Protein 7VWO (pdb70)

Solvent-accessible surface area: 38486 Å² total; per-residue (Å²): 46,20,0,0,0,16,3,0,1,0,9,0,8,0,50,47,18,199,39,18,80,80,5,61,34,9,0,40,146,11,0,71,69,147,72,48,1,0,0,0,4,30,0,0,2,2,3,0,58,4,1,4,3,117,74,0,1,83,91,55,18,38,18,30,62,0,20,23,20,3,3,22,1,16,71,6,111,7,15,88,66,15,84,7,19,125,147,2,15,123,12,0,50,76,0,2,81,58,39,93,1,59,4,29,35,1,34,9,0,21,22,0,0,4,0,46,18,54,112,2,8,0,2,0,13,21,146,25,1,63,86,3,225,128,11,114,50,101,32,7,83,114,48,17,0,0,12,22,34,0,1,10,50,5,69,21,83,99,49,201,63,31,81,84,4,111,28,9,11,78,148,15,6,98,79,145,76,45,0,0,0,0,7,31,0,0,8,2,4,0,80,29,0,2,16,187,170,79,17,130,119,57,34,41,22,143,66,0,26,113,20,2,58,64,15,42,87,20,112,8,15,80,90,13,101,2,22,153,145,2,13,37,13,0,15,31,0,1,53,19,15,47,1,67,5,53,34,0,31,27,0,24,29,0,0,2,0,42,11,56,111,3,6,0,2,0,22,45,41,5,3,31,32,2,128,85,13,108,52,95,28,4,86,129,8,21,0,0,12,20,36,0,1,10,50,3,69,22,82,96,48,238,65,32,80,88,5,109,36,8,9,79,142,11,5,100,73,62,25,2,0,0,0,0,5,28,0,0,8,3,3,0,79,29,1,1,14,165,191,82,19,131,121,47,35,45,23,127,67,0,23,106,22,2,60,65,16,46,89,21,84,2,13,7,77,9,85,3,26,70,102,1,6,115,13,0,55,68,0,2,61,62,37,89,1,65,4,41,35,0,36,27,0,26,31,0,0,2,0,40,7,35,40,3,5,0,6,0,24,70,155,30,3,62,82,2,229,126,13,90,54,111,38,8,48,177,56,20,0,0,10,26,33,0,2,11,50,4,68,27,82,98,50,218,38,30,82,82,5,117,26,8,12,77,151,14,7,100,75,149,71,56,0,0,0,0,3,29,0,0,7,2,4,0,76,32,1,2,18,199,160,88,14,143,133,52,33,38,20,28,69,0,22,34,20,3,2,59,13,11,68,21,112,9,14,74,80,13,92,2,24,131,176,2,20,103,6,0,58,72,0,1,72,68,37,73,1,56,3,71,37,1,46,32,0,21,28,0,0,2,0,29,34,46,136,4,11,0,5,0,26,71,155,30,4,58,83,2,215,124,13,160,51,100,36,8,62,178,56,20,0,0,1,23,4,0,1,0,4,0,10,1,49,48,12,166,61,17,78,68,4,65,27,6,0,23,154,20,0,66,75,146,67,59,1,0,0,0,6,26,0,0,7,0,4,0,60,2,1,3,8,170,86,7,0,72,104,58,19,40,17,109,79,0,18,102,20,1,53,26,2,43,86,6,107,10,16,85,89,9,102,4,20,144,135,1,6,38,6,0,12,51,0,2,61,51,18,30,1,59,4,32,38,1,45,12,0,24,20,0,0,2,0,30,12,42,136,4,11,0,5,0,12,11,95,5,0,29,34,2,97,120,12,165,54,83,25,8,91,100,7,20,0,0,0,19,3,0,1,1,9,0,11,2,47,45,15,234,69,19,82,84,4,68,26,11,0,36,150,15,0,72,76,92,26,1,1,0,0,0,2,30,0,0,9,2,4,0,70,3,1,3,3,133,82,0,0,85,99,53,20,42,20,106,75,1,20,108,17,2,59,33,2,48,85,6,90,2,12,9,79,13,93,10,22,73,89,2,8,116,13,0,49,72,0,1,80,60,38,95,1,37,3,31,34,1,38,8,0,22,23,0,0,4,0,44,15,33,38,2,8,0,1,0,9,21,154,30,0,63,68,3,230,126,12,95,60,102,24,7,84,120,58,184,1,150,42,44,19,148,54,19,57,83,126,89,21,72,4,38,32,27,38,41,11,34,118,26,11,132,54,162,1,113,55,38,26,152,52,20,55,88,121,87,22,72,4,39,36,23,40,43,9,35,76,29,19,137,58,179,1,124,68,45,24,163,57,18,73,83,143,65,70,6,39,4,32,41,39,12,29,70,14,22,134

Sequence (935 aa):
MLCVDVNVLVYAHRADLREHADYRGLLERLANDDEPLGLPDSVLAGFIRVVTNRRVFTEPTSPQDAWQAVDALLAAPAAMRLRPGERHWMAFRQLASDVDANGNDIADAHLAAYALENNATWLSADRGFARFRRLRWRHPLDMLCVDVNVLVYAHRADLREHADYRGLLERLANDDEPLGLPDSVLAGFIRVVTNRRVFTEPTSPQDAWQAVDALLAAPAAMRLRPGERHWMAFRQLASDVDANGNDIADAHLAAYALENNATWLSADRGFARFRRLRWRHPLDMLCVDVNVLVYAHRADLREHADYRGLLERLANDDEPLGLPDSVLAGFIRVVTNRRVFTEPTSPQDAWQAVDALLAAPAAMRLRPGERHWMAFRQLASDVDANGNDIADAHLAAYALENNATWLSADRGFARFRRLRWRHPLDMLCVDVNVLVYAHRADLREHADYRGLLERLANDDEPLGLPDSVLAGFIRVVTNRRVFTEPTSPQDAWQAVDALLAAPAAMRLRPGERHWMAFRQLASDVDANGNDIADAHLAAYALENNATWLSADRGFARFRRLRWRHPLDMLCVDVNVLVYAHRADLREHADYRGLLERLANDDEPLGLPDSVLAGFIRVVTNRRVFTEPTSPQDAWQAVDALLAAPAAMRLRPGERHWMAFRQLASDVDANGNDIADAHLAAYALENNATWLSADRGFARFRRLRWRHPLDMLCVDVNVLVYAHRADLREHADYRGLLERLANDDEPLGLPDSVLAGFIRVVTNRRVFTEPTSPQDAWQAVDALLAAPAAMRLRPGERHWMAFRQLASDVDANGNDIADAHLAAYALENNATWLSADRGFARFRRLRWRHPLDYRVQPSGKGGLRPGVDLSSNAALAEAMNYRVQPSGKGGLRPGVDLSSNAALAEAMNYRVQPSGKGGLRPGDLSSNAALAEAMN

Secondary structure (DSSP, 8-state):
-EEE-HHHHHHHHBTTSTTHHHHHHHHHHHHHSSS-EEEEHHHHHHHHHHHT-TTTBSSPPPHHHHHHHHHHHHHSTTEEEE---HHHHHHHHHHHHHHT--TTHHHHHHHHHHHHHTT-EEE-S-GGGGG-SSS-EE-TT-/-EEE-HHHHHHHH-TTSTTHHHHHHHHHHHHHSSS-EEEEHHHHHHHHHHHT-TTT-SSPPPHHHHHHHHHHHHHSSSEEEE---TTHHHHHHHHHHHHT--TTHHHHHHHHHHHHHTTPEEE-S-GGGGG-TTSEEE-S--/-----B--S-BPTT--TT-HHHHHHHH-/-EEE-HHHHHHHH-TTSTTHHHHHHHHHHHHHSSS-EEEEHHHHHHHHHHHT-TTT-SSPPPHHHHHHHHHHHHHSSSEEEE---TTHHHHHHHHHHHHT--THHHHHHHHHHHHHHHTPEEE-S-GGGGG-TTSEEE-S--/-EEE-HHHHHHHHBTTSTTHHHHHHHHHHHHHSSS-EEEEHHHHHHHHHHHT-TTTBSSPPPHHHHHHHHHHHHHSTTEEEE---HHHHHHHHHHHHHHT--TTHHHHHHHHHHHHHTT-EEE-S-GGGGG-TTS-EE-TT-/-----B--S-BPTT--TT-HHHHHHHH-/-EEE-HHHHHHHHBTTSTTHHHHHHHHHHHHHSSSPEEEEHHHHHHHHHHHT-TTTBSSPPPHHHHHHHHHHHHHSTTEEEE---TTHHHHHHHHHHHHT--TTHHHHHHHHHHHHHTT-EEE-S-GGGGG-SSS-EE-S--/-----B--S-B----TT-HHHHHHHH-/-EEE-HHHHHHHH-TTSTTHHHHHHHHHHHHHSSS-EEEEHHHHHHHHHHHT-TTT-SSPPPHHHHHHHHHHHHHSSSEEEE---TTHHHHHHHHHHHHT--THHHHHHHHHHHHHHTT-EEE-S-GGGGG-SSS-EE-S--

Organism: Mycobacterium tuberculosis (strain ATCC 25618 / H37Rv) (NCBI:txid83332)

Foldseek 3Di:
DAEEALVLLQLCPDPVDPSNVVSVVLLVDQLQDPAAYEYEPVSLVSNLCQQQDVVNDVDGDDSVRSVVSSVVSCVRPRYDYDYQDPQLVVQLVVQCVQQVDDDCSSVVSSSQSRCLVVVHEYEYCDCCNVSRVSGRYDHSSD/DEEEALVLVQLCPDPPDPCNVLSVVLLLCQLQDPAAYEYEPVSLVSNLCQQQDVVNDVHGDDSVRSVVVSVVSCVRPRYDYDYQDPCLVVQLVCQCVLQVDDDCSSVVSSSQSSCLVVVHEYEYCDPCNVSRVSHRYDHSSD/DEEEALVLVQLCPDPPDPCNVVSVVLLVCQLQDPAAYEYEPVSLVSNLCQQQDVVNDVDGDPSVVSVVVSVVSCVGDRYDYDYQDPCLVVQLVVQCVQQVDDDCSSVVSSSQSSCLVVVHEYEYCDPCNVSRVSHRYDHSRD/DAEEALVLVLLCPDPPDPCNVVSVVLLVCQLQDPAAYEYEPCSLVVNLCQQQDVVNDVHGDDSVRSVVSVVVSCPRPRYDYFYDDPCLVVQLVVQCVQQVDDDCSSVVSSVQSSCLVVVHEYEYCDPCNVSRVSHRYDHSGD/DAEEALVLVLLCPDPPDPSNVVSVVLLLCQLQDPAAYEYEPCSLVVNLCQQQDCVNDVDGDPSVRSVVSVVVSCPRPRYDYDYDDPCLVVQLVVQCVLQVDDDCSSVVSSVQSSCLVVVHEYEYCDPCNVSRVSHRYDHSSD/DEEEALVLLLLCPDPPDPSNVVSVVLLVDQLQDPAAYEYEPCSLVSNLCQQQDVVNDVDGDDSVRSVVSVVVSCVGPRYDYDYQDVQLVVQLVVQCVQQVDDDCSSVVSSSQSSCLSVVHEYEYCDCCNVSRVSGNYDHSSD/DDDDDDDDDDDDPQADPPDPVRNVVVVD/DDDDDDDDDDDDPPADPVDPVRNVVVVD/DDDDDDDDDDDDPQDPVDPVSVVVVVD

InterPro domains:
  IPR002716 PIN domain [PF01850] (3-134)
  IPR006226 PIN domain toxin [TIGR00028] (1-142)
  IPR022907 VapC family [MF_00265] (2-139)
  IPR029060 PIN-like domain superfamily [SSF88723] (1-140)

Radius of gyration: 30.29 Å; Cα contacts (8 Å, |Δi|>4): 1821; chains: 9; bounding box: 73×69×84 Å

B-factor: mean 51.45, std 12.8, range [27.94, 118.72]

GO terms:
  GO:0045926 negative regulation of growth (P, IMP)

Structure (mmCIF, N/CA/C/O backbone):
data_7VWO
#
_entry.id   7VWO
#
_cell.length_a   50.847
_cell.length_b   74.501
_cell.length_c   74.882
_cell.angle_alpha   73.16
_cell.angle_beta   70.24
_cell.angle_gamma   70.03
#
_symmetry.space_group_name_H-M   'P 1'
#
loop_
_entity.id
_entity.type
_entity.pdbx_description
1 polymer 'Ribonuclease VapC43'
2 polymer 'Antitoxin VapB43'
3 water water
#
loop_
_atom_site.group_PDB
_atom_site.id
_atom_site.type_symbol
_atom_site.label_atom_id
_atom_site.label_alt_id
_atom_site.label_comp_id
_atom_site.label_asym_id
_atom_site.label_entity_id
_atom_site.label_seq_id
_atom_site.pdbx_PDB_ins_code
_atom_site.Cartn_x
_atom_site.Cartn_y
_atom_site.Cartn_z
_atom_site.occupancy
_atom_site.B_iso_or_equiv
_atom_site.auth_seq_id
_atom_site.auth_comp_id
_atom_site.auth_asym_id
_atom_site.auth_atom_id
_atom_site.pdbx_PDB_model_num
ATOM 1 N N . MET A 1 1 ? -2.781 6.143 22.668 1.00 38.56 1 MET A N 1
ATOM 2 C CA . MET A 1 1 ? -1.866 5.439 21.736 1.00 43.41 1 MET A CA 1
ATOM 3 C C . MET A 1 1 ? -1.395 6.431 20.651 1.00 40.32 1 MET A C 1
ATOM 4 O O . MET A 1 1 ? -2.220 7.264 20.232 1.00 42.00 1 MET A O 1
ATOM 9 N N . LEU A 1 2 ? -0.124 6.375 20.277 1.00 40.90 2 LEU A N 1
ATOM 10 C CA . LEU A 1 2 ? 0.402 7.242 19.184 1.00 41.56 2 LEU A CA 1
ATOM 11 C C . LEU A 1 2 ? 0.785 6.353 17.982 1.00 39.41 2 LEU A C 1
ATOM 12 O O . LEU A 1 2 ? 1.566 5.415 18.179 1.00 41.19 2 LEU A O 1
ATOM 17 N N . CYS A 1 3 ? 0.269 6.668 16.804 1.00 38.32 3 CYS A N 1
ATOM 18 C CA . CYS A 1 3 ? 0.548 5.893 15.565 1.00 39.06 3 CYS A CA 1
ATOM 19 C C . CYS A 1 3 ? 1.493 6.729 14.694 1.00 35.73 3 CYS A C 1
ATOM 20 O O . CYS A 1 3 ? 1.390 7.969 14.739 1.00 41.31 3 CYS A O 1
ATOM 23 N N . VAL A 1 4 ? 2.423 6.080 13.994 1.00 40.27 4 VAL A N 1
ATOM 24 C CA . VAL A 1 4 ? 3.434 6.877 13.239 1.00 37.30 4 VAL A CA 1
ATOM 25 C C . VAL A 1 4 ? 3.487 6.482 11.751 1.00 37.60 4 VAL A C 1
ATOM 26 O O . VAL A 1 4 ? 3.200 5.328 11.423 1.00 36.01 4 VAL A O 1
ATOM 30 N N . ASP A 1 5 ? 3.778 7.469 10.904 1.00 37.38 5 ASP A N 1
ATOM 31 C CA . ASP A 1 5 ? 3.822 7.292 9.431 1.00 35.60 5 ASP A CA 1
ATOM 32 C C . ASP A 1 5 ? 5.169 6.700 8.977 1.00 35.26 5 ASP A C 1
ATOM 33 O O . ASP A 1 5 ? 6.110 6.692 9.774 1.00 36.94 5 ASP A O 1
ATOM 38 N N . VAL A 1 6 ? 5.266 6.369 7.687 1.00 34.11 6 VAL A N 1
ATOM 39 C CA . VAL A 1 6 ? 6.513 5.814 7.085 1.00 35.18 6 VAL A CA 1
ATOM 40 C C . VAL A 1 6 ? 7.662 6.808 7.275 1.00 36.25 6 VAL A C 1
ATOM 41 O O . VAL A 1 6 ? 8.739 6.373 7.719 1.00 31.45 6 VAL A O 1
ATOM 45 N N . ASN A 1 7 ? 7.376 8.101 7.107 1.00 37.17 7 ASN A N 1
ATOM 46 C CA . ASN A 1 7 ? 8.452 9.130 7.154 1.00 41.31 7 ASN A CA 1
ATOM 47 C C . ASN A 1 7 ? 9.145 9.106 8.529 1.00 35.72 7 ASN A C 1
ATOM 48 O O . ASN A 1 7 ? 10.360 9.235 8.585 1.00 33.52 7 ASN A O 1
ATOM 53 N N . VAL A 1 8 ? 8.368 8.921 9.591 1.00 37.97 8 VAL A N 1
ATOM 54 C CA . VAL A 1 8 ? 8.986 8.936 10.946 1.00 35.71 8 VAL A CA 1
ATOM 55 C C . VAL A 1 8 ? 10.015 7.795 11.065 1.00 35.00 8 VAL A C 1
ATOM 56 O O . VAL A 1 8 ? 11.121 8.059 11.553 1.00 36.69 8 VAL A O 1
ATOM 60 N N . LEU A 1 9 ? 9.654 6.596 10.601 1.00 29.65 9 LEU A N 1
ATOM 61 C CA . LEU A 1 9 ? 10.583 5.440 10.646 1.00 34.85 9 LEU A CA 1
ATOM 62 C C . LEU A 1 9 ? 11.804 5.686 9.733 1.00 34.69 9 LEU A C 1
ATOM 63 O O . LEU A 1 9 ? 12.918 5.362 10.125 1.00 34.98 9 LEU A O 1
ATOM 68 N N . VAL A 1 10 ? 11.538 6.236 8.549 1.00 32.98 10 VAL A N 1
ATOM 69 C CA . VAL A 1 10 ? 12.665 6.427 7.591 1.00 34.41 10 VAL A CA 1
ATOM 70 C C . VAL A 1 10 ? 13.698 7.425 8.142 1.00 34.97 10 VAL A C 1
ATOM 71 O O . VAL A 1 10 ? 14.880 7.079 8.166 1.00 39.39 10 VAL A O 1
ATOM 75 N N . TYR A 1 11 ? 13.230 8.556 8.680 1.00 36.34 11 TYR A N 1
ATOM 76 C CA . TYR A 1 11 ? 14.155 9.579 9.235 1.00 39.65 11 TYR A CA 1
ATOM 77 C C . TYR A 1 11 ? 14.903 8.984 10.434 1.00 39.23 11 TYR A C 1
ATOM 78 O O . TYR A 1 11 ? 16.088 9.220 10.594 1.00 36.33 11 TYR A O 1
ATOM 87 N N . ALA A 1 12 ? 14.163 8.232 11.250 1.00 39.02 12 ALA A N 1
ATOM 88 C CA . ALA A 1 12 ? 14.779 7.674 12.467 1.00 37.58 12 ALA A CA 1
ATOM 89 C C . ALA A 1 12 ? 15.903 6.702 12.081 1.00 40.94 12 ALA A C 1
ATOM 90 O O . ALA A 1 12 ? 16.854 6.604 12.857 1.00 38.41 12 ALA A O 1
ATOM 92 N N . HIS A 1 13 ? 15.665 5.850 11.081 1.00 41.80 13 HIS A N 1
ATOM 93 C CA . HIS A 1 13 ? 16.697 4.880 10.578 1.00 41.54 13 HIS A CA 1
ATOM 94 C C . HIS A 1 13 ? 17.883 5.435 9.763 1.00 45.19 13 HIS A C 1
ATOM 95 O O . HIS A 1 13 ? 18.998 4.940 9.969 1.00 48.26 13 HIS A O 1
ATOM 102 N N . ARG A 1 14 ? 17.647 6.404 8.875 1.0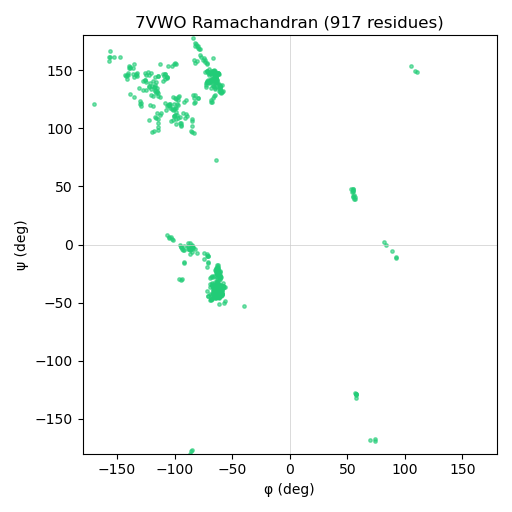0 44.55 14 ARG A N 1
ATOM 103 C CA . ARG A 1 14 ? 18.726 6.790 7.926 1.00 43.77 14 ARG A CA 1
ATOM 104 C C . ARG A 1 14 ? 19.579 7.921 8.501 1.00 45.83 14 ARG A C 1
ATOM 105 O O . ARG A 1 14 ? 19.141 9.072 8.427 1.00 50.28 14 ARG A O 1
ATOM 113 N N . ALA A 1 15 ? 20.809 7.589 8.870 1.00 46.15 15 ALA A N 1
ATOM 114 C CA . ALA A 1 15 ? 21.771 8.537 9.479 1.00 47.06 15 ALA A CA 1
ATOM 115 C C . ALA A 1 15 ? 22.101 9.661 8.496 1.00 48.85 15 ALA A C 1
ATOM 116 O O . ALA A 1 15 ? 22.358 10.764 8.960 1.00 52.57 15 ALA A O 1
ATOM 118 N N . ASP A 1 16 ? 22.168 9.353 7.206 1.00 48.97 16 ASP A N 1
ATOM 119 C CA . ASP A 1 16 ? 22.582 10.301 6.135 1.00 52.33 16 ASP A CA 1
ATOM 120 C C . ASP A 1 16 ? 21.618 11.499 6.082 1.00 49.87 16 ASP A C 1
ATOM 121 O O . ASP A 1 16 ? 22.064 12.561 5.661 1.00 55.01 16 ASP A O 1
ATOM 126 N N . LEU A 1 17 ? 20.331 11.287 6.333 1.00 52.83 17 LEU A N 1
ATOM 127 C CA . LEU A 1 17 ? 19.306 12.377 6.331 1.00 49.53 17 LEU A CA 1
ATOM 128 C C . LEU A 1 17 ? 19.508 13.447 7.421 1.00 53.02 17 LEU A C 1
ATOM 129 O O . LEU A 1 17 ? 19.904 13.097 8.539 1.00 53.42 17 LEU A O 1
ATOM 134 N N . ARG A 1 18 ? 19.220 14.706 7.090 1.00 55.11 18 ARG A N 1
ATOM 135 C CA . ARG A 1 18 ? 19.331 15.865 8.031 1.00 59.84 18 ARG A CA 1
ATOM 136 C C . ARG A 1 18 ? 18.369 15.735 9.227 1.00 55.97 18 ARG A C 1
ATOM 137 O O . ARG A 1 18 ? 18.763 16.102 10.333 1.00 57.18 18 ARG A O 1
ATOM 145 N N . GLU A 1 19 ? 17.160 15.235 9.005 1.00 53.82 19 GLU A N 1
ATOM 146 C CA . GLU A 1 19 ? 16.108 15.058 10.048 1.00 53.77 19 GLU A CA 1
ATOM 147 C C . GLU A 1 19 ? 16.458 13.916 11.017 1.00 52.74 19 GLU A C 1
ATOM 148 O O . GLU A 1 19 ? 15.744 13.779 12.028 1.00 55.90 19 GLU A O 1
ATOM 154 N N . HIS A 1 20 ? 17.482 13.110 10.739 1.00 52.75 20 HIS A N 1
ATOM 155 C CA . HIS A 1 20 ? 17.707 11.851 11.513 1.00 56.40 20 HIS A CA 1
ATOM 156 C C . HIS A 1 20 ? 17.920 12.047 13.024 1.00 55.92 20 HIS A C 1
ATOM 157 O O . HIS A 1 20 ? 17.335 11.253 13.784 1.00 48.71 20 HIS A O 1
ATOM 164 N N . ALA A 1 21 ? 18.686 13.054 13.457 1.00 58.94 21 ALA A N 1
ATOM 165 C CA . ALA A 1 21 ? 18.931 13.158 14.917 1.00 57.61 21 ALA A CA 1
ATOM 166 C C . ALA A 1 21 ? 17.627 13.396 15.699 1.00 57.45 21 ALA A C 1
ATOM 167 O O . ALA A 1 21 ? 17.410 12.691 16.699 1.00 57.45 21 ALA A O 1
ATOM 169 N N . ASP A 1 22 ? 16.759 14.292 15.218 1.00 58.31 22 ASP A N 1
ATOM 170 C CA . ASP A 1 22 ? 15.462 14.518 15.907 1.00 55.62 22 ASP A CA 1
ATOM 171 C C . ASP A 1 22 ? 14.572 13.270 15.866 1.00 52.64 22 ASP A C 1
ATOM 172 O O . ASP A 1 22 ? 13.979 12.936 16.902 1.00 49.72 22 ASP A O 1
ATOM 177 N N . TYR A 1 23 ? 14.480 12.634 14.689 1.00 45.60 23 TYR A N 1
ATOM 178 C CA . TYR A 1 23 ? 13.575 11.457 14.531 1.00 42.51 23 TYR A CA 1
ATOM 179 C C . TYR A 1 23 ? 14.044 10.249 15.356 1.00 44.58 23 TYR A C 1
ATOM 180 O O . TYR A 1 23 ? 13.207 9.535 15.909 1.00 43.98 23 TYR A O 1
ATOM 189 N N . ARG A 1 24 ? 15.358 10.006 15.365 1.00 49.04 24 ARG A N 1
ATOM 190 C CA . ARG A 1 24 ? 15.868 8.821 16.104 1.00 45.47 24 ARG A CA 1
ATOM 191 C C . ARG A 1 24 ? 15.560 9.023 17.593 1.00 51.48 24 ARG A C 1
ATOM 192 O O . ARG A 1 24 ? 15.078 8.081 18.239 1.00 51.39 24 ARG A O 1
ATOM 200 N N . GLY A 1 25 ? 15.775 10.251 18.085 1.00 50.62 25 GLY A N 1
ATOM 201 C CA . GLY A 1 25 ? 15.453 10.519 19.493 1.00 49.03 25 GLY A CA 1
ATOM 202 C C . GLY A 1 25 ? 13.977 10.350 19.756 1.00 48.59 25 GLY A C 1
ATOM 203 O O . GLY A 1 25 ? 13.636 9.644 20.712 1.00 51.91 25 GLY A O 1
ATOM 204 N N . LEU A 1 26 ? 13.143 10.870 18.853 1.00 44.93 26 LEU A N 1
ATOM 205 C CA . LEU A 1 26 ? 11.689 10.782 19.076 1.00 44.39 26 LEU A CA 1
ATOM 206 C C . LEU A 1 26 ? 11.272 9.314 19.092 1.00 44.91 26 LEU A C 1
ATOM 207 O O . LEU A 1 26 ? 10.541 8.907 19.998 1.00 45.03 26 LEU A O 1
ATOM 212 N N . LEU A 1 27 ? 11.794 8.550 18.125 1.00 45.45 27 LEU A N 1
ATOM 213 C CA . LEU A 1 27 ? 11.331 7.145 18.016 1.00 43.31 27 LEU A CA 1
ATOM 214 C C . LEU A 1 27 ? 11.722 6.353 19.264 1.00 43.48 27 LEU A C 1
ATOM 215 O O . LEU A 1 27 ? 10.879 5.632 19.788 1.00 44.94 27 LEU A O 1
ATOM 220 N N . GLU A 1 28 ? 12.950 6.562 19.727 1.00 46.95 28 GLU A N 1
ATOM 221 C CA . GLU A 1 28 ? 13.428 5.805 20.907 1.00 51.83 28 GLU A CA 1
ATOM 222 C C . GLU A 1 28 ? 12.542 6.186 22.102 1.00 50.13 28 GLU A C 1
ATOM 223 O O . GLU A 1 28 ? 12.172 5.297 22.875 1.00 55.60 28 GLU A O 1
ATOM 229 N N . ARG A 1 29 ? 12.220 7.473 22.223 1.00 53.69 29 ARG A N 1
ATOM 230 C CA . ARG A 1 29 ? 11.349 7.917 23.343 1.00 54.57 29 ARG A CA 1
ATOM 231 C C . ARG A 1 29 ? 9.939 7.312 23.242 1.00 55.18 29 ARG A C 1
ATOM 232 O O . ARG A 1 29 ? 9.478 6.757 24.238 1.00 52.80 29 ARG A O 1
ATOM 240 N N . LEU A 1 30 ? 9.334 7.327 22.043 1.00 48.57 30 LEU A N 1
ATOM 241 C CA . LEU A 1 30 ? 7.969 6.759 21.854 1.00 47.10 30 LEU A CA 1
ATOM 242 C C . LEU A 1 30 ? 7.991 5.249 22.114 1.00 45.18 30 LEU A C 1
ATOM 243 O O . LEU A 1 30 ? 7.025 4.732 22.684 1.00 49.51 30 LEU A O 1
ATOM 248 N N . ALA A 1 31 ? 9.030 4.578 21.631 1.00 43.66 31 ALA A N 1
ATOM 249 C CA . ALA A 1 31 ? 9.141 3.104 21.746 1.00 46.72 31 ALA A CA 1
ATOM 250 C C . ALA A 1 31 ? 9.251 2.662 23.214 1.00 50.02 31 ALA A C 1
ATOM 251 O O . ALA A 1 31 ? 8.859 1.521 23.497 1.00 46.50 31 ALA A O 1
ATOM 253 N N . ASN A 1 32 ? 9.987 3.431 24.020 1.00 49.66 32 ASN A N 1
ATOM 254 C CA . ASN A 1 32 ? 10.222 3.062 25.448 1.00 56.23 32 ASN A CA 1
ATOM 255 C C . ASN A 1 32 ? 9.201 3.727 26.396 1.00 54.54 32 ASN A C 1
ATOM 256 O O . ASN A 1 32 ? 9.304 3.484 27.602 1.00 54.94 32 ASN A O 1
ATOM 261 N N . ASP A 1 33 ? 8.297 4.557 25.873 1.00 56.92 33 ASP A N 1
ATOM 262 C CA . ASP A 1 33 ? 7.258 5.258 26.681 1.00 60.56 33 ASP A CA 1
ATOM 263 C C . ASP A 1 33 ? 6.082 4.412 27.165 1.00 64.01 33 ASP A C 1
ATOM 264 O O . ASP A 1 33 ? 5.871 3.329 26.615 1.00 68.72 33 ASP A O 1
ATOM 269 N N . ASP A 1 34 ? 5.370 4.892 28.188 1.00 66.56 34 ASP A N 1
ATOM 270 C CA . ASP A 1 34 ? 4.127 4.213 28.631 1.00 69.63 34 ASP A CA 1
ATOM 271 C C . ASP A 1 34 ? 3.108 4.090 27.492 1.00 62.33 34 ASP A C 1
ATOM 272 O O . ASP A 1 34 ? 2.570 2.987 27.278 1.00 61.91 34 ASP A O 1
ATOM 277 N N . GLU A 1 35 ? 2.835 5.196 26.802 1.00 55.99 35 GLU A N 1
ATOM 278 C CA . GLU A 1 35 ? 1.781 5.102 25.769 1.00 52.80 35 GLU A CA 1
ATOM 279 C C . GLU A 1 35 ? 2.176 4.107 24.672 1.00 47.70 35 GLU A C 1
ATOM 280 O O . GLU A 1 35 ? 3.342 4.107 24.284 1.00 44.88 35 GLU A O 1
ATOM 286 N N . PRO A 1 36 ? 1.235 3.282 24.202 1.00 44.85 36 PRO A N 1
ATOM 287 C CA . PRO A 1 36 ? 1.543 2.326 23.168 1.00 46.13 36 PRO A CA 1
ATOM 288 C C . PRO A 1 36 ? 1.941 3.080 21.898 1.00 41.24 36 PRO A C 1
ATOM 289 O O . PRO A 1 36 ? 1.351 4.121 21.624 1.00 40.84 36 PRO A O 1
ATOM 293 N N . LEU A 1 37 ? 2.933 2.550 21.196 1.00 38.59 37 LEU A N 1
ATOM 294 C CA . LEU A 1 37 ? 3.296 3.122 19.885 1.00 38.71 37 LEU A CA 1
ATOM 295 C C . LEU A 1 37 ? 2.637 2.196 18.856 1.00 38.36 37 LEU A C 1
ATOM 296 O O . LEU A 1 37 ? 3.083 1.027 18.733 1.00 37.32 37 LEU A O 1
ATOM 301 N N . GLY A 1 38 ? 1.618 2.690 18.155 1.00 36.42 38 GLY A N 1
ATOM 302 C CA . GLY A 1 38 ? 0.909 1.830 17.197 1.00 33.29 38 GLY A CA 1
ATOM 303 C C . GLY A 1 38 ? 1.690 1.807 15.893 1.00 35.72 38 GLY A C 1
ATOM 304 O O . GLY A 1 38 ? 2.055 2.894 15.415 1.00 33.59 38 GLY A O 1
ATOM 305 N N . LEU A 1 39 ? 1.970 0.610 15.376 1.00 35.49 39 LEU A N 1
ATOM 306 C CA . LEU A 1 39 ? 2.670 0.527 14.073 1.00 33.92 39 LEU A CA 1
ATOM 307 C C . LEU A 1 39 ? 1.833 -0.279 13.079 1.00 31.50 39 LEU A C 1
ATOM 308 O O . LEU A 1 39 ? 1.838 -1.513 13.134 1.00 33.14 39 LEU A O 1
ATOM 313 N N . PRO A 1 40 ? 1.227 0.402 12.099 1.00 33.21 40 PRO A N 1
ATOM 314 C CA . PRO A 1 40 ? 0.382 -0.265 11.141 1.00 34.70 40 PRO A CA 1
ATOM 315 C C . PRO A 1 40 ? 1.269 -1.197 10.284 1.00 34.42 40 PRO A C 1
ATOM 316 O O . PRO A 1 40 ? 2.387 -0.843 9.992 1.00 31.15 40 PRO A O 1
ATOM 320 N N . ASP A 1 41 ? 0.694 -2.320 9.876 1.00 32.40 41 ASP A N 1
ATOM 321 C CA . ASP A 1 41 ? 1.460 -3.256 9.016 1.00 35.51 41 ASP A CA 1
ATOM 322 C C . ASP A 1 41 ? 1.859 -2.499 7.740 1.00 32.84 41 ASP A C 1
ATOM 323 O O . ASP A 1 41 ? 3.001 -2.611 7.339 1.00 35.15 41 ASP A O 1
ATOM 328 N N . SER A 1 42 ? 0.951 -1.697 7.198 1.00 36.32 42 SER A N 1
ATOM 329 C CA . SER A 1 42 ? 1.201 -0.917 5.947 1.00 41.80 42 SER A CA 1
ATOM 330 C C . SER A 1 42 ? 2.367 0.059 6.191 1.00 37.68 42 SER A C 1
ATOM 331 O O . SER A 1 42 ? 3.122 0.309 5.242 1.00 34.30 42 SER A O 1
ATOM 334 N N . VAL A 1 43 ? 2.432 0.664 7.384 1.00 35.40 43 VAL A N 1
ATOM 335 C CA . VAL A 1 43 ? 3.593 1.545 7.715 1.00 33.30 43 VAL A CA 1
ATOM 336 C C . VAL A 1 43 ? 4.908 0.743 7.755 1.00 35.03 43 VAL A C 1
ATOM 337 O O . VAL A 1 43 ? 5.906 1.215 7.211 1.00 31.97 43 VAL A O 1
ATOM 341 N N . LEU A 1 44 ? 4.882 -0.423 8.404 1.00 32.29 44 LEU A N 1
ATOM 342 C CA . LEU A 1 44 ? 6.136 -1.213 8.520 1.00 32.04 44 LEU A CA 1
ATOM 343 C C . LEU A 1 44 ? 6.551 -1.646 7.105 1.00 32.62 44 LEU A C 1
ATOM 344 O O . LEU A 1 44 ? 7.715 -1.464 6.745 1.00 32.51 44 LEU A O 1
ATOM 349 N N . ALA A 1 45 ? 5.567 -2.090 6.333 1.00 31.93 45 ALA A N 1
ATOM 350 C CA . ALA A 1 45 ? 5.824 -2.540 4.948 1.00 31.35 45 ALA A CA 1
ATOM 351 C C . ALA A 1 45 ? 6.327 -1.326 4.117 1.00 34.01 45 ALA A C 1
ATOM 352 O O . ALA A 1 45 ? 7.309 -1.486 3.397 1.00 32.93 45 ALA A O 1
ATOM 354 N N . GLY A 1 46 ? 5.715 -0.148 4.313 1.00 31.57 46 GLY A N 1
ATOM 355 C CA . GLY A 1 46 ? 6.095 1.086 3.572 1.00 33.49 46 GLY A CA 1
ATOM 356 C C . GLY A 1 46 ? 7.521 1.519 3.884 1.00 31.12 46 GLY A C 1
ATOM 357 O O . GLY A 1 46 ? 8.219 1.945 2.965 1.00 32.13 46 GLY A O 1
ATOM 358 N N . PHE A 1 47 ? 7.918 1.412 5.161 1.00 30.60 47 PHE A N 1
ATOM 359 C CA . PHE A 1 47 ? 9.297 1.761 5.565 1.00 31.49 47 PHE A CA 1
ATOM 360 C C . PHE A 1 47 ? 10.312 0.840 4.855 1.00 32.24 47 PHE A C 1
ATOM 361 O O . PHE A 1 47 ? 11.294 1.338 4.311 1.00 32.30 47 PHE A O 1
ATOM 369 N N . ILE A 1 48 ? 10.010 -0.461 4.822 1.00 31.43 48 ILE A N 1
ATOM 370 C CA . ILE A 1 48 ? 10.943 -1.409 4.122 1.00 31.66 48 ILE A CA 1
ATOM 371 C C . ILE A 1 48 ? 10.999 -1.049 2.632 1.00 33.38 48 ILE A C 1
ATOM 372 O O . ILE A 1 48 ? 12.090 -0.925 2.109 1.00 37.90 48 ILE A O 1
ATOM 377 N N . ARG A 1 49 ? 9.840 -0.776 2.046 1.00 33.37 49 ARG A N 1
ATOM 378 C CA . ARG A 1 49 ? 9.823 -0.491 0.598 1.00 35.47 49 ARG A CA 1
ATOM 379 C C . ARG A 1 49 ? 10.653 0.778 0.333 1.00 37.57 49 ARG A C 1
ATOM 380 O O . ARG A 1 49 ? 11.390 0.788 -0.665 1.00 36.77 49 ARG A O 1
ATOM 388 N N . VAL A 1 50 ? 10.475 1.819 1.161 1.00 33.36 50 VAL A N 1
ATOM 389 C CA . VAL A 1 50 ? 11.217 3.092 0.891 1.00 36.51 50 VAL A CA 1
ATOM 390 C C . VAL A 1 50 ? 12.743 2.994 1.104 1.00 38.81 50 VAL A C 1
ATOM 391 O O . VAL A 1 50 ? 13.481 3.334 0.176 1.00 36.31 50 VAL A O 1
ATOM 395 N N . VAL A 1 51 ? 13.174 2.418 2.239 1.00 38.20 51 VAL A N 1
ATOM 396 C CA . VAL A 1 51 ? 14.634 2.373 2.584 1.00 36.84 51 VAL A CA 1
ATOM 397 C C . VAL A 1 51 ? 15.391 1.493 1.584 1.00 38.31 51 VAL A C 1
ATOM 398 O O . VAL A 1 51 ? 16.565 1.782 1.340 1.00 38.97 51 VAL A O 1
ATOM 402 N N . THR A 1 52 ? 14.766 0.404 1.153 1.00 36.10 52 THR A N 1
ATOM 403 C CA . THR A 1 52 ? 15.428 -0.585 0.245 1.00 35.08 52 THR A CA 1
ATOM 404 C C . THR A 1 52 ? 15.304 -0.122 -1.212 1.00 33.45 52 THR A C 1
ATOM 405 O O . THR A 1 52 ? 15.791 -0.853 -2.079 1.00 36.03 52 THR A O 1
ATOM 409 N N . ASN A 1 53 ? 14.610 0.995 -1.452 1.00 33.42 53 ASN A N 1
ATOM 410 C CA . ASN A 1 53 ? 14.277 1.404 -2.840 1.00 38.63 53 ASN A CA 1
ATOM 411 C C . ASN A 1 53 ? 15.413 2.165 -3.551 1.00 41.80 53 ASN A C 1
ATOM 412 O O . ASN A 1 53 ? 15.833 3.231 -3.050 1.00 39.51 53 ASN A O 1
ATOM 417 N N . ARG A 1 54 ? 15.804 1.675 -4.726 1.00 43.64 54 ARG A N 1
ATOM 418 C CA . ARG A 1 54 ? 16.868 2.310 -5.568 1.00 49.22 54 ARG A CA 1
ATOM 419 C C . ARG A 1 54 ? 16.441 3.706 -6.050 1.00 46.77 54 ARG A C 1
ATOM 420 O O . ARG A 1 54 ? 17.318 4.557 -6.214 1.00 45.66 54 ARG A O 1
ATOM 428 N N . ARG A 1 55 ? 15.161 3.874 -6.389 1.00 49.16 55 ARG A N 1
ATOM 429 C CA . ARG A 1 55 ? 14.674 5.212 -6.809 1.00 54.29 55 ARG A CA 1
ATOM 430 C C . ARG A 1 55 ? 14.828 6.243 -5.678 1.00 49.92 55 ARG A C 1
ATOM 431 O O . ARG A 1 55 ? 15.082 7.392 -5.996 1.00 53.06 55 ARG A O 1
ATOM 439 N N . VAL A 1 56 ? 14.490 5.886 -4.442 1.00 43.97 56 VAL A N 1
ATOM 440 C CA . VAL A 1 56 ? 14.635 6.820 -3.280 1.00 42.74 56 VAL A CA 1
ATOM 441 C C . VAL A 1 56 ? 16.063 7.141 -2.812 1.00 45.87 56 VAL A C 1
ATOM 442 O O . VAL A 1 56 ? 16.355 8.324 -2.636 1.00 55.03 56 VAL A O 1
ATOM 446 N N . PHE A 1 57 ? 16.934 6.146 -2.696 1.00 46.88 57 PHE A N 1
ATOM 447 C CA . PHE A 1 57 ? 18.268 6.403 -2.092 1.00 49.70 57 PHE A CA 1
ATOM 448 C C . PHE A 1 57 ? 19.369 5.944 -3.044 1.00 48.20 57 PHE A C 1
ATOM 449 O O . PHE A 1 57 ? 19.183 4.908 -3.675 1.00 51.91 57 PHE A O 1
ATOM 457 N N . THR A 1 58 ? 20.456 6.716 -3.108 1.00 50.00 58 THR A N 1
ATOM 458 C CA . THR A 1 58 ? 21.605 6.300 -3.954 1.00 54.51 58 THR A CA 1
ATOM 459 C C . THR A 1 58 ? 22.167 4.986 -3.405 1.00 53.37 58 THR A C 1
ATOM 460 O O . THR A 1 58 ? 22.392 4.091 -4.226 1.00 57.24 58 THR A O 1
ATOM 464 N N . GLU A 1 59 ? 22.311 4.854 -2.075 1.00 52.20 59 GLU A N 1
ATOM 465 C CA . GLU A 1 59 ? 22.702 3.554 -1.484 1.00 51.18 59 GLU A CA 1
ATOM 466 C C . GLU A 1 59 ? 21.520 3.047 -0.646 1.00 47.61 59 GLU A C 1
ATOM 467 O O . GLU A 1 59 ? 21.439 3.412 0.535 1.00 45.74 59 GLU A O 1
ATOM 473 N N . PRO A 1 60 ? 20.685 2.137 -1.172 1.00 44.18 60 PRO A N 1
ATOM 474 C CA . PRO A 1 60 ? 19.533 1.651 -0.427 1.00 45.11 60 PRO A CA 1
ATOM 475 C C . PRO A 1 60 ? 19.928 0.771 0.763 1.00 43.71 60 PRO A C 1
ATOM 476 O O . PRO A 1 60 ? 20.956 0.138 0.725 1.00 39.15 60 PRO A O 1
ATOM 480 N N . THR A 1 61 ? 19.116 0.832 1.819 1.00 43.27 61 THR A N 1
ATOM 481 C CA . THR A 1 61 ? 19.317 -0.078 2.966 1.00 40.73 61 THR A CA 1
ATOM 482 C C . THR A 1 61 ? 19.086 -1.510 2.456 1.00 40.44 61 THR A C 1
ATOM 483 O O . THR A 1 61 ? 18.228 -1.687 1.583 1.00 41.26 61 THR A O 1
ATOM 487 N N . SER A 1 62 ? 19.850 -2.480 2.952 1.00 42.59 62 SER A N 1
ATOM 488 C CA . SER A 1 62 ? 19.618 -3.906 2.598 1.00 43.11 62 SER A CA 1
ATOM 489 C C . SER A 1 62 ? 18.260 -4.349 3.162 1.00 39.53 62 SER A C 1
ATOM 490 O O . SER A 1 62 ? 17.865 -3.841 4.202 1.00 35.61 62 SER A O 1
ATOM 493 N N . PRO A 1 63 ? 17.561 -5.287 2.498 1.00 41.83 63 PRO A N 1
ATOM 494 C CA . PRO A 1 63 ? 16.296 -5.816 3.002 1.00 42.74 63 PRO A CA 1
ATOM 495 C C . PRO A 1 63 ? 16.587 -6.488 4.359 1.00 41.61 63 PRO A C 1
ATOM 496 O O . PRO A 1 63 ? 15.800 -6.332 5.259 1.00 35.68 63 PRO A O 1
ATOM 500 N N . GLN A 1 64 ? 17.742 -7.172 4.463 1.00 41.78 64 GLN A N 1
ATOM 501 C CA . GLN A 1 64 ? 18.093 -7.852 5.742 1.00 46.84 64 GLN A CA 1
ATOM 502 C C . GLN A 1 64 ? 18.210 -6.793 6.851 1.00 42.93 64 GLN A C 1
ATOM 503 O O . GLN A 1 64 ? 17.687 -7.038 7.942 1.00 39.15 64 GLN A O 1
ATOM 509 N N . ASP A 1 65 ? 18.856 -5.656 6.556 1.00 42.31 65 ASP A N 1
ATOM 510 C CA . ASP A 1 65 ? 18.952 -4.536 7.537 1.00 43.95 65 ASP A CA 1
ATOM 511 C C . ASP A 1 65 ? 17.567 -3.932 7.825 1.00 38.93 65 ASP A C 1
ATOM 512 O O . ASP A 1 65 ? 17.278 -3.662 8.990 1.00 44.63 65 ASP A O 1
ATOM 517 N N . ALA A 1 66 ? 16.761 -3.751 6.777 1.00 40.30 66 ALA A N 1
ATOM 518 C CA . ALA A 1 66 ? 15.427 -3.147 6.946 1.00 38.28 66 ALA A CA 1
ATOM 519 C C . ALA A 1 66 ? 14.555 -4.043 7.844 1.00 36.36 66 ALA A C 1
ATOM 520 O O . ALA A 1 66 ? 13.934 -3.526 8.775 1.00 32.66 66 ALA A O 1
ATOM 522 N N . TRP A 1 67 ? 14.585 -5.353 7.589 1.00 36.88 67 TRP A N 1
ATOM 523 C CA . TRP A 1 67 ? 13.771 -6.302 8.400 1.00 35.18 67 TRP A CA 1
ATOM 524 C C . TRP A 1 67 ? 14.256 -6.327 9.860 1.00 33.92 67 TRP A C 1
ATOM 525 O O . TRP A 1 67 ? 13.409 -6.342 10.745 1.00 34.30 67 TRP A O 1
ATOM 536 N N . GLN A 1 68 ? 15.582 -6.310 10.062 1.00 35.47 68 GLN A N 1
ATOM 537 C CA . GLN A 1 68 ? 16.121 -6.331 11.451 1.00 41.43 68 GLN A CA 1
ATOM 538 C C . GLN A 1 68 ? 15.650 -5.057 12.205 1.00 39.81 68 GLN A C 1
ATOM 539 O O . GLN A 1 68 ? 15.271 -5.176 13.374 1.00 37.43 68 GLN A O 1
ATOM 545 N N . ALA A 1 69 ? 15.655 -3.902 11.527 1.00 36.40 69 ALA A N 1
ATOM 546 C CA . ALA A 1 69 ? 15.194 -2.641 12.162 1.00 37.34 69 ALA A CA 1
ATOM 547 C C . ALA A 1 69 ? 13.709 -2.756 12.545 1.00 34.41 69 ALA A C 1
ATOM 548 O O . ALA A 1 69 ? 13.350 -2.367 13.651 1.00 39.35 69 ALA A O 1
ATOM 550 N N . VAL A 1 70 ? 12.901 -3.335 11.663 1.00 32.53 70 VAL A N 1
ATOM 551 C CA . VAL A 1 70 ? 11.468 -3.548 11.999 1.00 34.58 70 VAL A CA 1
ATOM 552 C C . VAL A 1 70 ? 11.375 -4.512 13.198 1.00 37.62 70 VAL A C 1
ATOM 553 O O . VAL A 1 70 ? 10.620 -4.222 14.138 1.00 41.60 70 VAL A O 1
ATOM 557 N N . ASP A 1 71 ? 12.186 -5.565 13.169 1.00 38.85 71 ASP A N 1
ATOM 558 C CA . ASP A 1 71 ? 12.095 -6.591 14.249 1.00 40.98 71 ASP A CA 1
ATOM 559 C C . ASP A 1 71 ? 12.467 -5.958 15.603 1.00 41.45 71 ASP A C 1
ATOM 560 O O . ASP A 1 71 ? 11.712 -6.123 16.558 1.00 42.82 71 ASP A O 1
ATOM 565 N N . ALA A 1 72 ? 13.519 -5.153 15.627 1.00 45.80 72 ALA A N 1
ATOM 566 C CA . ALA A 1 72 ? 13.980 -4.505 16.877 1.00 43.18 72 ALA A CA 1
ATOM 567 C C . ALA A 1 72 ? 12.906 -3.542 17.419 1.00 44.69 72 ALA A C 1
ATOM 568 O O . ALA A 1 72 ? 12.615 -3.580 18.607 1.00 39.43 72 ALA A O 1
ATOM 570 N N . LEU A 1 73 ? 12.309 -2.755 16.525 1.00 42.63 73 LEU A N 1
ATOM 571 C CA . LEU A 1 73 ? 11.250 -1.790 16.929 1.00 41.21 73 LEU A CA 1
ATOM 572 C C . LEU A 1 73 ? 10.010 -2.519 17.471 1.00 39.77 73 LEU A C 1
ATOM 573 O O . LEU A 1 73 ? 9.509 -2.108 18.500 1.00 39.19 73 LEU A O 1
ATOM 578 N N . LEU A 1 74 ? 9.603 -3.611 16.821 1.00 41.47 74 LEU A N 1
ATOM 579 C CA . LEU A 1 74 ? 8.440 -4.427 17.286 1.00 43.38 74 LEU A CA 1
ATOM 580 C C . LEU A 1 74 ? 8.778 -4.999 18.675 1.00 42.08 74 LEU A C 1
ATOM 581 O O . LEU A 1 74 ? 7.850 -5.228 19.442 1.00 41.31 74 LEU A O 1
ATOM 586 N N . ALA A 1 75 ? 10.047 -5.311 18.906 1.00 43.01 75 ALA A N 1
ATOM 587 C CA . ALA A 1 75 ? 10.542 -5.816 20.211 1.00 42.08 75 ALA A CA 1
ATOM 588 C C . ALA A 1 75 ? 10.368 -4.758 21.328 1.00 45.47 75 ALA A C 1
ATOM 589 O O . ALA A 1 75 ? 10.339 -5.169 22.500 1.00 41.24 75 ALA A O 1
ATOM 591 N N . ALA A 1 76 ? 10.300 -3.462 20.989 1.00 42.96 76 ALA A N 1
ATOM 592 C CA . ALA A 1 76 ? 10.277 -2.375 22.006 1.00 46.40 76 ALA A CA 1
ATOM 593 C C . ALA A 1 76 ? 9.054 -2.494 22.923 1.00 45.76 76 ALA A C 1
ATOM 594 O O . ALA A 1 76 ? 7.983 -2.915 22.467 1.00 43.41 76 ALA A O 1
ATOM 596 N N . PRO A 1 77 ? 9.184 -2.113 24.215 1.00 50.55 77 PRO A N 1
ATOM 597 C CA . PRO A 1 77 ? 8.100 -2.365 25.180 1.00 50.13 77 PRO A CA 1
ATOM 598 C C . PRO A 1 77 ? 6.780 -1.676 24.805 1.00 49.48 77 PRO A C 1
ATOM 599 O O . PRO A 1 77 ? 5.774 -2.292 24.976 1.00 48.86 77 PRO A O 1
ATOM 603 N N . ALA A 1 78 ? 6.819 -0.427 24.340 1.00 49.41 78 ALA A N 1
ATOM 604 C CA . ALA A 1 78 ? 5.625 0.304 23.832 1.00 47.62 78 ALA A CA 1
ATOM 605 C C . ALA A 1 78 ? 5.043 -0.266 22.525 1.00 40.90 78 ALA A C 1
ATOM 606 O O . ALA A 1 78 ? 3.854 -0.059 22.257 1.00 40.54 78 ALA A O 1
ATOM 608 N N . ALA A 1 79 ? 5.895 -0.800 21.644 1.00 45.43 79 ALA A N 1
ATOM 609 C CA . ALA A 1 79 ? 5.430 -1.120 20.271 1.00 42.41 79 ALA A CA 1
ATOM 610 C C . ALA A 1 79 ? 4.285 -2.122 20.189 1.00 43.34 79 ALA A C 1
ATOM 611 O O . ALA A 1 79 ? 4.369 -3.171 20.841 1.00 41.06 79 ALA A O 1
ATOM 613 N N . MET A 1 80 ? 3.260 -1.784 19.403 1.00 38.59 80 MET A N 1
ATOM 614 C CA . MET A 1 80 ? 2.151 -2.721 19.127 1.00 43.47 80 MET A CA 1
ATOM 615 C C . MET A 1 80 ? 1.945 -2.745 17.608 1.00 41.67 80 MET A C 1
ATOM 616 O O . MET A 1 80 ? 1.585 -1.686 17.059 1.00 38.49 80 MET A O 1
ATOM 621 N N . ARG A 1 81 ? 2.069 -3.904 16.967 1.00 38.31 81 ARG A N 1
ATOM 622 C CA . ARG A 1 81 ? 1.768 -3.939 15.516 1.00 38.10 81 ARG A CA 1
ATOM 623 C C . ARG A 1 81 ? 0.252 -3.827 15.351 1.00 39.04 81 ARG A C 1
ATOM 624 O O . ARG A 1 81 ? -0.467 -4.522 16.083 1.00 37.42 81 ARG A O 1
ATOM 632 N N . LEU A 1 82 ? -0.201 -3.064 14.370 1.00 33.45 82 LEU A N 1
ATOM 633 C CA . LEU A 1 82 ? -1.656 -2.947 14.120 1.00 37.45 82 LEU A CA 1
ATOM 634 C C . LEU A 1 82 ? -2.030 -3.553 12.758 1.00 38.78 82 LEU A C 1
ATOM 635 O O . LEU A 1 82 ? -1.394 -3.190 11.758 1.00 39.13 82 LEU A O 1
ATOM 640 N N . ARG A 1 83 ? -3.047 -4.407 12.735 1.00 37.06 83 ARG A N 1
ATOM 641 C CA . ARG A 1 83 ? -3.576 -4.995 11.484 1.00 42.00 83 ARG A CA 1
ATOM 642 C C . ARG A 1 83 ? -4.928 -4.321 11.260 1.00 44.08 83 ARG A C 1
ATOM 643 O O . ARG A 1 83 ? -5.578 -3.988 12.255 1.00 44.85 83 ARG A O 1
ATOM 651 N N . PRO A 1 84 ? -5.377 -4.079 10.013 1.00 45.95 84 PRO A N 1
ATOM 652 C CA . PRO A 1 84 ? -6.603 -3.312 9.854 1.00 47.55 84 PRO A CA 1
ATOM 653 C C . PRO A 1 84 ? -7.748 -4.020 10.590 1.00 57.27 84 PRO A C 1
ATOM 654 O O . PRO A 1 84 ? -7.935 -5.205 10.400 1.00 62.71 84 PRO A O 1
ATOM 658 N N . GLY A 1 85 ? -8.493 -3.252 11.379 1.00 60.58 85 GLY A N 1
ATOM 659 C CA . GLY A 1 85 ? -9.637 -3.760 12.151 1.00 65.72 85 GLY A CA 1
ATOM 660 C C . GLY A 1 85 ? -10.858 -3.949 11.278 1.00 74.02 85 GLY A C 1
ATOM 661 O O . GLY A 1 85 ? -10.847 -3.485 10.131 1.00 69.09 85 GLY A O 1
ATOM 662 N N . GLU A 1 86 ? -11.883 -4.625 11.804 1.00 67.23 86 GLU A N 1
ATOM 663 C CA . GLU A 1 86 ? -13.131 -4.703 11.002 1.00 72.67 86 GLU A CA 1
ATOM 664 C C . GLU A 1 86 ? -13.548 -3.242 10.824 1.00 61.71 86 GLU A C 1
ATOM 665 O O . GLU A 1 86 ? -14.010 -2.903 9.735 1.00 79.00 86 GLU A O 1
ATOM 671 N N . ARG A 1 87 ? -13.349 -2.418 11.843 1.00 51.22 87 ARG A N 1
ATOM 672 C CA . ARG A 1 87 ? -13.634 -0.960 11.801 1.00 50.87 87 ARG A CA 1
ATOM 673 C C . ARG A 1 87 ? -12.721 -0.227 10.786 1.00 44.46 87 ARG A C 1
ATOM 674 O O . ARG A 1 87 ? -13.054 0.910 10.443 1.00 39.29 87 ARG A O 1
ATOM 682 N N . HIS A 1 88 ? -11.562 -0.795 10.434 1.00 41.09 88 HIS A N 1
ATOM 683 C CA . HIS A 1 88 ? -10.604 -0.023 9.586 1.00 42.75 88 HIS A CA 1
ATOM 684 C C . HIS A 1 88 ? -11.244 0.342 8.239 1.00 41.01 88 HIS A C 1
ATOM 685 O O . HIS A 1 88 ? -11.151 1.509 7.868 1.00 41.41 88 HIS A O 1
ATOM 692 N N . TRP A 1 89 ? -11.949 -0.594 7.607 1.00 38.62 89 TRP A N 1
ATOM 693 C CA . TRP A 1 89 ? -12.523 -0.323 6.265 1.00 41.15 89 TRP A CA 1
ATOM 694 C C . TRP A 1 89 ? -13.561 0.812 6.337 1.00 44.44 89 TRP A C 1
ATOM 695 O O . TRP A 1 89 ? -13.485 1.720 5.504 1.00 40.92 89 TRP A O 1
ATOM 706 N N . MET A 1 90 ? -14.440 0.780 7.344 1.00 40.05 90 MET A N 1
ATOM 707 C CA . MET A 1 90 ? -15.428 1.881 7.510 1.00 45.01 90 MET A CA 1
ATOM 708 C C . MET A 1 90 ? -14.703 3.200 7.835 1.00 42.50 90 MET A C 1
ATOM 709 O O . MET A 1 90 ? -15.096 4.231 7.300 1.00 45.53 90 MET A O 1
ATOM 714 N N . ALA A 1 91 ? -13.685 3.125 8.695 1.00 39.07 91 ALA A N 1
ATOM 715 C CA . ALA A 1 91 ? -12.945 4.341 9.071 1.00 41.99 91 ALA A CA 1
ATOM 716 C C . ALA A 1 91 ? -12.264 4.927 7.809 1.00 37.68 91 ALA A C 1
ATOM 717 O O . ALA A 1 91 ? -12.324 6.146 7.624 1.00 38.47 91 ALA A O 1
ATOM 719 N N . PHE A 1 92 ? -11.695 4.065 6.964 1.00 36.81 92 PHE A N 1
ATOM 720 C CA . PHE A 1 92 ? -11.037 4.502 5.704 1.00 37.70 92 PHE A CA 1
ATOM 721 C C . PHE A 1 92 ? -12.063 5.152 4.764 1.00 40.05 92 PHE A C 1
ATOM 722 O O . PHE A 1 92 ? -11.788 6.217 4.198 1.00 39.61 92 PHE A O 1
ATOM 730 N N . ARG A 1 93 ? -13.240 4.537 4.650 1.00 43.09 93 ARG A N 1
ATOM 731 C CA . ARG A 1 93 ? -14.318 5.096 3.787 1.00 45.87 93 ARG A CA 1
ATOM 732 C C . ARG A 1 93 ? -14.790 6.461 4.321 1.00 47.14 93 ARG A C 1
ATOM 733 O O . ARG A 1 93 ? -14.990 7.372 3.520 1.00 45.19 93 ARG A O 1
ATOM 741 N N . GLN A 1 94 ? -14.942 6.576 5.636 1.00 47.83 94 GLN A N 1
ATOM 742 C CA . GLN A 1 94 ? -15.397 7.851 6.234 1.00 50.77 94 GLN A CA 1
ATOM 743 C C . GLN A 1 94 ? -14.369 8.963 5.973 1.00 46.62 94 GLN A C 1
ATOM 744 O O . GLN A 1 94 ? -14.764 10.070 5.591 1.00 47.40 94 GLN A O 1
ATOM 750 N N . LEU A 1 95 ? -13.092 8.642 6.156 1.00 44.83 95 LEU A N 1
ATOM 751 C CA . LEU A 1 95 ? -12.023 9.640 5.929 1.00 46.48 95 LEU A CA 1
ATOM 752 C C . LEU A 1 95 ? -11.987 10.043 4.443 1.00 45.53 95 LEU A C 1
ATOM 753 O O . LEU A 1 95 ? -11.900 11.252 4.164 1.00 46.17 95 LEU A O 1
ATOM 758 N N . ALA A 1 96 ? -12.106 9.071 3.548 1.00 41.20 96 ALA A N 1
ATOM 759 C CA . ALA A 1 96 ? -12.072 9.359 2.099 1.00 43.82 96 ALA A CA 1
ATOM 760 C C . ALA A 1 96 ? -13.275 10.234 1.719 1.00 48.16 96 ALA A C 1
ATOM 761 O O . ALA A 1 96 ? -13.081 11.208 0.986 1.00 46.58 96 ALA A O 1
ATOM 763 N N . SER A 1 97 ? -14.445 9.900 2.272 1.00 49.78 97 SER A N 1
ATOM 764 C CA . SER A 1 97 ? -15.686 10.665 1.999 1.00 55.41 97 SER A CA 1
ATOM 765 C C . SER A 1 97 ? -15.527 12.092 2.524 1.00 53.43 97 SER A C 1
ATOM 766 O O . SER A 1 97 ? -15.955 13.015 1.838 1.00 53.86 97 SER A O 1
ATOM 769 N N . ASP A 1 98 ? -14.885 12.243 3.676 1.00 49.53 98 ASP A N 1
ATOM 770 C CA . ASP A 1 98 ? -14.790 13.564 4.327 1.00 52.01 98 ASP A CA 1
ATOM 771 C C . ASP A 1 98 ? -14.050 14.542 3.402 1.00 52.68 98 ASP A C 1
ATOM 772 O O . ASP A 1 98 ? -14.410 15.713 3.427 1.00 51.83 98 ASP A O 1
ATOM 777 N N . VAL A 1 99 ? -12.988 14.088 2.723 1.00 53.80 99 VAL A N 1
ATOM 778 C CA . VAL A 1 99 ? -12.163 14.977 1.837 1.00 57.37 99 VAL A CA 1
ATOM 779 C C . VAL A 1 99 ? -12.453 14.768 0.341 1.00 58.76 99 VAL A C 1
ATOM 780 O O . VAL A 1 99 ? -11.705 15.360 -0.452 1.00 61.47 99 VAL A O 1
ATOM 784 N N . ASP A 1 100 ? -13.448 13.954 -0.044 1.00 58.87 100 ASP A N 1
ATOM 785 C CA . ASP A 1 100 ? -13.651 13.653 -1.491 1.00 60.86 100 ASP A CA 1
ATOM 786 C C . ASP A 1 100 ? -12.316 13.121 -2.022 1.00 55.80 100 ASP A C 1
ATOM 787 O O . ASP A 1 100 ? -11.910 13.543 -3.123 1.00 52.41 100 ASP A O 1
ATOM 792 N N . ALA A 1 101 ? -11.676 12.189 -1.298 1.00 48.71 101 ALA A N 1
ATOM 793 C CA . ALA A 1 101 ? -10.277 11.802 -1.616 1.00 48.16 101 ALA A CA 1
ATOM 794 C C . ALA A 1 101 ? -10.088 11.255 -3.033 1.00 47.98 101 ALA A C 1
ATOM 795 O O . ALA A 1 101 ? -10.945 10.499 -3.496 1.00 49.72 101 ALA A O 1
ATOM 797 N N . ASN A 1 102 ? -9.010 11.694 -3.698 1.00 49.28 102 ASN A N 1
ATOM 798 C CA . ASN A 1 102 ? -8.662 11.180 -5.055 1.00 47.36 102 ASN A CA 1
ATOM 799 C C . ASN A 1 102 ? -7.141 10.973 -5.182 1.00 45.71 102 ASN A C 1
ATOM 800 O O . ASN A 1 102 ? -6.394 11.652 -4.457 1.00 46.17 102 ASN A O 1
ATOM 805 N N . GLY A 1 103 ? -6.715 10.056 -6.050 1.00 43.87 103 GLY A N 1
ATOM 806 C CA . GLY A 1 103 ? -5.285 9.773 -6.230 1.00 41.87 103 GLY A CA 1
ATOM 807 C C . GLY A 1 103 ? -4.624 9.3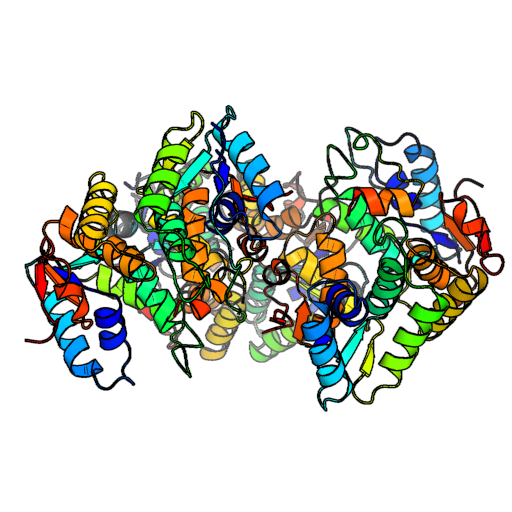57 -4.921 1.00 44.55 103 GLY A C 1
ATOM 808 O O . GLY A 1 103 ? -5.217 8.533 -4.205 1.00 41.41 103 GLY A O 1
ATOM 809 N N . ASN A 1 104 ? -3.510 9.987 -4.577 1.00 46.28 104 ASN A N 1
ATOM 810 C CA . ASN A 1 104 ? -2.729 9.644 -3.358 1.00 49.37 104 ASN A CA 1
ATOM 811 C C . ASN A 1 104 ? -3.504 9.897 -2.044 1.00 45.70 104 ASN A C 1
ATOM 812 O O . ASN A 1 104 ? -3.127 9.273 -1.031 1.00 40.40 104 ASN A O 1
ATOM 817 N N . ASP A 1 105 ? -4.519 10.778 -2.054 1.00 43.20 105 ASP A N 1
ATOM 818 C CA . ASP A 1 105 ? -5.313 11.086 -0.841 1.00 42.03 105 ASP A CA 1
ATOM 819 C C . ASP A 1 105 ? -5.877 9.753 -0.319 1.00 40.34 105 ASP A C 1
ATOM 820 O O . ASP A 1 105 ? -6.013 9.627 0.886 1.00 38.51 105 ASP A O 1
ATOM 825 N N . ILE A 1 106 ? -6.240 8.857 -1.229 1.00 39.09 106 ILE A N 1
ATOM 826 C CA . ILE A 1 106 ? -6.808 7.530 -0.847 1.00 41.19 106 ILE A CA 1
ATOM 827 C C . ILE A 1 106 ? -5.764 6.756 -0.027 1.00 40.25 106 ILE A C 1
ATOM 828 O O . ILE A 1 106 ? -6.140 6.189 1.008 1.00 40.26 106 ILE A O 1
ATOM 833 N N . ALA A 1 107 ? -4.494 6.803 -0.438 1.00 40.21 107 ALA A N 1
ATOM 834 C CA . ALA A 1 107 ? -3.409 6.122 0.305 1.00 38.31 107 ALA A CA 1
ATOM 835 C C . ALA A 1 107 ? -3.297 6.737 1.706 1.00 38.88 107 ALA A C 1
ATOM 836 O O . ALA A 1 107 ? -3.250 5.967 2.697 1.00 37.44 107 ALA A O 1
ATOM 838 N N . ASP A 1 108 ? -3.377 8.069 1.789 1.00 35.17 108 ASP A N 1
ATOM 839 C CA . ASP A 1 108 ? -3.329 8.766 3.100 1.00 32.73 108 ASP A CA 1
ATOM 840 C C . ASP A 1 108 ? -4.544 8.362 3.949 1.00 33.80 108 ASP A C 1
ATOM 841 O O . ASP A 1 108 ? -4.361 8.112 5.139 1.00 33.37 108 ASP A O 1
ATOM 846 N N . ALA A 1 109 ? -5.715 8.287 3.320 1.00 34.98 109 ALA A N 1
ATOM 847 C CA . ALA A 1 109 ? -6.948 7.963 4.081 1.00 34.98 109 ALA A CA 1
ATOM 848 C C . ALA A 1 109 ? -6.770 6.545 4.651 1.00 37.18 109 ALA A C 1
ATOM 849 O O . ALA A 1 109 ? -7.103 6.311 5.831 1.00 38.75 109 ALA A O 1
ATOM 851 N N . HIS A 1 110 ? -6.211 5.662 3.833 1.00 36.51 110 HIS A N 1
ATOM 852 C CA . HIS A 1 110 ? -6.033 4.260 4.288 1.00 40.78 110 HIS A CA 1
ATOM 853 C C . HIS A 1 110 ? -5.088 4.217 5.501 1.00 41.15 110 HIS A C 1
ATOM 854 O O . HIS A 1 110 ? -5.451 3.558 6.492 1.00 38.74 110 HIS A O 1
ATOM 861 N N . LEU A 1 111 ? -3.980 4.952 5.467 1.00 36.52 111 LEU A N 1
ATOM 862 C CA . LEU A 1 111 ? -3.039 5.042 6.620 1.00 40.66 111 LEU A CA 1
ATOM 863 C C . LEU A 1 111 ? -3.712 5.727 7.819 1.00 44.13 111 LEU A C 1
ATOM 864 O O . LEU A 1 111 ? -3.643 5.166 8.926 1.00 39.61 111 LEU A O 1
ATOM 869 N N . ALA A 1 112 ? -4.465 6.789 7.552 1.00 39.21 112 ALA A N 1
ATOM 870 C CA . ALA A 1 112 ? -5.138 7.597 8.597 1.00 44.88 112 ALA A CA 1
ATOM 871 C C . ALA A 1 112 ? -6.131 6.701 9.356 1.00 38.71 112 ALA A C 1
ATOM 872 O O . ALA A 1 112 ? -6.236 6.858 10.577 1.00 37.43 112 ALA A O 1
ATOM 874 N N . ALA A 1 113 ? -6.760 5.781 8.649 1.00 34.51 113 ALA A N 1
ATOM 875 C CA . ALA A 1 113 ? -7.816 4.913 9.222 1.00 37.71 113 ALA A CA 1
ATOM 876 C C . ALA A 1 113 ? -7.235 4.136 10.418 1.00 39.35 113 ALA A C 1
ATOM 877 O O . ALA A 1 113 ? -7.987 3.953 11.396 1.00 38.69 113 ALA A O 1
ATOM 879 N N . TYR A 1 114 ? -5.965 3.728 10.370 1.00 39.34 114 TYR A N 1
ATOM 880 C CA . TYR A 1 114 ? -5.470 3.010 11.570 1.00 38.36 114 TYR A CA 1
ATOM 881 C C . TYR A 1 114 ? -5.573 3.906 12.826 1.00 42.17 114 TYR A C 1
ATOM 882 O O . TYR A 1 114 ? -6.029 3.402 13.875 1.00 35.29 114 TYR A O 1
ATOM 891 N N . ALA A 1 115 ? -5.184 5.181 12.722 1.00 37.39 115 ALA A N 1
ATOM 892 C CA . ALA A 1 115 ? -5.276 6.081 13.897 1.00 42.29 115 ALA A CA 1
ATOM 893 C C . ALA A 1 115 ? -6.736 6.307 14.322 1.00 43.65 115 ALA A C 1
ATOM 894 O O . ALA A 1 115 ? -7.026 6.189 15.522 1.00 43.17 115 ALA A O 1
ATOM 896 N N . LEU A 1 116 ? -7.614 6.539 13.350 1.00 43.44 116 LEU A N 1
ATOM 897 C CA . LEU A 1 116 ? -9.030 6.874 13.656 1.00 44.22 116 LEU A CA 1
ATOM 898 C C . LEU A 1 116 ? -9.724 5.701 14.356 1.00 46.88 116 LEU A C 1
ATOM 899 O O . LEU A 1 116 ? -10.401 5.935 15.357 1.00 42.81 116 LEU A O 1
ATOM 904 N N . GLU A 1 117 ? -9.464 4.487 13.872 1.00 44.52 117 GLU A N 1
ATOM 905 C CA . GLU A 1 117 ? -10.123 3.269 14.416 1.00 47.76 117 GLU A CA 1
ATOM 906 C C . GLU A 1 117 ? -9.703 3.105 15.891 1.00 47.83 117 GLU A C 1
ATOM 907 O O . GLU A 1 117 ? -10.533 2.666 16.673 1.00 49.23 117 GLU A O 1
ATOM 913 N N . ASN A 1 118 ? -8.441 3.393 16.212 1.00 47.83 118 ASN A N 1
ATOM 914 C CA . ASN A 1 118 ? -7.895 3.280 17.590 1.00 46.45 118 ASN A CA 1
ATOM 915 C C . ASN A 1 118 ? -8.096 4.574 18.407 1.00 50.59 118 ASN A C 1
ATOM 916 O O . ASN A 1 118 ? -7.631 4.608 19.549 1.00 49.73 118 ASN A O 1
ATOM 921 N N . ASN A 1 119 ? -8.661 5.628 17.811 1.00 49.64 119 ASN A N 1
ATOM 922 C CA . ASN A 1 119 ? -8.744 6.948 18.498 1.00 51.34 119 ASN A CA 1
ATOM 923 C C . ASN A 1 119 ? -7.312 7.324 18.908 1.00 47.59 119 ASN A C 1
ATOM 924 O O . ASN A 1 119 ? -7.127 7.762 20.053 1.00 53.91 119 ASN A O 1
ATOM 929 N N . ALA A 1 120 ? -6.340 7.072 18.034 1.00 39.20 120 ALA A N 1
ATOM 930 C CA . ALA A 1 120 ? -4.923 7.350 18.335 1.00 41.16 120 ALA A CA 1
ATOM 931 C C . ALA A 1 120 ? -4.471 8.663 17.683 1.00 42.59 120 ALA A C 1
ATOM 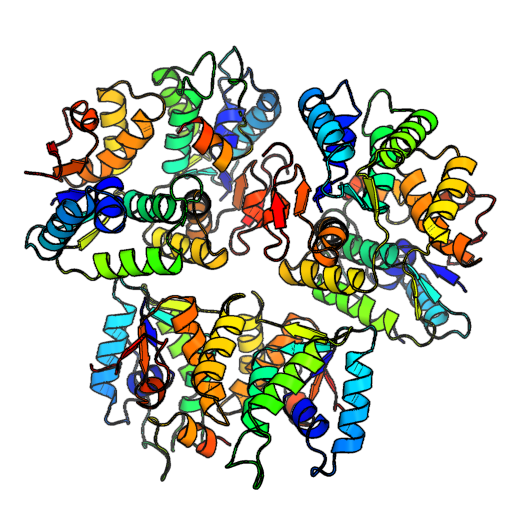932 O O . ALA A 1 120 ? -5.151 9.113 16.759 1.00 38.19 120 ALA A O 1
ATOM 934 N N . THR A 1 121 ? -3.441 9.288 18.237 1.00 43.62 121 THR A N 1
ATOM 935 C CA . THR A 1 121 ? -2.830 10.449 17.542 1.00 48.58 121 THR A CA 1
ATOM 936 C C . THR A 1 121 ? -2.065 9.924 16.311 1.00 43.49 121 THR A C 1
ATOM 937 O O . THR A 1 121 ? -1.325 8.934 16.459 1.00 45.20 121 THR A O 1
ATOM 941 N N . TRP A 1 122 ? -2.146 10.629 15.189 1.00 40.18 122 TRP A N 1
ATOM 942 C CA . TRP A 1 122 ? -1.400 10.212 13.982 1.00 36.40 122 TRP A CA 1
ATOM 943 C C . TRP A 1 122 ? -0.240 11.188 13.802 1.00 41.18 122 TRP A C 1
ATOM 944 O O . TRP A 1 122 ? -0.486 12.400 13.551 1.00 37.45 122 TRP A O 1
ATOM 955 N N . LEU A 1 123 ? 0.971 10.657 13.838 1.00 38.85 123 LEU A N 1
ATOM 956 C CA . LEU A 1 123 ? 2.142 11.550 13.714 1.00 41.14 123 LEU A CA 1
ATOM 957 C C . LEU A 1 123 ? 2.692 11.382 12.305 1.00 41.47 123 LEU A C 1
ATOM 958 O O . LEU A 1 123 ? 3.104 10.262 11.953 1.00 43.76 123 LEU A O 1
ATOM 963 N N . SER A 1 124 ? 2.677 12.465 11.530 1.00 42.57 124 SER A N 1
ATOM 964 C CA . SER A 1 124 ? 3.307 12.362 10.194 1.00 43.24 124 SER A CA 1
ATOM 965 C C . SER A 1 124 ? 4.030 13.660 9.816 1.00 42.36 124 SER A C 1
ATOM 966 O O . SER A 1 124 ? 3.488 14.721 10.120 1.00 39.00 124 SER A O 1
ATOM 969 N N . ALA A 1 125 ? 5.141 13.538 9.096 1.00 43.25 125 ALA A N 1
ATOM 970 C CA . ALA A 1 125 ? 5.835 14.720 8.543 1.00 48.35 125 ALA A CA 1
ATOM 971 C C . ALA A 1 125 ? 4.870 15.378 7.552 1.00 48.24 125 ALA A C 1
ATOM 972 O O . ALA A 1 125 ? 4.942 16.604 7.394 1.00 50.45 125 ALA A O 1
ATOM 974 N N . ASP A 1 126 ? 4.096 14.566 6.824 1.00 45.10 126 ASP A N 1
ATOM 975 C CA . ASP A 1 126 ? 3.233 15.141 5.769 1.00 45.97 126 ASP A CA 1
ATOM 976 C C . ASP A 1 126 ? 2.156 16.006 6.429 1.00 42.59 126 ASP A C 1
ATOM 977 O O . ASP A 1 126 ? 1.322 15.454 7.160 1.00 43.04 126 ASP A O 1
ATOM 982 N N . ARG A 1 127 ? 2.059 17.265 5.995 1.00 41.71 127 ARG A N 1
ATOM 983 C CA . ARG A 1 127 ? 1.096 18.209 6.638 1.00 43.11 127 ARG A CA 1
ATOM 984 C C . ARG A 1 127 ? -0.230 18.136 5.868 1.00 42.02 127 ARG A C 1
ATOM 985 O O . ARG A 1 127 ? -1.185 18.818 6.278 1.00 43.80 127 ARG A O 1
ATOM 993 N N . GLY A 1 128 ? -0.287 17.324 4.816 1.00 41.40 128 GLY A N 1
ATOM 994 C CA . GLY A 1 128 ? -1.537 17.073 4.073 1.00 43.85 128 GLY A CA 1
ATOM 995 C C . GLY A 1 128 ? -2.549 16.392 4.997 1.00 42.78 128 GLY A C 1
ATOM 996 O O . GLY A 1 128 ? -3.747 16.494 4.731 1.00 41.55 128 GLY A O 1
ATOM 997 N N . PHE A 1 129 ? -2.066 15.724 6.052 1.00 43.41 129 PHE A N 1
ATOM 998 C CA . PHE A 1 129 ? -2.937 15.010 7.031 1.00 41.28 129 PHE A CA 1
ATOM 999 C C . PHE A 1 129 ? -3.846 16.046 7.735 1.00 45.54 129 PHE A C 1
ATOM 1000 O O . PHE A 1 129 ? -4.882 15.655 8.288 1.00 44.64 129 PHE A O 1
ATOM 1008 N N . ALA A 1 130 ? -3.477 17.326 7.664 1.00 42.55 130 ALA A N 1
ATOM 1009 C CA . ALA A 1 130 ? -4.303 18.415 8.249 1.00 46.77 130 ALA A CA 1
ATOM 1010 C C . ALA A 1 130 ? -5.674 18.394 7.555 1.00 46.28 130 ALA A C 1
ATOM 1011 O O . ALA A 1 130 ? -6.649 18.811 8.184 1.00 45.99 130 ALA A O 1
ATOM 1013 N N . ARG A 1 131 ? -5.750 17.859 6.345 1.00 42.79 131 ARG A N 1
ATOM 1014 C CA . ARG A 1 131 ? -7.007 17.769 5.564 1.00 49.36 131 ARG A CA 1
ATOM 1015 C C . ARG A 1 131 ? -8.066 16.958 6.340 1.00 46.62 131 ARG A C 1
ATOM 1016 O O . ARG A 1 131 ? -9.247 17.252 6.136 1.00 44.95 131 ARG A O 1
ATOM 1024 N N . PHE A 1 132 ? -7.673 15.918 7.086 1.00 43.38 132 PHE A N 1
ATOM 1025 C CA . PHE A 1 132 ? -8.704 15.071 7.748 1.00 45.37 132 PHE A CA 1
ATOM 1026 C C . PHE A 1 132 ? -9.067 15.704 9.093 1.00 46.73 132 PHE A C 1
ATOM 1027 O O . PHE A 1 132 ? -8.377 15.471 10.094 1.00 44.79 132 PHE A O 1
ATOM 1035 N N . ARG A 1 133 ? -10.177 16.452 9.098 1.00 49.76 133 ARG A N 1
ATOM 1036 C CA . ARG A 1 133 ? -10.617 17.172 10.331 1.00 55.87 133 ARG A CA 1
ATOM 1037 C C . ARG A 1 133 ? -10.952 16.145 11.417 1.00 56.30 133 ARG A C 1
ATOM 1038 O O . ARG A 1 133 ? -10.622 16.385 12.579 1.00 53.94 133 ARG A O 1
ATOM 1046 N N . ARG A 1 134 ? -11.562 15.037 11.011 1.00 52.82 134 ARG A N 1
ATOM 1047 C CA . ARG A 1 134 ? -11.902 13.951 11.959 1.00 54.92 134 ARG A CA 1
ATOM 1048 C C . ARG A 1 134 ? -10.599 13.392 12.570 1.00 55.32 134 ARG A C 1
ATOM 1049 O O . ARG A 1 134 ? -10.635 12.963 13.731 1.00 56.14 134 ARG A O 1
ATOM 1057 N N . LEU A 1 135 ? -9.530 13.285 11.775 1.00 50.48 135 LEU A N 1
ATOM 1058 C CA . LEU A 1 135 ? -8.254 12.679 12.256 1.00 45.88 135 LEU A CA 1
ATOM 1059 C C . LEU A 1 135 ? -7.540 13.514 13.329 1.00 49.21 135 LEU A C 1
ATOM 1060 O O . LEU A 1 135 ? -7.440 14.734 13.153 1.00 44.92 135 LEU A O 1
ATOM 1065 N N . ARG A 1 136 ? -6.960 12.855 14.337 1.00 44.92 136 ARG A N 1
ATOM 1066 C CA . ARG A 1 136 ? -6.111 13.621 15.283 1.00 50.87 136 ARG A CA 1
ATOM 1067 C C . ARG A 1 136 ? -4.665 13.490 14.780 1.00 50.94 136 ARG A C 1
ATOM 1068 O O . ARG A 1 136 ? -4.016 12.489 15.118 1.00 45.58 136 ARG A O 1
ATOM 1076 N N . TRP A 1 137 ? -4.148 14.540 14.140 1.00 48.35 137 TRP A N 1
ATOM 1077 C CA . TRP A 1 137 ? -2.802 14.492 13.505 1.00 43.79 137 TRP A CA 1
ATOM 1078 C C . TRP A 1 137 ? -1.891 15.538 14.128 1.00 47.11 137 TRP A C 1
ATOM 1079 O O . TRP A 1 137 ? -2.391 16.660 14.399 1.00 44.52 137 TRP A O 1
ATOM 1090 N N . ARG A 1 138 ? -0.649 15.169 14.421 1.00 46.67 138 ARG A N 1
ATOM 1091 C CA . ARG A 1 138 ? 0.330 16.143 14.945 1.00 51.16 138 ARG A CA 1
ATOM 1092 C C . ARG A 1 138 ? 1.646 16.011 14.193 1.00 51.09 138 ARG A C 1
ATOM 1093 O O . ARG A 1 138 ? 1.963 14.871 13.787 1.00 45.17 138 ARG A O 1
ATOM 1101 N N . HIS A 1 139 ? 2.384 17.115 14.022 1.00 48.54 139 HIS A N 1
ATOM 1102 C CA . HIS A 1 139 ? 3.753 16.977 13.461 1.00 50.47 139 HIS A CA 1
ATOM 1103 C C . HIS A 1 139 ? 4.569 16.170 14.477 1.00 49.30 139 HIS A C 1
ATOM 1104 O O . HIS A 1 139 ? 4.422 16.423 15.670 1.00 44.54 139 HIS A O 1
ATOM 1111 N N . PRO A 1 140 ? 5.444 15.227 14.042 1.00 50.80 140 PRO A N 1
ATOM 1112 C CA . PRO A 1 140 ? 6.165 14.326 14.967 1.00 49.05 140 PRO A CA 1
ATOM 1113 C C . PRO A 1 140 ? 7.055 15.148 15.910 1.00 54.41 140 PRO A C 1
ATOM 1114 O O . PRO A 1 140 ? 7.223 14.746 17.039 1.00 53.67 140 PRO A O 1
ATOM 1118 N N . LEU A 1 141 ? 7.657 16.215 15.389 1.00 54.97 141 LEU A N 1
ATOM 1119 C CA . LEU A 1 141 ? 8.554 17.107 16.168 1.00 58.64 141 LEU A CA 1
ATOM 1120 C C . LEU A 1 141 ? 7.768 18.129 17.018 1.00 67.43 141 LEU A C 1
ATOM 1121 O O . LEU A 1 141 ? 8.428 18.920 17.723 1.00 66.05 141 LEU A O 1
ATOM 1126 N N . ASP A 1 142 ? 6.445 18.210 16.865 1.00 74.10 142 ASP A N 1
ATOM 1127 C CA . ASP A 1 142 ? 5.619 19.095 17.735 1.00 78.11 142 ASP A CA 1
ATOM 1128 C C . ASP A 1 142 ? 5.940 18.814 19.206 1.00 78.33 142 ASP A C 1
ATOM 1129 O O . ASP A 1 142 ? 5.288 17.923 19.770 1.00 69.84 142 ASP A O 1
ATOM 1134 N N . MET B 1 1 ? -10.616 -20.220 -4.569 1.00 43.28 1 MET B N 1
ATOM 1135 C CA . MET B 1 1 ? -10.772 -18.747 -4.538 1.00 42.43 1 MET B CA 1
ATOM 1136 C C . MET B 1 1 ? -9.790 -18.091 -5.523 1.00 41.81 1 MET B C 1
ATOM 1137 O O . MET B 1 1 ? -8.654 -18.573 -5.638 1.00 43.56 1 MET B O 1
ATOM 1142 N N . LEU B 1 2 ? -10.224 -17.022 -6.185 1.00 43.53 2 LEU B N 1
ATOM 1143 C CA . LEU B 1 2 ? -9.314 -16.283 -7.103 1.00 45.91 2 LEU B CA 1
ATOM 1144 C C . LEU B 1 2 ? -9.166 -14.848 -6.588 1.00 43.06 2 LEU B C 1
ATOM 1145 O O . LEU B 1 2 ? -10.200 -14.190 -6.396 1.00 46.51 2 LEU B O 1
ATOM 1150 N N . CYS B 1 3 ? -7.939 -14.391 -6.422 1.00 37.69 3 CYS B N 1
ATOM 1151 C CA . CYS B 1 3 ? -7.679 -13.012 -5.961 1.00 42.06 3 CYS B CA 1
ATOM 1152 C C . CYS B 1 3 ? -7.172 -12.218 -7.172 1.00 39.46 3 CYS B C 1
ATOM 1153 O O . CYS B 1 3 ? -6.499 -12.810 -8.012 1.00 41.52 3 CYS B O 1
ATOM 1156 N N . VAL B 1 4 ? -7.569 -10.954 -7.256 1.00 41.48 4 VAL B N 1
ATOM 1157 C CA . VAL B 1 4 ? -7.202 -10.130 -8.446 1.00 40.10 4 VAL B CA 1
ATOM 1158 C C . VAL B 1 4 ? -6.433 -8.868 -8.030 1.00 38.25 4 VAL B C 1
ATOM 1159 O O . VAL B 1 4 ? -6.641 -8.378 -6.905 1.00 38.11 4 VAL B O 1
ATOM 1163 N N . ASP B 1 5 ? -5.496 -8.447 -8.878 1.00 39.73 5 ASP B N 1
ATOM 1164 C CA . ASP B 1 5 ? -4.659 -7.242 -8.636 1.00 38.14 5 ASP B CA 1
ATOM 1165 C C . ASP B 1 5 ? -5.396 -5.948 -9.048 1.00 39.01 5 ASP B C 1
ATOM 1166 O O . ASP B 1 5 ? -6.438 -6.023 -9.701 1.00 35.80 5 ASP B O 1
ATOM 1171 N N . VAL B 1 6 ? -4.815 -4.802 -8.695 1.00 37.73 6 VAL B N 1
ATOM 1172 C CA . VAL B 1 6 ? -5.431 -3.486 -9.012 1.00 39.21 6 VAL B CA 1
ATOM 1173 C C . VAL B 1 6 ? -5.566 -3.354 -10.536 1.00 42.32 6 VAL B C 1
ATOM 1174 O O . VAL B 1 6 ? -6.615 -2.892 -10.980 1.00 39.22 6 VAL B O 1
ATOM 1178 N N . ASN B 1 7 ? -4.571 -3.821 -11.287 1.00 43.03 7 ASN B N 1
ATOM 1179 C CA . ASN B 1 7 ? -4.586 -3.605 -12.767 1.00 47.25 7 ASN B CA 1
ATOM 1180 C C . ASN B 1 7 ? -5.844 -4.271 -13.340 1.00 44.92 7 ASN B C 1
ATOM 1181 O O . ASN B 1 7 ? -6.462 -3.697 -14.230 1.00 41.61 7 ASN B O 1
ATOM 1186 N N . VAL B 1 8 ? -6.198 -5.447 -12.813 1.00 40.77 8 VAL B N 1
ATOM 1187 C CA . VAL B 1 8 ? -7.381 -6.166 -13.357 1.00 41.79 8 VAL B CA 1
ATOM 1188 C C . VAL B 1 8 ? -8.635 -5.304 -13.153 1.00 37.85 8 VAL B C 1
ATOM 1189 O O . VAL B 1 8 ? -9.365 -5.120 -14.139 1.00 40.16 8 VAL B O 1
ATOM 1193 N N . LEU B 1 9 ? -8.808 -4.713 -11.965 1.00 37.78 9 LEU B N 1
ATOM 1194 C CA . LEU B 1 9 ? -9.945 -3.789 -11.705 1.00 33.93 9 LEU B CA 1
ATOM 1195 C C . LEU B 1 9 ? -9.838 -2.533 -12.593 1.00 33.99 9 LEU B C 1
ATOM 1196 O O . LEU B 1 9 ? -10.850 -2.089 -13.134 1.00 35.52 9 LEU B O 1
ATOM 1201 N N . VAL B 1 10 ? -8.634 -1.999 -12.697 1.00 34.84 10 VAL B N 1
ATOM 1202 C CA . VAL B 1 10 ? -8.454 -0.738 -13.480 1.00 38.55 10 VAL B CA 1
ATOM 1203 C C . VAL B 1 10 ? -8.795 -0.960 -14.962 1.00 42.04 10 VAL B C 1
ATOM 1204 O O . VAL B 1 10 ? -9.618 -0.195 -15.481 1.00 40.76 10 VAL B O 1
ATOM 1208 N N . TYR B 1 11 ? -8.306 -2.056 -15.545 1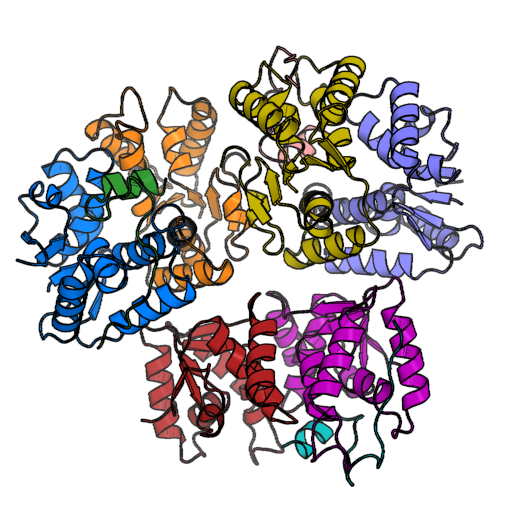.00 42.66 11 TYR B N 1
ATOM 1209 C CA . TYR B 1 11 ? -8.592 -2.364 -16.972 1.00 43.83 11 TYR B CA 1
ATOM 1210 C C . TYR B 1 11 ? -10.096 -2.591 -17.131 1.00 44.19 11 TYR B C 1
ATOM 1211 O O . TYR B 1 11 ? -10.659 -2.218 -18.170 1.00 48.74 11 TYR B O 1
ATOM 1220 N N . ALA B 1 12 ? -10.700 -3.261 -16.147 1.00 41.77 12 ALA B N 1
ATOM 1221 C CA . ALA B 1 12 ? -12.139 -3.588 -16.235 1.00 42.58 12 ALA B CA 1
ATOM 1222 C C . ALA B 1 12 ? -12.953 -2.293 -16.283 1.00 41.03 12 ALA B C 1
ATOM 1223 O O . ALA B 1 12 ? -14.027 -2.338 -16.887 1.00 44.89 12 ALA B O 1
ATOM 1225 N N . HIS B 1 13 ? -12.565 -1.278 -15.510 1.00 40.03 13 HIS B N 1
ATOM 1226 C CA . HIS B 1 13 ? -13.394 -0.042 -15.442 1.00 44.64 13 HIS B CA 1
ATOM 1227 C C . HIS B 1 13 ? -13.023 1.076 -16.446 1.00 45.81 13 HIS B C 1
ATOM 1228 O O . HIS B 1 13 ? -13.879 1.948 -16.671 1.00 53.14 13 HIS B O 1
ATOM 1235 N N . ARG B 1 14 ? -11.852 1.037 -17.062 1.00 44.93 14 ARG B N 1
ATOM 1236 C CA . ARG B 1 14 ? -11.514 2.208 -17.925 1.00 49.10 14 ARG B CA 1
ATOM 1237 C C . ARG B 1 14 ? -11.836 1.821 -19.374 1.00 51.73 14 ARG B C 1
ATOM 1238 O O . ARG B 1 14 ? -11.052 1.085 -19.974 1.00 53.41 14 ARG B O 1
ATOM 1246 N N . ALA B 1 15 ? -12.903 2.406 -19.920 1.00 54.10 15 ALA B N 1
ATOM 1247 C CA . ALA B 1 15 ? -13.353 2.112 -21.307 1.00 56.89 15 ALA B CA 1
ATOM 1248 C C . ALA B 1 15 ? -12.250 2.545 -22.276 1.00 58.36 15 ALA B C 1
ATOM 1249 O O . ALA B 1 15 ? -12.055 1.859 -23.291 1.00 56.46 15 ALA B O 1
ATOM 1251 N N . ASP B 1 16 ? -11.570 3.640 -21.960 1.00 57.89 16 ASP B N 1
ATOM 1252 C CA . ASP B 1 16 ? -10.521 4.245 -22.823 1.00 63.17 16 ASP B CA 1
ATOM 1253 C C . ASP B 1 16 ? -9.362 3.256 -23.041 1.00 61.38 16 ASP B C 1
ATOM 1254 O O . ASP B 1 16 ? -8.725 3.346 -24.102 1.00 61.89 16 ASP B O 1
ATOM 1259 N N . LEU B 1 17 ? -8.998 2.461 -22.034 1.00 58.20 17 LEU B N 1
ATOM 1260 C CA . LEU B 1 17 ? -7.857 1.507 -22.138 1.00 58.53 17 LEU B CA 1
ATOM 1261 C C . LEU B 1 17 ? -8.127 0.368 -23.134 1.00 62.79 17 LEU B C 1
ATOM 1262 O O . LEU B 1 17 ? -9.273 -0.104 -23.181 1.00 62.81 17 LEU B O 1
ATOM 1267 N N . ARG B 1 18 ? -7.096 -0.084 -23.851 1.00 66.71 18 ARG B N 1
ATOM 1268 C CA . ARG B 1 18 ? -7.197 -1.147 -24.894 1.00 66.78 18 ARG B CA 1
ATOM 1269 C C . ARG B 1 18 ? -7.639 -2.495 -24.320 1.00 61.31 18 ARG B C 1
ATOM 1270 O O . ARG B 1 18 ? -8.389 -3.202 -24.992 1.00 70.99 18 ARG B O 1
ATOM 1278 N N . GLU B 1 19 ? -7.163 -2.847 -23.139 1.00 60.69 19 GLU B N 1
ATOM 1279 C CA . GLU B 1 19 ? -7.449 -4.145 -22.478 1.00 58.35 19 GLU B CA 1
ATOM 1280 C C . GLU B 1 19 ? -8.894 -4.214 -22.000 1.00 56.03 19 GLU B C 1
ATOM 1281 O O . GLU B 1 19 ? -9.301 -5.316 -21.597 1.00 52.20 19 GLU B O 1
ATOM 1287 N N . HIS B 1 20 ? -9.640 -3.109 -22.028 1.00 52.10 20 HIS B N 1
ATOM 1288 C CA . HIS B 1 20 ? -10.928 -3.048 -21.293 1.00 54.28 20 HIS B CA 1
ATOM 1289 C C . HIS B 1 20 ? -11.977 -4.093 -21.683 1.00 54.59 20 HIS B C 1
ATOM 1290 O O . HIS B 1 20 ? -12.563 -4.646 -20.743 1.00 50.67 20 HIS B O 1
ATOM 1297 N N . ALA B 1 21 ? -12.186 -4.394 -22.965 1.00 53.78 21 ALA B N 1
ATOM 1298 C CA . ALA B 1 21 ? -13.264 -5.373 -23.226 1.00 57.10 21 ALA B CA 1
ATOM 1299 C C . ALA B 1 21 ? -12.894 -6.717 -22.573 1.00 56.51 21 ALA B C 1
ATOM 1300 O O . ALA B 1 21 ? -13.775 -7.317 -21.937 1.00 57.86 21 ALA B O 1
ATOM 1302 N N . ASP B 1 22 ? -11.638 -7.147 -22.711 1.00 55.79 22 ASP B N 1
ATOM 1303 C CA . ASP B 1 22 ? -11.233 -8.467 -22.166 1.00 56.29 22 ASP B CA 1
ATOM 1304 C C . ASP B 1 22 ? -11.336 -8.482 -20.636 1.00 51.06 22 ASP B C 1
ATOM 1305 O O . ASP B 1 22 ? -11.908 -9.433 -20.087 1.00 53.04 22 ASP B O 1
ATOM 1310 N N . TYR B 1 23 ? -10.840 -7.425 -20.006 1.00 47.77 23 TYR B N 1
ATOM 1311 C CA . TYR B 1 23 ? -10.855 -7.328 -18.518 1.00 46.88 23 TYR B CA 1
ATOM 1312 C C . TYR B 1 23 ? -12.298 -7.228 -18.001 1.00 47.29 23 TYR B C 1
ATOM 1313 O O . TYR B 1 23 ? -12.615 -7.835 -16.967 1.00 44.19 23 TYR B O 1
ATOM 1322 N N . ARG B 1 24 ? -13.129 -6.457 -18.711 1.00 45.06 24 ARG B N 1
ATOM 1323 C CA . ARG B 1 24 ? -14.519 -6.269 -18.238 1.00 49.41 24 ARG B CA 1
ATOM 1324 C C . ARG B 1 24 ? -15.273 -7.610 -18.248 1.00 50.82 24 ARG B C 1
ATOM 1325 O O . ARG B 1 24 ? -15.941 -7.907 -17.246 1.00 48.22 24 ARG B O 1
ATOM 1333 N N . GLY B 1 25 ? -15.115 -8.389 -19.323 1.00 48.41 25 GLY B N 1
ATOM 1334 C CA . GLY B 1 25 ? -15.768 -9.703 -19.367 1.00 49.06 25 GLY B CA 1
ATOM 1335 C C . GLY B 1 25 ? -15.226 -10.614 -18.280 1.00 50.43 25 GLY B C 1
ATOM 1336 O O . GLY B 1 25 ? -16.026 -11.210 -17.558 1.00 52.63 25 GLY B O 1
ATOM 1337 N N . LEU B 1 26 ? -13.902 -10.611 -18.106 1.00 49.52 26 LEU B N 1
ATOM 1338 C CA . LEU B 1 26 ? -13.321 -11.543 -17.113 1.00 49.83 26 LEU B CA 1
ATOM 1339 C C . LEU B 1 26 ? -13.851 -11.162 -15.736 1.00 48.34 26 LEU B C 1
ATOM 1340 O O . LEU B 1 26 ? -14.336 -12.056 -15.034 1.00 45.78 26 LEU B O 1
ATOM 1345 N N . LEU B 1 27 ? -13.860 -9.859 -15.445 1.00 46.80 27 LEU B N 1
ATOM 1346 C CA . LEU B 1 27 ? -14.253 -9.407 -14.089 1.00 44.28 27 LEU B CA 1
ATOM 1347 C C . LEU B 1 27 ? -15.715 -9.776 -13.846 1.00 48.29 27 LEU B C 1
ATOM 1348 O O . LEU B 1 27 ? -16.014 -10.352 -12.796 1.00 47.20 27 LEU B O 1
ATOM 1353 N N . GLU B 1 28 ? -16.545 -9.557 -14.860 1.00 48.23 28 GLU B N 1
ATOM 1354 C CA . GLU B 1 28 ? -17.971 -9.909 -14.724 1.00 53.24 28 GLU B CA 1
ATOM 1355 C C . GLU B 1 28 ? -18.108 -11.433 -14.525 1.00 55.30 28 GLU B C 1
ATOM 1356 O O . GLU B 1 28 ? -18.905 -11.851 -13.671 1.00 54.66 28 GLU B O 1
ATOM 1362 N N . ARG B 1 29 ? -17.332 -12.221 -15.269 1.00 57.19 29 ARG B N 1
ATOM 1363 C CA . ARG B 1 29 ? -17.384 -13.696 -15.094 1.00 57.71 29 ARG B CA 1
ATOM 1364 C C . ARG B 1 29 ? -16.930 -14.098 -13.681 1.00 54.35 29 ARG B C 1
ATOM 1365 O O . ARG B 1 29 ? -17.649 -14.870 -13.028 1.00 50.18 29 ARG B O 1
ATOM 1373 N N . LEU B 1 30 ? -15.838 -13.496 -13.201 1.00 49.24 30 LEU B N 1
ATOM 1374 C CA . LEU B 1 30 ? -15.321 -13.808 -11.842 1.00 49.04 30 LEU B CA 1
ATOM 1375 C C . LEU B 1 30 ? -16.340 -13.396 -10.781 1.00 49.22 30 LEU B C 1
ATOM 1376 O O . LEU B 1 30 ? -16.575 -14.183 -9.861 1.00 47.29 30 LEU B O 1
ATOM 1381 N N . ALA B 1 31 ? -16.946 -12.222 -10.948 1.00 48.59 31 ALA B N 1
ATOM 1382 C CA . ALA B 1 31 ? -17.869 -11.686 -9.919 1.00 49.59 31 ALA B CA 1
ATOM 1383 C C . ALA B 1 31 ? -19.104 -12.587 -9.759 1.00 52.37 31 ALA B C 1
ATOM 1384 O O . ALA B 1 31 ? -19.679 -12.558 -8.673 1.00 48.84 31 ALA B O 1
ATOM 1386 N N . ASN B 1 32 ? -19.608 -13.138 -10.868 1.00 53.02 32 ASN B N 1
ATOM 1387 C CA . ASN B 1 32 ? -20.848 -13.964 -10.840 1.00 54.47 32 ASN B CA 1
ATOM 1388 C C . ASN B 1 32 ? -20.563 -15.471 -10.735 1.00 55.96 32 ASN B C 1
ATOM 1389 O O . ASN B 1 32 ? -21.538 -16.240 -10.776 1.00 54.51 32 ASN B O 1
ATOM 1394 N N . ASP B 1 33 ? -19.293 -15.879 -10.688 1.00 54.97 33 ASP B N 1
ATOM 1395 C CA . ASP B 1 33 ? -18.909 -17.319 -10.662 1.00 60.72 33 ASP B CA 1
ATOM 1396 C C . ASP B 1 33 ? -19.113 -17.888 -9.239 1.00 58.07 33 ASP B C 1
ATOM 1397 O O . ASP B 1 33 ? -19.384 -17.110 -8.318 1.00 57.31 33 ASP B O 1
ATOM 1402 N N . ASP B 1 34 ? -19.159 -19.212 -9.116 1.00 59.58 34 ASP B N 1
ATOM 1403 C CA . ASP B 1 34 ? -19.226 -19.853 -7.768 1.00 66.24 34 ASP B CA 1
ATOM 1404 C C . ASP B 1 34 ? -17.934 -19.719 -6.920 1.00 63.01 34 ASP B C 1
ATOM 1405 O O . ASP B 1 34 ? -18.028 -19.495 -5.697 1.00 59.77 34 ASP B O 1
ATOM 1410 N N . GLU B 1 35 ? -16.771 -19.779 -7.568 1.00 59.30 35 GLU B N 1
ATOM 1411 C CA . GLU B 1 35 ? -15.483 -19.716 -6.827 1.00 52.99 35 GLU B CA 1
ATOM 1412 C C . GLU B 1 35 ? -15.441 -18.277 -6.294 1.00 52.52 35 GLU B C 1
ATOM 1413 O O . GLU B 1 35 ? -15.763 -17.358 -7.059 1.00 49.89 35 GLU B O 1
ATOM 1419 N N . PRO B 1 36 ? -15.081 -18.053 -5.022 1.00 48.10 36 PRO B N 1
ATOM 1420 C CA . PRO B 1 36 ? -15.095 -16.711 -4.477 1.00 44.79 36 PRO B CA 1
ATOM 1421 C C . PRO B 1 36 ? -14.078 -15.805 -5.186 1.00 41.56 36 PRO B C 1
ATOM 1422 O O . PRO B 1 36 ? -13.007 -16.275 -5.520 1.00 41.30 36 PRO B O 1
ATOM 1426 N N . LEU B 1 37 ? -14.469 -14.555 -5.404 1.00 40.86 37 LEU B N 1
ATOM 1427 C CA . LEU B 1 37 ? -13.537 -13.564 -5.988 1.00 39.57 37 LEU B CA 1
ATOM 1428 C C . LEU B 1 37 ? -13.009 -12.791 -4.792 1.00 39.99 37 LEU B C 1
ATOM 1429 O O . LEU B 1 37 ? -13.773 -12.013 -4.204 1.00 44.14 37 LEU B O 1
ATOM 1434 N N . GLY B 1 38 ? -11.731 -12.973 -4.484 1.00 40.68 38 GLY B N 1
ATOM 1435 C CA . GLY B 1 38 ? -11.220 -12.341 -3.265 1.00 39.50 38 GLY B CA 1
ATOM 1436 C C . GLY B 1 38 ? -10.655 -10.989 -3.615 1.00 40.31 38 GLY B C 1
ATOM 1437 O O . GLY B 1 38 ? -9.812 -10.915 -4.519 1.00 48.69 38 GLY B O 1
ATOM 1438 N N . LEU B 1 39 ? -11.182 -9.959 -2.977 1.00 40.02 39 LEU B N 1
ATOM 1439 C CA . LEU B 1 39 ? -10.697 -8.593 -3.258 1.00 39.27 39 LEU B CA 1
ATOM 1440 C C . LEU B 1 39 ? -10.085 -8.049 -1.972 1.00 36.96 39 LEU B C 1
ATOM 1441 O O . LEU B 1 39 ? -10.841 -7.672 -1.063 1.00 38.95 39 LEU B O 1
ATOM 1446 N N . PRO B 1 40 ? -8.750 -7.901 -1.922 1.00 33.31 40 PRO B N 1
ATOM 1447 C CA . PRO B 1 40 ? -8.104 -7.364 -0.743 1.00 34.45 40 PRO B CA 1
ATOM 1448 C C . PRO B 1 40 ? -8.531 -5.891 -0.564 1.00 39.36 40 PRO B C 1
ATOM 1449 O O . PRO B 1 40 ? -8.696 -5.212 -1.551 1.00 38.12 40 PRO B O 1
ATOM 1453 N N . ASP B 1 41 ? -8.616 -5.427 0.684 1.00 38.43 41 ASP B N 1
ATOM 1454 C CA . ASP B 1 41 ? -8.967 -4.005 0.927 1.00 39.58 41 ASP B CA 1
ATOM 1455 C C . ASP B 1 41 ? -7.890 -3.149 0.227 1.00 39.70 41 ASP B C 1
ATOM 1456 O O . ASP B 1 41 ? -8.259 -2.151 -0.400 1.00 34.88 41 ASP B O 1
ATOM 1461 N N . SER B 1 42 ? -6.623 -3.571 0.288 1.00 38.11 42 SER B N 1
ATOM 1462 C CA . SER B 1 42 ? -5.510 -2.815 -0.354 1.00 41.96 42 SER B CA 1
ATOM 1463 C C . SER B 1 42 ? -5.728 -2.739 -1.879 1.00 38.02 42 SER B C 1
ATOM 1464 O O . SER B 1 42 ? -5.319 -1.732 -2.471 1.00 35.25 42 SER B O 1
ATOM 1467 N N . VAL B 1 43 ? -6.190 -3.819 -2.504 1.00 37.84 43 VAL B N 1
ATOM 1468 C CA . VAL B 1 43 ? -6.520 -3.782 -3.965 1.00 38.77 43 VAL B CA 1
ATOM 1469 C C . VAL B 1 43 ? -7.692 -2.817 -4.250 1.00 41.22 43 VAL B C 1
ATOM 1470 O O . VAL B 1 43 ? -7.600 -2.064 -5.233 1.00 36.29 43 VAL B O 1
ATOM 1474 N N . LEU B 1 44 ? -8.742 -2.866 -3.420 1.00 37.79 44 LEU B N 1
ATOM 1475 C CA . LEU B 1 44 ? -9.913 -1.975 -3.637 1.00 39.08 44 LEU B CA 1
ATOM 1476 C C . LEU B 1 44 ? -9.458 -0.522 -3.459 1.00 42.78 44 LEU B C 1
ATOM 1477 O O . LEU B 1 44 ? -9.764 0.318 -4.331 1.00 37.96 44 LEU B O 1
ATOM 1482 N N . ALA B 1 45 ? -8.656 -0.292 -2.419 1.00 37.98 45 ALA B N 1
ATOM 1483 C CA . ALA B 1 45 ? -8.129 1.060 -2.173 1.00 44.65 45 ALA B CA 1
ATOM 1484 C C . ALA B 1 45 ? -7.234 1.474 -3.354 1.00 38.28 45 ALA B C 1
ATOM 1485 O O . ALA B 1 45 ? -7.345 2.618 -3.805 1.00 40.96 45 ALA B O 1
ATOM 1487 N N . GLY B 1 46 ? -6.412 0.550 -3.843 1.00 40.28 46 GLY B N 1
ATOM 1488 C CA . GLY B 1 46 ? -5.476 0.838 -4.946 1.00 37.74 46 GLY B CA 1
ATOM 1489 C C . GLY B 1 46 ? -6.218 1.203 -6.222 1.00 39.63 46 GLY B C 1
ATOM 1490 O O . GLY B 1 46 ? -5.768 2.118 -6.925 1.00 39.52 46 GLY B O 1
ATOM 1491 N N . PHE B 1 47 ? -7.312 0.493 -6.503 1.00 39.58 47 PHE B N 1
ATOM 1492 C CA . PHE B 1 47 ? -8.120 0.788 -7.709 1.00 37.98 47 PHE B CA 1
ATOM 1493 C C . PHE B 1 47 ? -8.711 2.206 -7.623 1.00 43.44 47 PHE B C 1
ATOM 1494 O O . PHE B 1 47 ? -8.543 2.962 -8.596 1.00 40.58 47 PHE B O 1
ATOM 1502 N N . ILE B 1 48 ? -9.244 2.599 -6.466 1.00 37.45 48 ILE B N 1
ATOM 1503 C CA . ILE B 1 48 ? -9.754 3.999 -6.367 1.00 40.85 48 ILE B CA 1
ATOM 1504 C C . ILE B 1 48 ? -8.583 4.968 -6.549 1.00 43.36 48 ILE B C 1
ATOM 1505 O O . ILE B 1 48 ? -8.764 5.987 -7.232 1.00 44.18 48 ILE B O 1
ATOM 1510 N N . ARG B 1 49 ? -7.438 4.640 -5.948 1.00 43.16 49 ARG B N 1
ATOM 1511 C CA . ARG B 1 49 ? -6.317 5.600 -6.008 1.00 43.51 49 ARG B CA 1
ATOM 1512 C C . ARG B 1 49 ? -5.877 5.808 -7.467 1.00 40.32 49 ARG B C 1
ATOM 1513 O O . ARG B 1 49 ? -5.599 6.953 -7.831 1.00 41.72 49 ARG B O 1
ATOM 1521 N N . VAL B 1 50 ? -5.752 4.726 -8.226 1.00 39.94 50 VAL B N 1
ATOM 1522 C CA . VAL B 1 50 ? -5.341 4.821 -9.655 1.00 41.85 50 VAL B CA 1
ATOM 1523 C C . VAL B 1 50 ? -6.392 5.475 -10.567 1.00 42.91 50 VAL B C 1
ATOM 1524 O O . VAL B 1 50 ? -6.017 6.408 -11.289 1.00 42.11 50 VAL B O 1
ATOM 1528 N N . VAL B 1 51 ? -7.665 5.070 -10.453 1.00 41.15 51 VAL B N 1
ATOM 1529 C CA . VAL B 1 51 ? -8.712 5.587 -11.405 1.00 46.00 51 VAL B CA 1
ATOM 1530 C C . VAL B 1 51 ? -8.900 7.090 -11.205 1.00 48.10 51 VAL B C 1
ATOM 1531 O O . VAL B 1 51 ? -9.179 7.781 -12.196 1.00 45.75 51 VAL B O 1
ATOM 1535 N N . THR B 1 52 ? -8.841 7.543 -9.951 1.00 45.25 52 THR B N 1
ATOM 1536 C CA . THR B 1 52 ? -9.103 8.968 -9.619 1.00 47.29 52 THR B CA 1
ATOM 1537 C C . THR B 1 52 ? -7.808 9.790 -9.747 1.00 45.82 52 THR B C 1
ATOM 1538 O O . THR B 1 52 ? -7.832 10.940 -9.322 1.00 46.63 52 THR B O 1
ATOM 1542 N N . ASN B 1 53 ? -6.690 9.172 -10.145 1.00 45.15 53 ASN B N 1
ATOM 1543 C CA . ASN B 1 53 ? -5.394 9.901 -10.119 1.00 46.81 53 ASN B CA 1
ATOM 1544 C C . ASN B 1 53 ? -5.191 10.848 -11.328 1.00 52.92 53 ASN B C 1
ATOM 1545 O O . ASN B 1 53 ? -5.188 10.370 -12.471 1.00 50.81 53 ASN B O 1
ATOM 1550 N N . ARG B 1 54 ? -4.903 12.115 -11.033 1.00 55.70 54 ARG B N 1
ATOM 1551 C CA . ARG B 1 54 ? -4.637 13.144 -12.084 1.00 63.12 54 ARG B CA 1
ATOM 1552 C C . ARG B 1 54 ? -3.381 12.826 -12.903 1.00 64.29 54 ARG B C 1
ATOM 1553 O O . ARG B 1 54 ? -3.434 13.025 -14.112 1.00 77.96 54 ARG B O 1
ATOM 1561 N N . ARG B 1 55 ? -2.294 12.361 -12.282 1.00 68.03 55 ARG B N 1
ATOM 1562 C CA . ARG B 1 55 ? -1.108 11.965 -13.087 1.00 74.85 55 ARG B CA 1
ATOM 1563 C C . ARG B 1 55 ? -1.434 10.785 -14.009 1.00 72.99 55 ARG B C 1
ATOM 1564 O O . ARG B 1 55 ? -0.915 10.775 -15.135 1.00 75.18 55 ARG B O 1
ATOM 1572 N N . VAL B 1 56 ? -2.160 9.791 -13.512 1.00 64.62 56 VAL B N 1
ATOM 1573 C CA . VAL B 1 56 ? -2.462 8.572 -14.309 1.00 57.09 56 VAL B CA 1
ATOM 1574 C C . VAL B 1 56 ? -3.378 8.822 -15.512 1.00 63.89 56 VAL B C 1
ATOM 1575 O O . VAL B 1 56 ? -3.036 8.350 -16.609 1.00 69.48 56 VAL B O 1
ATOM 1579 N N . PHE B 1 57 ? -4.440 9.595 -15.341 1.00 63.09 57 PHE B N 1
ATOM 1580 C CA . PHE B 1 57 ? -5.415 9.735 -16.453 1.00 62.75 57 PHE B CA 1
ATOM 1581 C C . PHE B 1 57 ? -5.676 11.208 -16.764 1.00 63.42 57 PHE B C 1
ATOM 1582 O O . PHE B 1 57 ? -5.787 12.018 -15.824 1.00 63.58 57 PHE B O 1
ATOM 1590 N N . THR B 1 58 ? -5.793 11.516 -18.058 1.00 62.06 58 THR B N 1
ATOM 1591 C CA . THR B 1 58 ? -6.071 12.916 -18.467 1.00 65.82 58 THR B CA 1
ATOM 1592 C C . THR B 1 58 ? -7.435 13.288 -17.887 1.00 65.83 58 THR B C 1
ATOM 1593 O O . THR B 1 58 ? -7.548 14.380 -17.342 1.00 70.84 58 THR B O 1
ATOM 1597 N N . GLU B 1 59 ? -8.399 12.516 -17.852 1.00 61.65 59 GLU B N 1
ATOM 1598 C CA . GLU B 1 59 ? -9.686 12.785 -17.170 1.00 62.21 59 GLU B CA 1
ATOM 1599 C C . GLU B 1 59 ? -9.863 11.687 -16.097 1.00 54.80 59 GLU B C 1
ATOM 1600 O O . GLU B 1 59 ? -10.208 10.555 -16.475 1.00 53.99 59 GLU B O 1
ATOM 1606 N N . PRO B 1 60 ? -9.547 11.858 -14.895 1.00 52.60 60 PRO B N 1
ATOM 1607 C CA . PRO B 1 60 ? -9.678 10.858 -13.835 1.00 51.18 60 PRO B CA 1
ATOM 1608 C C . PRO B 1 60 ? -11.139 10.485 -13.626 1.00 48.15 60 PRO B C 1
ATOM 1609 O O . PRO B 1 60 ? -12.009 11.309 -13.791 1.00 46.70 60 PRO B O 1
ATOM 1613 N N . THR B 1 61 ? -11.362 9.232 -13.243 1.00 50.70 61 THR B N 1
ATOM 1614 C CA . THR B 1 61 ? -12.726 8.859 -12.852 1.00 48.34 61 THR B CA 1
ATOM 1615 C C . THR B 1 61 ? -12.977 9.687 -11.587 1.00 51.37 61 THR B C 1
ATOM 1616 O O . THR B 1 61 ? -12.003 9.931 -10.837 1.00 47.86 61 THR B O 1
ATOM 1620 N N . SER B 1 62 ? -14.236 10.077 -11.358 1.00 51.60 62 SER B N 1
ATOM 1621 C CA . SER B 1 62 ? -14.633 10.749 -10.097 1.00 53.86 62 SER B CA 1
ATOM 1622 C C . SER B 1 62 ? -14.550 9.761 -8.911 1.00 50.06 62 SER B C 1
ATOM 1623 O O . SER B 1 62 ? -14.801 8.580 -9.117 1.00 46.05 62 SER B O 1
ATOM 1626 N N . PRO B 1 63 ? -14.248 10.238 -7.685 1.00 49.27 63 PRO B N 1
ATOM 1627 C CA . PRO B 1 63 ? -14.222 9.374 -6.491 1.00 50.78 63 PRO B CA 1
ATOM 1628 C C . PRO B 1 63 ? -15.635 8.815 -6.273 1.00 49.91 63 PRO B C 1
ATOM 1629 O O . PRO B 1 63 ? -15.765 7.655 -5.992 1.00 55.34 63 PRO B O 1
ATOM 1633 N N . GLN B 1 64 ? -16.657 9.659 -6.469 1.00 55.56 64 GLN B N 1
ATOM 1634 C CA . GLN B 1 64 ? -18.061 9.200 -6.353 1.00 55.01 64 GLN B CA 1
ATOM 1635 C C . GLN B 1 64 ? -18.264 8.035 -7.317 1.00 55.24 64 GLN B C 1
ATOM 1636 O O . GLN B 1 64 ? -18.779 6.996 -6.876 1.00 51.54 64 GLN B O 1
ATOM 1642 N N . ASP B 1 65 ? -17.833 8.194 -8.569 1.00 51.43 65 ASP B N 1
ATOM 1643 C CA . ASP B 1 65 ? -17.934 7.076 -9.541 1.00 54.05 65 ASP B CA 1
ATOM 1644 C C . ASP B 1 65 ? -17.060 5.889 -9.077 1.00 51.31 65 ASP B C 1
ATOM 1645 O O . ASP B 1 65 ? -17.489 4.738 -9.254 1.00 47.66 65 ASP B O 1
ATOM 1650 N N . ALA B 1 66 ? -15.846 6.172 -8.585 1.00 48.89 66 ALA B N 1
ATOM 1651 C CA . ALA B 1 66 ? -14.937 5.053 -8.230 1.00 46.56 66 ALA B CA 1
ATOM 1652 C C . ALA B 1 66 ? -15.529 4.219 -7.086 1.00 46.87 66 ALA B C 1
ATOM 1653 O O . ALA B 1 66 ? -15.540 2.988 -7.198 1.00 41.89 66 ALA B O 1
ATOM 1655 N N . TRP B 1 67 ? -16.044 4.895 -6.066 1.00 48.00 67 TRP B N 1
ATOM 1656 C CA . TRP B 1 67 ? -16.657 4.196 -4.904 1.00 47.48 67 TRP B CA 1
ATOM 1657 C C . TRP B 1 67 ? -17.915 3.421 -5.327 1.00 49.16 67 TRP B C 1
ATOM 1658 O O . TRP B 1 67 ? -18.074 2.278 -4.897 1.00 48.47 67 TRP B O 1
ATOM 1669 N N . GLN B 1 68 ? -18.742 4.024 -6.194 1.00 47.57 68 GLN B N 1
ATOM 1670 C CA . GLN B 1 68 ? -19.961 3.312 -6.670 1.00 52.14 68 GLN B CA 1
ATOM 1671 C C . GLN B 1 68 ? -19.526 2.049 -7.438 1.00 50.49 68 GLN B C 1
ATOM 1672 O O . GLN B 1 68 ? -20.173 1.017 -7.257 1.00 47.15 68 GLN B O 1
ATOM 1678 N N . ALA B 1 69 ? -18.461 2.131 -8.246 1.00 46.08 69 ALA B N 1
ATOM 1679 C CA . ALA B 1 69 ? -18.007 0.885 -8.900 1.00 46.06 69 ALA B CA 1
ATOM 1680 C C . ALA B 1 69 ? -17.571 -0.128 -7.822 1.00 46.18 69 ALA B C 1
ATOM 1681 O O . ALA B 1 69 ? -17.924 -1.295 -7.948 1.00 45.50 69 ALA B O 1
ATOM 1683 N N . VAL B 1 70 ? -16.850 0.330 -6.796 1.00 45.83 70 VAL B N 1
ATOM 1684 C CA . VAL B 1 70 ? -16.361 -0.640 -5.772 1.00 44.94 70 VAL B CA 1
ATOM 1685 C C . VAL B 1 70 ? -17.581 -1.251 -5.072 1.00 50.79 70 VAL B C 1
ATOM 1686 O O . VAL B 1 70 ? -17.639 -2.477 -4.952 1.00 49.88 70 VAL B O 1
ATOM 1690 N N . ASP B 1 71 ? -18.562 -0.407 -4.752 1.00 51.73 71 ASP B N 1
ATOM 1691 C CA . ASP B 1 71 ? -19.777 -0.858 -4.026 1.00 54.83 71 ASP B CA 1
ATOM 1692 C C . ASP B 1 71 ? -20.511 -1.857 -4.919 1.00 53.17 71 ASP B C 1
ATOM 1693 O O . ASP B 1 71 ? -20.937 -2.905 -4.409 1.00 49.70 71 ASP B O 1
ATOM 1698 N N . ALA B 1 72 ? -20.564 -1.560 -6.222 1.00 50.32 72 ALA B N 1
ATOM 1699 C CA . ALA B 1 72 ? -21.246 -2.469 -7.161 1.00 51.70 72 ALA B CA 1
ATOM 1700 C C . ALA B 1 72 ? -20.541 -3.823 -7.178 1.00 52.93 72 ALA B C 1
ATOM 1701 O O . ALA B 1 72 ? -21.231 -4.842 -7.022 1.00 52.70 72 ALA B O 1
ATOM 1703 N N . LEU B 1 73 ? -19.208 -3.810 -7.232 1.00 54.37 73 LEU B N 1
ATOM 1704 C CA . LEU B 1 73 ? -18.425 -5.074 -7.308 1.00 51.90 73 LEU B CA 1
ATOM 1705 C C . LEU B 1 73 ? -18.667 -5.887 -6.034 1.00 49.15 73 LEU B C 1
ATOM 1706 O O . LEU B 1 73 ? -18.873 -7.095 -6.135 1.00 48.45 73 LEU B O 1
ATOM 1711 N N . LEU B 1 74 ? -18.701 -5.209 -4.900 1.00 47.36 74 LEU B N 1
ATOM 1712 C CA . LEU B 1 74 ? -18.906 -5.879 -3.588 1.00 53.15 74 LEU B CA 1
ATOM 1713 C C . LEU B 1 74 ? -20.290 -6.543 -3.582 1.00 56.36 74 LEU B C 1
ATOM 1714 O O . LEU B 1 74 ? -20.406 -7.627 -3.001 1.00 55.09 74 LEU B O 1
ATOM 1719 N N . ALA B 1 75 ? -21.283 -5.896 -4.191 1.00 54.96 75 ALA B N 1
ATOM 1720 C CA . ALA B 1 75 ? -22.682 -6.392 -4.258 1.00 56.03 75 ALA B CA 1
ATOM 1721 C C . ALA B 1 75 ? -22.749 -7.714 -5.039 1.00 52.34 75 ALA B C 1
ATOM 1722 O O . ALA B 1 75 ? -23.724 -8.442 -4.841 1.00 49.09 75 ALA B O 1
ATOM 1724 N N . ALA B 1 76 ? -21.792 -7.978 -5.940 1.00 49.08 76 ALA B N 1
ATOM 1725 C CA . ALA B 1 76 ? -21.819 -9.186 -6.806 1.00 48.39 76 ALA B CA 1
ATOM 1726 C C . ALA B 1 76 ? -21.748 -10.485 -5.973 1.00 48.86 76 ALA B C 1
ATOM 1727 O O . ALA B 1 76 ? -21.089 -10.507 -4.928 1.00 44.40 76 ALA B O 1
ATOM 1729 N N . PRO B 1 77 ? -22.403 -11.578 -6.411 1.00 51.18 77 PRO B N 1
ATOM 1730 C CA . PRO B 1 77 ? -22.512 -12.781 -5.557 1.00 53.15 77 PRO B CA 1
ATOM 1731 C C . PRO B 1 77 ? -21.195 -13.466 -5.147 1.00 49.21 77 PRO B C 1
ATOM 1732 O O . PRO B 1 77 ? -21.119 -13.858 -4.015 1.00 51.75 77 PRO B O 1
ATOM 1736 N N . ALA B 1 78 ? -20.246 -13.634 -6.063 1.00 44.60 78 ALA B N 1
ATOM 1737 C CA . ALA B 1 78 ? -18.896 -14.211 -5.795 1.00 45.91 78 ALA B CA 1
ATOM 1738 C C . ALA B 1 78 ? -18.030 -13.316 -4.907 1.00 44.18 78 ALA B C 1
ATOM 1739 O O . ALA B 1 78 ? -17.129 -13.836 -4.231 1.00 42.44 78 ALA B O 1
ATOM 1741 N N . ALA B 1 79 ? -18.167 -12.006 -5.072 1.00 44.03 79 ALA B N 1
ATOM 1742 C CA . ALA B 1 79 ? -17.182 -11.093 -4.469 1.00 45.74 79 ALA B CA 1
ATOM 1743 C C . ALA B 1 79 ? -17.088 -11.192 -2.947 1.00 46.37 79 ALA B C 1
ATOM 1744 O O . ALA B 1 79 ? -18.128 -11.179 -2.287 1.00 50.00 79 ALA B O 1
ATOM 1746 N N . MET B 1 80 ? -15.861 -11.303 -2.436 1.00 45.02 80 MET B N 1
ATOM 1747 C CA . MET B 1 80 ? -15.635 -11.251 -0.974 1.00 47.20 80 MET B CA 1
ATOM 1748 C C . MET B 1 80 ? -14.533 -10.224 -0.718 1.00 45.56 80 MET B C 1
ATOM 1749 O O . MET B 1 80 ? -13.414 -10.468 -1.193 1.00 42.74 80 MET B O 1
ATOM 1754 N N . ARG B 1 81 ? -14.797 -9.190 0.073 1.00 44.14 81 ARG B N 1
ATOM 1755 C CA . ARG B 1 81 ? -13.700 -8.273 0.444 1.00 43.06 81 ARG B CA 1
ATOM 1756 C C . ARG B 1 81 ? -12.786 -9.075 1.377 1.00 41.40 81 ARG B C 1
ATOM 1757 O O . ARG B 1 81 ? -13.324 -9.785 2.234 1.00 39.23 81 ARG B O 1
ATOM 1765 N N . LEU B 1 82 ? -11.483 -8.912 1.268 1.00 37.23 82 LEU B N 1
ATOM 1766 C CA . LEU B 1 82 ? -10.584 -9.624 2.213 1.00 41.64 82 LEU B CA 1
ATOM 1767 C C . LEU B 1 82 ? -9.824 -8.634 3.096 1.00 41.68 82 LEU B C 1
ATOM 1768 O O . LEU B 1 82 ? -9.361 -7.593 2.578 1.00 35.66 82 LEU B O 1
ATOM 1773 N N . ARG B 1 83 ? -9.779 -8.924 4.390 1.00 38.91 83 ARG B N 1
ATOM 1774 C CA . ARG B 1 83 ? -8.918 -8.138 5.303 1.00 46.78 83 ARG B CA 1
ATOM 1775 C C . ARG B 1 83 ? -7.715 -9.039 5.628 1.00 41.26 83 ARG B C 1
ATOM 1776 O O . ARG B 1 83 ? -7.856 -10.249 5.490 1.00 46.82 83 ARG B O 1
ATOM 1784 N N . PRO B 1 84 ? -6.521 -8.520 5.977 1.00 40.22 84 PRO B N 1
ATOM 1785 C CA . PRO B 1 84 ? -5.421 -9.422 6.245 1.00 41.16 84 PRO B CA 1
ATOM 1786 C C . PRO B 1 84 ? -5.823 -10.323 7.430 1.00 40.20 84 PRO B C 1
ATOM 1787 O O . PRO B 1 84 ? -6.345 -9.831 8.379 1.00 46.37 84 PRO B O 1
ATOM 1791 N N . GLY B 1 85 ? -5.577 -11.613 7.310 1.00 40.59 85 GLY B N 1
ATOM 1792 C CA . GLY B 1 85 ? -5.855 -12.591 8.385 1.00 41.03 85 GLY B CA 1
ATOM 1793 C C . GLY B 1 85 ? -4.711 -12.681 9.378 1.00 43.96 85 GLY B C 1
ATOM 1794 O O . GLY B 1 85 ? -3.745 -11.936 9.244 1.00 38.21 85 GLY B O 1
ATOM 1795 N N . GLU B 1 86 ? -4.834 -13.587 10.367 1.00 42.98 86 GLU B N 1
ATOM 1796 C CA . GLU B 1 86 ? -3.795 -13.675 11.419 1.00 44.93 86 GLU B CA 1
ATOM 1797 C C . GLU B 1 86 ? -2.454 -14.032 10.763 1.00 42.85 86 GLU B C 1
ATOM 1798 O O . GLU B 1 86 ? -1.451 -13.573 11.273 1.00 42.90 86 GLU B O 1
ATOM 1804 N N . ARG B 1 87 ? -2.459 -14.887 9.735 1.00 40.10 87 ARG B N 1
ATOM 1805 C CA . ARG B 1 87 ? -1.210 -15.378 9.084 1.00 42.52 87 ARG B CA 1
ATOM 1806 C C . ARG B 1 87 ? -0.686 -14.413 7.994 1.00 37.66 87 ARG B C 1
ATOM 1807 O O . ARG B 1 87 ? 0.366 -14.726 7.405 1.00 36.68 87 ARG B O 1
ATOM 1815 N N . HIS B 1 88 ? -1.400 -13.323 7.729 1.00 34.94 88 HIS B N 1
ATOM 1816 C CA . HIS B 1 88 ? -0.984 -12.461 6.583 1.00 37.28 88 HIS B CA 1
ATOM 1817 C C . HIS B 1 88 ? 0.428 -11.898 6.804 1.00 35.07 88 HIS B C 1
ATOM 1818 O O . HIS B 1 88 ? 1.221 -11.975 5.872 1.00 35.38 88 HIS B O 1
ATOM 1825 N N . TRP B 1 89 ? 0.738 -11.430 8.013 1.00 33.50 89 TRP B N 1
ATOM 1826 C CA . TRP B 1 89 ? 2.054 -10.779 8.239 1.00 37.38 89 TRP B CA 1
ATOM 1827 C C . TRP B 1 89 ? 3.213 -11.774 8.013 1.00 37.70 89 TRP B C 1
ATOM 1828 O O . TRP B 1 89 ? 4.174 -11.421 7.343 1.00 31.92 89 TRP B O 1
ATOM 1839 N N . MET B 1 90 ? 3.071 -12.991 8.552 1.00 34.33 90 MET B N 1
ATOM 1840 C CA . MET B 1 90 ? 4.123 -14.037 8.377 1.00 35.76 90 MET B CA 1
ATOM 1841 C C . MET B 1 90 ? 4.227 -14.452 6.893 1.00 29.56 90 MET B C 1
ATOM 1842 O O . MET B 1 90 ? 5.333 -14.635 6.412 1.00 31.25 90 MET B O 1
ATOM 1847 N N . ALA B 1 91 ? 3.086 -14.573 6.226 1.00 28.44 91 ALA B N 1
ATOM 1848 C CA . ALA B 1 91 ? 3.065 -14.927 4.790 1.00 30.10 91 ALA B CA 1
ATOM 1849 C C . ALA B 1 91 ? 3.778 -13.822 3.975 1.00 32.13 91 ALA B C 1
ATOM 1850 O O . ALA B 1 91 ? 4.574 -14.154 3.105 1.00 34.62 91 ALA B O 1
ATOM 1852 N N . PHE B 1 92 ? 3.536 -12.562 4.329 1.00 35.05 92 PHE B N 1
ATOM 1853 C CA . PHE B 1 92 ? 4.198 -11.425 3.633 1.00 33.35 92 PHE B CA 1
ATOM 1854 C C . PHE B 1 92 ? 5.723 -11.512 3.851 1.00 34.67 92 PHE B C 1
ATOM 1855 O O . PHE B 1 92 ? 6.488 -11.398 2.891 1.00 30.00 92 PHE B O 1
ATOM 1863 N N . ARG B 1 93 ? 6.121 -11.816 5.096 1.00 34.49 93 ARG B N 1
ATOM 1864 C CA . ARG B 1 93 ? 7.564 -11.945 5.430 1.00 36.65 93 ARG B CA 1
ATOM 1865 C C . ARG B 1 93 ? 8.186 -13.120 4.645 1.00 38.71 93 ARG B C 1
ATOM 1866 O O . ARG B 1 93 ? 9.288 -12.961 4.132 1.00 38.35 93 ARG B O 1
ATOM 1874 N N . GLN B 1 94 ? 7.461 -14.232 4.571 1.00 36.96 94 GLN B N 1
ATOM 1875 C CA . GLN B 1 94 ? 7.994 -15.429 3.858 1.00 39.96 94 GLN B CA 1
ATOM 1876 C C . GLN B 1 94 ? 8.193 -15.123 2.365 1.00 35.25 94 GLN B C 1
ATOM 1877 O O . GLN B 1 94 ? 9.259 -15.427 1.840 1.00 39.13 94 GLN B O 1
ATOM 1883 N N . LEU B 1 95 ? 7.209 -14.478 1.756 1.00 34.49 95 LEU B N 1
ATOM 1884 C CA . LEU B 1 95 ? 7.297 -14.133 0.310 1.00 34.97 95 LEU B CA 1
ATOM 1885 C C . LEU B 1 95 ? 8.453 -13.146 0.062 1.00 37.37 95 LEU B C 1
ATOM 1886 O O . LEU B 1 95 ? 9.216 -13.363 -0.897 1.00 38.82 95 LEU B O 1
ATOM 1891 N N . ALA B 1 96 ? 8.591 -12.131 0.924 1.00 34.27 96 ALA B N 1
ATOM 1892 C CA . ALA B 1 96 ? 9.686 -11.147 0.791 1.00 35.50 96 ALA B CA 1
ATOM 1893 C C . ALA B 1 96 ? 11.038 -11.850 0.979 1.00 41.15 96 ALA B C 1
ATOM 1894 O O . ALA B 1 96 ? 11.930 -11.632 0.148 1.00 36.57 96 ALA B O 1
ATOM 1896 N N . SER B 1 97 ? 11.118 -12.732 1.984 1.00 40.89 97 SER B N 1
ATOM 1897 C CA . SER B 1 97 ? 12.366 -13.494 2.259 1.00 42.64 97 SER B CA 1
ATOM 1898 C C . SER B 1 97 ? 12.668 -14.383 1.051 1.00 43.12 97 SER B C 1
ATOM 1899 O O . SER B 1 97 ? 13.824 -14.435 0.633 1.00 45.31 97 SER B O 1
ATOM 1902 N N . ASP B 1 98 ? 11.628 -14.960 0.461 1.00 42.09 98 ASP B N 1
ATOM 1903 C CA . ASP B 1 98 ? 11.824 -15.950 -0.627 1.00 41.80 98 ASP B CA 1
ATOM 1904 C C . ASP B 1 98 ? 12.559 -15.278 -1.801 1.00 42.94 98 ASP B C 1
ATOM 1905 O O . ASP B 1 98 ? 13.383 -15.942 -2.410 1.00 41.50 98 ASP B O 1
ATOM 1910 N N . VAL B 1 99 ? 12.213 -14.034 -2.119 1.00 42.69 99 VAL B N 1
ATOM 1911 C CA . VAL B 1 99 ? 12.828 -13.324 -3.285 1.00 44.77 99 VAL B CA 1
ATOM 1912 C C . VAL B 1 99 ? 13.871 -12.260 -2.885 1.00 46.56 99 VAL B C 1
ATOM 1913 O O . VAL B 1 99 ? 14.305 -11.532 -3.793 1.00 45.99 99 VAL B O 1
ATOM 1917 N N . ASP B 1 100 ? 14.245 -12.137 -1.604 1.00 45.47 100 ASP B N 1
ATOM 1918 C CA . ASP B 1 100 ? 15.123 -11.005 -1.186 1.00 50.10 100 ASP B CA 1
ATOM 1919 C C . ASP B 1 100 ? 14.466 -9.681 -1.623 1.00 44.54 100 ASP B C 1
ATOM 1920 O O . ASP B 1 100 ? 15.162 -8.846 -2.220 1.00 43.88 100 ASP B O 1
ATOM 1925 N N . ALA B 1 101 ? 13.173 -9.510 -1.352 1.00 39.45 101 ALA B N 1
ATOM 1926 C CA . ALA B 1 101 ? 12.422 -8.362 -1.912 1.00 40.83 101 ALA B CA 1
ATOM 1927 C C . ALA B 1 101 ? 12.977 -6.997 -1.496 1.00 43.89 101 ALA B C 1
ATOM 1928 O O . ALA B 1 101 ? 13.316 -6.814 -0.314 1.00 35.69 101 ALA B O 1
ATOM 1930 N N . ASN B 1 102 ? 13.059 -6.087 -2.472 1.00 42.41 102 ASN B N 1
ATOM 1931 C CA . ASN B 1 102 ? 13.506 -4.698 -2.191 1.00 41.99 102 ASN B CA 1
ATOM 1932 C C . ASN B 1 102 ? 12.627 -3.734 -3.000 1.00 37.56 102 ASN B C 1
ATOM 1933 O O . ASN B 1 102 ? 12.092 -4.148 -4.030 1.00 38.68 102 ASN B O 1
ATOM 1938 N N . GLY B 1 103 ? 12.454 -2.516 -2.502 1.00 41.76 103 GLY B N 1
ATOM 1939 C CA . GLY B 1 103 ? 11.624 -1.514 -3.203 1.00 42.12 103 GLY B CA 1
ATOM 1940 C C . GLY B 1 103 ? 10.195 -1.996 -3.429 1.00 41.40 103 GLY B C 1
ATOM 1941 O O . GLY B 1 103 ? 9.619 -2.564 -2.488 1.00 38.56 103 GLY B O 1
ATOM 1942 N N . ASN B 1 104 ? 9.713 -1.918 -4.665 1.00 41.53 104 ASN B N 1
ATOM 1943 C CA . ASN B 1 104 ? 8.318 -2.286 -5.053 1.00 41.84 104 ASN B CA 1
ATOM 1944 C C . ASN B 1 104 ? 8.038 -3.784 -4.824 1.00 36.43 104 ASN B C 1
ATOM 1945 O O . ASN B 1 104 ? 6.858 -4.138 -4.749 1.00 36.14 104 ASN B O 1
ATOM 1950 N N . ASP B 1 105 ? 9.084 -4.613 -4.731 1.00 36.53 105 ASP B N 1
ATOM 1951 C CA . ASP B 1 105 ? 8.905 -6.064 -4.492 1.00 38.16 105 ASP B CA 1
ATOM 1952 C C . ASP B 1 105 ? 8.130 -6.177 -3.165 1.00 35.64 105 ASP B C 1
ATOM 1953 O O . ASP B 1 105 ? 7.348 -7.107 -3.025 1.00 36.29 105 ASP B O 1
ATOM 1958 N N . ILE B 1 106 ? 8.423 -5.284 -2.222 1.00 35.37 106 ILE B N 1
ATOM 1959 C CA . ILE B 1 106 ? 7.759 -5.339 -0.891 1.00 36.55 106 ILE B CA 1
ATOM 1960 C C . ILE B 1 106 ? 6.242 -5.147 -1.064 1.00 37.07 106 ILE B C 1
ATOM 1961 O O . ILE B 1 106 ? 5.478 -5.926 -0.468 1.00 35.18 106 ILE B O 1
ATOM 1966 N N . ALA B 1 107 ? 5.838 -4.203 -1.908 1.00 36.33 107 ALA B N 1
ATOM 1967 C CA . ALA B 1 107 ? 4.403 -3.954 -2.174 1.00 35.66 107 ALA B CA 1
ATOM 1968 C C . ALA B 1 107 ? 3.773 -5.192 -2.822 1.00 35.09 107 ALA B C 1
ATOM 1969 O O . ALA B 1 107 ? 2.698 -5.616 -2.355 1.00 38.20 107 ALA B O 1
ATOM 1971 N N . ASP B 1 108 ? 4.487 -5.801 -3.772 1.00 32.90 108 ASP B N 1
ATOM 1972 C CA . ASP B 1 108 ? 3.983 -7.023 -4.450 1.00 33.72 108 ASP B CA 1
ATOM 1973 C C . ASP B 1 108 ? 3.831 -8.152 -3.416 1.00 34.32 108 ASP B C 1
ATOM 1974 O O . ASP B 1 108 ? 2.823 -8.844 -3.466 1.00 32.77 108 ASP B O 1
ATOM 1979 N N . ALA B 1 109 ? 4.822 -8.280 -2.539 1.00 31.70 109 ALA B N 1
ATOM 1980 C CA . ALA B 1 109 ? 4.812 -9.371 -1.533 1.00 33.41 109 ALA B CA 1
ATOM 1981 C C . ALA B 1 109 ? 3.607 -9.177 -0.591 1.00 29.97 109 ALA B C 1
ATOM 1982 O O . ALA B 1 109 ? 2.886 -10.145 -0.328 1.00 35.25 109 ALA B O 1
ATOM 1984 N N . HIS B 1 110 ? 3.368 -7.934 -0.192 1.00 34.19 110 HIS B N 1
ATOM 1985 C CA . HIS B 1 110 ? 2.244 -7.648 0.739 1.00 36.12 110 HIS B CA 1
ATOM 1986 C C . HIS B 1 110 ? 0.918 -8.024 0.066 1.00 38.38 110 HIS B C 1
ATOM 1987 O O . HIS B 1 110 ? 0.122 -8.715 0.717 1.00 34.75 110 HIS B O 1
ATOM 1994 N N . LEU B 1 111 ? 0.736 -7.665 -1.210 1.00 35.33 111 LEU B N 1
ATOM 1995 C CA . LEU B 1 111 ? -0.483 -8.046 -1.979 1.00 35.54 111 LEU B CA 1
ATOM 1996 C C . LEU B 1 111 ? -0.579 -9.563 -2.188 1.00 33.81 111 LEU B C 1
ATOM 1997 O O . LEU B 1 111 ? -1.635 -10.119 -1.875 1.00 36.99 111 LEU B O 1
ATOM 2002 N N . ALA B 1 112 ? 0.540 -10.195 -2.538 1.00 35.58 112 ALA B N 1
ATOM 2003 C CA . ALA B 1 112 ? 0.609 -11.653 -2.819 1.00 36.38 112 ALA B CA 1
ATOM 2004 C C . ALA B 1 112 ? 0.240 -12.424 -1.541 1.00 35.59 112 ALA B C 1
ATOM 2005 O O . ALA B 1 112 ? -0.340 -13.512 -1.650 1.00 33.33 112 ALA B O 1
ATOM 2007 N N . ALA B 1 113 ? 0.589 -11.851 -0.398 1.00 35.03 113 ALA B N 1
ATOM 2008 C CA . ALA B 1 113 ? 0.313 -12.485 0.913 1.00 33.95 113 ALA B CA 1
ATOM 2009 C C . ALA B 1 113 ? -1.206 -12.711 1.053 1.00 35.36 113 ALA B C 1
ATOM 2010 O O . ALA B 1 113 ? -1.560 -13.722 1.682 1.00 35.92 113 ALA B O 1
ATOM 2012 N N . TYR B 1 114 ? -2.068 -11.821 0.541 1.00 33.97 114 TYR B N 1
ATOM 2013 C CA . TYR B 1 114 ? -3.516 -12.137 0.683 1.00 35.39 114 TYR B CA 1
ATOM 2014 C C . TYR B 1 114 ? -3.842 -13.473 -0.015 1.00 36.70 114 TYR B C 1
ATOM 2015 O O . TYR B 1 114 ? -4.545 -14.307 0.588 1.00 37.36 114 TYR B O 1
ATOM 2024 N N . ALA B 1 115 ? -3.315 -13.700 -1.214 1.00 33.12 115 ALA B N 1
ATOM 2025 C CA . ALA B 1 115 ? -3.524 -14.995 -1.901 1.00 37.57 115 ALA B CA 1
ATOM 2026 C C . ALA B 1 115 ? -2.884 -16.190 -1.153 1.00 38.92 115 ALA B C 1
ATOM 2027 O O . ALA B 1 115 ? -3.562 -17.212 -0.986 1.00 36.36 115 ALA B O 1
ATOM 2029 N N . LEU B 1 116 ? -1.647 -16.026 -0.689 1.00 36.57 116 LEU B N 1
ATOM 2030 C CA . LEU B 1 116 ? -0.942 -17.169 -0.051 1.00 38.88 116 LEU B CA 1
ATOM 2031 C C . LEU B 1 116 ? -1.684 -17.590 1.226 1.00 38.74 116 LEU B C 1
ATOM 2032 O O . LEU B 1 116 ? -1.859 -18.786 1.422 1.00 34.73 116 LEU B O 1
ATOM 2037 N N . GLU B 1 117 ? -2.122 -16.595 2.002 1.00 36.79 117 GLU B N 1
ATOM 2038 C CA . GLU B 1 117 ? -2.800 -16.871 3.302 1.00 41.85 117 GLU B CA 1
ATOM 2039 C C . GLU B 1 117 ? -4.109 -17.624 3.026 1.00 40.97 117 GLU B C 1
ATOM 2040 O O . GLU B 1 117 ? -4.458 -18.508 3.810 1.00 38.77 117 GLU B O 1
ATOM 2046 N N . ASN B 1 118 ? -4.806 -17.244 1.960 1.00 37.16 118 ASN B N 1
ATOM 2047 C CA . ASN B 1 118 ? -6.114 -17.854 1.617 1.00 39.59 118 ASN B CA 1
ATOM 2048 C C . ASN B 1 118 ? -5.907 -19.098 0.727 1.00 38.66 118 ASN B C 1
ATOM 2049 O O . ASN B 1 118 ? -6.911 -19.663 0.313 1.00 41.51 118 ASN B O 1
ATOM 2054 N N . ASN B 1 119 ? -4.657 -19.426 0.371 1.00 37.72 119 ASN B N 1
ATOM 2055 C CA . ASN B 1 119 ? -4.368 -20.516 -0.608 1.00 39.91 119 ASN B CA 1
ATOM 2056 C C . ASN B 1 119 ? -5.136 -20.210 -1.914 1.00 39.17 119 ASN B C 1
ATOM 2057 O O . ASN B 1 119 ? -5.696 -21.147 -2.501 1.00 40.72 119 ASN B O 1
ATOM 2062 N N . ALA B 1 120 ? -5.196 -18.940 -2.315 1.00 35.83 120 ALA B N 1
ATOM 2063 C CA . ALA B 1 120 ? -5.953 -18.515 -3.515 1.00 40.09 120 ALA B CA 1
ATOM 2064 C C . ALA B 1 120 ? -5.040 -18.341 -4.737 1.00 40.76 120 ALA B C 1
ATOM 2065 O O . ALA B 1 120 ? -3.834 -18.183 -4.546 1.00 39.60 120 ALA B O 1
ATOM 2067 N N . THR B 1 121 ? -5.607 -18.458 -5.934 1.00 42.80 121 THR B N 1
ATOM 2068 C CA . THR B 1 121 ? -4.829 -18.120 -7.148 1.00 44.99 121 THR B CA 1
ATOM 2069 C C . THR B 1 121 ? -4.693 -16.588 -7.213 1.00 41.85 121 THR B C 1
ATOM 2070 O O . THR B 1 121 ? -5.722 -15.899 -7.087 1.00 41.05 121 THR B O 1
ATOM 2074 N N . TRP B 1 122 ? -3.503 -16.097 -7.512 1.00 40.49 122 TRP B N 1
ATOM 2075 C CA . TRP B 1 122 ? -3.316 -14.639 -7.658 1.00 39.00 122 TRP B CA 1
ATOM 2076 C C . TRP B 1 122 ? -3.357 -14.329 -9.160 1.00 37.18 122 TRP B C 1
ATOM 2077 O O . TRP B 1 122 ? -2.441 -14.754 -9.891 1.00 36.67 122 TRP B O 1
ATOM 2088 N N . LEU B 1 123 ? -4.338 -13.535 -9.571 1.00 35.60 123 LEU B N 1
ATOM 2089 C CA . LEU B 1 123 ? -4.394 -13.166 -11.004 1.00 38.13 123 LEU B CA 1
ATOM 2090 C C . LEU B 1 123 ? -3.807 -11.770 -11.149 1.00 36.93 123 LEU B C 1
ATOM 2091 O O . LEU B 1 123 ? -4.378 -10.817 -10.587 1.00 40.90 123 LEU B O 1
ATOM 2096 N N . SER B 1 124 ? -2.701 -11.673 -11.876 1.00 38.56 124 SER B N 1
ATOM 2097 C CA . SER B 1 124 ? -2.165 -10.318 -12.143 1.00 41.60 124 SER B CA 1
ATOM 2098 C C . SER B 1 124 ? -1.644 -10.212 -13.583 1.00 43.67 124 SER B C 1
ATOM 2099 O O . SER B 1 124 ? -1.059 -11.191 -14.048 1.00 43.53 124 SER B O 1
ATOM 2102 N N . ALA B 1 125 ? -1.794 -9.037 -14.190 1.00 44.91 125 ALA B N 1
ATOM 2103 C CA . ALA B 1 125 ? -1.218 -8.791 -15.532 1.00 50.45 125 ALA B CA 1
ATOM 2104 C C . ALA B 1 125 ? 0.300 -8.927 -15.391 1.00 50.44 125 ALA B C 1
ATOM 2105 O O . ALA B 1 125 ? 0.931 -9.454 -16.311 1.00 55.14 125 ALA B O 1
ATOM 2107 N N . ASP B 1 126 ? 0.862 -8.458 -14.271 1.00 47.72 126 ASP B N 1
ATOM 2108 C CA . ASP B 1 126 ? 2.340 -8.477 -14.126 1.00 46.02 126 ASP B CA 1
ATOM 2109 C C . ASP B 1 126 ? 2.866 -9.917 -14.105 1.00 49.37 126 ASP B C 1
ATOM 2110 O O . ASP B 1 126 ? 2.508 -10.648 -13.163 1.00 47.79 126 ASP B O 1
ATOM 2115 N N . ARG B 1 127 ? 3.856 -10.226 -14.951 1.00 45.21 127 ARG B N 1
ATOM 2116 C CA . ARG B 1 127 ? 4.452 -11.592 -15.049 1.00 49.68 127 ARG B CA 1
ATOM 2117 C C . ARG B 1 127 ? 5.582 -11.774 -14.029 1.00 48.22 127 ARG B C 1
ATOM 2118 O O . ARG B 1 127 ? 6.035 -12.913 -13.873 1.00 47.42 127 ARG B O 1
ATOM 2126 N N . GLY B 1 128 ? 5.981 -10.701 -13.347 1.00 48.96 128 GLY B N 1
ATOM 2127 C CA . GLY B 1 128 ? 7.014 -10.729 -12.289 1.00 46.81 128 GLY B CA 1
ATOM 2128 C C . GLY B 1 128 ? 6.546 -11.584 -11.111 1.00 44.02 128 GLY B C 1
ATOM 2129 O O . GLY B 1 128 ? 7.399 -12.075 -10.378 1.00 42.85 128 GLY B O 1
ATOM 2130 N N . PHE B 1 129 ? 5.233 -11.768 -10.957 1.00 43.37 129 PHE B N 1
ATOM 2131 C CA . PHE B 1 129 ? 4.639 -12.526 -9.814 1.00 42.04 129 PHE B CA 1
ATOM 2132 C C . PHE B 1 129 ? 5.135 -13.989 -9.882 1.00 44.53 129 PHE B C 1
ATOM 2133 O O . PHE B 1 129 ? 5.112 -14.686 -8.859 1.00 45.78 129 PHE B O 1
ATOM 2141 N N . ALA B 1 130 ? 5.586 -14.426 -11.060 1.00 43.58 130 ALA B N 1
ATOM 2142 C CA . ALA B 1 130 ? 6.121 -15.800 -11.232 1.00 46.95 130 ALA B CA 1
ATOM 2143 C C . ALA B 1 130 ? 7.354 -15.992 -10.318 1.00 46.51 130 ALA B C 1
ATOM 2144 O O . ALA B 1 130 ? 7.650 -17.135 -9.992 1.00 47.74 130 ALA B O 1
ATOM 2146 N N . ARG B 1 131 ? 8.043 -14.913 -9.947 1.00 42.92 131 ARG B N 1
ATOM 2147 C CA . ARG B 1 131 ? 9.220 -14.979 -9.028 1.00 42.82 131 ARG B CA 1
ATOM 2148 C C . ARG B 1 131 ? 8.803 -15.551 -7.655 1.00 40.73 131 ARG B C 1
ATOM 2149 O O . ARG B 1 131 ? 9.683 -16.087 -6.983 1.00 38.83 131 ARG B O 1
ATOM 2157 N N . PHE B 1 132 ? 7.542 -15.367 -7.239 1.00 41.92 132 PHE B N 1
ATOM 2158 C CA . PHE B 1 132 ? 7.144 -15.991 -5.948 1.00 44.96 132 PHE B CA 1
ATOM 2159 C C . PHE B 1 132 ? 6.733 -17.441 -6.218 1.00 42.33 132 PHE B C 1
ATOM 2160 O O . PHE B 1 132 ? 5.572 -17.690 -6.539 1.00 44.06 132 PHE B O 1
ATOM 2168 N N . ARG B 1 133 ? 7.676 -18.362 -6.008 1.00 45.09 133 ARG B N 1
ATOM 2169 C CA . ARG B 1 133 ? 7.436 -19.811 -6.304 1.00 50.94 133 ARG B CA 1
ATOM 2170 C C . ARG B 1 133 ? 6.314 -20.332 -5.403 1.00 49.64 133 ARG B C 1
ATOM 2171 O O . ARG B 1 133 ? 5.527 -21.153 -5.879 1.00 54.44 133 ARG B O 1
ATOM 2179 N N . ARG B 1 134 ? 6.263 -19.880 -4.155 1.00 47.78 134 ARG B N 1
ATOM 2180 C CA . ARG B 1 134 ? 5.223 -20.279 -3.166 1.00 50.31 134 ARG B CA 1
ATOM 2181 C C . ARG B 1 134 ? 3.821 -19.859 -3.654 1.00 50.27 134 ARG B C 1
ATOM 2182 O O . ARG B 1 134 ? 2.851 -20.514 -3.259 1.00 44.97 134 ARG B O 1
ATOM 2190 N N . LEU B 1 135 ? 3.717 -18.697 -4.295 1.00 44.79 135 LEU B N 1
ATOM 2191 C CA . LEU B 1 135 ? 2.426 -18.171 -4.810 1.00 43.78 135 LEU B CA 1
ATOM 2192 C C . LEU B 1 135 ? 1.857 -18.961 -5.992 1.00 43.79 135 LEU B C 1
ATOM 2193 O O . LEU B 1 135 ? 2.632 -19.304 -6.892 1.00 47.39 135 LEU B O 1
ATOM 2198 N N . ARG B 1 136 ? 0.536 -19.145 -6.033 1.00 42.25 136 ARG B N 1
ATOM 2199 C CA . ARG B 1 136 ? -0.067 -19.714 -7.259 1.00 44.00 136 ARG B CA 1
ATOM 2200 C C . ARG B 1 136 ? -0.526 -18.489 -8.057 1.00 45.74 136 ARG B C 1
ATOM 2201 O O . ARG B 1 136 ? -1.572 -17.919 -7.721 1.00 48.59 136 ARG B O 1
ATOM 2209 N N . TRP B 1 137 ? 0.205 -18.147 -9.108 1.00 42.57 137 TRP B N 1
ATOM 2210 C CA . TRP B 1 137 ? -0.100 -16.933 -9.903 1.00 41.39 137 TRP B CA 1
ATOM 2211 C C . TRP B 1 137 ? -0.452 -17.317 -11.341 1.00 45.50 137 TRP B C 1
ATOM 2212 O O . TRP B 1 137 ? 0.181 -18.247 -11.861 1.00 43.34 137 TRP B O 1
ATOM 2223 N N . ARG B 1 138 ? -1.501 -16.714 -11.895 1.00 50.52 138 ARG B N 1
ATOM 2224 C CA . ARG B 1 138 ? -1.806 -16.916 -13.340 1.00 50.76 138 ARG B CA 1
ATOM 2225 C C . ARG B 1 138 ? -2.099 -15.548 -13.967 1.00 47.67 138 ARG B C 1
ATOM 2226 O O . ARG B 1 138 ? -2.653 -14.696 -13.269 1.00 40.78 138 ARG B O 1
ATOM 2234 N N . HIS B 1 139 ? -1.720 -15.364 -15.240 1.00 48.73 139 HIS B N 1
ATOM 2235 C CA . HIS B 1 139 ? -2.095 -14.114 -15.947 1.00 46.17 139 HIS B CA 1
ATOM 2236 C C . HIS B 1 139 ? -3.625 -14.119 -16.034 1.00 45.27 139 HIS B C 1
ATOM 2237 O O . HIS B 1 139 ? -4.185 -15.194 -16.251 1.00 48.39 139 HIS B O 1
ATOM 2244 N N . PRO B 1 140 ? -4.323 -12.976 -15.866 1.00 45.29 140 PRO B N 1
ATOM 2245 C CA . PRO B 1 140 ? -5.785 -12.989 -15.823 1.00 48.33 140 PRO B CA 1
ATOM 2246 C C . PRO B 1 140 ? -6.436 -13.494 -17.129 1.00 56.99 140 PRO B C 1
ATOM 2247 O O . PRO B 1 140 ? -7.414 -14.192 -17.044 1.00 59.88 140 PRO B O 1
ATOM 2251 N N . LEU B 1 141 ? -5.910 -13.091 -18.290 1.00 55.18 141 LEU B N 1
ATOM 2252 C CA . LEU B 1 141 ? -6.491 -13.513 -19.598 1.00 61.53 141 LEU B CA 1
ATOM 2253 C C . LEU B 1 141 ? -6.351 -15.035 -19.781 1.00 66.72 141 LEU B C 1
ATOM 2254 O O . LEU B 1 141 ? -7.297 -15.629 -20.299 1.00 75.92 141 LEU B O 1
ATOM 2259 N N . ASP B 1 142 ? -5.225 -15.635 -19.382 1.00 74.61 142 ASP B N 1
ATOM 2260 C CA . ASP B 1 142 ? -5.031 -17.114 -19.406 1.00 74.42 142 ASP B CA 1
ATOM 2261 C C . ASP B 1 142 ? -6.366 -17.842 -19.236 1.00 73.64 142 ASP B C 1
ATOM 2262 O O . ASP B 1 142 ? -6.765 -18.049 -18.089 1.00 65.86 142 ASP B O 1
ATOM 2267 N N . MET C 1 1 ? 14.950 -10.872 13.623 1.00 45.20 1 MET E N 1
ATOM 2268 C CA . MET C 1 1 ? 14.718 -12.337 13.575 1.00 44.42 1 MET E CA 1
ATOM 2269 C C . MET C 1 1 ? 15.693 -13.029 14.541 1.00 40.80 1 MET E C 1
ATOM 2270 O O . MET C 1 1 ? 16.813 -12.529 14.698 1.00 45.84 1 MET E O 1
ATOM 2275 N N . LEU C 1 2 ? 15.256 -14.104 15.188 1.00 41.60 2 LEU E N 1
ATOM 2276 C CA . LEU C 1 2 ? 16.152 -14.867 16.097 1.00 41.94 2 LEU E CA 1
ATOM 2277 C C . LEU C 1 2 ? 16.240 -16.306 15.585 1.00 42.18 2 LEU E C 1
ATOM 2278 O O . LEU C 1 2 ? 15.180 -16.919 15.377 1.00 41.44 2 LEU E O 1
ATOM 2283 N N . CYS C 1 3 ? 17.454 -16.804 15.420 1.00 38.27 3 CYS E N 1
ATOM 2284 C CA . CYS C 1 3 ? 17.669 -18.186 14.952 1.00 39.94 3 CYS E CA 1
ATOM 2285 C C . CYS C 1 3 ? 18.184 -18.989 16.148 1.00 42.01 3 CYS E C 1
ATOM 2286 O O . CYS C 1 3 ? 18.937 -18.430 16.958 1.00 38.70 3 CYS E O 1
ATOM 2289 N N . VAL C 1 4 ? 17.748 -20.240 16.245 1.00 42.31 4 VAL E N 1
ATOM 2290 C CA . VAL C 1 4 ? 18.142 -21.061 17.427 1.00 43.01 4 VAL E CA 1
ATOM 2291 C C . VAL C 1 4 ? 18.977 -22.284 17.007 1.00 38.91 4 VAL E C 1
ATOM 2292 O O . VAL C 1 4 ? 18.745 -22.810 15.911 1.00 39.74 4 VAL E O 1
ATOM 2296 N N . ASP C 1 5 ? 19.952 -22.654 17.838 1.00 41.13 5 ASP E N 1
ATOM 2297 C CA . ASP C 1 5 ? 20.803 -23.856 17.618 1.00 40.16 5 ASP E CA 1
ATOM 2298 C C . ASP C 1 5 ? 20.075 -25.149 18.051 1.00 42.17 5 ASP E C 1
ATOM 2299 O O . ASP C 1 5 ? 19.049 -25.062 18.755 1.00 38.86 5 ASP E O 1
ATOM 2304 N N . VAL C 1 6 ? 20.638 -26.307 17.702 1.00 40.22 6 VAL E N 1
ATOM 2305 C CA . VAL C 1 6 ? 20.005 -27.617 18.017 1.00 39.82 6 VAL E CA 1
ATOM 2306 C C . VAL C 1 6 ? 19.858 -27.757 19.543 1.00 40.97 6 VAL E C 1
ATOM 2307 O O . VAL C 1 6 ? 18.799 -28.223 19.976 1.00 37.77 6 VAL E O 1
ATOM 2311 N N . ASN C 1 7 ? 20.852 -27.296 20.296 1.00 42.81 7 ASN E N 1
ATOM 2312 C CA . ASN C 1 7 ? 20.837 -27.522 21.769 1.00 46.50 7 ASN E CA 1
ATOM 2313 C C . ASN C 1 7 ? 19.566 -26.862 22.309 1.00 42.73 7 ASN E C 1
ATOM 2314 O O . ASN C 1 7 ? 18.917 -27.458 23.174 1.00 44.74 7 ASN E O 1
ATOM 2319 N N . VAL C 1 8 ? 19.216 -25.696 21.767 1.00 40.19 8 VAL E N 1
ATOM 2320 C CA . VAL C 1 8 ? 18.035 -24.982 22.317 1.00 42.41 8 VAL E CA 1
ATOM 2321 C C . VAL C 1 8 ? 16.787 -25.856 22.130 1.00 40.88 8 VAL E C 1
ATOM 2322 O O . VAL C 1 8 ? 16.072 -26.052 23.132 1.00 38.80 8 VAL E O 1
ATOM 2326 N N . LEU C 1 9 ? 16.605 -26.459 20.950 1.00 40.67 9 LEU E N 1
ATOM 2327 C CA . LEU C 1 9 ? 15.470 -27.393 20.722 1.00 40.09 9 LEU E CA 1
ATOM 2328 C C . LEU C 1 9 ? 15.572 -28.659 21.604 1.00 42.36 9 LEU E C 1
ATOM 2329 O O . LEU C 1 9 ? 14.541 -29.101 22.135 1.00 39.50 9 LEU E O 1
ATOM 2334 N N . VAL C 1 10 ? 16.776 -29.218 21.705 1.00 39.13 10 VAL E N 1
ATOM 2335 C CA . VAL C 1 10 ? 16.921 -30.473 22.497 1.00 41.52 10 VAL E CA 1
ATOM 2336 C C . VAL C 1 10 ? 16.583 -30.235 23.981 1.00 44.68 10 VAL E C 1
ATOM 2337 O O . VAL C 1 10 ? 15.762 -31.002 24.510 1.00 42.40 10 VAL E O 1
ATOM 2341 N N . TYR C 1 11 ? 17.090 -29.143 24.566 1.00 43.66 11 TYR E N 1
ATOM 2342 C CA . TYR C 1 11 ? 16.799 -28.831 25.998 1.00 44.30 11 TYR E CA 1
ATOM 2343 C C . TYR C 1 11 ? 15.301 -28.590 26.159 1.00 45.96 11 TYR E C 1
ATOM 2344 O O . TYR C 1 11 ? 14.712 -29.040 27.150 1.00 47.01 11 TYR E O 1
ATOM 2353 N N . ALA C 1 12 ? 14.711 -27.899 25.186 1.00 45.59 12 ALA E N 1
ATOM 2354 C CA . ALA C 1 12 ? 13.276 -27.564 25.258 1.00 45.81 12 ALA E CA 1
ATOM 2355 C C . ALA C 1 12 ? 12.432 -28.845 25.270 1.00 44.48 12 ALA E C 1
ATOM 2356 O O . ALA C 1 12 ? 11.353 -28.779 25.858 1.00 46.59 12 ALA E O 1
ATOM 2358 N N . HIS C 1 13 ? 12.799 -29.865 24.485 1.00 44.37 13 HIS E N 1
ATOM 2359 C CA . HIS C 1 13 ? 11.911 -31.060 24.445 1.00 48.51 13 HIS E CA 1
ATOM 2360 C C . HIS C 1 13 ? 12.251 -32.167 25.469 1.00 47.17 13 HIS E C 1
ATOM 2361 O O . HIS C 1 13 ? 11.346 -32.985 25.742 1.00 50.69 13 HIS E O 1
ATOM 2368 N N . ARG C 1 14 ? 13.432 -32.150 26.083 1.00 45.97 14 ARG E N 1
ATOM 2369 C CA . ARG C 1 14 ? 13.743 -33.303 26.972 1.00 51.23 14 ARG E CA 1
ATOM 2370 C C . ARG C 1 14 ? 13.503 -32.885 28.433 1.00 55.52 14 ARG E C 1
ATOM 2371 O O . ARG C 1 14 ? 14.337 -32.166 28.986 1.00 56.52 14 ARG E O 1
ATOM 2379 N N . ALA C 1 15 ? 12.465 -33.446 29.052 1.00 58.58 15 ALA E N 1
ATOM 2380 C CA . ALA C 1 15 ? 12.106 -33.137 30.465 1.00 59.90 15 ALA E CA 1
ATOM 2381 C C . ALA C 1 15 ? 13.244 -33.574 31.384 1.00 60.86 15 ALA E C 1
ATOM 2382 O O . ALA C 1 15 ? 13.480 -32.881 32.389 1.00 58.63 15 ALA E O 1
ATOM 2384 N N . ASP C 1 16 ? 13.888 -34.690 31.058 1.00 59.91 16 ASP E N 1
ATOM 2385 C CA . ASP C 1 16 ? 14.947 -35.320 31.891 1.00 65.54 16 ASP E CA 1
ATOM 2386 C C . ASP C 1 16 ? 16.132 -34.368 32.071 1.00 63.47 16 ASP E C 1
ATOM 2387 O O . ASP C 1 16 ? 16.762 -34.419 33.133 1.00 63.23 16 ASP E O 1
ATOM 2392 N N . LEU C 1 17 ? 16.475 -33.593 31.045 1.00 61.76 17 LEU E N 1
ATOM 2393 C CA . LEU C 1 17 ? 17.577 -32.601 31.153 1.00 61.67 17 LEU E CA 1
ATOM 2394 C C . LEU C 1 17 ? 17.265 -31.481 32.163 1.00 66.03 17 LEU E C 1
ATOM 2395 O O . LEU C 1 17 ? 16.108 -31.042 32.220 1.00 67.93 17 LEU E O 1
ATOM 2400 N N . ARG C 1 18 ? 18.278 -31.015 32.892 1.00 67.79 18 ARG E N 1
ATOM 2401 C CA . ARG C 1 18 ? 18.123 -29.948 33.926 1.00 71.07 18 ARG E CA 1
ATOM 2402 C C . ARG C 1 18 ? 17.663 -28.624 33.309 1.00 63.97 18 ARG E C 1
ATOM 2403 O O . ARG C 1 18 ? 16.888 -27.917 33.955 1.00 69.19 18 ARG E O 1
ATOM 2411 N N . GLU C 1 19 ? 18.155 -28.295 32.122 1.00 62.79 19 GLU E N 1
ATOM 2412 C CA . GLU C 1 19 ? 17.880 -27.011 31.431 1.00 59.66 19 GLU E CA 1
ATOM 2413 C C . GLU C 1 19 ? 16.438 -26.956 30.929 1.00 58.41 19 GLU E C 1
ATOM 2414 O O . GLU C 1 19 ? 16.032 -25.878 30.467 1.00 56.64 19 GLU E O 1
ATOM 2420 N N . HIS C 1 20 ? 15.700 -28.060 30.978 1.00 54.05 20 HIS E N 1
ATOM 2421 C CA . HIS C 1 20 ? 14.403 -28.119 30.260 1.00 54.93 20 HIS E CA 1
ATOM 2422 C C . HIS C 1 20 ? 13.371 -27.063 30.678 1.00 56.71 20 HIS E C 1
ATOM 2423 O O . HIS C 1 20 ? 12.729 -26.548 29.764 1.00 57.05 20 HIS E O 1
ATOM 2430 N N . ALA C 1 21 ? 13.198 -26.750 31.966 1.00 56.24 21 ALA E N 1
ATOM 2431 C CA . ALA C 1 21 ? 12.143 -25.745 32.253 1.00 59.01 21 ALA E CA 1
ATOM 2432 C C . ALA C 1 21 ? 12.506 -24.412 31.595 1.00 57.88 21 ALA E C 1
ATOM 2433 O O . ALA C 1 21 ? 11.628 -23.817 30.962 1.00 59.19 21 ALA E O 1
ATOM 2435 N N . ASP C 1 22 ? 13.763 -23.996 31.730 1.00 55.93 22 ASP E N 1
ATOM 2436 C CA . ASP C 1 22 ? 14.163 -22.676 31.182 1.00 54.62 22 ASP E CA 1
ATOM 2437 C C . ASP C 1 22 ? 14.054 -22.679 29.657 1.00 49.03 22 ASP E C 1
ATOM 2438 O O . ASP C 1 22 ? 13.512 -21.722 29.093 1.00 52.70 22 ASP E O 1
ATOM 2443 N N . TYR C 1 23 ? 14.537 -23.756 29.044 1.00 49.53 23 TYR E N 1
ATOM 2444 C CA . TYR C 1 23 ? 14.525 -23.852 27.559 1.00 46.40 23 TYR E CA 1
ATOM 2445 C C . TYR C 1 23 ? 13.085 -23.922 27.030 1.00 44.94 23 TYR E C 1
ATOM 2446 O O . TYR C 1 23 ? 12.786 -23.283 26.009 1.00 40.69 23 TYR E O 1
ATOM 2455 N N . ARG C 1 24 ? 12.233 -24.699 27.717 1.00 43.15 24 ARG E N 1
ATOM 2456 C CA . ARG C 1 24 ? 10.831 -24.846 27.254 1.00 46.06 24 ARG E CA 1
ATOM 2457 C C . ARG C 1 24 ? 10.094 -23.501 27.326 1.00 47.39 24 ARG E C 1
ATOM 2458 O O . ARG C 1 24 ? 9.447 -23.159 26.344 1.00 52.87 24 ARG E O 1
ATOM 2466 N N . GLY C 1 25 ? 10.270 -22.751 28.419 1.00 46.32 25 GLY E N 1
ATOM 2467 C CA . GLY C 1 25 ? 9.636 -21.428 28.483 1.00 45.47 25 GLY E CA 1
ATOM 2468 C C . GLY C 1 25 ? 10.191 -20.515 27.396 1.00 46.05 25 GLY E C 1
ATOM 2469 O O . GLY C 1 25 ? 9.402 -19.907 26.675 1.00 50.59 25 GLY E O 1
ATOM 2470 N N . LEU C 1 26 ? 11.511 -20.535 27.214 1.00 46.67 26 LEU E N 1
ATOM 2471 C CA . LEU C 1 26 ? 12.083 -19.582 26.226 1.00 47.42 26 LEU E CA 1
ATOM 2472 C C . LEU C 1 26 ? 11.545 -19.917 24.837 1.00 47.11 26 LEU E C 1
ATOM 2473 O O . LEU C 1 26 ? 11.081 -18.991 24.158 1.00 46.24 26 LEU E O 1
ATOM 2478 N N . LEU C 1 27 ? 11.537 -21.208 24.485 1.00 45.95 27 LEU E N 1
ATOM 2479 C CA . LEU C 1 27 ? 11.126 -21.634 23.125 1.00 42.27 27 LEU E CA 1
ATOM 2480 C C . LEU C 1 27 ? 9.649 -21.307 22.883 1.00 47.66 27 LEU E C 1
ATOM 2481 O O . LEU C 1 27 ? 9.325 -20.765 21.815 1.00 46.47 27 LEU E O 1
ATOM 2486 N N . GLU C 1 28 ? 8.808 -21.564 23.885 1.00 44.16 28 GLU E N 1
ATOM 2487 C CA . GLU C 1 28 ? 7.384 -21.180 23.731 1.00 48.20 28 GLU E CA 1
ATOM 2488 C C . GLU C 1 28 ? 7.279 -19.642 23.586 1.00 49.69 28 GLU E C 1
ATOM 2489 O O . GLU C 1 28 ? 6.434 -19.199 22.803 1.00 46.95 28 GLU E O 1
ATOM 2495 N N . ARG C 1 29 ? 8.062 -18.872 24.347 1.00 47.49 29 ARG E N 1
ATOM 2496 C CA . ARG C 1 29 ? 8.001 -17.397 24.170 1.00 49.42 29 ARG E CA 1
ATOM 2497 C C . ARG C 1 29 ? 8.459 -16.961 22.765 1.00 50.33 29 ARG E C 1
ATOM 2498 O O . ARG C 1 29 ? 7.718 -16.206 22.117 1.00 48.92 29 ARG E O 1
ATOM 2506 N N . LEU C 1 30 ? 9.569 -17.532 22.280 1.00 47.78 30 LEU E N 1
ATOM 2507 C CA . LEU C 1 30 ? 10.101 -17.177 20.935 1.00 48.70 30 LEU E CA 1
ATOM 2508 C C . LEU C 1 30 ? 9.096 -17.578 19.860 1.00 48.70 30 LEU E C 1
ATOM 2509 O O . LEU C 1 30 ? 8.836 -16.774 18.969 1.00 48.82 30 LEU E O 1
ATOM 2514 N N . ALA C 1 31 ? 8.513 -18.769 19.996 1.00 48.25 31 ALA E N 1
ATOM 2515 C CA . ALA C 1 31 ? 7.603 -19.299 18.955 1.00 45.40 31 ALA E CA 1
ATOM 2516 C C . ALA C 1 31 ? 6.335 -18.437 18.821 1.00 50.43 31 ALA E C 1
ATOM 2517 O O . ALA C 1 31 ? 5.753 -18.464 17.744 1.00 48.24 31 ALA E O 1
ATOM 2519 N N . ASN C 1 32 ? 5.812 -17.924 19.942 1.00 52.62 32 ASN E N 1
ATOM 2520 C CA . ASN C 1 32 ? 4.552 -17.118 19.935 1.00 51.91 32 ASN E CA 1
ATOM 2521 C C . ASN C 1 32 ? 4.825 -15.611 19.798 1.00 51.93 32 ASN E C 1
ATOM 2522 O O . ASN C 1 32 ? 3.847 -14.857 19.725 1.00 54.50 32 ASN E O 1
ATOM 2527 N N . ASP C 1 33 ? 6.090 -15.188 19.794 1.00 51.34 33 ASP E N 1
ATOM 2528 C CA . ASP C 1 33 ? 6.469 -13.748 19.734 1.00 58.41 33 ASP E CA 1
ATOM 2529 C C . ASP C 1 33 ? 6.325 -13.138 18.317 1.00 57.60 33 ASP E C 1
ATOM 2530 O O . ASP C 1 33 ? 6.142 -13.892 17.371 1.00 58.54 33 ASP E O 1
ATOM 2535 N N . ASP C 1 34 ? 6.270 -11.812 18.218 1.00 57.82 34 ASP E N 1
ATOM 2536 C CA . ASP C 1 34 ? 6.223 -11.122 16.895 1.00 65.08 34 ASP E CA 1
ATOM 2537 C C . ASP C 1 34 ? 7.490 -11.337 16.041 1.00 57.30 34 ASP E C 1
ATOM 2538 O O . ASP C 1 34 ? 7.353 -11.560 14.838 1.00 58.70 34 ASP E O 1
ATOM 2543 N N . GLU C 1 35 ? 8.672 -11.261 16.650 1.00 53.79 35 GLU E N 1
ATOM 2544 C CA . GLU C 1 35 ? 9.923 -11.388 15.863 1.00 48.91 35 GLU E CA 1
ATOM 2545 C C . GLU C 1 35 ? 9.960 -12.828 15.342 1.00 48.15 35 GLU E C 1
ATOM 2546 O O . GLU C 1 35 ? 9.644 -13.742 16.113 1.00 46.81 35 GLU E O 1
ATOM 2552 N N . PRO C 1 36 ? 10.318 -13.055 14.071 1.00 46.40 36 PRO E N 1
ATOM 2553 C CA . PRO C 1 36 ? 10.296 -14.397 13.518 1.00 43.98 36 PRO E CA 1
ATOM 2554 C C . PRO C 1 36 ? 11.317 -15.283 14.240 1.00 42.12 36 PRO E C 1
ATOM 2555 O O . PRO C 1 36 ? 12.383 -14.807 14.571 1.00 42.62 36 PRO E O 1
ATOM 2559 N N . LEU C 1 37 ? 10.932 -16.531 14.461 1.00 42.45 37 LEU E N 1
ATOM 2560 C CA . LEU C 1 37 ? 11.881 -17.493 15.056 1.00 41.77 37 LEU E CA 1
ATOM 2561 C C . LEU C 1 37 ? 12.355 -18.292 13.858 1.00 40.09 37 LEU E C 1
ATOM 2562 O O . LEU C 1 37 ? 11.543 -19.007 13.274 1.00 44.10 37 LEU E O 1
ATOM 2567 N N . GLY C 1 38 ? 13.638 -18.191 13.542 1.00 44.94 38 GLY E N 1
ATOM 2568 C CA . GLY C 1 38 ? 14.108 -18.832 12.308 1.00 39.92 38 GLY E CA 1
ATOM 2569 C C . GLY C 1 38 ? 14.692 -20.173 12.668 1.00 40.62 38 GLY E C 1
ATOM 2570 O O . GLY C 1 38 ? 15.535 -20.217 13.574 1.00 46.32 38 GLY E O 1
ATOM 2571 N N . LEU C 1 39 ? 14.177 -21.223 12.051 1.00 41.02 39 LEU E N 1
ATOM 2572 C CA . LEU C 1 39 ? 14.769 -22.554 12.301 1.00 37.57 39 LEU E CA 1
ATOM 2573 C C . LEU C 1 39 ? 15.374 -23.066 10.998 1.00 34.97 39 LEU E C 1
ATOM 2574 O O . LEU C 1 39 ? 14.626 -23.535 10.133 1.00 36.73 39 LEU E O 1
ATOM 2579 N N . PRO C 1 40 ? 16.708 -23.192 10.932 1.00 34.65 40 PRO E N 1
ATOM 2580 C CA . PRO C 1 40 ? 17.337 -23.745 9.752 1.00 35.53 40 PRO E CA 1
ATOM 2581 C C . PRO C 1 40 ? 16.916 -25.215 9.593 1.00 38.60 40 PRO E C 1
ATOM 2582 O O . PRO C 1 40 ? 16.761 -25.885 10.597 1.00 35.38 40 PRO E O 1
ATOM 2586 N N . ASP C 1 41 ? 16.843 -25.686 8.353 1.00 37.59 41 ASP E N 1
ATOM 2587 C CA . ASP C 1 41 ? 16.517 -27.113 8.096 1.00 39.72 41 ASP E CA 1
ATOM 2588 C C . ASP C 1 41 ? 17.583 -27.982 8.788 1.00 37.70 41 ASP E C 1
ATOM 2589 O O . ASP C 1 41 ? 17.190 -28.974 9.417 1.00 34.81 41 ASP E O 1
ATOM 2594 N N . SER C 1 42 ? 18.855 -27.573 8.760 1.00 36.43 42 SER E N 1
ATOM 2595 C CA . SER C 1 42 ? 19.952 -28.340 9.412 1.00 40.08 42 SER E CA 1
ATOM 2596 C C . SER C 1 42 ? 19.702 -28.437 10.937 1.00 38.66 42 SER E C 1
ATOM 2597 O O . SER C 1 42 ? 20.010 -29.478 11.520 1.00 33.19 42 SER E O 1
ATOM 2600 N N . VAL C 1 43 ? 19.248 -27.345 11.548 1.00 37.59 43 VAL E N 1
ATOM 2601 C CA . VAL C 1 43 ? 18.915 -27.352 13.004 1.00 33.52 43 VAL E CA 1
ATOM 2602 C C . VAL C 1 43 ? 17.739 -28.310 13.300 1.00 34.87 43 VAL E C 1
ATOM 2603 O O . VAL C 1 43 ? 17.820 -29.034 14.290 1.00 38.45 43 VAL E O 1
ATOM 2607 N N . LEU C 1 44 ? 16.695 -28.277 12.468 1.00 35.45 44 LEU E N 1
ATOM 2608 C CA . LEU C 1 44 ? 15.531 -29.169 12.677 1.00 39.23 44 LEU E CA 1
ATOM 2609 C C . LEU C 1 44 ? 16.000 -30.612 12.508 1.00 39.03 44 LEU E C 1
ATOM 2610 O O . LEU C 1 44 ? 15.678 -31.446 13.374 1.00 34.06 44 LEU E O 1
ATOM 2615 N N . ALA C 1 45 ? 16.809 -30.834 11.471 1.00 37.64 45 ALA E N 1
ATOM 2616 C CA . ALA C 1 45 ? 17.351 -32.179 11.216 1.00 41.71 45 ALA E CA 1
ATOM 2617 C C . ALA C 1 45 ? 18.245 -32.578 12.397 1.00 42.24 45 ALA E C 1
ATOM 2618 O O . ALA C 1 45 ? 18.101 -33.712 12.890 1.00 44.83 45 ALA E O 1
ATOM 2620 N N . GLY C 1 46 ? 19.057 -31.639 12.882 1.00 38.34 46 GLY E N 1
ATOM 2621 C CA . GLY C 1 46 ? 19.984 -31.916 13.985 1.00 38.24 46 GLY E CA 1
ATOM 2622 C C . GLY C 1 46 ? 19.234 -32.283 15.269 1.00 40.23 46 GLY E C 1
ATOM 2623 O O . GLY C 1 46 ? 19.682 -33.199 15.977 1.00 38.45 46 GLY E O 1
ATOM 2624 N N . PHE C 1 47 ? 18.134 -31.573 15.546 1.00 40.53 47 PHE E N 1
ATOM 2625 C CA . PHE C 1 47 ? 17.356 -31.851 16.775 1.00 38.55 47 PHE E CA 1
ATOM 2626 C C . PHE C 1 47 ? 16.797 -33.284 16.739 1.00 39.45 47 PHE E C 1
ATOM 2627 O O . PHE C 1 47 ? 16.986 -34.006 17.718 1.00 43.64 47 PHE E O 1
ATOM 2635 N N . ILE C 1 48 ? 16.242 -33.698 15.601 1.00 36.95 48 ILE E N 1
ATOM 2636 C CA . ILE C 1 48 ? 15.705 -35.086 15.490 1.00 44.64 48 ILE E CA 1
ATOM 2637 C C . ILE C 1 48 ? 16.870 -36.065 15.647 1.00 44.83 48 ILE E C 1
ATOM 2638 O O . ILE C 1 48 ? 16.721 -37.072 16.352 1.00 42.86 48 ILE E O 1
ATOM 2643 N N . ARG C 1 49 ? 17.999 -35.735 15.025 1.00 43.01 49 ARG E N 1
ATOM 2644 C CA . ARG C 1 49 ? 19.114 -36.702 15.076 1.00 43.64 49 ARG E CA 1
ATOM 2645 C C . ARG C 1 49 ? 19.560 -36.897 16.533 1.00 39.41 49 ARG E C 1
ATOM 2646 O O . ARG C 1 49 ? 19.866 -38.038 16.893 1.00 42.36 49 ARG E O 1
ATOM 2654 N N . VAL C 1 50 ? 19.677 -35.805 17.286 1.00 37.43 50 VAL E N 1
ATOM 2655 C CA . VAL C 1 50 ? 20.125 -35.911 18.704 1.00 41.67 50 VAL E CA 1
ATOM 2656 C C . VAL C 1 50 ? 19.103 -36.600 19.636 1.00 41.97 50 VAL E C 1
ATOM 2657 O O . VAL C 1 50 ? 19.517 -37.529 20.335 1.00 45.16 50 VAL E O 1
ATOM 2661 N N . VAL C 1 51 ? 17.817 -36.218 19.569 1.00 41.85 51 VAL E N 1
ATOM 2662 C CA . VAL C 1 51 ? 16.761 -36.760 20.507 1.00 44.85 51 VAL E CA 1
ATOM 2663 C C . VAL C 1 51 ? 16.532 -38.259 20.260 1.00 48.15 51 VAL E C 1
ATOM 2664 O O . VAL C 1 51 ? 16.149 -38.963 21.213 1.00 46.14 51 VAL E O 1
ATOM 2668 N N . THR C 1 52 ? 16.587 -38.677 18.996 1.00 45.09 52 THR E N 1
ATOM 2669 C CA . THR C 1 52 ? 16.292 -40.084 18.629 1.00 45.04 52 THR E CA 1
ATOM 2670 C C . THR C 1 52 ? 17.559 -40.934 18.787 1.00 44.42 52 THR E C 1
ATOM 2671 O O . THR C 1 52 ? 17.491 -42.095 18.427 1.00 48.05 52 THR E O 1
ATOM 2675 N N . ASN C 1 53 ? 18.684 -40.335 19.194 1.00 45.47 53 ASN E N 1
ATOM 2676 C CA . ASN C 1 53 ? 19.973 -41.081 19.181 1.00 47.84 53 ASN E CA 1
ATOM 2677 C C . ASN C 1 53 ? 20.172 -41.985 20.416 1.00 52.83 53 ASN E C 1
ATOM 2678 O O . ASN C 1 53 ? 20.225 -41.456 21.539 1.00 51.57 53 ASN E O 1
ATOM 2683 N N . ARG C 1 54 ? 20.379 -43.277 20.168 1.00 57.16 54 ARG E N 1
ATOM 2684 C CA . ARG C 1 54 ? 20.633 -44.283 21.245 1.00 66.61 54 ARG E CA 1
ATOM 2685 C C . ARG C 1 54 ? 22.019 -43.927 21.798 1.00 66.29 54 ARG E C 1
ATOM 2686 O O . ARG C 1 54 ? 22.215 -44.113 22.987 1.00 68.12 54 ARG E O 1
ATOM 2694 N N . ARG C 1 55 ? 22.969 -43.438 21.017 1.00 68.97 55 ARG E N 1
ATOM 2695 C CA . ARG C 1 55 ? 24.250 -43.081 21.679 1.00 75.86 55 ARG E CA 1
ATOM 2696 C C . ARG C 1 55 ? 23.987 -41.976 22.716 1.00 72.24 55 ARG E C 1
ATOM 2697 O O . ARG C 1 55 ? 24.491 -42.102 23.838 1.00 70.20 55 ARG E O 1
ATOM 2705 N N . VAL C 1 56 ? 23.316 -40.901 22.322 1.00 65.70 56 VAL E N 1
ATOM 2706 C CA . VAL C 1 56 ? 23.089 -39.728 23.206 1.00 57.41 56 VAL E CA 1
ATOM 2707 C C . VAL C 1 56 ? 22.197 -40.020 24.421 1.00 64.76 56 VAL E C 1
ATOM 2708 O O . VAL C 1 56 ? 22.585 -39.614 25.523 1.00 66.56 56 VAL E O 1
ATOM 2712 N N . PHE C 1 57 ? 21.101 -40.752 24.248 1.00 63.64 57 PHE E N 1
ATOM 2713 C CA . PHE C 1 57 ? 20.163 -40.918 25.390 1.00 61.69 57 PHE E CA 1
ATOM 2714 C C . PHE C 1 57 ? 19.921 -42.404 25.673 1.00 63.19 57 PHE E C 1
ATOM 2715 O O . PHE C 1 57 ? 19.718 -43.179 24.732 1.00 61.85 57 PHE E O 1
ATOM 2723 N N . THR C 1 58 ? 19.867 -42.757 26.962 1.00 63.38 58 THR E N 1
ATOM 2724 C CA . THR C 1 58 ? 19.584 -44.175 27.307 1.00 65.34 58 THR E CA 1
ATOM 2725 C C . THR C 1 58 ? 18.162 -44.476 26.826 1.00 64.29 58 THR E C 1
ATOM 2726 O O . THR C 1 58 ? 17.974 -45.529 26.217 1.00 70.88 58 THR E O 1
ATOM 2730 N N . GLU C 1 59 ? 17.223 -43.537 26.996 1.00 62.73 59 GLU E N 1
ATOM 2731 C CA . GLU C 1 59 ? 15.889 -43.736 26.387 1.00 62.55 59 GLU E CA 1
ATOM 2732 C C . GLU C 1 59 ? 15.731 -42.641 25.316 1.00 56.82 59 GLU E C 1
ATOM 2733 O O . GLU C 1 59 ? 15.368 -41.509 25.670 1.00 54.05 59 GLU E O 1
ATOM 2739 N N . PRO C 1 60 ? 15.919 -42.961 24.027 1.00 55.83 60 PRO E N 1
ATOM 2740 C CA . PRO C 1 60 ? 15.805 -41.954 22.968 1.00 53.16 60 PRO E CA 1
ATOM 2741 C C . PRO C 1 60 ? 14.350 -41.566 22.709 1.00 51.82 60 PRO E C 1
ATOM 2742 O O . PRO C 1 60 ? 13.482 -42.407 22.855 1.00 51.41 60 PRO E O 1
ATOM 2746 N N . THR C 1 61 ? 14.123 -40.318 22.311 1.00 48.54 61 THR E N 1
ATOM 2747 C CA . THR C 1 61 ? 12.767 -39.927 21.892 1.00 49.05 61 THR E CA 1
ATOM 2748 C C . THR C 1 61 ? 12.486 -40.754 20.630 1.00 52.20 61 THR E C 1
ATOM 2749 O O . THR C 1 61 ? 13.453 -41.031 19.873 1.00 50.35 61 THR E O 1
ATOM 2753 N N . SER C 1 62 ? 11.244 -41.193 20.435 1.00 49.82 62 SER E N 1
ATOM 2754 C CA . SER C 1 62 ? 10.860 -41.888 19.187 1.00 52.94 62 SER E CA 1
ATOM 2755 C C . SER C 1 62 ? 10.915 -40.903 17.998 1.00 49.50 62 SER E C 1
ATOM 2756 O O . SER C 1 62 ? 10.662 -39.722 18.208 1.00 47.96 62 SER E O 1
ATOM 2759 N N . PRO C 1 63 ? 11.239 -41.365 16.777 1.00 49.43 63 PRO E N 1
ATOM 2760 C CA . PRO C 1 63 ? 11.225 -40.503 15.574 1.00 47.94 63 PRO E CA 1
ATOM 2761 C C . PRO C 1 63 ? 9.808 -39.956 15.319 1.00 48.58 63 PRO E C 1
ATOM 2762 O O . PRO C 1 63 ? 9.686 -38.811 14.982 1.00 51.06 63 PRO E O 1
ATOM 2766 N N . GLN C 1 64 ? 8.769 -40.782 15.544 1.00 49.07 64 GLN E N 1
ATOM 2767 C CA . GLN C 1 64 ? 7.379 -40.294 15.373 1.00 52.11 64 GLN E CA 1
ATOM 2768 C C . GLN C 1 64 ? 7.129 -39.154 16.360 1.00 51.35 64 GLN E C 1
ATOM 2769 O O . GLN C 1 64 ? 6.618 -38.111 15.921 1.00 49.35 64 GLN E O 1
ATOM 2775 N N . ASP C 1 65 ? 7.569 -39.305 17.612 1.00 49.00 65 ASP E N 1
ATOM 2776 C CA . ASP C 1 65 ? 7.459 -38.173 18.567 1.00 48.61 65 ASP E CA 1
ATOM 2777 C C . ASP C 1 65 ? 8.339 -36.998 18.089 1.00 47.08 65 ASP E C 1
ATOM 2778 O O . ASP C 1 65 ? 7.906 -35.849 18.238 1.00 45.29 65 ASP E O 1
ATOM 2783 N N . ALA C 1 66 ? 9.545 -37.301 17.607 1.00 45.27 66 ALA E N 1
ATOM 2784 C CA . ALA C 1 66 ? 10.472 -36.204 17.230 1.00 46.03 66 ALA E CA 1
ATOM 2785 C C . ALA C 1 66 ? 9.879 -35.393 16.075 1.00 43.64 66 ALA E C 1
ATOM 2786 O O . ALA C 1 66 ? 9.808 -34.167 16.209 1.00 46.10 66 ALA E O 1
ATOM 2788 N N . TRP C 1 67 ? 9.344 -36.073 15.066 1.00 43.60 67 TRP E N 1
ATOM 2789 C CA . TRP C 1 67 ? 8.707 -35.378 13.910 1.00 46.02 67 TRP E CA 1
ATOM 2790 C C . T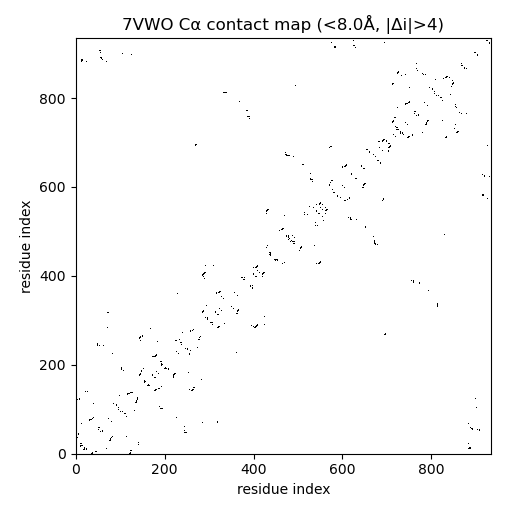RP C 1 67 ? 7.466 -34.597 14.378 1.00 48.56 67 TRP E C 1
ATOM 2791 O O . TRP C 1 67 ? 7.271 -33.463 13.929 1.00 45.35 67 TRP E O 1
ATOM 2802 N N . GLN C 1 68 ? 6.689 -35.187 15.297 1.00 45.57 68 GLN E N 1
ATOM 2803 C CA . GLN C 1 68 ? 5.493 -34.492 15.816 1.00 48.18 68 GLN E CA 1
ATOM 2804 C C . GLN C 1 68 ? 5.898 -33.193 16.528 1.00 46.60 68 GLN E C 1
ATOM 2805 O O . GLN C 1 68 ? 5.220 -32.188 16.330 1.00 47.32 68 GLN E O 1
ATOM 2811 N N . ALA C 1 69 ? 6.966 -33.229 17.326 1.00 43.82 69 ALA E N 1
ATOM 2812 C CA . ALA C 1 69 ? 7.421 -31.987 17.977 1.00 43.75 69 ALA E CA 1
ATOM 2813 C C . ALA C 1 69 ? 7.880 -30.952 16.921 1.00 46.75 69 ALA E C 1
ATOM 2814 O O . ALA C 1 69 ? 7.532 -29.778 17.067 1.00 46.69 69 ALA E O 1
ATOM 2816 N N . VAL C 1 70 ? 8.613 -31.408 15.893 1.00 46.02 70 VAL E N 1
ATOM 2817 C CA . VAL C 1 70 ? 9.093 -30.464 14.835 1.00 44.44 70 VAL E CA 1
ATOM 2818 C C . VAL C 1 70 ? 7.872 -29.880 14.122 1.00 50.56 70 VAL E C 1
ATOM 2819 O O . VAL C 1 70 ? 7.796 -28.646 14.006 1.00 52.11 70 VAL E O 1
ATOM 2823 N N . ASP C 1 71 ? 6.894 -30.731 13.805 1.00 55.17 71 ASP E N 1
ATOM 2824 C CA . ASP C 1 71 ? 5.668 -30.293 13.083 1.00 55.14 71 ASP E CA 1
ATOM 2825 C C . ASP C 1 71 ? 4.914 -29.295 13.970 1.00 58.04 71 ASP E C 1
ATOM 2826 O O . ASP C 1 71 ? 4.463 -28.259 13.441 1.00 55.10 71 ASP E O 1
ATOM 2831 N N . ALA C 1 72 ? 4.857 -29.560 15.281 1.00 52.85 72 ALA E N 1
ATOM 2832 C CA . ALA C 1 72 ? 4.208 -28.616 16.215 1.00 52.37 72 ALA E CA 1
ATOM 2833 C C . ALA C 1 72 ? 4.935 -27.268 16.240 1.00 55.58 72 ALA E C 1
ATOM 2834 O O . ALA C 1 72 ? 4.252 -26.220 16.211 1.00 52.84 72 ALA E O 1
ATOM 2836 N N . LEU C 1 73 ? 6.269 -27.307 16.281 1.00 55.60 73 LEU E N 1
ATOM 2837 C CA . LEU C 1 73 ? 7.058 -26.048 16.371 1.00 57.07 73 LEU E CA 1
ATOM 2838 C C . LEU C 1 73 ? 6.801 -25.223 15.111 1.00 53.26 73 LEU E C 1
ATOM 2839 O O . LEU C 1 73 ? 6.597 -24.008 15.238 1.00 53.11 73 LEU E O 1
ATOM 2844 N N . LEU C 1 74 ? 6.749 -25.890 13.966 1.00 51.50 74 LEU E N 1
ATOM 2845 C CA . LEU C 1 74 ? 6.528 -25.207 12.661 1.00 55.10 74 LEU E CA 1
ATOM 2846 C C . LEU C 1 74 ? 5.148 -24.538 12.677 1.00 54.71 74 LEU E C 1
ATOM 2847 O O . LEU C 1 74 ? 5.022 -23.460 12.090 1.00 50.67 74 LEU E O 1
ATOM 2852 N N . ALA C 1 75 ? 4.159 -25.180 13.300 1.00 51.49 75 ALA E N 1
ATOM 2853 C CA . ALA C 1 75 ? 2.762 -24.670 13.343 1.00 55.86 75 ALA E CA 1
ATOM 2854 C C . ALA C 1 75 ? 2.704 -23.332 14.092 1.00 51.75 75 ALA E C 1
ATOM 2855 O O . ALA C 1 75 ? 1.739 -22.601 13.865 1.00 50.14 75 ALA E O 1
ATOM 2857 N N . ALA C 1 76 ? 3.649 -23.065 14.998 1.00 50.01 76 ALA E N 1
ATOM 2858 C CA . ALA C 1 76 ? 3.621 -21.844 15.844 1.00 51.78 76 ALA E CA 1
ATOM 2859 C C . ALA C 1 76 ? 3.713 -20.548 15.007 1.00 50.56 76 ALA E C 1
ATOM 2860 O O . ALA C 1 76 ? 4.324 -20.555 13.937 1.00 46.68 76 ALA E O 1
ATOM 2862 N N . PRO C 1 77 ? 3.079 -19.445 15.455 1.00 49.35 77 PRO E N 1
ATOM 2863 C CA . PRO C 1 77 ? 2.982 -18.237 14.611 1.00 51.30 77 PRO E CA 1
ATOM 2864 C C . PRO C 1 77 ? 4.304 -17.572 14.199 1.00 48.60 77 PRO E C 1
ATOM 2865 O O . PRO C 1 77 ? 4.384 -17.207 13.059 1.00 53.32 77 PRO E O 1
ATOM 2869 N N . ALA C 1 78 ? 5.247 -17.409 15.122 1.00 45.08 78 ALA E N 1
ATOM 2870 C CA . ALA C 1 78 ? 6.604 -16.857 14.865 1.00 46.06 78 ALA E CA 1
ATOM 2871 C C . ALA C 1 78 ? 7.460 -17.785 13.999 1.00 47.21 78 ALA E C 1
ATOM 2872 O O . ALA C 1 78 ? 8.370 -17.297 13.313 1.00 43.18 78 ALA E O 1
ATOM 2874 N N . ALA C 1 79 ? 7.289 -19.090 14.180 1.00 46.46 79 ALA E N 1
ATOM 2875 C CA . ALA C 1 79 ? 8.255 -20.025 13.582 1.00 47.54 79 ALA E CA 1
ATOM 2876 C C . ALA C 1 79 ? 8.336 -19.925 12.059 1.00 49.18 79 ALA E C 1
ATOM 2877 O O . ALA C 1 79 ? 7.297 -19.977 11.392 1.00 52.05 79 ALA E O 1
ATOM 2879 N N . MET C 1 80 ? 9.561 -19.816 11.549 1.00 45.79 80 MET E N 1
ATOM 2880 C CA . MET C 1 80 ? 9.790 -19.840 10.089 1.00 49.91 80 MET E CA 1
ATOM 2881 C C . MET C 1 80 ? 10.891 -20.870 9.803 1.00 45.60 80 MET E C 1
ATOM 2882 O O . MET C 1 80 ? 12.011 -20.637 10.254 1.00 46.08 80 MET E O 1
ATOM 2887 N N . ARG C 1 81 ? 10.612 -21.907 9.027 1.00 46.15 81 ARG E N 1
ATOM 2888 C CA . ARG C 1 81 ? 11.680 -22.842 8.616 1.00 41.48 81 ARG E CA 1
ATOM 2889 C C . ARG C 1 81 ? 12.562 -22.069 7.623 1.00 40.78 81 ARG E C 1
ATOM 2890 O O . ARG C 1 81 ? 11.992 -21.402 6.758 1.00 41.02 81 ARG E O 1
ATOM 2898 N N . LEU C 1 82 ? 13.871 -22.227 7.715 1.00 38.45 82 LEU E N 1
ATOM 2899 C CA . LEU C 1 82 ? 14.799 -21.506 6.799 1.00 43.15 82 LEU E CA 1
ATOM 2900 C C . LEU C 1 82 ? 15.586 -22.504 5.941 1.00 41.76 82 LEU E C 1
ATOM 2901 O O . LEU C 1 82 ? 16.005 -23.538 6.479 1.00 36.35 82 LEU E O 1
ATOM 2906 N N . ARG C 1 83 ? 15.732 -22.200 4.654 1.00 39.22 83 ARG E N 1
ATOM 2907 C CA . ARG C 1 83 ? 16.583 -22.998 3.749 1.00 46.98 83 ARG E CA 1
ATOM 2908 C C . ARG C 1 83 ? 17.773 -22.094 3.364 1.00 43.57 83 ARG E C 1
ATOM 2909 O O . ARG C 1 83 ? 17.648 -20.874 3.518 1.00 42.29 83 ARG E O 1
ATOM 2917 N N . PRO C 1 84 ? 18.954 -22.628 2.983 1.00 40.34 84 PRO E N 1
ATOM 2918 C CA . PRO C 1 84 ? 20.058 -21.728 2.689 1.00 44.27 84 PRO E CA 1
ATOM 2919 C C . PRO C 1 84 ? 19.634 -20.806 1.528 1.00 41.71 84 PRO E C 1
ATOM 2920 O O . PRO C 1 84 ? 19.089 -21.277 0.593 1.00 43.08 84 PRO E O 1
ATOM 2924 N N . GLY C 1 85 ? 19.878 -19.512 1.676 1.00 41.97 85 GLY E N 1
ATOM 2925 C CA . GLY C 1 85 ? 19.622 -18.524 0.602 1.00 44.20 85 GLY E CA 1
ATOM 2926 C C . GLY C 1 85 ? 20.728 -18.331 -0.426 1.00 47.58 85 GLY E C 1
ATOM 2927 O O . GLY C 1 85 ? 21.725 -19.032 -0.347 1.00 41.71 85 GLY E O 1
ATOM 2928 N N . GLU C 1 86 ? 20.601 -17.431 -1.406 1.00 48.07 86 GLU E N 1
ATOM 2929 C CA . GLU C 1 86 ? 21.702 -17.374 -2.413 1.00 52.02 86 GLU E CA 1
ATOM 2930 C C . GLU C 1 86 ? 23.039 -17.067 -1.719 1.00 50.22 86 GLU E C 1
ATOM 2931 O O . GLU C 1 86 ? 24.028 -17.673 -2.123 1.00 55.24 86 GLU E O 1
ATOM 2937 N N . ARG C 1 87 ? 23.050 -16.132 -0.769 1.00 42.19 87 ARG E N 1
ATOM 2938 C CA . ARG C 1 87 ? 24.254 -15.688 -0.004 1.00 46.96 87 ARG E CA 1
ATOM 2939 C C . ARG C 1 87 ? 24.842 -16.753 0.946 1.00 40.47 87 ARG E C 1
ATOM 2940 O O . ARG C 1 87 ? 25.980 -16.542 1.390 1.00 38.63 87 ARG E O 1
ATOM 2948 N N . HIS C 1 88 ? 24.022 -17.684 1.427 1.00 38.43 88 HIS E N 1
ATOM 2949 C CA . HIS C 1 88 ? 24.475 -18.660 2.460 1.00 35.70 88 HIS E CA 1
ATOM 2950 C C . HIS C 1 88 ? 25.911 -19.170 2.246 1.00 32.63 88 HIS E C 1
ATOM 2951 O O . HIS C 1 88 ? 26.702 -19.059 3.170 1.00 29.64 88 HIS E O 1
ATOM 2958 N N . TRP C 1 89 ? 26.211 -19.672 1.046 1.00 37.72 89 TRP E N 1
ATOM 2959 C CA . TRP C 1 89 ? 27.523 -20.341 0.836 1.00 38.78 89 TRP E CA 1
ATOM 2960 C C . TRP C 1 89 ? 28.695 -19.360 1.055 1.00 39.06 89 TRP E C 1
ATOM 2961 O O . TRP C 1 89 ? 29.635 -19.699 1.764 1.00 32.50 89 TRP E O 1
ATOM 2972 N N . MET C 1 90 ? 28.570 -18.149 0.501 1.00 40.46 90 MET E N 1
ATOM 2973 C CA . MET C 1 90 ? 29.634 -17.118 0.691 1.00 40.53 90 MET E CA 1
ATOM 2974 C C . MET C 1 90 ? 29.706 -16.712 2.182 1.00 33.86 90 MET E C 1
ATOM 2975 O O . MET C 1 90 ? 30.791 -16.519 2.707 1.00 33.00 90 MET E O 1
ATOM 2980 N N . ALA C 1 91 ? 28.540 -16.592 2.801 1.00 33.30 91 ALA E N 1
ATOM 2981 C CA . ALA C 1 91 ? 28.497 -16.207 4.232 1.00 33.91 91 ALA E CA 1
ATOM 2982 C C . ALA C 1 91 ? 29.205 -17.305 5.062 1.00 31.57 91 ALA E C 1
ATOM 2983 O O . ALA C 1 91 ? 29.994 -16.970 5.937 1.00 31.68 91 ALA E O 1
ATOM 2985 N N . PHE C 1 92 ? 28.968 -18.572 4.710 1.00 32.38 92 PHE E N 1
ATOM 2986 C CA . PHE C 1 92 ? 29.650 -19.693 5.413 1.00 32.90 92 PHE E CA 1
ATOM 2987 C C . PHE C 1 92 ? 31.174 -19.583 5.190 1.00 33.87 92 PHE E C 1
ATOM 2988 O O . PHE C 1 92 ? 31.952 -19.744 6.124 1.00 27.94 92 PHE E O 1
ATOM 2996 N N . ARG C 1 93 ? 31.554 -19.261 3.927 1.00 32.52 93 ARG E N 1
ATOM 2997 C CA . ARG C 1 93 ? 33.001 -19.118 3.611 1.00 36.79 93 ARG E CA 1
ATOM 2998 C C . ARG C 1 93 ? 33.621 -17.950 4.415 1.00 37.12 93 ARG E C 1
ATOM 2999 O O . ARG C 1 93 ? 34.714 -18.121 4.935 1.00 34.57 93 ARG E O 1
ATOM 3007 N N . GLN C 1 94 ? 32.914 -16.839 4.507 1.00 37.91 94 GLN E N 1
ATOM 3008 C CA . GLN C 1 94 ? 33.462 -15.657 5.224 1.00 38.44 94 GLN E CA 1
ATOM 3009 C C . GLN C 1 94 ? 33.660 -15.984 6.715 1.00 34.55 94 GLN E C 1
ATOM 3010 O O . GLN C 1 94 ? 34.730 -15.732 7.238 1.00 34.93 94 GLN E O 1
ATOM 3016 N N . LEU C 1 95 ? 32.667 -16.637 7.311 1.00 34.06 95 LEU E N 1
ATOM 3017 C CA . LEU C 1 95 ? 32.761 -16.967 8.755 1.00 33.66 95 LEU E CA 1
ATOM 3018 C C . LEU C 1 95 ? 33.933 -17.931 8.997 1.00 35.24 95 LEU E C 1
ATOM 3019 O O . LEU C 1 95 ? 34.704 -17.691 9.929 1.00 39.83 95 LEU E O 1
ATOM 3024 N N . ALA C 1 96 ? 34.071 -18.948 8.140 1.00 36.99 96 ALA E N 1
ATOM 3025 C CA . ALA C 1 96 ? 35.181 -19.930 8.254 1.00 36.42 96 ALA E CA 1
ATOM 3026 C C . ALA C 1 96 ? 36.530 -19.241 8.045 1.00 40.46 96 ALA E C 1
ATOM 3027 O O . ALA C 1 96 ? 37.418 -19.434 8.879 1.00 41.04 96 ALA E O 1
ATOM 3029 N N . SER C 1 97 ? 36.604 -18.358 7.035 1.00 40.84 97 SER E N 1
ATOM 3030 C CA . SER C 1 97 ? 37.855 -17.605 6.765 1.00 40.31 97 SER E CA 1
ATOM 3031 C C . SER C 1 97 ? 38.161 -16.729 7.980 1.00 39.23 97 SER E C 1
ATOM 3032 O O . SER C 1 97 ? 39.316 -16.663 8.373 1.00 39.60 97 SER E O 1
ATOM 3035 N N . ASP C 1 98 ? 37.124 -16.144 8.574 1.00 40.26 98 ASP E N 1
ATOM 3036 C CA . ASP C 1 98 ? 37.343 -15.174 9.677 1.00 45.03 98 ASP E CA 1
ATOM 3037 C C . ASP C 1 98 ? 38.056 -15.871 10.844 1.00 45.48 98 ASP E C 1
ATOM 3038 O O . ASP C 1 98 ? 38.921 -15.238 11.445 1.00 48.61 98 ASP E O 1
ATOM 3043 N N . VAL C 1 99 ? 37.666 -17.103 11.157 1.00 42.89 99 VAL E N 1
ATOM 3044 C CA . VAL C 1 99 ? 38.251 -17.840 12.321 1.00 45.06 99 VAL E CA 1
ATOM 3045 C C . VAL C 1 99 ? 39.303 -18.897 11.909 1.00 46.41 99 VAL E C 1
ATOM 3046 O O . VAL C 1 99 ? 39.712 -19.660 12.798 1.00 51.06 99 VAL E O 1
ATOM 3050 N N . ASP C 1 100 ? 39.666 -18.997 10.625 1.00 43.67 100 ASP E N 1
ATOM 3051 C CA . ASP C 1 100 ? 40.562 -20.119 10.212 1.00 44.44 100 ASP E CA 1
ATOM 3052 C C . ASP C 1 100 ? 39.921 -21.436 10.690 1.00 41.90 100 ASP E C 1
ATOM 3053 O O . ASP C 1 100 ? 40.623 -22.211 11.343 1.00 46.75 100 ASP E O 1
ATOM 3058 N N . ALA C 1 101 ? 38.624 -21.628 10.444 1.00 39.59 101 ALA E N 1
ATOM 3059 C CA . ALA C 1 101 ? 37.876 -22.772 11.013 1.00 40.84 101 ALA E CA 1
ATOM 3060 C C . ALA C 1 101 ? 38.422 -24.127 10.548 1.00 44.65 101 ALA E C 1
ATOM 3061 O O . ALA C 1 101 ? 38.756 -24.269 9.358 1.00 40.64 101 ALA E O 1
ATOM 3063 N N . ASN C 1 102 ? 38.516 -25.069 11.493 1.00 40.94 102 ASN E N 1
ATOM 3064 C CA . ASN C 1 102 ? 38.967 -26.445 11.167 1.00 41.53 102 ASN E CA 1
ATOM 3065 C C . ASN C 1 102 ? 38.093 -27.423 11.957 1.00 39.05 102 ASN E C 1
ATOM 3066 O O . ASN C 1 102 ? 37.570 -27.018 13.012 1.00 38.86 102 ASN E O 1
ATOM 3071 N N . GLY C 1 103 ? 37.914 -28.631 11.448 1.00 40.16 103 GLY E N 1
ATOM 3072 C CA . GLY C 1 103 ? 37.100 -29.636 12.161 1.00 43.45 103 GLY E CA 1
ATOM 3073 C C . GLY C 1 103 ? 35.672 -29.146 12.441 1.00 44.94 103 GLY E C 1
ATOM 3074 O O . GLY C 1 103 ? 35.061 -28.563 11.527 1.00 37.57 103 GLY E O 1
ATOM 3075 N N . ASN C 1 104 ? 35.224 -29.239 13.695 1.00 42.36 104 ASN E N 1
ATOM 3076 C CA . ASN C 1 104 ? 33.834 -28.880 14.120 1.00 44.37 104 ASN E CA 1
ATOM 3077 C C . ASN C 1 104 ? 33.529 -27.390 13.882 1.00 38.91 104 ASN E C 1
ATOM 3078 O O . ASN C 1 104 ? 32.340 -27.054 13.786 1.00 35.40 104 ASN E O 1
ATOM 3083 N N . ASP C 1 105 ? 34.566 -26.557 13.804 1.00 36.82 105 ASP E N 1
ATOM 3084 C CA . ASP C 1 105 ? 34.392 -25.105 13.577 1.00 41.11 105 ASP E CA 1
ATOM 3085 C C . ASP C 1 105 ? 33.627 -24.937 12.252 1.00 38.16 105 ASP E C 1
ATOM 3086 O O . ASP C 1 105 ? 32.840 -24.004 12.136 1.00 37.34 105 ASP E O 1
ATOM 3091 N N . ILE C 1 106 ? 33.919 -25.794 11.283 1.00 36.68 106 ILE E N 1
ATOM 3092 C CA . ILE C 1 106 ? 33.244 -25.698 9.961 1.00 38.62 106 ILE E CA 1
ATOM 3093 C C . ILE C 1 106 ? 31.724 -25.906 10.123 1.00 36.58 106 ILE E C 1
ATOM 3094 O O . ILE C 1 106 ? 30.958 -25.164 9.507 1.00 37.14 106 ILE E O 1
ATOM 3099 N N . ALA C 1 107 ? 31.320 -26.869 10.945 1.00 37.10 107 ALA E N 1
ATOM 3100 C CA . ALA C 1 107 ? 29.890 -27.140 11.196 1.00 35.64 107 ALA E CA 1
ATOM 3101 C C . ALA C 1 107 ? 29.250 -25.916 11.868 1.00 33.57 107 ALA E C 1
ATOM 3102 O O . ALA C 1 107 ? 28.148 -25.524 11.453 1.00 37.89 107 ALA E O 1
ATOM 3104 N N . ASP C 1 108 ? 29.963 -25.316 12.816 1.00 33.32 108 ASP E N 1
ATOM 3105 C CA . ASP C 1 108 ? 29.477 -24.087 13.493 1.00 33.10 108 ASP E CA 1
ATOM 3106 C C . ASP C 1 108 ? 29.336 -22.941 12.476 1.00 33.40 108 ASP E C 1
ATOM 3107 O O . ASP C 1 108 ? 28.300 -22.276 12.478 1.00 35.41 108 ASP E O 1
ATOM 3112 N N . ALA C 1 109 ? 30.325 -22.816 11.597 1.00 33.22 109 ALA E N 1
ATOM 3113 C CA . ALA C 1 109 ? 30.297 -21.737 10.580 1.00 32.95 109 ALA E CA 1
ATOM 3114 C C . ALA C 1 109 ? 29.086 -21.941 9.648 1.00 31.75 109 ALA E C 1
ATOM 3115 O O . ALA C 1 109 ? 28.401 -20.961 9.332 1.00 34.64 109 ALA E O 1
ATOM 3117 N N . HIS C 1 110 ? 28.833 -23.187 9.249 1.00 35.57 110 HIS E N 1
ATOM 3118 C CA . HIS C 1 110 ? 27.699 -23.466 8.330 1.00 35.03 110 HIS E CA 1
ATOM 3119 C C . HIS C 1 110 ? 26.364 -23.093 8.996 1.00 38.15 110 HIS E C 1
ATOM 3120 O O . HIS C 1 110 ? 25.534 -22.461 8.325 1.00 35.90 110 HIS E O 1
ATOM 3127 N N . LEU C 1 111 ? 26.187 -23.460 10.272 1.00 36.06 111 LEU E N 1
ATOM 3128 C CA . LEU C 1 111 ? 24.950 -23.097 11.019 1.00 37.77 111 LEU E CA 1
ATOM 3129 C C . LEU C 1 111 ? 24.817 -21.581 11.209 1.00 33.29 111 LEU E C 1
ATOM 3130 O O . LEU C 1 111 ? 23.763 -21.054 10.874 1.00 36.30 111 LEU E O 1
ATOM 3135 N N . ALA C 1 112 ? 25.906 -20.923 11.581 1.00 34.75 112 ALA E N 1
ATOM 3136 C CA . ALA C 1 112 ? 25.922 -19.462 11.861 1.00 34.91 112 ALA E CA 1
ATOM 3137 C C . ALA C 1 112 ? 25.577 -18.686 10.575 1.00 38.49 112 ALA E C 1
ATOM 3138 O O . ALA C 1 112 ? 25.013 -17.595 10.683 1.00 35.53 112 ALA E O 1
ATOM 3140 N N . ALA C 1 113 ? 25.953 -19.236 9.420 1.00 33.99 113 ALA E N 1
ATOM 3141 C CA . ALA C 1 113 ? 25.721 -18.584 8.107 1.00 33.41 113 ALA E CA 1
ATOM 3142 C C . ALA C 1 113 ? 24.207 -18.344 7.926 1.00 34.47 113 ALA E C 1
ATOM 3143 O O . ALA C 1 113 ? 23.852 -17.317 7.331 1.00 30.80 113 ALA E O 1
ATOM 3145 N N . TYR C 1 114 ? 23.357 -19.259 8.414 1.00 30.29 114 TYR E N 1
ATOM 3146 C CA . TYR C 1 114 ? 21.914 -18.961 8.275 1.00 34.91 114 TYR E CA 1
ATOM 3147 C C . TYR C 1 114 ? 21.596 -17.640 9.003 1.00 32.86 114 TYR E C 1
ATOM 3148 O O . TYR C 1 114 ? 20.876 -16.821 8.418 1.00 35.74 114 TYR E O 1
ATOM 3157 N N . ALA C 1 115 ? 22.140 -17.427 10.199 1.00 32.74 115 ALA E N 1
ATOM 3158 C CA . ALA C 1 115 ? 21.937 -16.137 10.904 1.00 33.78 115 ALA E CA 1
ATOM 3159 C C . ALA C 1 115 ? 22.576 -14.936 10.163 1.00 36.95 115 ALA E C 1
ATOM 3160 O O . ALA C 1 115 ? 21.915 -13.895 10.052 1.00 36.37 115 ALA E O 1
ATOM 3162 N N . LEU C 1 116 ? 23.808 -15.108 9.691 1.00 32.55 116 LEU E N 1
ATOM 3163 C CA . LEU C 1 116 ? 24.533 -13.960 9.074 1.00 39.96 116 LEU E CA 1
ATOM 3164 C C . LEU C 1 116 ? 23.807 -13.493 7.812 1.00 36.28 116 LEU E C 1
ATOM 3165 O O . LEU C 1 116 ? 23.589 -12.310 7.694 1.00 35.24 116 LEU E O 1
ATOM 3170 N N . GLU C 1 117 ? 23.364 -14.447 6.992 1.00 38.30 117 GLU E N 1
ATOM 3171 C CA . GLU C 1 117 ? 22.687 -14.149 5.703 1.00 42.35 117 GLU E CA 1
ATOM 3172 C C . GLU C 1 117 ? 21.364 -13.405 5.990 1.00 44.10 117 GLU E C 1
ATOM 3173 O O . GLU C 1 117 ? 20.981 -12.558 5.186 1.00 37.53 117 GLU E O 1
ATOM 3179 N N . ASN C 1 118 ? 20.665 -13.801 7.064 1.00 39.69 118 ASN E N 1
ATOM 3180 C CA . ASN C 1 118 ? 19.366 -13.174 7.429 1.00 40.58 118 ASN E CA 1
ATOM 3181 C C . ASN C 1 118 ? 19.565 -11.933 8.327 1.00 42.60 118 ASN E C 1
ATOM 3182 O O . ASN C 1 118 ? 18.550 -11.333 8.690 1.00 42.38 118 ASN E O 1
ATOM 3187 N N . ASN C 1 119 ? 20.803 -11.613 8.728 1.00 40.45 119 ASN E N 1
ATOM 3188 C CA . ASN C 1 119 ? 21.059 -10.535 9.727 1.00 40.31 119 ASN E CA 1
ATOM 3189 C C . ASN C 1 119 ? 20.266 -10.858 11.015 1.00 39.23 119 ASN E C 1
ATOM 3190 O O . ASN C 1 119 ? 19.695 -9.926 11.597 1.00 40.80 119 ASN E O 1
ATOM 3195 N N . ALA C 1 120 ? 20.204 -12.134 11.404 1.00 36.28 120 ALA E N 1
ATOM 3196 C CA . ALA C 1 120 ? 19.462 -12.572 12.608 1.00 38.27 120 ALA E CA 1
ATOM 3197 C C . ALA C 1 120 ? 20.393 -12.782 13.806 1.00 40.46 120 ALA E C 1
ATOM 3198 O O . ALA C 1 120 ? 21.593 -12.908 13.600 1.00 43.01 120 ALA E O 1
ATOM 3200 N N . THR C 1 121 ? 19.849 -12.695 15.017 1.00 43.69 121 THR E N 1
ATOM 3201 C CA . THR C 1 121 ? 20.624 -13.045 16.228 1.00 44.91 121 THR E CA 1
ATOM 3202 C C . THR C 1 121 ? 20.770 -14.570 16.255 1.00 40.59 121 THR E C 1
ATOM 3203 O O . THR C 1 121 ? 19.746 -15.261 16.080 1.00 38.50 121 THR E O 1
ATOM 3207 N N . TRP C 1 122 ? 21.958 -15.052 16.583 1.00 37.97 122 TRP E N 1
ATOM 3208 C CA . TRP C 1 122 ? 22.142 -16.513 16.704 1.00 38.74 122 TRP E CA 1
ATOM 3209 C C . TRP C 1 122 ? 22.065 -16.833 18.198 1.00 35.93 122 TRP E C 1
ATOM 3210 O O . TRP C 1 122 ? 22.951 -16.397 18.952 1.00 36.72 122 TRP E O 1
ATOM 3221 N N . LEU C 1 123 ? 21.074 -17.631 18.558 1.00 36.56 123 LEU E N 1
ATOM 3222 C CA . LEU C 1 123 ? 20.939 -18.003 19.983 1.00 41.35 123 LEU E CA 1
ATOM 3223 C C . LEU C 1 123 ? 21.533 -19.394 20.153 1.00 37.36 123 LEU E C 1
ATOM 3224 O O . LEU C 1 123 ? 20.945 -20.355 19.633 1.00 41.86 123 LEU E O 1
ATOM 3229 N N . SER C 1 124 ? 22.650 -19.470 20.857 1.00 38.18 124 SER E N 1
ATOM 3230 C CA . SER C 1 124 ? 23.217 -20.807 21.157 1.00 42.47 124 SER E CA 1
ATOM 3231 C C . SER C 1 124 ? 23.787 -20.873 22.575 1.00 43.15 124 SER E C 1
ATOM 3232 O O . SER C 1 124 ? 24.423 -19.907 22.990 1.00 41.64 124 SER E O 1
ATOM 3235 N N . ALA C 1 125 ? 23.670 -22.041 23.198 1.00 46.36 125 ALA E N 1
ATOM 3236 C CA . ALA C 1 125 ? 24.275 -22.278 24.528 1.00 51.60 125 ALA E CA 1
ATOM 3237 C C . ALA C 1 125 ? 25.794 -22.138 24.387 1.00 57.01 125 ALA E C 1
ATOM 3238 O O . ALA C 1 125 ? 26.428 -21.658 25.332 1.00 56.80 125 ALA E O 1
ATOM 3240 N N . ASP C 1 126 ? 26.357 -22.587 23.256 1.00 53.32 126 ASP E N 1
ATOM 3241 C CA . ASP C 1 126 ? 27.836 -22.591 23.150 1.00 48.80 126 ASP E CA 1
ATOM 3242 C C . ASP C 1 126 ? 28.369 -21.161 23.117 1.00 51.48 126 ASP E C 1
ATOM 3243 O O . ASP C 1 126 ? 28.110 -20.468 22.112 1.00 47.50 126 ASP E O 1
ATOM 3248 N N . ARG C 1 127 ? 29.252 -20.824 24.058 1.00 46.71 127 ARG E N 1
ATOM 3249 C CA . ARG C 1 127 ? 29.895 -19.486 24.182 1.00 48.61 127 ARG E CA 1
ATOM 3250 C C . ARG C 1 127 ? 30.915 -19.254 23.066 1.00 47.58 127 ARG E C 1
ATOM 3251 O O . ARG C 1 127 ? 31.294 -18.094 22.878 1.00 46.47 127 ARG E O 1
ATOM 3259 N N . GLY C 1 128 ? 31.379 -20.327 22.426 1.00 46.34 128 GLY E N 1
ATOM 3260 C CA . GLY C 1 128 ? 32.405 -20.283 21.361 1.00 46.72 128 GLY E CA 1
ATOM 3261 C C . GLY C 1 128 ? 31.921 -19.502 20.149 1.00 45.48 128 GLY E C 1
ATOM 3262 O O . GLY C 1 128 ? 32.767 -19.032 19.392 1.00 46.86 128 GLY E O 1
ATOM 3263 N N . PHE C 1 129 ? 30.606 -19.341 19.999 1.00 44.17 129 PHE E N 1
ATOM 3264 C CA . PHE C 1 129 ? 29.996 -18.604 18.861 1.00 44.25 129 PHE E CA 1
ATOM 3265 C C . PHE C 1 129 ? 30.493 -17.149 18.938 1.00 44.93 129 PHE E C 1
ATOM 3266 O O . PHE C 1 129 ? 30.470 -16.454 17.921 1.00 50.27 129 PHE E O 1
ATOM 3274 N N . ALA C 1 130 ? 30.977 -16.726 20.108 1.00 48.99 130 ALA E N 1
ATOM 3275 C CA . ALA C 1 130 ? 31.532 -15.361 20.285 1.00 49.13 130 ALA E CA 1
ATOM 3276 C C . ALA C 1 130 ? 32.734 -15.168 19.337 1.00 47.03 130 ALA E C 1
ATOM 3277 O O . ALA C 1 130 ? 33.008 -14.028 18.986 1.00 50.85 130 ALA E O 1
ATOM 3279 N N . ARG C 1 131 ? 33.428 -16.243 18.952 1.00 48.27 131 ARG E N 1
ATOM 3280 C CA . ARG C 1 131 ? 34.625 -16.177 18.057 1.00 46.59 131 ARG E CA 1
ATOM 3281 C C . ARG C 1 131 ? 34.250 -15.574 16.689 1.00 41.41 131 ARG E C 1
ATOM 3282 O O . ARG C 1 131 ? 35.132 -14.990 16.065 1.00 40.72 131 ARG E O 1
ATOM 3290 N N . PHE C 1 132 ? 33.001 -15.765 16.252 1.00 42.12 132 PHE E N 1
ATOM 3291 C CA . PHE C 1 132 ? 32.576 -15.182 14.954 1.00 44.44 132 PHE E CA 1
ATOM 3292 C C . PHE C 1 132 ? 32.171 -13.730 15.204 1.00 44.71 132 PHE E C 1
ATOM 3293 O O . PHE C 1 132 ? 31.011 -13.454 15.546 1.00 44.06 132 PHE E O 1
ATOM 3301 N N . ARG C 1 133 ? 33.121 -12.830 14.963 1.00 49.49 133 ARG E N 1
ATOM 3302 C CA . ARG C 1 133 ? 32.904 -11.375 15.237 1.00 53.57 133 ARG E CA 1
ATOM 3303 C C . ARG C 1 133 ? 31.785 -10.829 14.340 1.00 51.32 133 ARG E C 1
ATOM 3304 O O . ARG C 1 133 ? 31.015 -9.986 14.821 1.00 53.92 133 ARG E O 1
ATOM 3312 N N . ARG C 1 134 ? 31.717 -11.280 13.097 1.00 45.65 134 ARG E N 1
ATOM 3313 C CA . ARG C 1 134 ? 30.677 -10.852 12.128 1.00 47.94 134 ARG E CA 1
ATOM 3314 C C . ARG C 1 134 ? 29.288 -11.253 12.650 1.00 49.96 134 ARG E C 1
ATOM 3315 O O . ARG C 1 134 ? 28.316 -10.609 12.232 1.00 47.78 134 ARG E O 1
ATOM 3323 N N . LEU C 1 135 ? 29.181 -12.406 13.304 1.00 43.96 135 LEU E N 1
ATOM 3324 C CA . LEU C 1 135 ? 27.893 -12.935 13.829 1.00 41.99 135 LEU E CA 1
ATOM 3325 C C . LEU C 1 135 ? 27.335 -12.175 15.048 1.00 41.82 135 LEU E C 1
ATOM 3326 O O . LEU C 1 135 ? 28.098 -11.922 15.971 1.00 42.03 135 LEU E O 1
ATOM 3331 N N . ARG C 1 136 ? 26.015 -11.962 15.075 1.00 42.91 136 ARG E N 1
ATOM 3332 C CA . ARG C 1 136 ? 25.392 -11.392 16.292 1.00 43.81 136 ARG E CA 1
ATOM 3333 C C . ARG C 1 136 ? 24.907 -12.601 17.097 1.00 42.76 136 ARG E C 1
ATOM 3334 O O . ARG C 1 136 ? 23.842 -13.138 16.779 1.00 46.55 136 ARG E O 1
ATOM 3342 N N . TRP C 1 137 ? 25.627 -12.941 18.154 1.00 40.78 137 TRP E N 1
ATOM 3343 C CA . TRP C 1 137 ? 25.288 -14.159 18.938 1.00 41.06 137 TRP E CA 1
ATOM 3344 C C . TRP C 1 137 ? 24.935 -13.778 20.377 1.00 43.38 137 TRP E C 1
ATOM 3345 O O . TRP C 1 137 ? 25.527 -12.819 20.879 1.00 39.16 137 TRP E O 1
ATOM 3356 N N . ARG C 1 138 ? 23.923 -14.445 20.939 1.00 45.11 138 ARG E N 1
ATOM 3357 C CA . ARG C 1 138 ? 23.561 -14.219 22.361 1.00 50.11 138 ARG E CA 1
ATOM 3358 C C . ARG C 1 138 ? 23.330 -15.572 23.052 1.00 46.77 138 ARG E C 1
ATOM 3359 O O . ARG C 1 138 ? 22.785 -16.479 22.401 1.00 41.10 138 ARG E O 1
ATOM 3367 N N . HIS C 1 139 ? 23.708 -15.687 24.327 1.00 45.42 139 HIS E N 1
ATOM 3368 C CA . HIS C 1 139 ? 23.352 -16.942 25.038 1.00 47.99 139 HIS E CA 1
ATOM 3369 C C . HIS C 1 139 ? 21.818 -16.984 25.089 1.00 46.12 139 HIS E C 1
ATOM 3370 O O . HIS C 1 139 ? 21.222 -15.928 25.340 1.00 44.19 139 HIS E O 1
ATOM 3377 N N . PRO C 1 140 ? 21.168 -18.149 24.893 1.00 44.20 140 PRO E N 1
ATOM 3378 C CA . PRO C 1 140 ? 19.709 -18.224 24.792 1.00 47.26 140 PRO E CA 1
ATOM 3379 C C . PRO C 1 140 ? 19.062 -17.750 26.104 1.00 53.50 140 PRO E C 1
ATOM 3380 O O . PRO C 1 140 ? 18.031 -17.129 26.036 1.00 57.83 140 PRO E O 1
ATOM 3384 N N . LEU C 1 141 ? 19.673 -18.094 27.237 1.00 57.22 141 LEU E N 1
ATOM 3385 C CA . LEU C 1 141 ? 19.123 -17.714 28.562 1.00 68.32 141 LEU E CA 1
ATOM 3386 C C . LEU C 1 141 ? 19.941 -16.511 29.027 1.00 79.16 141 LEU E C 1
ATOM 3387 O O . LEU C 1 141 ? 21.187 -16.635 29.027 1.00 98.27 141 LEU E O 1
ATOM 3392 N N . ASP C 1 142 ? 19.287 -15.412 29.394 1.00 83.96 142 ASP E N 1
ATOM 3393 C CA . ASP C 1 142 ? 19.981 -14.145 29.762 1.00 92.14 142 ASP E CA 1
ATOM 3394 C C . ASP C 1 142 ? 20.231 -13.335 28.484 1.00 81.87 142 ASP E C 1
ATOM 3395 O O . ASP C 1 142 ? 19.256 -13.157 27.725 1.00 72.84 142 ASP E O 1
ATOM 3400 N N . MET D 1 1 ? 28.248 -39.270 -39.086 1.00 52.81 1 MET K N 1
ATOM 3401 C CA . MET D 1 1 ? 27.488 -38.843 -37.878 1.00 54.10 1 MET K CA 1
ATOM 3402 C C . MET D 1 1 ? 25.990 -38.815 -38.185 1.00 50.23 1 MET K C 1
ATOM 3403 O O . MET D 1 1 ? 25.631 -38.390 -39.290 1.00 47.27 1 MET K O 1
ATOM 3408 N N . LEU D 1 2 ? 25.172 -39.242 -37.224 1.00 52.22 2 LEU K N 1
ATOM 3409 C CA . LEU D 1 2 ? 23.696 -39.186 -37.362 1.00 51.75 2 LEU K CA 1
ATOM 3410 C C . LEU D 1 2 ? 23.146 -38.217 -36.306 1.00 47.91 2 LEU K C 1
ATOM 3411 O O . LEU D 1 2 ? 23.526 -38.349 -35.125 1.00 54.49 2 LEU K O 1
ATOM 3416 N N . CYS D 1 3 ? 22.293 -37.291 -36.715 1.00 43.94 3 CYS K N 1
ATOM 3417 C CA . CYS D 1 3 ? 21.696 -36.301 -35.777 1.00 47.13 3 CYS K CA 1
ATOM 3418 C C . CYS D 1 3 ? 20.182 -36.543 -35.726 1.00 43.13 3 CYS K C 1
ATOM 3419 O O . CYS D 1 3 ? 19.601 -36.866 -36.774 1.00 45.23 3 CYS K O 1
ATOM 3422 N N . VAL D 1 4 ? 19.598 -36.454 -34.538 1.00 42.82 4 VAL K N 1
ATOM 3423 C CA . VAL D 1 4 ? 18.156 -36.792 -34.390 1.00 41.55 4 VAL K CA 1
ATOM 3424 C C . VAL D 1 4 ? 17.356 -35.595 -33.866 1.00 41.94 4 VAL K C 1
ATOM 3425 O O . VAL D 1 4 ? 17.927 -34.754 -33.151 1.00 42.21 4 VAL K O 1
ATOM 3429 N N . ASP D 1 5 ? 16.102 -35.498 -34.292 1.00 40.82 5 ASP K N 1
ATOM 3430 C CA . ASP D 1 5 ? 15.164 -34.421 -33.891 1.00 42.05 5 ASP K CA 1
ATOM 3431 C C . ASP D 1 5 ? 14.547 -34.677 -32.501 1.00 41.55 5 ASP K C 1
ATOM 3432 O O . ASP D 1 5 ? 14.682 -35.796 -31.990 1.00 39.33 5 ASP K O 1
ATOM 3437 N N . VAL D 1 6 ? 13.844 -33.676 -31.968 1.00 43.33 6 VAL K N 1
ATOM 3438 C CA . VAL D 1 6 ? 13.181 -33.762 -30.638 1.00 39.77 6 VAL K CA 1
ATOM 3439 C C . VAL D 1 6 ? 12.160 -34.903 -30.663 1.00 45.27 6 VAL K C 1
ATOM 3440 O O . VAL D 1 6 ? 12.108 -35.637 -29.673 1.00 41.96 6 VAL K O 1
ATOM 3444 N N . ASN D 1 7 ? 11.443 -35.064 -31.785 1.00 44.90 7 ASN K N 1
ATOM 3445 C CA . ASN D 1 7 ? 10.375 -36.092 -31.907 1.00 46.92 7 ASN K CA 1
ATOM 3446 C C . ASN D 1 7 ? 10.960 -37.499 -31.712 1.00 42.78 7 ASN K C 1
ATOM 3447 O O . ASN D 1 7 ? 10.312 -38.305 -31.045 1.00 41.01 7 ASN K O 1
ATOM 3452 N N . VAL D 1 8 ? 12.149 -37.757 -32.241 1.00 41.93 8 VAL K N 1
ATOM 3453 C CA . VAL D 1 8 ? 12.744 -39.099 -32.001 1.00 39.68 8 VAL K CA 1
ATOM 3454 C C . VAL D 1 8 ? 12.977 -39.333 -30.498 1.00 44.13 8 VAL K C 1
ATOM 3455 O O . VAL D 1 8 ? 12.564 -40.407 -30.008 1.00 41.79 8 VAL K O 1
ATOM 3459 N N . LEU D 1 9 ? 13.520 -38.335 -29.792 1.00 42.06 9 LEU K N 1
ATOM 3460 C CA . LEU D 1 9 ? 13.721 -38.464 -28.324 1.00 38.86 9 LEU K CA 1
ATOM 3461 C C . LEU D 1 9 ? 12.371 -38.579 -27.598 1.00 39.59 9 LEU K C 1
ATOM 3462 O O . LEU D 1 9 ? 12.252 -39.420 -26.704 1.00 37.55 9 LEU K O 1
ATOM 3467 N N . VAL D 1 10 ? 11.399 -37.753 -28.001 1.00 40.27 10 VAL K N 1
ATOM 3468 C CA . VAL D 1 10 ? 10.099 -37.762 -27.268 1.00 42.09 10 VAL K CA 1
ATOM 3469 C C . VAL D 1 10 ? 9.406 -39.121 -27.428 1.00 47.55 10 VAL K C 1
ATOM 3470 O O . VAL D 1 10 ? 8.981 -39.688 -26.400 1.00 46.42 10 VAL K O 1
ATOM 3474 N N . TYR D 1 11 ? 9.383 -39.657 -28.662 1.00 45.95 11 TYR K N 1
ATOM 3475 C CA . TYR D 1 11 ? 8.752 -40.986 -28.896 1.00 49.65 11 TYR K CA 1
ATOM 3476 C C . TYR D 1 11 ? 9.513 -42.088 -28.155 1.00 48.50 11 TYR K C 1
ATOM 3477 O O . TYR D 1 11 ? 8.876 -42.997 -27.605 1.00 45.71 11 TYR K O 1
ATOM 3486 N N . ALA D 1 12 ? 10.845 -42.008 -28.190 1.00 46.59 12 ALA K N 1
ATOM 3487 C CA . ALA D 1 12 ? 11.659 -43.048 -27.528 1.00 50.91 12 ALA K CA 1
ATOM 3488 C C . ALA D 1 12 ? 11.395 -43.045 -26.014 1.00 44.67 12 ALA K C 1
ATOM 3489 O O . ALA D 1 12 ? 11.470 -44.120 -25.425 1.00 46.37 12 ALA K O 1
ATOM 3491 N N . HIS D 1 13 ? 11.101 -41.891 -25.429 1.00 48.29 13 HIS K N 1
ATOM 3492 C CA . HIS D 1 13 ? 11.006 -41.837 -23.944 1.00 51.89 13 HIS K CA 1
ATOM 3493 C C . HIS D 1 13 ? 9.569 -42.032 -23.435 1.00 56.69 13 HIS K C 1
ATOM 3494 O O . HIS D 1 13 ? 9.415 -42.589 -22.329 1.00 61.75 13 HIS K O 1
ATOM 3501 N N . ARG D 1 14 ? 8.563 -41.642 -24.205 1.00 49.76 14 ARG K N 1
ATOM 3502 C CA . ARG D 1 14 ? 7.194 -41.738 -23.629 1.00 51.12 14 ARG K CA 1
ATOM 3503 C C . ARG D 1 14 ? 6.538 -43.080 -23.981 1.00 52.02 14 ARG K C 1
ATOM 3504 O O . ARG D 1 14 ? 6.149 -43.268 -25.142 1.00 52.52 14 ARG K O 1
ATOM 3512 N N . ALA D 1 15 ? 6.322 -43.915 -22.967 1.00 53.05 15 ALA K N 1
ATOM 3513 C CA . ALA D 1 15 ? 5.734 -45.270 -23.142 1.00 55.22 15 ALA K CA 1
ATOM 3514 C C . ALA D 1 15 ? 4.305 -45.183 -23.681 1.00 56.36 15 ALA K C 1
ATOM 3515 O O . ALA D 1 15 ? 3.924 -46.058 -24.450 1.00 62.27 15 ALA K O 1
ATOM 3517 N N . ASP D 1 16 ? 3.545 -44.185 -23.252 1.00 62.93 16 ASP K N 1
ATOM 3518 C CA . ASP D 1 16 ? 2.110 -44.002 -23.596 1.00 65.01 16 ASP K CA 1
ATOM 3519 C C . ASP D 1 16 ? 1.925 -43.837 -25.111 1.00 65.80 16 ASP K C 1
ATOM 3520 O O . ASP D 1 16 ? 0.869 -44.243 -25.595 1.00 69.63 16 ASP K O 1
ATOM 3525 N N . LEU D 1 17 ? 2.848 -43.171 -25.806 1.00 63.08 17 LEU K N 1
ATOM 3526 C CA . LEU D 1 17 ? 2.741 -42.929 -27.277 1.00 62.28 17 LEU K CA 1
ATOM 3527 C C . LEU D 1 17 ? 2.837 -44.262 -28.037 1.00 62.65 17 LEU K C 1
ATOM 3528 O O . LEU D 1 17 ? 3.655 -45.103 -27.643 1.00 65.19 17 LEU K O 1
ATOM 3533 N N . ARG D 1 18 ? 2.084 -44.408 -29.140 1.00 67.07 18 ARG K N 1
ATOM 3534 C CA . ARG D 1 18 ? 2.050 -45.661 -29.962 1.00 71.48 18 ARG K CA 1
ATOM 3535 C C . ARG D 1 18 ? 3.367 -45.948 -30.705 1.00 64.69 18 ARG K C 1
ATOM 3536 O O . ARG D 1 18 ? 3.652 -47.117 -30.975 1.00 66.65 18 ARG K O 1
ATOM 3544 N N . GLU D 1 19 ? 4.124 -44.906 -31.030 1.00 60.66 19 GLU K N 1
ATOM 3545 C CA . GLU D 1 19 ? 5.372 -45.058 -31.828 1.00 60.61 19 GLU K CA 1
ATOM 3546 C C . GLU D 1 19 ? 6.489 -45.426 -30.844 1.00 58.47 19 GLU K C 1
ATOM 3547 O O . GLU D 1 19 ? 7.610 -45.685 -31.307 1.00 58.35 19 GLU K O 1
ATOM 3553 N N . HIS D 1 20 ? 6.200 -45.505 -29.543 1.00 55.74 20 HIS K N 1
ATOM 3554 C CA . HIS D 1 20 ? 7.313 -45.655 -28.562 1.00 56.16 20 HIS K CA 1
ATOM 3555 C C . HIS D 1 20 ? 8.174 -46.909 -28.765 1.00 57.43 20 HIS K C 1
ATOM 3556 O O . HIS D 1 20 ? 9.407 -46.758 -28.731 1.00 55.54 20 HIS K O 1
ATOM 3563 N N . ALA D 1 21 ? 7.587 -48.075 -29.043 1.00 62.04 21 ALA K N 1
ATOM 3564 C CA . ALA D 1 21 ? 8.431 -49.289 -29.125 1.00 60.24 21 ALA K CA 1
ATOM 3565 C C . ALA D 1 21 ? 9.445 -49.166 -30.269 1.00 56.15 21 ALA K C 1
ATOM 3566 O O . ALA D 1 21 ? 10.631 -49.440 -30.036 1.00 54.37 21 ALA K O 1
ATOM 3568 N N . ASP D 1 22 ? 8.992 -48.676 -31.428 1.00 60.67 22 ASP K N 1
ATOM 3569 C CA . ASP D 1 22 ? 9.913 -48.525 -32.580 1.00 62.05 22 ASP K CA 1
ATOM 3570 C C . ASP D 1 22 ? 11.022 -47.517 -32.262 1.00 61.14 22 ASP K C 1
ATOM 3571 O O . ASP D 1 22 ? 12.197 -47.809 -32.538 1.00 65.14 22 ASP K O 1
ATOM 3576 N N . TYR D 1 23 ? 10.646 -46.384 -31.680 1.00 54.40 23 TYR K N 1
ATOM 3577 C CA . TYR D 1 23 ? 11.636 -45.310 -31.380 1.00 51.47 23 TYR K CA 1
ATOM 3578 C C . TYR D 1 23 ? 12.645 -45.745 -30.310 1.00 52.13 23 TYR K C 1
ATOM 3579 O O . TYR D 1 23 ? 13.838 -45.448 -30.437 1.00 52.40 23 TYR K O 1
ATOM 3588 N N . ARG D 1 24 ? 12.147 -46.424 -29.276 1.00 54.17 24 ARG K N 1
ATOM 3589 C CA . ARG D 1 24 ? 13.048 -46.827 -28.168 1.00 51.19 24 ARG K CA 1
ATOM 3590 C C . ARG D 1 24 ? 14.101 -47.791 -28.722 1.00 53.19 24 ARG K C 1
ATOM 3591 O O . ARG D 1 24 ? 15.286 -47.590 -28.440 1.00 54.51 24 ARG K O 1
ATOM 3599 N N . GLY D 1 25 ? 13.684 -48.729 -29.576 1.00 52.60 25 GLY K N 1
ATOM 3600 C CA . GLY D 1 25 ? 14.680 -49.623 -30.178 1.00 56.60 25 GLY K CA 1
ATOM 3601 C C . GLY D 1 25 ? 15.669 -48.867 -31.047 1.00 55.91 25 GLY K C 1
ATOM 3602 O O . GLY D 1 25 ? 16.875 -49.106 -30.916 1.00 55.02 25 GLY K O 1
ATOM 3603 N N . LEU D 1 26 ? 15.164 -47.930 -31.850 1.00 53.43 26 LEU K N 1
ATOM 3604 C CA . LEU D 1 26 ? 16.077 -47.229 -32.780 1.00 52.01 26 LEU K CA 1
ATOM 3605 C C . LEU D 1 26 ? 17.110 -46.456 -31.959 1.00 49.69 26 LEU K C 1
ATOM 3606 O O . LEU D 1 26 ? 18.296 -46.549 -32.277 1.00 49.44 26 LEU K O 1
ATOM 3611 N N . LEU D 1 27 ? 16.646 -45.769 -30.916 1.00 49.58 27 LEU K N 1
ATOM 3612 C CA . LEU D 1 27 ? 17.559 -44.907 -30.125 1.00 46.75 27 LEU K CA 1
ATOM 3613 C C . LEU D 1 27 ? 18.593 -45.795 -29.453 1.00 46.76 27 LEU K C 1
ATOM 3614 O O . LEU D 1 27 ? 19.765 -45.452 -29.454 1.00 49.77 27 LEU K O 1
ATOM 3619 N N . GLU D 1 28 ? 18.117 -46.930 -28.937 1.00 49.18 28 GLU K N 1
ATOM 3620 C CA . GLU D 1 28 ? 19.050 -47.844 -28.239 1.00 49.11 28 GLU K CA 1
ATOM 3621 C C . GLU D 1 28 ? 20.090 -48.323 -29.255 1.00 48.90 28 GLU K C 1
ATOM 3622 O O . GLU D 1 28 ? 21.282 -48.303 -28.921 1.00 55.51 28 GLU K O 1
ATOM 3628 N N . ARG D 1 29 ? 19.658 -48.651 -30.473 1.00 53.19 29 ARG K N 1
ATOM 3629 C CA . ARG D 1 29 ? 20.662 -49.029 -31.508 1.00 57.47 29 ARG K CA 1
ATOM 3630 C C . ARG D 1 29 ? 21.585 -47.844 -31.843 1.00 57.93 29 ARG K C 1
ATOM 3631 O O . ARG D 1 29 ? 22.801 -48.068 -31.943 1.00 56.29 29 ARG K O 1
ATOM 3639 N N . LEU D 1 30 ? 21.027 -46.631 -32.001 1.00 53.16 30 LEU K N 1
ATOM 3640 C CA . LEU D 1 30 ? 21.883 -45.476 -32.405 1.00 51.03 30 LEU K CA 1
ATOM 3641 C C . LEU D 1 30 ? 22.896 -45.200 -31.294 1.00 50.78 30 LEU K C 1
ATOM 3642 O O . LEU D 1 30 ? 24.079 -45.017 -31.603 1.00 47.32 30 LEU K O 1
ATOM 3647 N N . ALA D 1 31 ? 22.430 -45.254 -30.043 1.00 50.69 31 ALA K N 1
ATOM 3648 C CA . ALA D 1 31 ? 23.271 -44.904 -28.874 1.00 47.62 31 ALA K CA 1
ATOM 3649 C C . ALA D 1 31 ? 24.474 -45.855 -28.728 1.00 51.38 31 ALA K C 1
ATOM 3650 O O . ALA D 1 31 ? 25.507 -45.397 -28.230 1.00 54.10 31 ALA K O 1
ATOM 3652 N N . ASN D 1 32 ? 24.282 -47.147 -28.987 1.00 53.71 32 ASN K N 1
ATOM 3653 C CA . ASN D 1 32 ? 25.371 -48.158 -28.799 1.00 58.65 32 ASN K CA 1
ATOM 3654 C C . ASN D 1 32 ? 26.168 -48.432 -30.084 1.00 56.15 32 ASN K C 1
ATOM 3655 O O . ASN D 1 32 ? 27.130 -49.196 -30.003 1.00 60.17 32 ASN K O 1
ATOM 3660 N N . ASP D 1 33 ? 25.782 -47.833 -31.211 1.00 58.80 33 ASP K N 1
ATOM 3661 C CA . ASP D 1 33 ? 26.451 -48.042 -32.528 1.00 64.60 33 ASP K CA 1
ATOM 3662 C C . ASP D 1 33 ? 27.812 -47.338 -32.617 1.00 62.76 33 ASP K C 1
ATOM 3663 O O . ASP D 1 33 ? 28.059 -46.445 -31.792 1.00 65.14 33 ASP K O 1
ATOM 3668 N N . ASP D 1 34 ? 28.694 -47.781 -33.520 1.00 62.28 34 ASP K N 1
ATOM 3669 C CA . ASP D 1 34 ? 29.991 -47.087 -33.761 1.00 67.78 34 ASP K CA 1
ATOM 3670 C C . ASP D 1 34 ? 29.778 -45.665 -34.312 1.00 63.65 34 ASP K C 1
ATOM 3671 O O . ASP D 1 34 ? 30.541 -44.769 -33.927 1.00 64.54 34 ASP K O 1
ATOM 3676 N N . GLU D 1 35 ? 28.824 -45.485 -35.226 1.00 59.88 35 GLU K N 1
ATOM 3677 C CA . GLU D 1 35 ? 28.682 -44.139 -35.825 1.00 60.15 35 GLU K CA 1
ATOM 3678 C C . GLU D 1 35 ? 28.275 -43.192 -34.694 1.00 57.76 35 GLU K C 1
ATOM 3679 O O . GLU D 1 35 ? 27.346 -43.519 -33.968 1.00 53.78 35 GLU K O 1
ATOM 3685 N N . PRO D 1 36 ? 28.886 -41.998 -34.609 1.00 58.30 36 PRO K N 1
ATOM 3686 C CA . PRO D 1 36 ? 28.553 -41.056 -33.559 1.00 55.05 36 PRO K CA 1
ATOM 3687 C C . PRO D 1 36 ? 27.091 -40.610 -33.705 1.00 52.33 36 PRO K C 1
ATOM 3688 O O . PRO D 1 36 ? 26.635 -40.464 -34.831 1.00 48.94 36 PRO K O 1
ATOM 3692 N N . LEU D 1 37 ? 26.401 -40.455 -32.569 1.00 48.36 37 LEU K N 1
ATOM 3693 C CA . LEU D 1 37 ? 25.010 -39.967 -32.574 1.00 47.90 37 LEU K CA 1
ATOM 3694 C C . LEU D 1 37 ? 25.099 -38.542 -32.040 1.00 47.74 37 LEU K C 1
ATOM 3695 O O . LEU D 1 37 ? 25.367 -38.367 -30.835 1.00 43.75 37 LEU K O 1
ATOM 3700 N N . GLY D 1 38 ? 24.760 -37.568 -32.874 1.00 48.06 38 GLY K N 1
ATOM 3701 C CA . GLY D 1 38 ? 24.993 -36.181 -32.451 1.00 44.35 38 GLY K CA 1
ATOM 3702 C C . GLY D 1 38 ? 23.694 -35.607 -31.951 1.00 44.36 38 GLY K C 1
ATOM 3703 O O . GLY D 1 38 ? 22.679 -35.735 -32.656 1.00 44.31 38 GLY K O 1
ATOM 3704 N N . LEU D 1 39 ? 23.726 -35.086 -30.736 1.00 41.07 39 LEU K N 1
ATOM 3705 C CA . LEU D 1 39 ? 22.506 -34.489 -30.162 1.00 40.58 39 LEU K CA 1
ATOM 3706 C C . LEU D 1 39 ? 22.742 -32.986 -30.020 1.00 37.33 39 LEU K C 1
ATOM 3707 O O . LEU D 1 39 ? 23.461 -32.563 -29.115 1.00 36.27 39 LEU K O 1
ATOM 3712 N N . PRO D 1 40 ? 22.038 -32.166 -30.820 1.00 41.46 40 PRO K N 1
ATOM 3713 C CA . PRO D 1 40 ? 22.169 -30.725 -30.706 1.00 40.85 40 PRO K CA 1
ATOM 3714 C C . PRO D 1 40 ? 21.644 -30.288 -29.325 1.00 40.77 40 PRO K C 1
ATOM 3715 O O . PRO D 1 40 ? 20.706 -30.868 -28.834 1.00 34.33 40 PRO K O 1
ATOM 3719 N N . ASP D 1 41 ? 22.245 -29.240 -28.785 1.00 40.43 41 ASP K N 1
ATOM 3720 C CA . ASP D 1 41 ? 21.798 -28.703 -27.482 1.00 43.89 41 ASP K CA 1
ATOM 3721 C C . ASP D 1 41 ? 20.325 -28.294 -27.631 1.00 41.72 41 ASP K C 1
ATOM 3722 O O . ASP D 1 41 ? 19.541 -28.588 -26.715 1.00 37.36 41 ASP K O 1
ATOM 3727 N N . SER D 1 42 ? 19.966 -27.712 -28.777 1.00 36.85 42 SER K N 1
ATOM 3728 C CA . SER D 1 42 ? 18.570 -27.268 -29.032 1.00 38.43 42 SER K CA 1
ATOM 3729 C C . SER D 1 42 ? 17.630 -28.490 -28.996 1.00 34.38 42 SER K C 1
ATOM 3730 O O . SER D 1 42 ? 16.507 -28.334 -28.533 1.00 35.55 42 SER K O 1
ATOM 3733 N N . VAL D 1 43 ? 18.060 -29.621 -29.554 1.00 35.51 43 VAL K N 1
ATOM 3734 C CA . VAL D 1 43 ? 17.240 -30.865 -29.504 1.00 34.22 43 VAL K CA 1
ATOM 3735 C C . VAL D 1 43 ? 17.053 -31.380 -28.057 1.00 32.63 43 VAL K C 1
ATOM 3736 O O . VAL D 1 43 ? 15.945 -31.796 -27.728 1.00 35.78 43 VAL K O 1
ATOM 3740 N N . LEU D 1 44 ? 18.133 -31.398 -27.269 1.00 34.41 44 LEU K N 1
ATOM 3741 C CA . LEU D 1 44 ? 18.033 -31.899 -25.867 1.00 35.15 44 LEU K CA 1
ATOM 3742 C C . LEU D 1 44 ? 17.132 -30.957 -25.075 1.00 33.83 44 LEU K C 1
ATOM 3743 O O . LEU D 1 44 ? 16.217 -31.433 -24.405 1.00 33.01 44 LEU K O 1
ATOM 3748 N N . ALA D 1 45 ? 17.344 -29.652 -25.281 1.00 34.27 45 ALA K N 1
ATOM 3749 C CA . ALA D 1 45 ? 16.511 -28.637 -24.604 1.00 34.24 45 ALA K CA 1
ATOM 3750 C C . ALA D 1 45 ? 15.058 -28.798 -25.094 1.00 36.72 45 ALA K C 1
ATOM 3751 O O . ALA D 1 45 ? 14.140 -28.727 -24.265 1.00 34.47 45 ALA K O 1
ATOM 3753 N N . GLY D 1 46 ? 14.882 -29.031 -26.403 1.00 35.31 46 GLY K N 1
ATOM 3754 C CA . GLY D 1 46 ? 13.530 -29.162 -26.987 1.00 36.34 46 GLY K CA 1
ATOM 3755 C C . GLY D 1 46 ? 12.799 -30.374 -26.397 1.00 36.92 46 GLY K C 1
ATOM 3756 O O . GLY D 1 46 ? 11.614 -30.270 -26.100 1.00 37.06 46 GLY K O 1
ATOM 3757 N N . PHE D 1 47 ? 13.535 -31.467 -26.238 1.00 36.49 47 PHE K N 1
ATOM 3758 C CA . PHE D 1 47 ? 12.924 -32.679 -25.658 1.00 37.52 47 PHE K CA 1
ATOM 3759 C C . PHE D 1 47 ? 12.459 -32.367 -24.227 1.00 35.03 47 PHE K C 1
ATOM 3760 O O . PHE D 1 47 ? 11.312 -32.660 -23.902 1.00 39.80 47 PHE K O 1
ATOM 3768 N N . ILE D 1 48 ? 13.306 -31.681 -23.458 1.00 34.08 48 ILE K N 1
ATOM 3769 C CA . ILE D 1 48 ? 12.940 -31.385 -22.043 1.00 35.78 48 ILE K CA 1
ATOM 3770 C C . ILE D 1 48 ? 11.701 -30.484 -22.033 1.00 34.90 48 ILE K C 1
ATOM 3771 O O . ILE D 1 48 ? 10.757 -30.783 -21.292 1.00 36.27 48 ILE K O 1
ATOM 3776 N N . ARG D 1 49 ? 11.688 -29.481 -22.916 1.00 33.36 49 ARG K N 1
ATOM 3777 C CA . ARG D 1 49 ? 10.532 -28.562 -22.953 1.00 35.52 49 ARG K CA 1
ATOM 3778 C C . ARG D 1 49 ? 9.247 -29.324 -23.338 1.00 39.77 49 ARG K C 1
ATOM 3779 O O . ARG D 1 49 ? 8.215 -28.997 -22.760 1.00 40.35 49 ARG K O 1
ATOM 3787 N N . VAL D 1 50 ? 9.310 -30.209 -24.348 1.00 40.30 50 VAL K N 1
ATOM 3788 C CA . VAL D 1 50 ? 8.102 -30.966 -24.800 1.00 40.08 50 VAL K CA 1
ATOM 3789 C C . VAL D 1 50 ? 7.576 -31.995 -23.772 1.00 44.05 50 VAL K C 1
ATOM 3790 O O . VAL D 1 50 ? 6.385 -31.915 -23.456 1.00 41.38 50 VAL K O 1
ATOM 3794 N N . VAL D 1 51 ? 8.465 -32.812 -23.195 1.00 37.75 51 VAL K N 1
ATOM 3795 C CA . VAL D 1 51 ? 8.043 -33.890 -22.232 1.00 40.74 51 VAL K CA 1
ATOM 3796 C C . VAL D 1 51 ? 7.453 -33.281 -20.954 1.00 43.19 51 VAL K C 1
ATOM 3797 O O . VAL D 1 51 ? 6.518 -33.890 -20.390 1.00 48.15 51 VAL K O 1
ATOM 3801 N N . THR D 1 52 ? 8.014 -32.179 -20.477 1.00 40.07 52 THR K N 1
ATOM 3802 C CA . THR D 1 52 ? 7.589 -31.565 -19.184 1.00 43.43 52 THR K CA 1
ATOM 3803 C C . THR D 1 52 ? 6.379 -30.640 -19.384 1.00 42.71 52 THR K C 1
ATOM 3804 O O . THR D 1 52 ? 5.963 -30.012 -18.410 1.00 43.66 52 THR K O 1
ATOM 3808 N N . ASN D 1 53 ? 5.916 -30.490 -20.620 1.00 44.54 53 ASN K N 1
ATOM 3809 C CA . ASN D 1 53 ? 4.873 -29.474 -20.920 1.00 48.99 53 ASN K CA 1
ATOM 3810 C C . ASN D 1 53 ? 3.434 -29.953 -20.656 1.00 49.45 53 ASN K C 1
ATOM 3811 O O . ASN D 1 53 ? 3.023 -30.944 -21.265 1.00 49.97 53 ASN K O 1
ATOM 3816 N N . ARG D 1 54 ? 2.682 -29.160 -19.902 1.00 61.28 54 ARG K N 1
ATOM 3817 C CA . ARG D 1 54 ? 1.257 -29.460 -19.582 1.00 65.16 54 ARG K CA 1
ATOM 3818 C C . ARG D 1 54 ? 0.391 -29.488 -20.848 1.00 62.28 54 ARG K C 1
ATOM 3819 O O . ARG D 1 54 ? -0.508 -30.338 -20.933 1.00 57.93 54 ARG K O 1
ATOM 3827 N N . ARG D 1 55 ? 0.625 -28.544 -21.767 1.00 62.56 55 ARG K N 1
ATOM 3828 C CA . ARG D 1 55 ? -0.239 -28.483 -22.963 1.00 65.19 55 ARG K CA 1
ATOM 3829 C C . ARG D 1 55 ? -0.059 -29.754 -23.794 1.00 67.55 55 ARG K C 1
ATOM 3830 O O . ARG D 1 55 ? -1.070 -30.253 -24.306 1.00 70.84 55 ARG K O 1
ATOM 3838 N N . VAL D 1 56 ? 1.179 -30.213 -23.986 1.00 62.17 56 VAL K N 1
ATOM 3839 C CA . VAL D 1 56 ? 1.406 -31.496 -24.725 1.00 60.23 56 VAL K CA 1
ATOM 3840 C C . VAL D 1 56 ? 0.930 -32.763 -23.986 1.00 61.06 56 VAL K C 1
ATOM 3841 O O . VAL D 1 56 ? 0.299 -33.602 -24.643 1.00 63.81 56 VAL K O 1
ATOM 3845 N N . PHE D 1 57 ? 1.185 -32.880 -22.678 1.00 59.92 57 PHE K N 1
ATOM 3846 C CA . PHE D 1 57 ? 0.903 -34.173 -21.980 1.00 62.34 57 PHE K CA 1
ATOM 3847 C C . PHE D 1 57 ? -0.094 -33.993 -20.838 1.00 63.78 57 PHE K C 1
ATOM 3848 O O . PHE D 1 57 ? 0.071 -33.059 -20.021 1.00 65.00 57 PHE K O 1
ATOM 3856 N N . THR D 1 58 ? -1.088 -34.889 -20.767 1.00 71.91 58 THR K N 1
ATOM 3857 C CA . THR D 1 58 ? -2.023 -34.761 -19.616 1.00 71.04 58 THR K CA 1
ATOM 3858 C C . THR D 1 58 ? -1.196 -34.963 -18.351 1.00 65.76 58 THR K C 1
ATOM 3859 O O . THR D 1 58 ? -1.365 -34.165 -17.427 1.00 66.76 58 THR K O 1
ATOM 3863 N N . GLU D 1 59 ? -0.300 -35.957 -18.335 1.00 62.24 59 GLU K N 1
ATOM 3864 C CA . GLU D 1 59 ? 0.633 -36.039 -17.191 1.00 61.05 59 GLU K CA 1
ATOM 3865 C C . GLU D 1 59 ? 2.026 -35.771 -17.770 1.00 59.93 59 GLU K C 1
ATOM 3866 O O . GLU D 1 59 ? 2.606 -36.705 -18.368 1.00 52.85 59 GLU K O 1
ATOM 3872 N N . PRO D 1 60 ? 2.637 -34.599 -17.509 1.00 59.07 60 PRO K N 1
ATOM 3873 C CA . PRO D 1 60 ? 3.976 -34.326 -18.022 1.00 54.45 60 PRO K CA 1
ATOM 3874 C C . PRO D 1 60 ? 5.089 -35.118 -17.322 1.00 55.00 60 PRO K C 1
ATOM 3875 O O . PRO D 1 60 ? 4.926 -35.429 -16.154 1.00 52.81 60 PRO K O 1
ATOM 3879 N N . THR D 1 61 ? 6.160 -35.436 -18.041 1.00 47.63 61 THR K N 1
ATOM 3880 C CA . THR D 1 61 ? 7.346 -36.051 -17.398 1.00 47.45 61 THR K CA 1
ATOM 3881 C C . THR D 1 61 ? 7.902 -35.003 -16.422 1.00 47.59 61 THR K C 1
ATOM 3882 O O . THR D 1 61 ? 7.818 -33.797 -16.738 1.00 53.27 61 THR K O 1
ATOM 3886 N N . SER D 1 62 ? 8.405 -35.424 -15.262 1.00 49.03 62 SER K N 1
ATOM 3887 C CA . SER D 1 62 ? 9.048 -34.474 -14.314 1.00 47.40 62 SER K CA 1
ATOM 3888 C C . SER D 1 62 ? 10.353 -33.932 -14.937 1.00 42.56 62 SER K C 1
ATOM 3889 O O . SER D 1 62 ? 11.003 -34.670 -15.683 1.00 43.02 62 SER K O 1
ATOM 3892 N N . PRO D 1 63 ? 10.768 -32.692 -14.616 1.00 42.20 63 PRO K N 1
ATOM 3893 C CA . PRO D 1 63 ? 12.024 -32.124 -15.126 1.00 40.54 63 PRO K CA 1
ATOM 3894 C C . PRO D 1 63 ? 13.173 -33.022 -14.616 1.00 44.54 63 PRO K C 1
ATOM 3895 O O . PRO D 1 63 ? 14.058 -33.331 -15.372 1.00 41.07 63 PRO K O 1
ATOM 3899 N N . GLN D 1 64 ? 13.069 -33.518 -13.365 1.00 43.13 64 GLN K N 1
ATOM 3900 C CA . GLN D 1 64 ? 14.128 -34.419 -12.832 1.00 49.18 64 GLN K CA 1
ATOM 3901 C C . GLN D 1 64 ? 14.209 -35.680 -13.703 1.00 45.52 64 GLN K C 1
ATOM 3902 O O . GLN D 1 64 ? 15.330 -36.083 -14.027 1.00 49.40 64 GLN K O 1
ATOM 3908 N N . ASP D 1 65 ? 13.066 -36.255 -14.081 1.00 45.99 65 ASP K N 1
ATOM 3909 C CA . ASP D 1 65 ? 13.030 -37.429 -14.988 1.00 45.99 65 ASP K CA 1
ATOM 3910 C C . ASP D 1 65 ? 13.567 -37.066 -16.396 1.00 48.32 65 ASP K C 1
ATOM 3911 O O . ASP D 1 65 ? 14.291 -37.872 -16.991 1.00 42.19 65 ASP K O 1
ATOM 3916 N N . ALA D 1 66 ? 13.172 -35.888 -16.891 1.00 46.75 66 ALA K N 1
ATOM 3917 C CA . ALA D 1 66 ? 13.641 -35.460 -18.234 1.00 43.90 66 ALA K CA 1
ATOM 3918 C C . ALA D 1 66 ? 15.166 -35.288 -18.244 1.00 40.76 66 ALA K C 1
ATOM 3919 O O . ALA D 1 66 ? 15.808 -35.828 -19.147 1.00 43.46 66 ALA K O 1
ATOM 3921 N N . TRP D 1 67 ? 15.719 -34.639 -17.218 1.00 40.83 67 TRP K N 1
ATOM 3922 C CA . TRP D 1 67 ? 17.190 -34.413 -17.129 1.00 41.51 67 TRP K CA 1
ATOM 3923 C C . TRP D 1 67 ? 17.989 -35.727 -17.037 1.00 43.34 67 TRP K C 1
ATOM 3924 O O . TRP D 1 67 ? 19.015 -35.855 -17.704 1.00 40.93 67 TRP K O 1
ATOM 3935 N N . GLN D 1 68 ? 17.491 -36.674 -16.230 1.00 43.40 68 GLN K N 1
ATOM 3936 C CA . GLN D 1 68 ? 18.187 -37.978 -16.058 1.00 43.79 68 GLN K CA 1
ATOM 3937 C C . GLN D 1 68 ? 18.157 -38.755 -17.383 1.00 38.78 68 GLN K C 1
ATOM 3938 O O . GLN D 1 68 ? 19.122 -39.434 -17.703 1.00 36.10 68 GLN K O 1
ATOM 3944 N N . ALA D 1 69 ? 17.052 -38.604 -18.108 1.00 39.26 69 ALA K N 1
ATOM 3945 C CA . ALA D 1 69 ? 16.909 -39.272 -19.418 1.00 38.89 69 ALA K CA 1
ATOM 3946 C C . ALA D 1 69 ? 17.991 -38.680 -20.345 1.00 39.58 69 ALA K C 1
ATOM 3947 O O . ALA D 1 69 ? 18.670 -39.432 -21.046 1.00 34.77 69 ALA K O 1
ATOM 3949 N N . VAL D 1 70 ? 18.156 -37.358 -20.293 1.00 38.31 70 VAL K N 1
ATOM 3950 C CA . VAL D 1 70 ? 19.216 -36.718 -21.126 1.00 39.22 70 VAL K CA 1
ATOM 3951 C C . VAL D 1 70 ? 20.585 -37.238 -20.661 1.00 41.97 70 VAL K C 1
ATOM 3952 O O . VAL D 1 70 ? 21.385 -37.656 -21.513 1.00 37.11 70 VAL K O 1
ATOM 3956 N N . ASP D 1 71 ? 20.761 -37.318 -19.337 1.00 40.24 71 ASP K N 1
ATOM 3957 C CA . ASP D 1 71 ? 22.071 -37.743 -18.777 1.00 42.19 71 ASP K CA 1
ATOM 3958 C C . ASP D 1 71 ? 22.344 -39.186 -19.223 1.00 44.48 71 ASP K C 1
ATOM 3959 O O . ASP D 1 71 ? 23.434 -39.446 -19.729 1.00 43.98 71 ASP K O 1
ATOM 3964 N N . ALA D 1 72 ? 21.314 -40.029 -19.157 1.00 44.86 72 ALA K N 1
ATOM 3965 C CA . ALA D 1 72 ? 21.479 -41.452 -19.521 1.00 42.08 72 ALA K CA 1
ATOM 3966 C C . ALA D 1 72 ? 21.866 -41.556 -21.002 1.00 41.71 72 ALA K C 1
ATOM 3967 O O . ALA D 1 72 ? 22.817 -42.269 -21.325 1.00 45.23 72 ALA K O 1
ATOM 3969 N N . LEU D 1 73 ? 21.184 -40.784 -21.842 1.00 39.60 73 LEU K N 1
ATOM 3970 C CA . LEU D 1 73 ? 21.504 -40.798 -23.298 1.00 41.82 73 LEU K CA 1
ATOM 3971 C C . LEU D 1 73 ? 22.926 -40.285 -23.564 1.00 40.35 73 LEU K C 1
ATOM 3972 O O . LEU D 1 73 ? 23.648 -40.947 -24.310 1.00 40.92 73 LEU K O 1
ATOM 3977 N N . LEU D 1 74 ? 23.321 -39.198 -22.907 1.00 41.59 74 LEU K N 1
ATOM 3978 C CA . LEU D 1 74 ? 24.669 -38.573 -23.080 1.00 43.72 74 LEU K CA 1
ATOM 3979 C C . LEU D 1 74 ? 25.728 -39.592 -22.629 1.00 46.40 74 LEU K C 1
ATOM 3980 O O . LEU D 1 74 ? 26.824 -39.600 -23.186 1.00 43.87 74 LEU K O 1
ATOM 3985 N N . ALA D 1 75 ? 25.400 -40.359 -21.600 1.00 48.02 75 ALA K N 1
ATOM 3986 C CA . ALA D 1 75 ? 26.294 -41.414 -21.058 1.00 50.65 75 ALA K CA 1
ATOM 3987 C C . ALA D 1 75 ? 26.556 -42.508 -22.113 1.00 50.40 75 ALA K C 1
ATOM 3988 O O . ALA D 1 75 ? 27.594 -43.176 -22.004 1.00 51.76 75 ALA K O 1
ATOM 3990 N N . ALA D 1 76 ? 25.634 -42.735 -23.056 1.00 48.80 76 ALA K N 1
ATOM 3991 C CA . ALA D 1 76 ? 25.761 -43.844 -24.043 1.00 50.62 76 ALA K CA 1
ATOM 3992 C C . ALA D 1 76 ? 27.005 -43.666 -24.936 1.00 51.00 76 ALA K C 1
ATOM 3993 O O . ALA D 1 76 ? 27.371 -42.528 -25.238 1.00 51.88 76 ALA K O 1
ATOM 3995 N N . PRO D 1 77 ? 27.669 -44.753 -25.394 1.00 52.78 77 PRO K N 1
ATOM 3996 C CA . PRO D 1 77 ? 28.973 -44.614 -26.077 1.00 53.69 77 PRO K CA 1
ATOM 3997 C C . PRO D 1 77 ? 28.985 -43.789 -27.377 1.00 54.40 77 PRO K C 1
ATOM 3998 O O . PRO D 1 77 ? 29.916 -43.049 -27.564 1.00 52.50 77 PRO K O 1
ATOM 4002 N N . ALA D 1 78 ? 27.999 -43.981 -28.241 1.00 49.72 78 ALA K N 1
ATOM 4003 C CA . ALA D 1 78 ? 27.846 -43.176 -29.479 1.00 48.41 78 ALA K CA 1
ATOM 4004 C C . ALA D 1 78 ? 27.507 -41.702 -29.196 1.00 46.29 78 ALA K C 1
ATOM 4005 O O . ALA D 1 78 ? 27.903 -40.851 -30.012 1.00 45.21 78 ALA K O 1
ATOM 4007 N N . ALA D 1 79 ? 26.703 -41.426 -28.165 1.00 46.60 79 ALA K N 1
ATOM 4008 C CA . ALA D 1 79 ? 26.116 -40.070 -27.988 1.00 47.05 79 ALA K CA 1
ATOM 4009 C C . ALA D 1 79 ? 27.122 -38.940 -27.788 1.00 48.39 79 ALA K C 1
ATOM 4010 O O . ALA D 1 79 ? 28.031 -39.082 -26.962 1.00 49.93 79 ALA K O 1
ATOM 4012 N N . MET D 1 80 ? 26.934 -37.853 -28.533 1.00 45.89 80 MET K N 1
ATOM 4013 C CA . MET D 1 80 ? 27.774 -36.648 -28.355 1.00 49.65 80 MET K CA 1
ATOM 4014 C C . MET D 1 80 ? 26.876 -35.397 -28.349 1.00 46.98 80 MET K C 1
ATOM 4015 O O . MET D 1 80 ? 26.127 -35.227 -29.314 1.00 43.29 80 MET K O 1
ATOM 4020 N N . ARG D 1 81 ? 26.987 -34.560 -27.321 1.00 45.67 81 ARG K N 1
ATOM 4021 C CA . ARG D 1 81 ? 26.235 -33.285 -27.299 1.00 44.84 81 ARG K CA 1
ATOM 4022 C C . ARG D 1 81 ? 26.872 -32.388 -28.371 1.00 45.33 81 ARG K C 1
ATOM 4023 O O . ARG D 1 81 ? 28.099 -32.379 -28.464 1.00 47.06 81 ARG K O 1
ATOM 4031 N N . LEU D 1 82 ? 26.057 -31.654 -29.111 1.00 45.78 82 LEU K N 1
ATOM 4032 C CA . LEU D 1 82 ? 26.585 -30.727 -30.144 1.00 49.70 82 LEU K CA 1
ATOM 4033 C C . LEU D 1 82 ? 26.217 -29.286 -29.783 1.00 47.09 82 LEU K C 1
ATOM 4034 O O . LEU D 1 82 ? 25.058 -29.027 -29.472 1.00 41.88 82 LEU K O 1
ATOM 4039 N N . ARG D 1 83 ? 27.197 -28.397 -29.872 1.00 50.82 83 ARG K N 1
ATOM 4040 C CA . ARG D 1 83 ? 26.997 -26.959 -29.593 1.00 50.26 83 ARG K CA 1
ATOM 4041 C C . ARG D 1 83 ? 27.231 -26.247 -30.926 1.00 48.27 83 ARG K C 1
ATOM 4042 O O . ARG D 1 83 ? 28.064 -26.743 -31.702 1.00 46.90 83 ARG K O 1
ATOM 4050 N N . PRO D 1 84 ? 26.522 -25.151 -31.269 1.00 46.02 84 PRO K N 1
ATOM 4051 C CA . PRO D 1 84 ? 26.710 -24.589 -32.597 1.00 48.25 84 PRO K CA 1
ATOM 4052 C C . PRO D 1 84 ? 28.175 -24.162 -32.780 1.00 43.94 84 PRO K C 1
ATOM 4053 O O . PRO D 1 84 ? 28.735 -23.607 -31.886 1.00 46.76 84 PRO K O 1
ATOM 4057 N N . GLY D 1 85 ? 28.740 -24.521 -33.918 1.00 45.72 85 GLY K N 1
ATOM 4058 C CA . GLY D 1 85 ? 30.108 -24.128 -34.309 1.00 51.14 85 GLY K CA 1
ATOM 4059 C C . GLY D 1 85 ? 30.145 -22.776 -34.999 1.00 52.84 85 GLY K C 1
ATOM 4060 O O . GLY D 1 85 ? 29.086 -22.201 -35.221 1.00 49.46 85 GLY K O 1
ATOM 4061 N N . GLU D 1 86 ? 31.344 -22.334 -35.395 1.00 56.36 86 GLU K N 1
ATOM 4062 C CA . GLU D 1 86 ? 31.512 -21.013 -36.061 1.00 58.90 86 GLU K CA 1
ATOM 4063 C C . GLU D 1 86 ? 30.699 -21.009 -37.356 1.00 54.36 86 GLU K C 1
ATOM 4064 O O . GLU D 1 86 ? 30.172 -19.949 -37.682 1.00 55.30 86 GLU K O 1
ATOM 4070 N N . ARG D 1 87 ? 30.661 -22.122 -38.077 1.00 50.12 87 ARG K N 1
ATOM 4071 C CA . ARG D 1 87 ? 29.891 -22.276 -39.341 1.00 53.48 87 ARG K CA 1
ATOM 4072 C C . ARG D 1 87 ? 28.353 -22.335 -39.171 1.00 47.37 87 ARG K C 1
ATOM 4073 O O . ARG D 1 87 ? 27.666 -22.260 -40.201 1.00 46.82 87 ARG K O 1
ATOM 4081 N N . HIS D 1 88 ? 27.825 -22.549 -37.958 1.00 44.28 88 HIS K N 1
ATOM 4082 C CA . HIS D 1 88 ? 26.360 -22.801 -37.814 1.00 42.76 88 HIS K CA 1
ATOM 4083 C C . HIS D 1 88 ? 25.498 -21.626 -38.314 1.00 41.70 88 HIS K C 1
ATOM 4084 O O . HIS D 1 88 ? 24.560 -21.882 -39.062 1.00 42.72 88 HIS K O 1
ATOM 4091 N N . TRP D 1 89 ? 25.867 -20.398 -37.991 1.00 42.18 89 TRP K N 1
ATOM 4092 C CA . TRP D 1 89 ? 25.002 -19.251 -38.372 1.00 41.02 89 TRP K CA 1
ATOM 4093 C C . TRP D 1 89 ? 24.884 -19.130 -39.906 1.00 39.82 89 TRP K C 1
ATOM 4094 O O . TRP D 1 89 ? 23.773 -18.976 -40.399 1.00 36.54 89 TRP K O 1
ATOM 4105 N N . MET D 1 90 ? 26.012 -19.260 -40.616 1.00 40.52 90 MET K N 1
ATOM 4106 C CA . MET D 1 90 ? 25.985 -19.163 -42.105 1.00 41.84 90 MET K CA 1
ATOM 4107 C C . MET D 1 90 ? 25.200 -20.347 -42.687 1.00 43.16 90 MET K C 1
ATOM 4108 O O . MET D 1 90 ? 24.457 -20.147 -43.647 1.00 41.70 90 MET K O 1
ATOM 4113 N N . ALA D 1 91 ? 25.382 -21.540 -42.099 1.00 40.65 91 ALA K N 1
ATOM 4114 C CA . ALA D 1 91 ? 24.619 -22.722 -42.552 1.00 41.12 91 ALA K CA 1
ATOM 4115 C C . ALA D 1 91 ? 23.113 -22.479 -42.332 1.00 39.27 91 ALA K C 1
ATOM 4116 O O . ALA D 1 91 ? 22.332 -22.781 -43.235 1.00 40.12 91 ALA K O 1
ATOM 4118 N N . PHE D 1 92 ? 22.750 -21.884 -41.192 1.00 38.70 92 PHE K N 1
ATOM 4119 C CA . PHE D 1 92 ? 21.322 -21.565 -40.919 1.00 35.87 92 PHE K CA 1
ATOM 4120 C C . PHE D 1 92 ? 20.814 -20.568 -41.975 1.00 34.43 92 PHE K C 1
ATOM 4121 O O . PHE D 1 92 ? 19.745 -20.772 -42.536 1.00 32.24 92 PHE K O 1
ATOM 4129 N N . ARG D 1 93 ? 21.646 -19.575 -42.282 1.00 36.46 93 ARG K N 1
ATOM 4130 C CA . ARG D 1 93 ? 21.263 -18.543 -43.282 1.00 37.61 93 ARG K CA 1
ATOM 4131 C C . ARG D 1 93 ? 21.070 -19.183 -44.658 1.00 38.98 93 ARG K C 1
ATOM 4132 O O . ARG D 1 93 ? 20.059 -18.900 -45.299 1.00 37.11 93 ARG K O 1
ATOM 4140 N N . GLN D 1 94 ? 21.988 -20.081 -45.026 1.00 40.90 94 GLN K N 1
ATOM 4141 C CA . GLN D 1 94 ? 21.899 -20.754 -46.350 1.00 44.25 94 GLN K CA 1
ATOM 4142 C C . GLN D 1 94 ? 20.630 -21.614 -46.440 1.00 39.40 94 GLN K C 1
ATOM 4143 O O . GLN D 1 94 ? 19.906 -21.504 -47.427 1.00 39.28 94 GLN K O 1
ATOM 4149 N N . LEU D 1 95 ? 20.346 -22.385 -45.381 1.00 36.14 95 LEU K N 1
ATOM 4150 C CA . LEU D 1 95 ? 19.125 -23.224 -45.389 1.00 36.58 95 LEU K CA 1
ATOM 4151 C C . LEU D 1 95 ? 17.859 -22.347 -45.445 1.00 36.17 95 LEU K C 1
ATOM 4152 O O . LEU D 1 95 ? 16.948 -22.689 -46.213 1.00 38.86 95 LEU K O 1
ATOM 4157 N N . ALA D 1 96 ? 17.832 -21.261 -44.664 1.00 34.81 96 ALA K N 1
ATOM 4158 C CA . ALA D 1 96 ? 16.658 -20.358 -44.649 1.00 36.86 96 ALA K CA 1
ATOM 4159 C C . ALA D 1 96 ? 16.502 -19.734 -46.037 1.00 39.98 96 ALA K C 1
ATOM 4160 O O . ALA D 1 96 ? 15.395 -19.729 -46.562 1.00 41.98 96 ALA K O 1
ATOM 4162 N N . SER D 1 97 ? 17.624 -19.315 -46.609 1.00 44.30 97 SER K N 1
ATOM 4163 C CA . SER D 1 97 ? 17.630 -18.704 -47.965 1.00 48.42 97 SER K CA 1
ATOM 4164 C C . SER D 1 97 ? 17.170 -19.742 -48.996 1.00 55.25 97 SER K C 1
ATOM 4165 O O . SER D 1 97 ? 16.359 -19.389 -49.865 1.00 53.43 97 SER K O 1
ATOM 4168 N N . ASP D 1 98 ? 17.594 -21.004 -48.838 1.00 50.32 98 ASP K N 1
ATOM 4169 C CA . ASP D 1 98 ? 17.294 -22.044 -49.857 1.00 54.35 98 ASP K CA 1
ATOM 4170 C C . ASP D 1 98 ? 15.780 -22.223 -49.985 1.00 53.12 98 ASP K C 1
ATOM 4171 O O . ASP D 1 98 ? 15.321 -22.475 -51.095 1.00 53.36 98 ASP K O 1
ATOM 4176 N N . VAL D 1 99 ? 15.061 -22.199 -48.861 1.00 52.02 99 VAL K N 1
ATOM 4177 C CA . VAL D 1 99 ? 13.584 -22.398 -48.890 1.00 53.65 99 VAL K CA 1
ATOM 4178 C C . VAL D 1 99 ? 12.792 -21.081 -48.776 1.00 54.11 99 VAL K C 1
ATOM 4179 O O . VAL D 1 99 ? 11.563 -21.185 -48.761 1.00 58.94 99 VAL K O 1
ATOM 4183 N N . ASP D 1 100 ? 13.436 -19.908 -48.741 1.00 55.12 100 ASP K N 1
ATOM 4184 C CA . ASP D 1 100 ? 12.679 -18.649 -48.456 1.00 56.16 100 ASP K CA 1
ATOM 4185 C C . ASP D 1 100 ? 11.925 -18.833 -47.129 1.00 50.55 100 ASP K C 1
ATOM 4186 O O . ASP D 1 100 ? 10.728 -18.565 -47.085 1.00 48.81 100 ASP K O 1
ATOM 4191 N N . ALA D 1 101 ? 12.614 -19.319 -46.098 1.00 47.88 101 ALA K N 1
ATOM 4192 C CA . ALA D 1 101 ? 11.923 -19.710 -44.847 1.00 49.58 101 ALA K CA 1
ATOM 4193 C C . ALA D 1 101 ? 11.184 -18.552 -44.158 1.00 50.55 101 ALA K C 1
ATOM 4194 O O . ALA D 1 101 ? 11.732 -17.445 -44.098 1.00 43.46 101 ALA K O 1
ATOM 4196 N N . ASN D 1 102 ? 9.960 -18.837 -43.704 1.00 48.19 102 ASN K N 1
ATOM 4197 C CA . ASN D 1 102 ? 9.172 -17.857 -42.915 1.00 47.38 102 ASN K CA 1
ATOM 4198 C C . ASN D 1 102 ? 8.536 -18.599 -41.732 1.00 42.10 102 ASN K C 1
ATOM 4199 O O . ASN D 1 102 ? 8.317 -19.815 -41.837 1.00 41.72 102 ASN K O 1
ATOM 4204 N N . GLY D 1 103 ? 8.301 -17.877 -40.647 1.00 45.11 103 GLY K N 1
ATOM 4205 C CA . GLY D 1 103 ? 7.662 -18.486 -39.464 1.00 47.80 103 GLY K CA 1
ATOM 4206 C C . GLY D 1 103 ? 8.447 -19.674 -38.932 1.00 44.44 103 GLY K C 1
ATOM 4207 O O . GLY D 1 103 ? 9.672 -19.554 -38.809 1.00 40.99 103 GLY K O 1
ATOM 4208 N N . ASN D 1 104 ? 7.774 -20.803 -38.741 1.00 47.20 104 ASN K N 1
ATOM 4209 C CA . ASN D 1 104 ? 8.360 -22.032 -38.134 1.00 45.35 104 ASN K CA 1
ATOM 4210 C C . ASN D 1 104 ? 9.492 -22.612 -39.005 1.00 41.12 104 ASN K C 1
ATOM 4211 O O . ASN D 1 104 ? 10.332 -23.329 -38.458 1.00 40.23 104 ASN K O 1
ATOM 4216 N N . ASP D 1 105 ? 9.518 -22.274 -40.300 1.00 44.45 105 ASP K N 1
ATOM 4217 C CA . ASP D 1 105 ? 10.592 -22.770 -41.202 1.00 49.51 105 ASP K CA 1
ATOM 4218 C C . ASP D 1 105 ? 11.929 -22.297 -40.609 1.00 41.59 105 ASP K C 1
ATOM 4219 O O . ASP D 1 105 ? 12.905 -23.026 -40.740 1.00 42.19 105 ASP K O 1
ATOM 4224 N N . ILE D 1 106 ? 11.957 -21.098 -40.023 1.00 37.72 106 ILE K N 1
ATOM 4225 C CA . ILE D 1 106 ? 13.220 -20.562 -39.447 1.00 37.14 106 ILE K CA 1
ATOM 4226 C C . ILE D 1 106 ? 13.711 -21.484 -38.307 1.00 40.80 106 ILE K C 1
ATOM 4227 O O . ILE D 1 106 ? 14.915 -21.771 -38.250 1.00 34.78 106 ILE K O 1
ATOM 4232 N N . ALA D 1 107 ? 12.791 -21.949 -37.463 1.00 40.68 107 ALA K N 1
ATOM 4233 C CA . ALA D 1 107 ? 13.190 -22.872 -36.373 1.00 40.68 107 ALA K CA 1
ATOM 4234 C C . ALA D 1 107 ? 13.745 -24.173 -36.977 1.00 34.79 107 ALA K C 1
ATOM 4235 O O . ALA D 1 107 ? 14.798 -24.613 -36.538 1.00 36.57 107 ALA K O 1
ATOM 4237 N N . ASP D 1 108 ? 13.083 -24.674 -38.023 1.00 37.29 108 ASP K N 1
ATOM 4238 C CA . ASP D 1 108 ? 13.539 -25.925 -38.682 1.00 39.44 108 ASP K CA 1
ATOM 4239 C C . ASP D 1 108 ? 14.932 -25.687 -39.260 1.00 39.72 108 ASP K C 1
ATOM 4240 O O . ASP D 1 108 ? 15.790 -26.560 -39.096 1.00 38.89 108 ASP K O 1
ATOM 4245 N N . ALA D 1 109 ? 15.129 -24.522 -39.878 1.00 38.67 109 ALA K N 1
ATOM 4246 C CA . ALA D 1 109 ? 16.429 -24.215 -40.509 1.00 40.16 109 ALA K CA 1
ATOM 4247 C C . ALA D 1 109 ? 17.509 -24.169 -39.428 1.00 38.12 109 ALA K C 1
ATOM 4248 O O . ALA D 1 109 ? 18.602 -24.712 -39.632 1.00 37.00 109 ALA K O 1
ATOM 4250 N N . HIS D 1 110 ? 17.167 -23.528 -38.310 1.00 37.97 110 HIS K N 1
ATOM 4251 C CA . HIS D 1 110 ? 18.186 -23.374 -37.246 1.00 42.09 110 HIS K CA 1
ATOM 4252 C C . HIS D 1 110 ? 18.582 -24.769 -36.737 1.00 42.52 110 HIS K C 1
ATOM 4253 O O . HIS D 1 110 ? 19.787 -25.010 -36.587 1.00 43.52 110 HIS K O 1
ATOM 4260 N N . LEU D 1 111 ? 17.603 -25.652 -36.532 1.00 43.27 111 LEU K N 1
ATOM 4261 C CA . LEU D 1 111 ? 17.870 -27.055 -36.090 1.00 47.69 111 LEU K CA 1
ATOM 4262 C C . LEU D 1 111 ? 18.645 -27.846 -37.159 1.00 44.85 111 LEU K C 1
ATOM 4263 O O . LEU D 1 111 ? 19.649 -28.467 -36.793 1.00 43.86 111 LEU K O 1
ATOM 4268 N N . ALA D 1 112 ? 18.268 -27.690 -38.431 1.00 44.23 112 ALA K N 1
ATOM 4269 C CA . ALA D 1 112 ? 18.890 -28.394 -39.589 1.00 42.82 112 ALA K CA 1
ATOM 4270 C C . ALA D 1 112 ? 20.369 -27.989 -39.694 1.00 48.55 112 ALA K C 1
ATOM 4271 O O . ALA D 1 112 ? 21.192 -28.839 -40.068 1.00 45.18 112 ALA K O 1
ATOM 4273 N N . ALA D 1 113 ? 20.678 -26.744 -39.350 1.00 45.35 113 ALA K N 1
ATOM 4274 C CA . ALA D 1 113 ? 22.050 -26.205 -39.437 1.00 41.95 113 ALA K CA 1
ATOM 4275 C C . ALA D 1 113 ? 22.991 -27.072 -38.576 1.00 44.92 113 ALA K C 1
ATOM 4276 O O . ALA D 1 113 ? 24.148 -27.252 -38.993 1.00 40.47 113 ALA K O 1
ATOM 4278 N N . TYR D 1 114 ? 22.536 -27.599 -37.426 1.00 38.58 114 TYR K N 1
ATOM 4279 C CA . TYR D 1 114 ? 23.495 -28.450 -36.683 1.00 39.30 114 TYR K CA 1
ATOM 4280 C C . TYR D 1 114 ? 23.935 -29.635 -37.571 1.00 38.99 114 TYR K C 1
ATOM 4281 O O . TYR D 1 114 ? 25.145 -29.918 -37.610 1.00 37.68 114 TYR K O 1
ATOM 4290 N N . ALA D 1 115 ? 23.005 -30.268 -38.281 1.00 37.74 115 ALA K N 1
ATOM 4291 C CA . ALA D 1 115 ? 23.373 -31.389 -39.178 1.00 40.30 115 ALA K CA 1
ATOM 4292 C C . ALA D 1 115 ? 24.286 -30.909 -40.319 1.00 40.65 115 ALA K C 1
ATOM 4293 O O . ALA D 1 115 ? 25.298 -31.564 -40.587 1.00 46.29 115 ALA K O 1
ATOM 4295 N N . LEU D 1 116 ? 23.953 -29.772 -40.916 1.00 42.13 116 LEU K N 1
ATOM 4296 C CA . LEU D 1 116 ? 24.721 -29.272 -42.089 1.00 45.27 116 LEU K CA 1
ATOM 4297 C C . LEU D 1 116 ? 26.172 -28.936 -41.733 1.00 43.56 116 LEU K C 1
ATOM 4298 O O . LEU D 1 116 ? 27.057 -29.399 -42.442 1.00 42.78 116 LEU K O 1
ATOM 4303 N N . GLU D 1 117 ? 26.387 -28.254 -40.610 1.00 47.90 117 GLU K N 1
ATOM 4304 C CA . GLU D 1 117 ? 27.739 -27.832 -40.148 1.00 49.40 117 GLU K CA 1
ATOM 4305 C C . GLU D 1 117 ? 28.564 -29.084 -39.846 1.00 49.57 117 GLU K C 1
ATOM 4306 O O . GLU D 1 117 ? 29.784 -29.033 -40.021 1.00 46.76 117 GLU K O 1
ATOM 4312 N N . ASN D 1 118 ? 27.904 -30.097 -39.286 1.00 41.89 118 ASN K N 1
ATOM 4313 C CA . ASN D 1 118 ? 28.574 -31.360 -38.915 1.00 47.59 118 ASN K CA 1
ATOM 4314 C C . ASN D 1 118 ? 28.624 -32.317 -40.119 1.00 47.01 118 ASN K C 1
ATOM 4315 O O . ASN D 1 118 ? 29.122 -33.426 -39.936 1.00 50.42 118 ASN K O 1
ATOM 4320 N N . ASN D 1 119 ? 28.020 -31.942 -41.252 1.00 46.23 119 ASN K N 1
ATOM 4321 C CA . ASN D 1 119 ? 27.929 -32.881 -42.399 1.00 47.80 119 ASN K CA 1
ATOM 4322 C C . ASN D 1 119 ? 27.235 -34.169 -41.918 1.00 50.14 119 ASN K C 1
ATOM 4323 O O . ASN D 1 119 ? 27.661 -35.251 -42.354 1.00 53.88 119 ASN K O 1
ATOM 4328 N N . ALA D 1 120 ? 26.195 -34.059 -41.088 1.00 47.02 120 ALA K N 1
ATOM 4329 C CA . ALA D 1 120 ? 25.528 -35.240 -40.480 1.00 46.55 120 ALA K CA 1
ATOM 4330 C C . ALA D 1 120 ? 24.159 -35.514 -41.097 1.00 47.82 120 ALA K C 1
ATOM 4331 O O . ALA D 1 120 ? 23.517 -34.561 -41.534 1.00 48.23 120 ALA K O 1
ATOM 4333 N N . THR D 1 121 ? 23.800 -36.789 -41.222 1.00 51.39 121 THR K N 1
ATOM 4334 C CA . THR D 1 121 ? 22.438 -37.149 -41.663 1.00 52.20 121 THR K CA 1
ATOM 4335 C C . THR D 1 121 ? 21.446 -36.686 -40.583 1.00 49.84 121 THR K C 1
ATOM 4336 O O . THR D 1 121 ? 21.755 -36.854 -39.384 1.00 47.42 121 THR K O 1
ATOM 4340 N N . TRP D 1 122 ? 20.297 -36.168 -40.999 1.00 45.09 122 TRP K N 1
ATOM 4341 C CA . TRP D 1 122 ? 19.301 -35.646 -40.030 1.00 49.30 122 TRP K CA 1
ATOM 4342 C C . TRP D 1 122 ? 18.139 -36.628 -40.018 1.00 49.32 122 TRP K C 1
ATOM 4343 O O . TRP D 1 122 ? 17.492 -36.787 -41.065 1.00 41.06 122 TRP K O 1
ATOM 4354 N N . LEU D 1 123 ? 17.830 -37.178 -38.839 1.00 47.80 123 LEU K N 1
ATOM 4355 C CA . LEU D 1 123 ? 16.649 -38.070 -38.785 1.00 50.57 123 LEU K CA 1
ATOM 4356 C C . LEU D 1 123 ? 15.505 -37.343 -38.089 1.00 41.69 123 LEU K C 1
ATOM 4357 O O . LEU D 1 123 ? 15.690 -36.904 -36.945 1.00 48.29 123 LEU K O 1
ATOM 4362 N N . SER D 1 124 ? 14.395 -37.179 -38.801 1.00 42.97 124 SER K N 1
ATOM 4363 C CA . SER D 1 124 ? 13.197 -36.571 -38.175 1.00 44.89 124 SER K CA 1
ATOM 4364 C C . SER D 1 124 ? 11.930 -37.260 -38.681 1.00 45.99 124 SER K C 1
ATOM 4365 O O . SER D 1 124 ? 11.888 -37.598 -39.883 1.00 41.19 124 SER K O 1
ATOM 4368 N N . ALA D 1 125 ? 10.939 -37.382 -37.806 1.00 44.64 125 ALA K N 1
ATOM 4369 C CA . ALA D 1 125 ? 9.619 -37.915 -38.194 1.00 43.69 125 ALA K CA 1
ATOM 4370 C C . ALA D 1 125 ? 9.031 -36.936 -39.222 1.00 46.01 125 ALA K C 1
ATOM 4371 O O . ALA D 1 125 ? 8.343 -37.401 -40.137 1.00 53.01 125 ALA K O 1
ATOM 4373 N N . ASP D 1 126 ? 9.282 -35.632 -39.047 1.00 46.58 126 ASP K N 1
ATOM 4374 C CA . ASP D 1 126 ? 8.649 -34.631 -39.946 1.00 47.85 126 ASP K CA 1
ATOM 4375 C C . ASP D 1 126 ? 9.246 -34.793 -41.343 1.00 46.60 126 ASP K C 1
ATOM 4376 O O . ASP D 1 126 ? 10.438 -34.507 -41.505 1.00 43.37 126 ASP K O 1
ATOM 4381 N N . ARG D 1 127 ? 8.385 -35.012 -42.342 1.00 49.78 127 ARG K N 1
ATOM 4382 C CA . ARG D 1 127 ? 8.876 -35.289 -43.727 1.00 51.50 127 ARG K CA 1
ATOM 4383 C C . ARG D 1 127 ? 9.093 -33.945 -44.441 1.00 50.60 127 ARG K C 1
ATOM 4384 O O . ARG D 1 127 ? 9.636 -33.963 -45.542 1.00 50.25 127 ARG K O 1
ATOM 4392 N N . GLY D 1 128 ? 8.748 -32.843 -43.783 1.00 49.62 128 GLY K N 1
ATOM 4393 C CA . GLY D 1 128 ? 8.965 -31.474 -44.306 1.00 51.85 128 GLY K CA 1
ATOM 4394 C C . GLY D 1 128 ? 10.443 -31.182 -44.477 1.00 51.85 128 GLY K C 1
ATOM 4395 O O . GLY D 1 128 ? 10.778 -30.334 -45.311 1.00 49.09 128 GLY K O 1
ATOM 4396 N N . PHE D 1 129 ? 11.302 -31.862 -43.707 1.00 48.57 129 PHE K N 1
ATOM 4397 C CA . PHE D 1 129 ? 12.772 -31.634 -43.732 1.00 45.83 129 PHE K CA 1
ATOM 4398 C C . PHE D 1 129 ? 13.301 -31.972 -45.139 1.00 43.74 129 PHE K C 1
ATOM 4399 O O . PHE D 1 129 ? 14.376 -31.503 -45.498 1.00 50.32 129 PHE K O 1
ATOM 4407 N N . ALA D 1 130 ? 12.544 -32.747 -45.901 1.00 46.07 130 ALA K N 1
ATOM 4408 C CA . ALA D 1 130 ? 12.913 -33.103 -47.297 1.00 46.21 130 ALA K CA 1
ATOM 4409 C C . ALA D 1 130 ? 13.027 -31.812 -48.136 1.00 48.40 130 ALA K C 1
ATOM 4410 O O . ALA D 1 130 ? 13.796 -31.816 -49.105 1.00 48.54 130 ALA K O 1
ATOM 4412 N N . ARG D 1 131 ? 12.311 -30.753 -47.760 1.00 45.87 131 ARG K N 1
ATOM 4413 C CA . ARG D 1 131 ? 12.328 -29.451 -48.491 1.00 46.74 131 ARG K CA 1
ATOM 4414 C C . ARG D 1 131 ? 13.739 -28.848 -48.484 1.00 46.13 131 ARG K C 1
ATOM 4415 O O . ARG D 1 131 ? 14.003 -28.038 -49.374 1.00 47.64 131 ARG K O 1
ATOM 4423 N N . PHE D 1 132 ? 14.581 -29.143 -47.482 1.00 46.64 132 PHE K N 1
ATOM 4424 C CA . PHE D 1 132 ? 15.955 -28.586 -47.553 1.00 46.51 132 PHE K CA 1
ATOM 4425 C C . PHE D 1 132 ? 16.849 -29.514 -48.395 1.00 48.36 132 PHE K C 1
ATOM 4426 O O . PHE D 1 132 ? 17.264 -30.579 -47.899 1.00 47.08 132 PHE K O 1
ATOM 4434 N N . ARG D 1 133 ? 17.176 -29.084 -49.625 1.00 49.95 133 ARG K N 1
ATOM 4435 C CA . ARG D 1 133 ? 18.005 -29.893 -50.576 1.00 54.72 133 ARG K CA 1
ATOM 4436 C C . ARG D 1 133 ? 19.435 -30.103 -50.068 1.00 52.45 133 ARG K C 1
ATOM 4437 O O . ARG D 1 133 ? 19.978 -31.194 -50.269 1.00 57.87 133 ARG K O 1
ATOM 4445 N N . ARG D 1 134 ? 20.027 -29.078 -49.470 1.00 54.13 134 ARG K N 1
ATOM 4446 C CA . ARG D 1 134 ? 21.418 -29.145 -48.955 1.00 54.55 134 ARG K CA 1
ATOM 4447 C C . ARG D 1 134 ? 21.467 -30.216 -47.850 1.00 54.54 134 ARG K C 1
ATOM 4448 O O . ARG D 1 134 ? 22.538 -30.773 -47.625 1.00 51.27 134 ARG K O 1
ATOM 4456 N N . LEU D 1 135 ? 20.410 -30.312 -47.060 1.00 52.64 135 LEU K N 1
ATOM 4457 C CA . LEU D 1 135 ? 20.370 -31.247 -45.901 1.00 50.76 135 LEU K CA 1
ATOM 4458 C C . LEU D 1 135 ? 20.246 -32.725 -46.288 1.00 50.27 135 LEU K C 1
ATOM 4459 O O . LEU D 1 135 ? 19.405 -33.056 -47.117 1.00 49.85 135 LEU K O 1
ATOM 4464 N N . ARG D 1 136 ? 20.951 -33.589 -45.564 1.00 57.86 136 ARG K N 1
ATOM 4465 C CA . ARG D 1 136 ? 20.732 -35.038 -45.768 1.00 57.85 136 ARG K CA 1
ATOM 4466 C C . ARG D 1 136 ? 19.722 -35.465 -44.706 1.00 55.90 136 ARG K C 1
ATOM 4467 O O . ARG D 1 136 ? 20.117 -35.611 -43.540 1.00 55.36 136 ARG K O 1
ATOM 4475 N N . TRP D 1 137 ? 18.504 -35.777 -45.131 1.00 51.65 137 TRP K N 1
ATOM 4476 C CA . TRP D 1 137 ? 17.436 -36.145 -44.169 1.00 49.88 137 TRP K CA 1
ATOM 4477 C C . TRP D 1 137 ? 16.906 -37.544 -44.473 1.00 51.39 137 TRP K C 1
ATOM 4478 O O . TRP D 1 137 ? 16.779 -37.888 -45.659 1.00 44.04 137 TRP K O 1
ATOM 4489 N N . ARG D 1 138 ? 16.666 -38.322 -43.426 1.00 47.81 138 ARG K N 1
ATOM 4490 C CA . ARG D 1 138 ? 16.021 -39.637 -43.639 1.00 54.99 138 ARG K CA 1
ATOM 4491 C C . ARG D 1 138 ? 14.946 -39.812 -42.555 1.00 51.94 138 ARG K C 1
ATOM 4492 O O . ARG D 1 138 ? 15.133 -39.285 -41.445 1.00 47.12 138 ARG K O 1
ATOM 4500 N N . HIS D 1 139 ? 13.851 -40.495 -42.885 1.00 55.33 139 HIS K N 1
ATOM 4501 C CA . HIS D 1 139 ? 12.846 -40.789 -41.833 1.00 56.93 139 HIS K CA 1
ATOM 4502 C C . HIS D 1 139 ? 13.544 -41.708 -40.826 1.00 56.41 139 HIS K C 1
ATOM 4503 O O . HIS D 1 139 ? 14.326 -42.574 -41.268 1.00 56.42 139 HIS K O 1
ATOM 4510 N N . PRO D 1 140 ? 13.306 -41.562 -39.507 1.00 51.02 140 PRO K N 1
ATOM 4511 C CA . PRO D 1 140 ? 14.055 -42.337 -38.521 1.00 51.94 140 PRO K CA 1
ATOM 4512 C C . PRO D 1 140 ? 13.811 -43.845 -38.717 1.00 58.79 140 PRO K C 1
ATOM 4513 O O . PRO D 1 140 ? 14.731 -44.610 -38.552 1.00 62.58 140 PRO K O 1
ATOM 4517 N N . LEU D 1 141 ? 12.575 -44.233 -39.012 1.00 63.66 141 LEU K N 1
ATOM 4518 C CA . LEU D 1 141 ? 12.224 -45.659 -39.251 1.00 66.95 141 LEU K CA 1
ATOM 4519 C C . LEU D 1 141 ? 12.812 -46.127 -40.592 1.00 73.17 141 LEU K C 1
ATOM 4520 O O . LEU D 1 141 ? 12.943 -45.280 -41.496 1.00 76.34 141 LEU K O 1
ATOM 4525 N N . ASP D 1 142 ? 13.194 -47.402 -40.698 1.00 74.18 142 ASP K N 1
ATOM 4526 C CA . ASP D 1 142 ? 13.721 -47.965 -41.975 1.00 81.64 142 ASP K CA 1
ATOM 4527 C C . ASP D 1 142 ? 15.147 -47.459 -42.238 1.00 77.99 142 ASP K C 1
ATOM 4528 O O . ASP D 1 142 ? 15.269 -46.422 -42.915 1.00 72.26 142 ASP K O 1
ATOM 4533 N N . MET E 1 1 ? 28.146 -5.646 -20.861 1.00 52.89 1 MET I N 1
ATOM 4534 C CA . MET E 1 1 ? 27.401 -6.028 -22.081 1.00 53.71 1 MET I CA 1
ATOM 4535 C C . MET E 1 1 ? 25.900 -6.041 -21.795 1.00 53.13 1 MET I C 1
ATOM 4536 O O . MET E 1 1 ? 25.506 -6.484 -20.700 1.00 47.44 1 MET I O 1
ATOM 4541 N N . LEU E 1 2 ? 25.114 -5.613 -22.776 1.00 54.44 2 LEU I N 1
ATOM 4542 C CA . LEU E 1 2 ? 23.642 -5.689 -22.654 1.00 52.01 2 LEU I CA 1
ATOM 4543 C C . LEU E 1 2 ? 23.116 -6.650 -23.723 1.00 47.95 2 LEU I C 1
ATOM 4544 O O . LEU E 1 2 ? 23.505 -6.493 -24.889 1.00 48.31 2 LEU I O 1
ATOM 4549 N N . CYS E 1 3 ? 22.268 -7.593 -23.323 1.00 42.17 3 CYS I N 1
ATOM 4550 C CA . CYS E 1 3 ? 21.640 -8.539 -24.269 1.00 41.75 3 CYS I CA 1
ATOM 4551 C C . CYS E 1 3 ? 20.134 -8.259 -24.288 1.00 40.78 3 CYS I C 1
ATOM 4552 O O . CYS E 1 3 ? 19.594 -7.855 -23.241 1.00 43.85 3 CYS I O 1
ATOM 4555 N N . VAL E 1 4 ? 19.511 -8.416 -25.445 1.00 37.51 4 VAL I N 1
ATOM 4556 C CA . VAL E 1 4 ? 18.071 -8.084 -25.606 1.00 38.47 4 VAL I CA 1
ATOM 4557 C C . VAL E 1 4 ? 17.279 -9.294 -26.113 1.00 42.00 4 VAL I C 1
ATOM 4558 O O . VAL E 1 4 ? 17.857 -10.129 -26.826 1.00 41.20 4 VAL I O 1
ATOM 4562 N N . ASP E 1 5 ? 16.012 -9.381 -25.715 1.00 42.14 5 ASP I N 1
ATOM 4563 C CA . ASP E 1 5 ? 15.084 -10.469 -26.115 1.00 41.13 5 ASP I CA 1
ATOM 4564 C C . ASP E 1 5 ? 14.497 -10.242 -27.519 1.00 39.92 5 ASP I C 1
ATOM 4565 O O . ASP E 1 5 ? 14.645 -9.140 -28.052 1.00 42.05 5 ASP I O 1
ATOM 4570 N N . VAL E 1 6 ? 13.798 -11.247 -28.040 1.00 42.65 6 VAL I N 1
ATOM 4571 C CA . VAL E 1 6 ? 13.121 -11.169 -29.362 1.00 43.94 6 VAL I CA 1
ATOM 4572 C C . VAL E 1 6 ? 12.093 -10.034 -29.318 1.00 47.04 6 VAL I C 1
ATOM 4573 O O . VAL E 1 6 ? 11.999 -9.310 -30.316 1.00 41.61 6 VAL I O 1
ATOM 4577 N N . ASN E 1 7 ? 11.400 -9.871 -28.180 1.00 42.54 7 ASN I N 1
ATOM 4578 C CA . ASN E 1 7 ? 10.302 -8.876 -28.084 1.00 43.71 7 ASN I CA 1
ATOM 4579 C C . ASN E 1 7 ? 10.873 -7.472 -28.354 1.00 41.77 7 ASN I C 1
ATOM 4580 O O . ASN E 1 7 ? 10.213 -6.702 -29.041 1.00 38.17 7 ASN I O 1
ATOM 4585 N N . VAL E 1 8 ? 12.070 -7.189 -27.844 1.00 40.03 8 VAL I N 1
ATOM 4586 C CA . VAL E 1 8 ? 12.653 -5.840 -28.064 1.00 40.16 8 VAL I CA 1
ATOM 4587 C C . VAL E 1 8 ? 12.866 -5.604 -29.572 1.00 44.18 8 VAL I C 1
ATOM 4588 O O . VAL E 1 8 ? 12.436 -4.539 -30.058 1.00 41.76 8 VAL I O 1
ATOM 4592 N N . LEU E 1 9 ? 13.414 -6.596 -30.285 1.00 40.66 9 LEU I N 1
ATOM 4593 C CA . LEU E 1 9 ? 13.642 -6.480 -31.754 1.00 39.82 9 LEU I CA 1
ATOM 4594 C C . LEU E 1 9 ? 12.314 -6.384 -32.523 1.00 38.32 9 LEU I C 1
ATOM 4595 O O . LEU E 1 9 ? 12.211 -5.562 -33.421 1.00 34.73 9 LEU I O 1
ATOM 4600 N N . VAL E 1 10 ? 11.350 -7.220 -32.131 1.00 37.91 10 VAL I N 1
ATOM 4601 C CA . VAL E 1 10 ? 10.045 -7.204 -32.848 1.00 43.62 10 VAL I CA 1
ATOM 4602 C C . VAL E 1 10 ? 9.376 -5.834 -32.649 1.00 45.99 10 VAL I C 1
ATOM 4603 O O . VAL E 1 10 ? 8.945 -5.239 -33.651 1.00 45.64 10 VAL I O 1
ATOM 4607 N N . TYR E 1 11 ? 9.381 -5.328 -31.413 1.00 43.53 11 TYR I N 1
ATOM 4608 C CA . TYR E 1 11 ? 8.727 -4.016 -31.159 1.00 47.96 11 TYR I CA 1
ATOM 4609 C C . TYR E 1 11 ? 9.466 -2.919 -31.928 1.00 48.91 11 TYR I C 1
ATOM 4610 O O . TYR E 1 11 ? 8.809 -2.047 -32.519 1.00 44.33 11 TYR I O 1
ATOM 4619 N N . ALA E 1 12 ? 10.800 -2.990 -31.904 1.00 44.88 12 ALA I N 1
ATOM 4620 C CA . ALA E 1 12 ? 11.583 -1.911 -32.541 1.00 49.12 12 ALA I CA 1
ATOM 4621 C C . ALA E 1 12 ? 11.294 -1.889 -34.051 1.00 44.07 12 ALA I C 1
ATOM 4622 O O . ALA E 1 12 ? 11.376 -0.805 -34.620 1.00 49.29 12 ALA I O 1
ATOM 4624 N N . HIS E 1 13 ? 10.981 -3.023 -34.661 1.00 44.51 13 HIS I N 1
ATOM 4625 C CA . HIS E 1 13 ? 10.880 -3.016 -36.151 1.00 49.33 13 HIS I CA 1
ATOM 4626 C C . HIS E 1 13 ? 9.441 -2.845 -36.653 1.00 50.69 13 HIS I C 1
ATOM 4627 O O . HIS E 1 13 ? 9.272 -2.285 -37.744 1.00 49.21 13 HIS I O 1
ATOM 4634 N N . ARG E 1 14 ? 8.457 -3.317 -35.894 1.00 46.74 14 ARG I N 1
ATOM 4635 C CA . ARG E 1 14 ? 7.082 -3.230 -36.460 1.00 46.96 14 ARG I CA 1
ATOM 4636 C C . ARG E 1 14 ? 6.434 -1.889 -36.088 1.00 50.06 14 ARG I C 1
ATOM 4637 O O . ARG E 1 14 ? 6.012 -1.744 -34.931 1.00 43.90 14 ARG I O 1
ATOM 4645 N N . ALA E 1 15 ? 6.258 -1.022 -37.088 1.00 51.87 15 ALA I N 1
ATOM 4646 C CA . ALA E 1 15 ? 5.679 0.335 -36.897 1.00 54.90 15 ALA I CA 1
ATOM 4647 C C . ALA E 1 15 ? 4.241 0.227 -36.387 1.00 57.11 15 ALA I C 1
ATOM 4648 O O . ALA E 1 15 ? 3.840 1.106 -35.622 1.00 64.69 15 ALA I O 1
ATOM 4650 N N . ASP E 1 16 ? 3.490 -0.768 -36.839 1.00 58.84 16 ASP I N 1
ATOM 4651 C CA . ASP E 1 16 ? 2.051 -0.948 -36.512 1.00 61.61 16 ASP I CA 1
ATOM 4652 C C . ASP E 1 16 ? 1.867 -1.125 -34.995 1.00 62.13 16 ASP I C 1
ATOM 4653 O O . ASP E 1 16 ? 0.784 -0.788 -34.510 1.00 60.21 16 ASP I O 1
ATOM 4658 N N . LEU E 1 17 ? 2.813 -1.775 -34.315 1.00 60.17 17 LEU I N 1
ATOM 4659 C CA . LEU E 1 17 ? 2.693 -2.039 -32.853 1.00 61.28 17 LEU I CA 1
ATOM 4660 C C . LEU E 1 17 ? 2.682 -0.748 -32.012 1.00 62.51 17 LEU I C 1
ATOM 4661 O O . LEU E 1 17 ? 3.394 0.196 -32.361 1.00 60.82 17 LEU I O 1
ATOM 4666 N N . ARG E 1 18 ? 1.912 -0.735 -30.916 1.00 68.66 18 ARG I N 1
ATOM 4667 C CA . ARG E 1 18 ? 1.810 0.442 -29.998 1.00 72.20 18 ARG I CA 1
ATOM 4668 C C . ARG E 1 18 ? 3.163 0.738 -29.353 1.00 63.57 18 ARG I C 1
ATOM 4669 O O . ARG E 1 18 ? 3.483 1.919 -29.175 1.00 65.07 18 ARG I O 1
ATOM 4677 N N . GLU E 1 19 ? 3.910 -0.305 -28.998 1.00 58.17 19 GLU I N 1
ATOM 4678 C CA . GLU E 1 19 ? 5.216 -0.156 -28.298 1.00 54.72 19 GLU I CA 1
ATOM 4679 C C . GLU E 1 19 ? 6.312 0.328 -29.259 1.00 52.51 19 GLU I C 1
ATOM 4680 O O . GLU E 1 19 ? 7.403 0.672 -28.781 1.00 51.67 19 GLU I O 1
ATOM 4686 N N . 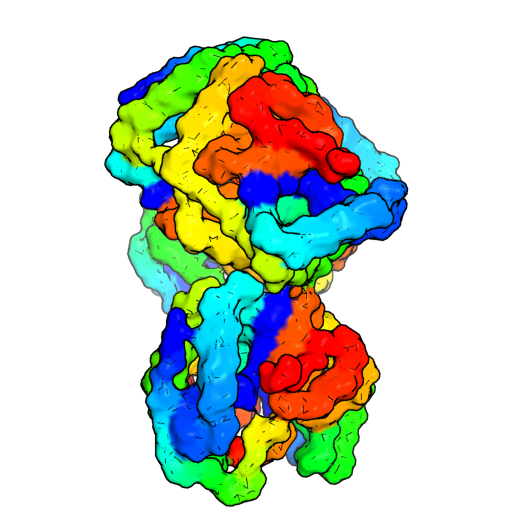HIS E 1 20 ? 6.035 0.406 -30.557 1.00 53.64 20 HIS I N 1
ATOM 4687 C CA . HIS E 1 20 ? 7.146 0.597 -31.536 1.00 52.68 20 HIS I CA 1
ATOM 4688 C C . HIS E 1 20 ? 7.976 1.860 -31.329 1.00 53.46 20 HIS I C 1
ATOM 4689 O O . HIS E 1 20 ? 9.208 1.726 -31.347 1.00 53.46 20 HIS I O 1
ATOM 4696 N N . ALA E 1 21 ? 7.365 3.013 -31.044 1.00 60.57 21 ALA I N 1
ATOM 4697 C CA . ALA E 1 21 ? 8.185 4.246 -30.957 1.00 60.10 21 ALA I CA 1
ATOM 4698 C C . ALA E 1 21 ? 9.208 4.159 -29.818 1.00 57.37 21 ALA I C 1
ATOM 4699 O O . ALA E 1 21 ? 10.376 4.510 -30.040 1.00 55.69 21 ALA I O 1
ATOM 4701 N N . ASP E 1 22 ? 8.783 3.664 -28.650 1.00 61.11 22 ASP I N 1
ATOM 4702 C CA . ASP E 1 22 ? 9.718 3.538 -27.507 1.00 57.83 22 ASP I CA 1
ATOM 4703 C C . ASP E 1 22 ? 10.844 2.547 -27.819 1.00 53.82 22 ASP I C 1
ATOM 4704 O O . ASP E 1 22 ? 12.005 2.856 -27.520 1.00 56.90 22 ASP I O 1
ATOM 4709 N N . TYR E 1 23 ? 10.482 1.401 -28.385 1.00 49.38 23 TYR I N 1
ATOM 4710 C CA . TYR E 1 23 ? 11.490 0.335 -28.671 1.00 46.81 23 TYR I CA 1
ATOM 4711 C C . TYR E 1 23 ? 12.494 0.785 -29.739 1.00 46.11 23 TYR I C 1
ATOM 4712 O O . TYR E 1 23 ? 13.692 0.545 -29.589 1.00 54.65 23 TYR I O 1
ATOM 4721 N N . ARG E 1 24 ? 11.988 1.445 -30.772 1.00 47.82 24 ARG I N 1
ATOM 4722 C CA . ARG E 1 24 ? 12.887 1.869 -31.879 1.00 47.72 24 ARG I CA 1
ATOM 4723 C C . ARG E 1 24 ? 13.926 2.855 -31.339 1.00 50.92 24 ARG I C 1
ATOM 4724 O O . ARG E 1 24 ? 15.108 2.646 -31.612 1.00 55.73 24 ARG I O 1
ATOM 4732 N N . GLY E 1 25 ? 13.513 3.805 -30.486 1.00 53.89 25 GLY I N 1
ATOM 4733 C CA . GLY E 1 25 ? 14.493 4.718 -29.873 1.00 52.54 25 GLY I CA 1
ATOM 4734 C C . GLY E 1 25 ? 15.480 3.965 -28.997 1.00 55.86 25 GLY I C 1
ATOM 4735 O O . GLY E 1 25 ? 16.694 4.175 -29.143 1.00 57.28 25 GLY I O 1
ATOM 4736 N N . LEU E 1 26 ? 14.972 3.017 -28.207 1.00 51.95 26 LEU I N 1
ATOM 4737 C CA . LEU E 1 26 ? 15.868 2.297 -27.287 1.00 50.42 26 LEU I CA 1
ATOM 4738 C C . LEU E 1 26 ? 16.916 1.537 -28.093 1.00 44.26 26 LEU I C 1
ATOM 4739 O O . LEU E 1 26 ? 18.089 1.624 -27.759 1.00 49.34 26 LEU I O 1
ATOM 4744 N N . LEU E 1 27 ? 16.472 0.860 -29.146 1.00 46.34 27 LEU I N 1
ATOM 4745 C CA . LEU E 1 27 ? 17.393 -0.010 -29.920 1.00 41.44 27 LEU I CA 1
ATOM 4746 C C . LEU E 1 27 ? 18.477 0.840 -30.584 1.00 42.77 27 LEU I C 1
ATOM 4747 O O . LEU E 1 27 ? 19.645 0.474 -30.508 1.00 48.97 27 LEU I O 1
ATOM 4752 N N . GLU E 1 28 ? 18.066 1.973 -31.141 1.00 44.70 28 GLU I N 1
ATOM 4753 C CA . GLU E 1 28 ? 19.050 2.868 -31.802 1.00 50.24 28 GLU I CA 1
ATOM 4754 C C . GLU E 1 28 ? 20.040 3.365 -30.746 1.00 54.55 28 GLU I C 1
ATOM 4755 O O . GLU E 1 28 ? 21.248 3.336 -31.025 1.00 60.17 28 GLU I O 1
ATOM 4761 N N . ARG E 1 29 ? 19.557 3.716 -29.549 1.00 55.79 29 ARG I N 1
ATOM 4762 C CA . ARG E 1 29 ? 20.530 4.119 -28.500 1.00 58.51 29 ARG I CA 1
ATOM 4763 C C . ARG E 1 29 ? 21.475 2.969 -28.093 1.00 55.29 29 ARG I C 1
ATOM 4764 O O . ARG E 1 29 ? 22.673 3.228 -27.993 1.00 54.05 29 ARG I O 1
ATOM 4772 N N . LEU E 1 30 ? 20.956 1.748 -27.908 1.00 51.83 30 LEU I N 1
ATOM 4773 C CA . LEU E 1 30 ? 21.845 0.599 -27.555 1.00 51.95 30 LEU I CA 1
ATOM 4774 C C . LEU E 1 30 ? 22.828 0.312 -28.692 1.00 48.95 30 LEU I C 1
ATOM 4775 O O . LEU E 1 30 ? 24.007 0.119 -28.415 1.00 49.79 30 LEU I O 1
ATOM 4780 N N . ALA E 1 31 ? 22.336 0.340 -29.924 1.00 47.00 31 ALA I N 1
ATOM 4781 C CA . ALA E 1 31 ? 23.158 -0.030 -31.102 1.00 45.94 31 ALA I CA 1
ATOM 4782 C C . ALA E 1 31 ? 24.339 0.944 -31.291 1.00 49.38 31 ALA I C 1
ATOM 4783 O O . ALA E 1 31 ? 25.377 0.509 -31.793 1.00 51.23 31 ALA I O 1
ATOM 4785 N N . ASN E 1 32 ? 24.117 2.233 -31.051 1.00 50.90 32 ASN I N 1
ATOM 4786 C CA . ASN E 1 32 ? 25.172 3.275 -31.251 1.00 57.03 32 ASN I CA 1
ATOM 4787 C C . ASN E 1 32 ? 25.932 3.566 -29.944 1.00 55.50 32 ASN I C 1
ATOM 4788 O O . ASN E 1 32 ? 26.862 4.380 -29.973 1.00 56.85 32 ASN I O 1
ATOM 4793 N N . ASP E 1 33 ? 25.538 2.923 -28.841 1.00 56.15 33 ASP I N 1
ATOM 4794 C CA . ASP E 1 33 ? 26.183 3.114 -27.514 1.00 62.70 33 ASP I CA 1
ATOM 4795 C C . ASP E 1 33 ? 27.558 2.438 -27.420 1.00 63.10 33 ASP I C 1
ATOM 4796 O O . ASP E 1 33 ? 27.837 1.561 -28.247 1.00 63.33 33 ASP I O 1
ATOM 4801 N N . ASP E 1 34 ? 28.414 2.902 -26.506 1.00 64.29 34 ASP I N 1
ATOM 4802 C CA . ASP E 1 34 ? 29.713 2.233 -26.239 1.00 70.64 34 ASP I CA 1
ATOM 4803 C C . ASP E 1 34 ? 29.509 0.811 -25.684 1.00 68.84 34 ASP I C 1
ATOM 4804 O O . ASP E 1 34 ? 30.286 -0.076 -26.055 1.00 72.10 34 ASP I O 1
ATOM 4809 N N . GLU E 1 35 ? 28.541 0.612 -24.785 1.00 61.21 35 GLU I N 1
ATOM 4810 C CA . GLU E 1 35 ? 28.441 -0.746 -24.188 1.00 58.59 35 GLU I CA 1
ATOM 4811 C C . GLU E 1 35 ? 28.069 -1.721 -25.306 1.00 56.53 35 GLU I C 1
ATOM 4812 O O . GLU E 1 35 ? 27.126 -1.434 -26.040 1.00 54.63 35 GLU I O 1
ATOM 4818 N N . PRO E 1 36 ? 28.725 -2.889 -25.393 1.00 56.55 36 PRO I N 1
ATOM 4819 C CA . PRO E 1 36 ? 28.427 -3.826 -26.456 1.00 53.83 36 PRO I CA 1
ATOM 4820 C C . PRO E 1 36 ? 26.980 -4.309 -26.319 1.00 48.96 36 PRO I C 1
ATOM 4821 O O . PRO E 1 36 ? 26.564 -4.592 -25.210 1.00 48.03 36 PRO I O 1
ATOM 4825 N N . LEU E 1 37 ? 26.280 -4.416 -27.448 1.00 46.30 37 LEU I N 1
ATOM 4826 C CA . LEU E 1 37 ? 24.911 -4.955 -27.441 1.00 44.52 37 LEU I CA 1
ATOM 4827 C C . LEU E 1 37 ? 25.039 -6.384 -27.943 1.00 46.04 37 LEU I C 1
ATOM 4828 O O . LEU E 1 37 ? 25.353 -6.576 -29.136 1.00 47.93 37 LEU I O 1
ATOM 4833 N N . GLY E 1 38 ? 24.711 -7.354 -27.102 1.00 48.46 38 GLY I N 1
ATOM 4834 C CA . GLY E 1 38 ? 24.947 -8.741 -27.534 1.00 43.49 38 GLY I CA 1
ATOM 4835 C C . GLY E 1 38 ? 23.652 -9.322 -28.041 1.00 41.96 38 GLY I C 1
ATOM 4836 O O . GLY E 1 38 ? 22.645 -9.224 -27.315 1.00 42.37 38 GLY I O 1
ATOM 4837 N N . LEU E 1 39 ? 23.672 -9.835 -29.265 1.00 37.84 39 LEU I N 1
ATOM 4838 C CA . LEU E 1 39 ? 22.465 -10.449 -29.844 1.00 35.17 39 LEU I CA 1
ATOM 4839 C C . LEU E 1 39 ? 22.702 -11.951 -29.976 1.00 36.29 39 LEU I C 1
ATOM 4840 O O . LEU E 1 39 ? 23.427 -12.376 -30.877 1.00 34.93 39 LEU I O 1
ATOM 4845 N N . PRO E 1 40 ? 21.959 -12.760 -29.208 1.00 36.56 40 PRO I N 1
ATOM 4846 C CA . PRO E 1 40 ? 22.073 -14.190 -29.328 1.00 35.81 40 PRO I CA 1
ATOM 4847 C C . PRO E 1 40 ? 21.591 -14.616 -30.728 1.00 34.88 40 PRO I C 1
ATOM 4848 O O . PRO E 1 40 ? 20.644 -14.073 -31.233 1.00 34.46 40 PRO I O 1
ATOM 4852 N N . ASP E 1 41 ? 22.206 -15.662 -31.257 1.00 35.12 41 ASP I N 1
ATOM 4853 C CA . ASP E 1 41 ? 21.741 -16.195 -32.559 1.00 42.52 41 ASP I CA 1
ATOM 4854 C C . ASP E 1 41 ? 20.271 -16.630 -32.422 1.00 39.42 41 ASP I C 1
ATOM 4855 O O . ASP E 1 41 ? 19.508 -16.365 -33.335 1.00 31.40 41 ASP I O 1
ATOM 4860 N N . SER E 1 42 ? 19.910 -17.233 -31.282 1.00 37.19 42 SER I N 1
ATOM 4861 C CA . SER E 1 42 ? 18.521 -17.694 -31.046 1.00 37.95 42 SER I CA 1
ATOM 4862 C C . SER E 1 42 ? 17.586 -16.466 -31.074 1.00 33.79 42 SER I C 1
ATOM 4863 O O . SER E 1 42 ? 16.459 -16.609 -31.537 1.00 36.61 42 SER I O 1
ATOM 4866 N N . VAL E 1 43 ? 18.017 -15.343 -30.507 1.00 34.04 43 VAL I N 1
ATOM 4867 C CA . VAL E 1 43 ? 17.196 -14.094 -30.556 1.00 34.23 43 VAL I CA 1
ATOM 4868 C C . VAL E 1 43 ? 17.004 -13.560 -31.997 1.00 37.64 43 VAL I C 1
ATOM 4869 O O . VAL E 1 43 ? 15.872 -13.194 -32.337 1.00 38.47 43 VAL I O 1
ATOM 4873 N N . LEU E 1 44 ? 18.083 -13.525 -32.782 1.00 34.44 44 LEU I N 1
ATOM 4874 C CA . LEU E 1 44 ? 17.963 -13.050 -34.196 1.00 34.41 44 LEU I CA 1
ATOM 4875 C C . LEU E 1 44 ? 17.079 -14.015 -34.991 1.00 31.30 44 LEU I C 1
ATOM 4876 O O . LEU E 1 44 ? 16.159 -13.568 -35.653 1.00 29.52 44 LEU I O 1
ATOM 4881 N N . ALA E 1 45 ? 17.309 -15.318 -34.795 1.00 37.31 45 ALA I N 1
ATOM 4882 C CA . ALA E 1 45 ? 16.493 -16.344 -35.476 1.00 35.85 45 ALA I CA 1
ATOM 4883 C C . ALA E 1 45 ? 15.032 -16.192 -34.994 1.00 34.44 45 ALA I C 1
ATOM 4884 O O . ALA E 1 45 ? 14.134 -16.212 -35.840 1.00 35.03 45 ALA I O 1
ATOM 4886 N N . GLY E 1 46 ? 14.834 -15.966 -33.688 1.00 36.34 46 GLY I N 1
ATOM 4887 C CA . GLY E 1 46 ? 13.473 -15.817 -33.113 1.00 33.83 46 GLY I CA 1
ATOM 4888 C C . GLY E 1 46 ? 12.757 -14.597 -33.700 1.00 34.55 46 GLY I C 1
ATOM 4889 O O . GLY E 1 46 ? 11.582 -14.702 -34.023 1.00 32.32 46 GLY I O 1
ATOM 4890 N N . PHE E 1 47 ? 13.505 -13.505 -33.873 1.00 36.29 47 PHE I N 1
ATOM 4891 C CA . PHE E 1 47 ? 12.915 -12.265 -34.431 1.00 36.83 47 PHE I CA 1
ATOM 4892 C C . PHE E 1 47 ? 12.424 -12.560 -35.851 1.00 35.41 47 PHE I C 1
ATOM 4893 O O . PHE E 1 47 ? 11.282 -12.236 -36.188 1.00 32.62 47 PHE I O 1
ATOM 4901 N N . ILE E 1 48 ? 13.260 -13.270 -36.620 1.00 33.88 48 ILE I N 1
ATOM 4902 C CA . ILE E 1 48 ? 12.860 -13.588 -38.025 1.00 33.33 48 ILE I CA 1
ATOM 4903 C C . ILE E 1 48 ? 11.621 -14.478 -37.994 1.00 32.28 48 ILE I C 1
ATOM 4904 O O . ILE E 1 48 ? 10.697 -14.238 -38.752 1.00 35.10 48 ILE I O 1
ATOM 4909 N N . ARG E 1 49 ? 11.627 -15.456 -37.087 1.00 31.79 49 ARG I N 1
ATOM 4910 C CA . ARG E 1 49 ? 10.481 -16.380 -37.047 1.00 31.83 49 ARG I CA 1
ATOM 4911 C C . ARG E 1 49 ? 9.193 -15.602 -36.706 1.00 35.55 49 ARG I C 1
ATOM 4912 O O . ARG E 1 49 ? 8.189 -15.887 -37.334 1.00 39.15 49 ARG I O 1
ATOM 4920 N N . VAL E 1 50 ? 9.240 -14.704 -35.710 1.00 39.08 50 VAL I N 1
ATOM 4921 C CA . VAL E 1 50 ? 7.992 -13.969 -35.304 1.00 39.65 50 VAL I CA 1
ATOM 4922 C C . VAL E 1 50 ? 7.485 -12.955 -36.352 1.00 40.11 50 VAL I C 1
ATOM 4923 O O . VAL E 1 50 ? 6.340 -13.093 -36.768 1.00 40.94 50 VAL I O 1
ATOM 4927 N N . VAL E 1 51 ? 8.379 -12.108 -36.877 1.00 40.01 51 VAL I N 1
ATOM 4928 C CA . VAL E 1 51 ? 7.953 -11.037 -37.841 1.00 41.84 51 VAL I CA 1
ATOM 4929 C C . VAL E 1 51 ? 7.432 -11.657 -39.139 1.00 42.39 51 VAL I C 1
ATOM 4930 O O . VAL E 1 51 ? 6.466 -11.116 -39.689 1.00 45.65 51 VAL I O 1
ATOM 4934 N N . THR E 1 52 ? 8.093 -12.707 -39.627 1.00 41.51 52 THR I N 1
ATOM 4935 C CA . THR E 1 52 ? 7.716 -13.410 -40.887 1.00 40.78 52 THR I CA 1
ATOM 4936 C C . THR E 1 52 ? 6.466 -14.280 -40.679 1.00 42.34 52 THR I C 1
ATOM 4937 O O . THR E 1 52 ? 6.000 -14.857 -41.653 1.00 42.41 52 THR I O 1
ATOM 4941 N N . ASN E 1 53 ? 6.057 -14.495 -39.429 1.00 44.24 53 ASN I N 1
ATOM 4942 C CA . ASN E 1 53 ? 4.978 -15.484 -39.162 1.00 45.93 53 ASN I CA 1
ATOM 4943 C C . ASN E 1 53 ? 3.564 -14.945 -39.441 1.00 51.34 53 ASN I C 1
ATOM 4944 O O . ASN E 1 53 ? 3.158 -13.969 -38.786 1.00 52.08 53 ASN I O 1
ATOM 4949 N N . ARG E 1 54 ? 2.821 -15.669 -40.267 1.00 54.42 54 ARG I N 1
ATOM 4950 C CA . ARG E 1 54 ? 1.421 -15.319 -40.626 1.00 65.69 54 ARG I CA 1
ATOM 4951 C C . ARG E 1 54 ? 0.523 -15.386 -39.381 1.00 69.30 54 ARG I C 1
ATOM 4952 O O . ARG E 1 54 ? -0.401 -14.571 -39.255 1.00 66.81 54 ARG I O 1
ATOM 4960 N N . ARG E 1 55 ? 0.758 -16.383 -38.529 1.00 70.02 55 ARG I N 1
ATOM 4961 C CA . ARG E 1 55 ? -0.079 -16.556 -37.322 1.00 70.09 55 ARG I CA 1
ATOM 4962 C C . ARG E 1 55 ? 0.055 -15.358 -36.377 1.00 68.01 55 ARG I C 1
ATOM 4963 O O . ARG E 1 55 ? -0.949 -15.066 -35.714 1.00 72.04 55 ARG I O 1
ATOM 4971 N N . VAL E 1 56 ? 1.250 -14.822 -36.141 1.00 60.04 56 VAL I N 1
ATOM 4972 C CA . VAL E 1 56 ? 1.382 -13.574 -35.316 1.00 58.55 56 VAL I CA 1
ATOM 4973 C C . VAL E 1 56 ? 0.840 -12.304 -35.987 1.00 57.80 56 VAL I C 1
ATOM 4974 O O . VAL E 1 56 ? 0.177 -11.514 -35.302 1.00 59.18 56 VAL I O 1
ATOM 4978 N N . PHE E 1 57 ? 1.116 -12.128 -37.280 1.00 61.04 57 PHE I N 1
ATOM 4979 C CA . PHE E 1 57 ? 0.804 -10.825 -37.927 1.00 61.48 57 PHE I CA 1
ATOM 4980 C C . PHE E 1 57 ? -0.134 -11.007 -39.112 1.00 61.87 57 PHE I C 1
ATOM 4981 O O . PHE E 1 57 ? 0.100 -11.905 -39.939 1.00 57.45 57 PHE I O 1
ATOM 4989 N N . THR E 1 58 ? -1.138 -10.128 -39.198 1.00 63.89 58 THR I N 1
ATOM 4990 C CA . THR E 1 58 ? -2.035 -10.207 -40.377 1.00 68.54 58 THR I CA 1
ATOM 4991 C C . THR E 1 58 ? -1.164 -9.951 -41.605 1.00 66.36 58 THR I C 1
ATOM 4992 O O . THR E 1 58 ? -1.295 -10.720 -42.566 1.00 67.83 58 THR I O 1
ATOM 4996 N N . GLU E 1 59 ? -0.263 -8.958 -41.557 1.00 64.68 59 GLU I N 1
ATOM 4997 C CA . GLU E 1 59 ? 0.707 -8.834 -42.675 1.00 62.91 59 GLU I CA 1
ATOM 4998 C C . GLU E 1 59 ? 2.107 -9.108 -42.106 1.00 64.43 59 GLU I C 1
ATOM 4999 O O . GLU E 1 59 ? 2.708 -8.178 -41.541 1.00 56.47 59 GLU I O 1
ATOM 5005 N N . PRO E 1 60 ? 2.696 -10.294 -42.367 1.00 60.80 60 PRO I N 1
ATOM 5006 C CA . PRO E 1 60 ? 4.055 -10.598 -41.913 1.00 57.13 60 PRO I CA 1
ATOM 5007 C C . PRO E 1 60 ? 5.149 -9.835 -42.670 1.00 55.70 60 PRO I C 1
ATOM 5008 O O . PRO E 1 60 ? 4.938 -9.521 -43.815 1.00 53.81 60 PRO I O 1
ATOM 5012 N N . THR E 1 61 ? 6.260 -9.538 -42.014 1.00 51.54 61 THR I N 1
ATOM 5013 C CA . THR E 1 61 ? 7.430 -8.969 -42.725 1.00 50.40 61 THR I CA 1
ATOM 5014 C C . THR E 1 61 ? 7.953 -10.037 -43.704 1.00 46.59 61 THR I C 1
ATOM 5015 O O . THR E 1 61 ? 7.857 -11.233 -43.369 1.00 45.14 61 THR I O 1
ATOM 5019 N N . SER E 1 62 ? 8.427 -9.633 -44.885 1.00 45.26 62 SER I N 1
ATOM 5020 C CA . SER E 1 62 ? 9.056 -10.595 -45.824 1.00 46.98 62 SER I CA 1
ATOM 5021 C C . SER E 1 62 ? 10.358 -11.114 -45.190 1.00 44.93 62 SER I C 1
ATOM 5022 O O . SER E 1 62 ? 11.007 -10.355 -44.454 1.00 42.04 62 SER I O 1
ATOM 5025 N N . PRO E 1 63 ? 10.778 -12.360 -45.496 1.00 44.51 63 PRO I N 1
ATOM 5026 C CA . PRO E 1 63 ? 12.017 -12.901 -44.946 1.00 42.48 63 PRO I CA 1
ATOM 5027 C C . PRO E 1 63 ? 13.146 -11.968 -45.432 1.00 44.87 63 PRO I C 1
ATOM 5028 O O . PRO E 1 63 ? 14.008 -11.637 -44.663 1.00 42.07 63 PRO I O 1
ATOM 5032 N N . GLN E 1 64 ? 13.059 -11.496 -46.689 1.00 48.38 64 GLN I N 1
ATOM 5033 C CA . GLN E 1 64 ? 14.134 -10.612 -47.227 1.00 53.37 64 GLN I CA 1
ATOM 5034 C C . GLN E 1 64 ? 14.205 -9.338 -46.380 1.00 46.59 64 GLN I C 1
ATOM 5035 O O . GLN E 1 64 ? 15.312 -8.924 -46.028 1.00 48.15 64 GLN I O 1
ATOM 5041 N N . ASP E 1 65 ? 13.050 -8.776 -46.033 1.00 48.86 65 ASP I N 1
ATOM 5042 C CA . ASP E 1 65 ? 13.016 -7.585 -45.147 1.00 47.31 65 ASP I CA 1
ATOM 5043 C C . ASP E 1 65 ? 13.574 -7.950 -43.757 1.00 47.47 65 ASP I C 1
ATOM 5044 O O . ASP E 1 65 ? 14.344 -7.168 -43.190 1.00 43.54 65 ASP I O 1
ATOM 5049 N N . ALA E 1 66 ? 13.193 -9.127 -43.254 1.00 42.40 66 ALA I N 1
ATOM 5050 C CA . ALA E 1 66 ? 13.656 -9.541 -41.908 1.00 40.15 66 ALA I CA 1
ATOM 5051 C C . ALA E 1 66 ? 15.189 -9.706 -41.875 1.00 41.64 66 ALA I C 1
ATOM 5052 O O . ALA E 1 66 ? 15.805 -9.160 -40.948 1.00 35.22 66 ALA I O 1
ATOM 5054 N N . TRP E 1 67 ? 15.776 -10.342 -42.910 1.00 39.40 67 TRP I N 1
ATOM 5055 C CA . TRP E 1 67 ? 17.256 -10.524 -42.989 1.00 38.21 67 TRP I CA 1
ATOM 5056 C C . TRP E 1 67 ? 17.967 -9.176 -43.081 1.00 39.27 67 TRP I C 1
ATOM 5057 O O . TRP E 1 67 ? 18.970 -8.980 -42.386 1.00 39.67 67 TRP I O 1
ATOM 5068 N N . GLN E 1 68 ? 17.398 -8.278 -43.881 1.00 40.27 68 GLN I N 1
ATOM 5069 C CA . GLN E 1 68 ? 18.028 -6.945 -44.062 1.00 43.86 68 GLN I CA 1
ATOM 5070 C C . GLN E 1 68 ? 18.037 -6.245 -42.688 1.00 41.43 68 GLN I C 1
ATOM 5071 O O . GLN E 1 68 ? 19.027 -5.622 -42.339 1.00 36.24 68 GLN I O 1
ATOM 5077 N N . ALA E 1 69 ? 16.941 -6.405 -41.942 1.00 41.86 69 ALA I N 1
ATOM 5078 C CA . ALA E 1 69 ? 16.856 -5.738 -40.621 1.00 41.78 69 ALA I CA 1
ATOM 5079 C C . ALA E 1 69 ? 17.952 -6.286 -39.691 1.00 39.71 69 ALA I C 1
ATOM 5080 O O . ALA E 1 69 ? 18.649 -5.489 -39.046 1.00 36.07 69 ALA I O 1
ATOM 5082 N N . VAL E 1 70 ? 18.141 -7.606 -39.716 1.00 37.04 70 VAL I N 1
ATOM 5083 C CA . VAL E 1 70 ? 19.211 -8.217 -38.879 1.00 35.64 70 VAL I CA 1
ATOM 5084 C C . VAL E 1 70 ? 20.563 -7.682 -39.356 1.00 37.81 70 VAL I C 1
ATOM 5085 O O . VAL E 1 70 ? 21.374 -7.265 -38.527 1.00 35.54 70 VAL I O 1
ATOM 5089 N N . ASP E 1 71 ? 20.718 -7.624 -40.675 1.00 41.22 71 ASP I N 1
ATOM 5090 C CA . ASP E 1 71 ? 22.018 -7.191 -41.261 1.00 41.78 71 ASP I CA 1
ATOM 5091 C C . ASP E 1 71 ? 22.296 -5.744 -40.843 1.00 41.45 71 ASP I C 1
ATOM 5092 O O . ASP E 1 71 ? 23.391 -5.470 -40.344 1.00 44.77 71 ASP I O 1
ATOM 5097 N N . ALA E 1 72 ? 21.271 -4.901 -40.902 1.00 42.08 72 ALA I N 1
ATOM 5098 C CA . ALA E 1 72 ? 21.435 -3.480 -40.527 1.00 40.46 72 ALA I CA 1
ATOM 5099 C C . ALA E 1 72 ? 21.824 -3.368 -39.049 1.00 40.31 72 ALA I C 1
ATOM 5100 O O . ALA E 1 72 ? 22.745 -2.634 -38.709 1.00 38.69 72 ALA I O 1
ATOM 5102 N N . LEU E 1 73 ? 21.144 -4.159 -38.217 1.00 38.33 73 LEU I N 1
ATOM 5103 C CA . LEU E 1 73 ? 21.434 -4.150 -36.765 1.00 36.36 73 LEU I CA 1
ATOM 5104 C C . LEU E 1 73 ? 22.853 -4.643 -36.476 1.00 36.21 73 LEU I C 1
ATOM 5105 O O . LEU E 1 73 ? 23.553 -3.984 -35.715 1.00 38.01 73 LEU I O 1
ATOM 5110 N N . LEU E 1 74 ? 23.266 -5.722 -37.137 1.00 37.57 74 LEU I N 1
ATOM 5111 C CA . LEU E 1 74 ? 24.611 -6.337 -36.943 1.00 40.60 74 LEU I CA 1
ATOM 5112 C C . LEU E 1 74 ? 25.670 -5.307 -37.374 1.00 43.33 74 LEU I C 1
ATOM 5113 O O . LEU E 1 74 ? 26.759 -5.308 -36.796 1.00 45.75 74 LEU I O 1
ATOM 5118 N N . ALA E 1 75 ? 25.347 -4.531 -38.397 1.00 41.71 75 ALA I N 1
ATOM 5119 C CA . ALA E 1 75 ? 26.255 -3.470 -38.917 1.00 43.49 75 ALA I CA 1
ATOM 5120 C C . ALA E 1 75 ? 26.508 -2.401 -37.847 1.00 47.31 75 ALA I C 1
ATOM 5121 O O . ALA E 1 75 ? 27.538 -1.710 -37.953 1.00 48.61 75 ALA I O 1
ATOM 5123 N N . ALA E 1 76 ? 25.567 -2.198 -36.908 1.00 46.34 76 ALA I N 1
ATOM 5124 C CA . ALA E 1 76 ? 25.676 -1.094 -35.921 1.00 46.83 76 ALA I CA 1
ATOM 5125 C C . ALA E 1 76 ? 26.920 -1.258 -35.037 1.00 47.76 76 ALA I C 1
ATOM 5126 O O . ALA E 1 76 ? 27.309 -2.387 -34.751 1.00 51.10 76 ALA I O 1
ATOM 5128 N N . PRO E 1 77 ? 27.561 -0.155 -34.592 1.00 51.23 77 PRO I N 1
ATOM 5129 C CA . PRO E 1 77 ? 28.868 -0.260 -33.911 1.00 53.52 77 PRO I CA 1
ATOM 5130 C C . PRO E 1 77 ? 28.899 -1.071 -32.603 1.00 52.80 77 PRO I C 1
ATOM 5131 O O . PRO E 1 77 ? 29.843 -1.801 -32.412 1.00 50.44 77 PRO I O 1
ATOM 5135 N N . ALA E 1 78 ? 27.900 -0.893 -31.751 1.00 47.63 78 ALA I N 1
ATOM 5136 C CA . ALA E 1 78 ? 27.772 -1.658 -30.485 1.00 49.32 78 ALA I CA 1
ATOM 5137 C C . ALA E 1 78 ? 27.521 -3.144 -30.743 1.00 47.35 78 ALA I C 1
ATOM 5138 O O . ALA E 1 78 ? 27.878 -3.958 -29.879 1.00 53.98 78 ALA I O 1
ATOM 5140 N N . ALA E 1 79 ? 26.773 -3.456 -31.790 1.00 47.61 79 ALA I N 1
ATOM 5141 C CA . ALA E 1 79 ? 26.250 -4.825 -31.973 1.00 49.25 79 ALA I CA 1
ATOM 5142 C C . ALA E 1 79 ? 27.280 -5.926 -32.198 1.00 52.06 79 ALA I C 1
ATOM 5143 O O . ALA E 1 79 ? 28.194 -5.749 -33.020 1.00 43.59 79 ALA I O 1
ATOM 5145 N N . MET E 1 80 ? 27.093 -7.033 -31.475 1.00 47.77 80 MET I N 1
ATOM 5146 C CA . MET E 1 80 ? 27.906 -8.232 -31.746 1.00 52.44 80 MET I CA 1
ATOM 5147 C C . MET E 1 80 ? 26.958 -9.435 -31.657 1.00 51.09 80 MET I C 1
ATOM 5148 O O . MET E 1 80 ? 26.245 -9.529 -30.643 1.00 47.25 80 MET I O 1
ATOM 5153 N N . ARG E 1 81 ? 26.962 -10.296 -32.667 1.00 46.70 81 ARG I N 1
ATOM 5154 C CA . ARG E 1 81 ? 26.162 -11.530 -32.570 1.00 47.28 81 ARG I CA 1
ATOM 5155 C C . ARG E 1 81 ? 26.825 -12.438 -31.537 1.00 44.86 81 ARG I C 1
ATOM 5156 O O . ARG E 1 81 ? 28.062 -12.421 -31.451 1.00 48.01 81 ARG I O 1
ATOM 5164 N N . LEU E 1 82 ? 26.026 -13.193 -30.804 1.00 43.21 82 LEU I N 1
ATOM 5165 C CA . LEU E 1 82 ? 26.587 -14.151 -29.829 1.00 49.20 82 LEU I CA 1
ATOM 5166 C C . LEU E 1 82 ? 26.201 -15.584 -30.211 1.00 48.23 82 LEU I C 1
ATOM 5167 O O . LEU E 1 82 ? 25.012 -15.845 -30.430 1.00 49.47 82 LEU I O 1
ATOM 5172 N N . ARG E 1 83 ? 27.180 -16.479 -30.220 1.00 50.07 83 ARG I N 1
ATOM 5173 C CA . ARG E 1 83 ? 26.931 -17.920 -30.452 1.00 48.60 83 ARG I CA 1
ATOM 5174 C C . ARG E 1 83 ? 27.161 -18.600 -29.100 1.00 46.33 83 ARG I C 1
ATOM 5175 O O . ARG E 1 83 ? 28.010 -18.114 -28.341 1.00 41.56 83 ARG I O 1
ATOM 5183 N N . PRO E 1 84 ? 26.439 -19.682 -28.732 1.00 46.22 84 PRO I N 1
ATOM 5184 C CA . PRO E 1 84 ? 26.627 -20.220 -27.391 1.00 47.72 84 PRO I CA 1
ATOM 5185 C C . PRO E 1 84 ? 28.080 -20.671 -27.156 1.00 47.67 84 PRO I C 1
ATOM 5186 O O . PRO E 1 84 ? 28.677 -21.241 -28.033 1.00 52.76 84 PRO I O 1
ATOM 5190 N N . GLY E 1 85 ? 28.606 -20.315 -25.998 1.00 47.02 85 GLY I N 1
ATOM 5191 C CA . GLY E 1 85 ? 29.961 -20.689 -25.564 1.00 51.80 85 GLY I CA 1
ATOM 5192 C C . GLY E 1 85 ? 30.021 -22.067 -24.934 1.00 54.78 85 GLY I C 1
ATOM 5193 O O . GLY E 1 85 ? 28.985 -22.721 -24.834 1.00 48.21 85 GLY I O 1
ATOM 5194 N N . GLU E 1 86 ? 31.229 -22.485 -24.555 1.00 57.61 86 GLU I N 1
ATOM 5195 C CA . GLU E 1 86 ? 31.437 -23.802 -23.907 1.00 59.24 86 GLU I CA 1
ATOM 5196 C C . GLU E 1 86 ? 30.635 -23.817 -22.599 1.00 56.19 86 GLU I C 1
ATOM 5197 O O . GLU E 1 86 ? 30.118 -24.886 -22.275 1.00 57.37 86 GLU I O 1
ATOM 5203 N N . ARG E 1 87 ? 30.582 -22.708 -21.868 1.00 53.69 87 ARG I N 1
ATOM 5204 C CA . ARG E 1 87 ? 29.820 -22.555 -20.595 1.00 56.39 87 ARG I CA 1
ATOM 5205 C C . ARG E 1 87 ? 28.280 -22.531 -20.761 1.00 52.06 87 ARG I C 1
ATOM 5206 O O . ARG E 1 87 ? 27.592 -22.663 -19.739 1.00 48.99 87 ARG I O 1
ATOM 5214 N N . HIS E 1 88 ? 27.752 -22.314 -21.969 1.00 45.67 88 HIS I N 1
ATOM 5215 C CA . HIS E 1 88 ? 26.283 -22.093 -22.106 1.00 43.46 88 HIS I CA 1
ATOM 5216 C C . HIS E 1 88 ? 25.437 -23.288 -21.617 1.00 44.77 88 HIS I C 1
ATOM 5217 O O . HIS E 1 88 ? 24.476 -23.031 -20.891 1.00 40.48 88 HIS I O 1
ATOM 5224 N N . TRP E 1 89 ? 25.819 -24.513 -21.951 1.00 42.59 89 TRP I N 1
ATOM 5225 C CA . TRP E 1 89 ? 24.968 -25.670 -21.569 1.00 44.49 89 TRP I CA 1
ATOM 5226 C C . TRP E 1 89 ? 24.863 -25.806 -20.037 1.00 43.31 89 TRP I C 1
ATOM 5227 O O . TRP E 1 89 ? 23.750 -25.963 -19.552 1.00 41.57 89 TRP I O 1
ATOM 5238 N N . MET E 1 90 ? 25.983 -25.667 -19.319 1.00 42.59 90 MET I N 1
ATOM 5239 C CA . MET E 1 90 ? 25.944 -25.727 -17.826 1.00 46.21 90 MET I CA 1
ATOM 5240 C C . MET E 1 90 ? 25.148 -24.539 -17.258 1.00 44.97 90 MET I C 1
ATOM 5241 O O . MET E 1 90 ? 24.384 -24.754 -16.320 1.00 44.64 90 MET I O 1
ATOM 5246 N N . ALA E 1 91 ? 25.319 -23.339 -17.842 1.00 40.24 91 ALA I N 1
ATOM 5247 C CA . ALA E 1 91 ? 24.530 -22.175 -17.378 1.00 40.77 91 ALA I CA 1
ATOM 5248 C C . ALA E 1 91 ? 23.038 -22.446 -17.622 1.00 40.81 91 ALA I C 1
ATOM 5249 O O . ALA E 1 91 ? 22.234 -22.114 -16.751 1.00 42.79 91 ALA I O 1
ATOM 5251 N N . PHE E 1 92 ? 22.720 -23.033 -18.777 1.00 38.35 92 PHE I N 1
ATOM 5252 C CA . PHE E 1 92 ? 21.306 -23.368 -19.085 1.00 37.58 92 PHE I CA 1
ATOM 5253 C C . PHE E 1 92 ? 20.772 -24.390 -18.058 1.00 36.98 92 PHE I C 1
ATOM 5254 O O . PHE E 1 92 ? 19.684 -24.175 -17.530 1.00 38.92 92 PHE I O 1
ATOM 5262 N N . ARG E 1 93 ? 21.582 -25.403 -17.741 1.00 38.23 93 ARG I N 1
ATOM 5263 C CA . ARG E 1 93 ? 21.166 -26.443 -16.750 1.00 40.71 93 ARG I CA 1
ATOM 5264 C C . ARG E 1 93 ? 20.966 -25.785 -15.382 1.00 43.09 93 ARG I C 1
ATOM 5265 O O . ARG E 1 93 ? 19.969 -26.078 -14.719 1.00 43.16 93 ARG I O 1
ATOM 5273 N N . GLN E 1 94 ? 21.887 -24.890 -15.021 1.00 48.39 94 GLN I N 1
ATOM 5274 C CA . GLN E 1 94 ? 21.817 -24.197 -13.705 1.00 48.75 94 GLN I CA 1
ATOM 5275 C C . GLN E 1 94 ? 20.564 -23.316 -13.593 1.00 45.75 94 GLN I C 1
ATOM 5276 O O . GLN E 1 94 ? 19.858 -23.418 -12.579 1.00 43.16 94 GLN I O 1
ATOM 5282 N N . LEU E 1 95 ? 20.254 -22.548 -14.644 1.00 40.17 95 LEU I N 1
ATOM 5283 C CA . LEU E 1 95 ? 19.029 -21.702 -14.625 1.00 41.24 95 LEU I CA 1
ATOM 5284 C C . LEU E 1 95 ? 17.759 -22.568 -14.551 1.00 40.23 95 LEU I C 1
ATOM 5285 O O . LEU E 1 95 ? 16.857 -22.234 -13.770 1.00 40.28 95 LEU I O 1
ATOM 5290 N N . ALA E 1 96 ? 17.724 -23.647 -15.334 1.00 38.07 96 ALA I N 1
ATOM 5291 C CA . ALA E 1 96 ? 16.545 -24.544 -15.355 1.00 39.56 96 ALA I CA 1
ATOM 5292 C C . ALA E 1 96 ? 16.389 -25.183 -13.962 1.00 41.51 96 ALA I C 1
ATOM 5293 O O . ALA E 1 96 ? 15.280 -25.194 -13.450 1.00 41.61 96 ALA I O 1
ATOM 5295 N N . SER E 1 97 ? 17.509 -25.607 -13.381 1.00 43.95 97 SER I N 1
ATOM 5296 C CA . SER E 1 97 ? 17.529 -26.224 -12.027 1.00 48.94 97 SER I CA 1
ATOM 5297 C C . SER E 1 97 ? 17.076 -25.174 -11.010 1.00 53.07 97 SER I C 1
ATOM 5298 O O . SER E 1 97 ? 16.251 -25.496 -10.147 1.00 46.86 97 SER I O 1
ATOM 5301 N N . ASP E 1 98 ? 17.512 -23.925 -11.214 1.00 48.68 98 ASP I N 1
ATOM 5302 C CA . ASP E 1 98 ? 17.214 -22.852 -10.237 1.00 51.76 98 ASP I CA 1
ATOM 5303 C C . ASP E 1 98 ? 15.693 -22.709 -10.148 1.00 53.42 98 ASP I C 1
ATOM 5304 O O . ASP E 1 98 ? 15.209 -22.448 -9.055 1.00 57.27 98 ASP I O 1
ATOM 5309 N N . VAL E 1 99 ? 14.982 -22.801 -11.270 1.00 53.12 99 VAL I N 1
ATOM 5310 C CA . VAL E 1 99 ? 13.506 -22.586 -11.219 1.00 55.75 99 VAL I CA 1
ATOM 5311 C C . VAL E 1 99 ? 12.688 -23.894 -11.365 1.00 58.00 99 VAL I C 1
ATOM 5312 O O . VAL E 1 99 ? 11.470 -23.769 -11.542 1.00 61.58 99 VAL I O 1
ATOM 5316 N N . ASP E 1 100 ? 13.304 -25.081 -11.354 1.00 55.69 100 ASP I N 1
ATOM 5317 C CA . ASP E 1 100 ? 12.525 -26.332 -11.632 1.00 58.44 100 ASP I CA 1
ATOM 5318 C C . ASP E 1 100 ? 11.804 -26.159 -12.977 1.00 52.50 100 ASP I C 1
ATOM 5319 O O . ASP E 1 100 ? 10.617 -26.491 -13.067 1.00 46.71 100 ASP I O 1
ATOM 5324 N N . ALA E 1 101 ? 12.513 -25.654 -13.991 1.00 45.86 101 ALA I N 1
ATOM 5325 C CA . ALA E 1 101 ? 11.821 -25.247 -15.231 1.00 44.38 101 ALA I CA 1
ATOM 5326 C C . ALA E 1 101 ? 11.091 -26.393 -15.938 1.00 46.82 101 ALA I C 1
ATOM 5327 O O . ALA E 1 101 ? 11.660 -27.493 -16.043 1.00 42.74 101 ALA I O 1
ATOM 5329 N N . ASN E 1 102 ? 9.863 -26.115 -16.383 1.00 46.03 102 ASN I N 1
ATOM 5330 C CA . ASN E 1 102 ? 9.102 -27.098 -17.199 1.00 46.18 102 ASN I CA 1
ATOM 5331 C C . ASN E 1 102 ? 8.452 -26.370 -18.379 1.00 40.34 102 ASN I C 1
ATOM 5332 O O . ASN E 1 102 ? 8.242 -25.159 -18.297 1.00 40.85 102 ASN I O 1
ATOM 5337 N N . GLY E 1 103 ? 8.178 -27.113 -19.441 1.00 42.68 103 GLY I N 1
ATOM 5338 C CA . GLY E 1 103 ? 7.517 -26.502 -20.607 1.00 44.56 103 GLY I CA 1
ATOM 5339 C C . GLY E 1 103 ? 8.316 -25.328 -21.161 1.00 43.26 103 GLY I C 1
ATOM 5340 O O . GLY E 1 103 ? 9.547 -25.455 -21.232 1.00 42.47 103 GLY I O 1
ATOM 5341 N N . ASN E 1 104 ? 7.655 -24.202 -21.410 1.00 46.58 104 ASN I N 1
ATOM 5342 C CA . ASN E 1 104 ? 8.308 -23.013 -22.026 1.00 45.05 104 ASN I CA 1
ATOM 5343 C C . ASN E 1 104 ? 9.426 -22.435 -21.141 1.00 41.22 104 ASN I C 1
ATOM 5344 O O . ASN E 1 104 ? 10.263 -21.694 -21.673 1.00 42.03 104 ASN I O 1
ATOM 5349 N N . ASP E 1 105 ? 9.428 -22.749 -19.841 1.00 40.67 105 ASP I N 1
ATOM 5350 C CA . ASP E 1 105 ? 10.479 -22.246 -18.922 1.00 43.28 105 ASP I CA 1
ATOM 5351 C C . ASP E 1 105 ? 11.844 -22.691 -19.477 1.00 40.39 105 ASP I C 1
ATOM 5352 O O . ASP E 1 105 ? 12.817 -21.966 -19.278 1.00 43.79 105 ASP I O 1
ATOM 5357 N N . ILE E 1 106 ? 11.916 -23.882 -20.060 1.00 36.22 106 ILE I N 1
ATOM 5358 C CA . ILE E 1 106 ? 13.201 -24.396 -20.605 1.00 37.18 106 ILE I CA 1
ATOM 5359 C C . ILE E 1 106 ? 13.691 -23.450 -21.723 1.00 38.85 106 ILE I C 1
ATOM 5360 O O . ILE E 1 106 ? 14.882 -23.136 -21.748 1.00 38.32 106 ILE I O 1
ATOM 5365 N N . ALA E 1 107 ? 12.781 -22.985 -22.573 1.00 38.31 107 ALA I N 1
ATOM 5366 C CA . ALA E 1 107 ? 13.152 -22.032 -23.653 1.00 40.83 107 ALA I CA 1
ATOM 5367 C C . ALA E 1 107 ? 13.676 -20.724 -23.043 1.00 39.08 107 ALA I C 1
ATOM 5368 O O . ALA E 1 107 ? 14.722 -20.247 -23.503 1.00 38.63 107 ALA I O 1
ATOM 5370 N N . ASP E 1 108 ? 13.021 -20.236 -21.980 1.00 38.48 108 ASP I N 1
ATOM 5371 C CA . ASP E 1 108 ? 13.469 -18.988 -21.305 1.00 37.11 108 ASP I CA 1
ATOM 5372 C C . ASP E 1 108 ? 14.868 -19.196 -20.724 1.00 37.27 108 ASP I C 1
ATOM 5373 O O . ASP E 1 108 ? 15.705 -18.303 -20.877 1.00 38.73 108 ASP I O 1
ATOM 5378 N N . ALA E 1 109 ? 15.085 -20.353 -20.104 1.00 38.59 109 ALA I N 1
ATOM 5379 C CA . ALA E 1 109 ? 16.391 -20.670 -19.490 1.00 37.58 109 ALA I CA 1
ATOM 5380 C C . ALA E 1 109 ? 17.476 -20.748 -20.575 1.00 37.98 109 ALA I C 1
ATOM 5381 O O . ALA E 1 109 ? 18.582 -20.250 -20.353 1.00 36.55 109 ALA I O 1
ATOM 5383 N N . HIS E 1 110 ? 17.135 -21.394 -21.693 1.00 40.33 110 HIS I N 1
ATOM 5384 C CA . HIS E 1 110 ? 18.148 -21.563 -22.772 1.00 44.13 110 HIS I CA 1
ATOM 5385 C C . HIS E 1 110 ? 18.546 -20.176 -23.299 1.00 40.26 110 HIS I C 1
ATOM 5386 O O . HIS E 1 110 ? 19.749 -19.929 -23.434 1.00 42.58 110 HIS I O 1
ATOM 5393 N N . LEU E 1 111 ? 17.567 -19.294 -23.512 1.00 44.83 111 LEU I N 1
ATOM 5394 C CA . LEU E 1 111 ? 17.828 -17.891 -23.950 1.00 46.12 111 LEU I CA 1
ATOM 5395 C C . LEU E 1 111 ? 18.580 -17.078 -22.883 1.00 45.69 111 LEU I C 1
ATOM 5396 O O . LEU E 1 111 ? 19.571 -16.433 -23.249 1.00 41.81 111 LEU I O 1
ATOM 5401 N N . ALA E 1 112 ? 18.186 -17.207 -21.611 1.00 44.77 112 ALA I N 1
ATOM 5402 C CA . ALA E 1 112 ? 18.774 -16.474 -20.457 1.00 43.97 112 ALA I CA 1
ATOM 5403 C C . ALA E 1 112 ? 20.251 -16.879 -20.303 1.00 46.36 112 ALA I C 1
ATOM 5404 O O . ALA E 1 112 ? 21.068 -16.032 -19.912 1.00 43.52 112 ALA I O 1
ATOM 5406 N N . ALA E 1 113 ? 20.560 -18.137 -20.610 1.00 40.67 113 ALA I N 1
ATOM 5407 C CA . ALA E 1 113 ? 21.931 -18.674 -20.477 1.00 39.86 113 ALA I CA 1
ATOM 5408 C C . ALA E 1 113 ? 22.887 -17.826 -21.341 1.00 39.95 113 ALA I C 1
ATOM 5409 O O . ALA E 1 113 ? 24.056 -17.708 -20.956 1.00 42.93 113 ALA I O 1
ATOM 5411 N N . TYR E 1 114 ? 22.431 -17.291 -22.479 1.00 39.67 114 TYR I N 1
ATOM 5412 C CA . TYR E 1 114 ? 23.392 -16.436 -23.222 1.00 42.51 114 TYR I CA 1
ATOM 5413 C C . TYR E 1 114 ? 23.843 -15.260 -22.345 1.00 45.14 114 TYR I C 1
ATOM 5414 O O . TYR E 1 114 ? 25.060 -15.024 -22.288 1.00 47.64 114 TYR I O 1
ATOM 5423 N N . ALA E 1 115 ? 22.924 -14.614 -21.634 1.00 44.18 115 ALA I N 1
ATOM 5424 C CA . ALA E 1 115 ? 23.278 -13.488 -20.737 1.00 44.07 115 ALA I CA 1
ATOM 5425 C C . ALA E 1 115 ? 24.182 -13.938 -19.579 1.00 46.68 115 ALA I C 1
ATOM 5426 O O . ALA E 1 115 ? 25.172 -13.247 -19.292 1.00 45.83 115 ALA I O 1
ATOM 5428 N N . LEU E 1 116 ? 23.856 -15.080 -18.970 1.00 46.82 116 LEU I N 1
ATOM 5429 C CA . LEU E 1 116 ? 24.637 -15.557 -17.798 1.00 48.40 116 LEU I CA 1
ATOM 5430 C C . LEU E 1 116 ? 26.088 -15.876 -18.171 1.00 44.60 116 LEU I C 1
ATOM 5431 O O . LEU E 1 116 ? 26.974 -15.410 -17.473 1.00 42.83 116 LEU I O 1
ATOM 5436 N N . GLU E 1 117 ? 26.295 -16.568 -19.292 1.00 47.18 117 GLU I N 1
ATOM 5437 C CA . GLU E 1 117 ? 27.644 -16.992 -19.761 1.00 52.26 117 GLU I CA 1
ATOM 5438 C C . GLU E 1 117 ? 28.472 -15.745 -20.088 1.00 53.93 117 GLU I C 1
ATOM 5439 O O . GLU E 1 117 ? 29.683 -15.764 -19.859 1.00 52.35 117 GLU I O 1
ATOM 5445 N N . ASN E 1 118 ? 27.818 -14.740 -20.661 1.00 49.31 118 ASN I N 1
ATOM 5446 C CA . ASN E 1 118 ? 28.498 -13.474 -21.023 1.00 51.79 118 ASN I CA 1
ATOM 5447 C C . ASN E 1 118 ? 28.518 -12.524 -19.823 1.00 51.98 118 ASN I C 1
ATOM 5448 O O . ASN E 1 118 ? 29.051 -11.422 -19.990 1.00 53.13 118 ASN I O 1
ATOM 5453 N N . ASN E 1 119 ? 27.896 -12.902 -18.695 1.00 48.06 119 ASN I N 1
ATOM 5454 C CA . ASN E 1 119 ? 27.795 -11.955 -17.547 1.00 49.51 119 ASN I CA 1
ATOM 5455 C C . ASN E 1 119 ? 27.130 -10.648 -18.023 1.00 50.85 119 ASN I C 1
ATOM 5456 O O . ASN E 1 119 ? 27.588 -9.582 -17.595 1.00 51.26 119 ASN I O 1
ATOM 5461 N N . ALA E 1 120 ? 26.069 -10.738 -18.831 1.00 49.56 120 ALA I N 1
ATOM 5462 C CA . ALA E 1 120 ? 25.434 -9.551 -19.455 1.00 50.92 120 ALA I CA 1
ATOM 5463 C C . ALA E 1 120 ? 24.058 -9.243 -18.872 1.00 52.69 120 ALA I C 1
ATOM 5464 O O . ALA E 1 120 ? 23.385 -10.186 -18.428 1.00 51.04 120 ALA I O 1
ATOM 5466 N N . THR E 1 121 ? 23.692 -7.964 -18.804 1.00 48.99 121 THR I N 1
ATOM 5467 C CA . THR E 1 121 ? 22.305 -7.636 -18.410 1.00 50.69 121 THR I CA 1
ATOM 5468 C C . THR E 1 121 ? 21.356 -8.170 -19.493 1.00 46.86 121 THR I C 1
ATOM 5469 O O . THR E 1 121 ? 21.646 -7.971 -20.684 1.00 41.66 121 THR I O 1
ATOM 5473 N N . TRP E 1 122 ? 20.236 -8.746 -19.066 1.00 43.82 122 TRP I N 1
ATOM 5474 C CA . TRP E 1 122 ? 19.225 -9.254 -20.020 1.00 46.09 122 TRP I CA 1
ATOM 5475 C C . TRP E 1 122 ? 18.073 -8.255 -20.005 1.00 46.42 122 TRP I C 1
ATOM 5476 O O . TRP E 1 122 ? 17.439 -8.097 -18.940 1.00 42.81 122 TRP I O 1
ATOM 5487 N N . LEU E 1 123 ? 17.758 -7.665 -21.160 1.00 42.49 123 LEU I N 1
ATOM 5488 C CA . LEU E 1 123 ? 16.564 -6.789 -21.197 1.00 45.15 123 LEU I CA 1
ATOM 5489 C C . LEU E 1 123 ? 15.439 -7.550 -21.890 1.00 42.10 123 LEU I C 1
ATOM 5490 O O . LEU E 1 123 ? 15.632 -7.961 -23.044 1.00 47.64 123 LEU I O 1
ATOM 5495 N N . SER E 1 124 ? 14.317 -7.745 -21.199 1.00 42.07 124 SER I N 1
ATOM 5496 C CA . SER E 1 124 ? 13.143 -8.368 -21.869 1.00 42.43 124 SER I CA 1
ATOM 5497 C C . SER E 1 124 ? 11.834 -7.711 -21.427 1.00 43.79 124 SER I C 1
ATOM 5498 O O . SER E 1 124 ? 11.755 -7.324 -20.245 1.00 44.31 124 SER I O 1
ATOM 5501 N N . ALA E 1 125 ? 10.859 -7.650 -22.326 1.00 40.73 125 ALA I N 1
ATOM 5502 C CA . ALA E 1 125 ? 9.502 -7.172 -21.9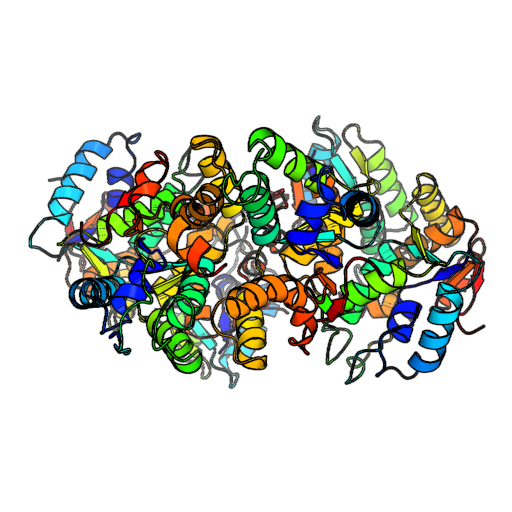97 1.00 43.78 125 ALA I CA 1
ATOM 5503 C C . ALA E 1 125 ? 8.911 -8.159 -20.972 1.00 44.81 125 ALA I C 1
ATOM 5504 O O . ALA E 1 125 ? 8.141 -7.709 -20.105 1.00 45.12 125 ALA I O 1
ATOM 5506 N N . ASP E 1 126 ? 9.220 -9.453 -21.115 1.00 39.84 126 ASP I N 1
ATOM 5507 C CA . ASP E 1 126 ? 8.590 -10.451 -20.209 1.00 41.82 126 ASP I CA 1
ATOM 5508 C C . ASP E 1 126 ? 9.135 -10.252 -18.789 1.00 43.76 126 ASP I C 1
ATOM 5509 O O . ASP E 1 126 ? 10.321 -10.526 -18.560 1.00 40.32 126 ASP I O 1
ATOM 5514 N N . ARG E 1 127 ? 8.232 -10.017 -17.835 1.00 43.69 127 ARG I N 1
ATOM 5515 C CA . ARG E 1 127 ? 8.641 -9.719 -16.431 1.00 49.33 127 ARG I CA 1
ATOM 5516 C C . ARG E 1 127 ? 8.876 -11.039 -15.677 1.00 48.57 127 ARG I C 1
ATOM 5517 O O . ARG E 1 127 ? 9.430 -10.976 -14.579 1.00 43.32 127 ARG I O 1
ATOM 5525 N N . GLY E 1 128 ? 8.569 -12.169 -16.311 1.00 46.96 128 GLY I N 1
ATOM 5526 C CA . GLY E 1 128 ? 8.820 -13.513 -15.749 1.00 46.68 128 GLY I CA 1
ATOM 5527 C C . GLY E 1 128 ? 10.305 -13.758 -15.558 1.00 44.08 128 GLY I C 1
ATOM 5528 O O . GLY E 1 128 ? 10.649 -14.609 -14.736 1.00 43.10 128 GLY I O 1
ATOM 5529 N N . PHE E 1 129 ? 11.161 -13.044 -16.303 1.00 40.52 129 PHE I N 1
ATOM 5530 C CA . PHE E 1 129 ? 12.639 -13.225 -16.261 1.00 41.31 129 PHE I CA 1
ATOM 5531 C C . PHE E 1 129 ? 13.163 -12.905 -14.848 1.00 41.22 129 PHE I C 1
ATOM 5532 O O . PHE E 1 129 ? 14.237 -13.384 -14.499 1.00 46.46 129 PHE I O 1
ATOM 5540 N N . ALA E 1 130 ? 12.412 -12.136 -14.076 1.00 48.14 130 ALA I N 1
ATOM 5541 C CA . ALA E 1 130 ? 12.768 -11.786 -12.676 1.00 48.10 130 ALA I CA 1
ATOM 5542 C C . ALA E 1 130 ? 12.885 -13.081 -11.844 1.00 50.29 130 ALA I C 1
ATOM 5543 O O . ALA E 1 130 ? 13.678 -13.089 -10.895 1.00 49.11 130 ALA I O 1
ATOM 5545 N N . ARG E 1 131 ? 12.158 -14.132 -12.216 1.00 48.15 131 ARG I N 1
ATOM 5546 C CA . ARG E 1 131 ? 12.175 -15.440 -11.487 1.00 51.00 131 ARG I CA 1
ATOM 5547 C C . ARG E 1 131 ? 13.588 -16.059 -11.488 1.00 49.36 131 ARG I C 1
ATOM 5548 O O . ARG E 1 131 ? 13.845 -16.854 -10.585 1.00 47.44 131 ARG I O 1
ATOM 5556 N N . PHE E 1 132 ? 14.437 -15.798 -12.500 1.00 47.68 132 PHE I N 1
ATOM 5557 C CA . PHE E 1 132 ? 15.820 -16.340 -12.404 1.00 46.97 132 PHE I CA 1
ATOM 5558 C C . PHE E 1 132 ? 16.684 -15.370 -11.579 1.00 48.55 132 PHE I C 1
ATOM 5559 O O . PHE E 1 132 ? 17.072 -14.302 -12.095 1.00 48.63 132 PHE I O 1
ATOM 5567 N N . ARG E 1 133 ? 17.029 -15.766 -10.345 1.00 50.83 133 ARG I N 1
ATOM 5568 C CA . ARG E 1 133 ? 17.859 -14.934 -9.412 1.00 57.39 133 ARG I CA 1
ATOM 5569 C C . ARG E 1 133 ? 19.284 -14.712 -9.927 1.00 54.33 133 ARG I C 1
ATOM 5570 O O . ARG E 1 133 ? 19.812 -13.619 -9.719 1.00 55.83 133 ARG I O 1
ATOM 5578 N N . ARG E 1 134 ? 19.887 -15.737 -10.517 1.00 56.43 134 ARG I N 1
ATOM 5579 C CA . ARG E 1 134 ? 21.272 -15.666 -11.043 1.00 56.98 134 ARG I CA 1
ATOM 5580 C C . ARG E 1 134 ? 21.303 -14.611 -12.166 1.00 56.77 134 ARG I C 1
ATOM 5581 O O . ARG E 1 134 ? 22.357 -14.019 -12.380 1.00 53.41 134 ARG I O 1
ATOM 5589 N N . LEU E 1 135 ? 20.239 -14.542 -12.957 1.00 53.95 135 LEU I N 1
ATOM 5590 C CA . LEU E 1 135 ? 20.184 -13.622 -14.128 1.00 51.49 135 LEU I CA 1
ATOM 5591 C C . LEU E 1 135 ? 20.068 -12.144 -13.736 1.00 52.77 135 LEU I C 1
ATOM 5592 O O . LEU E 1 135 ? 19.272 -11.818 -12.847 1.00 50.46 135 LEU I O 1
ATOM 5597 N N . ARG E 1 136 ? 20.755 -11.268 -14.470 1.00 55.42 136 ARG I N 1
ATOM 5598 C CA . ARG E 1 136 ? 20.554 -9.820 -14.236 1.00 55.53 136 ARG I CA 1
ATOM 5599 C C . ARG E 1 136 ? 19.551 -9.369 -15.290 1.00 55.99 136 ARG I C 1
ATOM 5600 O O . ARG E 1 136 ? 19.948 -9.234 -16.461 1.00 55.29 136 ARG I O 1
ATOM 5608 N N . TRP E 1 137 ? 18.328 -9.062 -14.865 1.00 52.69 137 TRP I N 1
ATOM 5609 C CA . TRP E 1 137 ? 17.260 -8.710 -15.832 1.00 51.78 137 TRP I CA 1
ATOM 5610 C C . TRP E 1 137 ? 16.705 -7.326 -15.514 1.00 53.83 137 TRP I C 1
ATOM 5611 O O . TRP E 1 137 ? 16.506 -7.033 -14.323 1.00 48.53 137 TRP I O 1
ATOM 5622 N N . ARG E 1 138 ? 16.514 -6.521 -16.553 1.00 50.14 138 ARG I N 1
ATOM 5623 C CA . ARG E 1 138 ? 15.902 -5.183 -16.382 1.00 56.58 138 ARG I CA 1
ATOM 5624 C C . ARG E 1 138 ? 14.814 -5.047 -17.454 1.00 51.24 138 ARG I C 1
ATOM 5625 O O . ARG E 1 138 ? 14.998 -5.601 -18.550 1.00 48.65 138 ARG I O 1
ATOM 5633 N N . HIS E 1 139 ? 13.709 -4.375 -17.143 1.00 51.25 139 HIS I N 1
ATOM 5634 C CA . HIS E 1 139 ? 12.700 -4.127 -18.199 1.00 52.92 139 HIS I CA 1
ATOM 5635 C C . HIS E 1 139 ? 13.380 -3.239 -19.248 1.00 51.65 139 HIS I C 1
ATOM 5636 O O . HIS E 1 139 ? 14.138 -2.352 -18.847 1.00 50.14 139 HIS I O 1
ATOM 5643 N N . PRO E 1 140 ? 13.152 -3.450 -20.567 1.00 51.09 140 PRO I N 1
ATOM 5644 C CA . PRO E 1 140 ? 13.909 -2.708 -21.574 1.00 55.58 140 PRO I CA 1
ATOM 5645 C C . PRO E 1 140 ? 13.610 -1.204 -21.416 1.00 63.28 140 PRO I C 1
ATOM 5646 O O . PRO E 1 140 ? 14.523 -0.414 -21.510 1.00 64.44 140 PRO I O 1
ATOM 5650 N N . LEU E 1 141 ? 12.347 -0.851 -21.183 1.00 68.27 141 LEU I N 1
ATOM 5651 C CA . LEU E 1 141 ? 11.991 0.570 -20.917 1.00 66.23 141 LEU I CA 1
ATOM 5652 C C . LEU E 1 141 ? 12.637 1.039 -19.600 1.00 77.31 141 LEU I C 1
ATOM 5653 O O . LEU E 1 141 ? 13.137 2.178 -19.572 1.00 80.62 141 LEU I O 1
ATOM 5658 N N . ASP E 1 142 ? 12.651 0.192 -18.563 1.00 76.82 142 ASP I N 1
ATOM 5659 C CA . ASP E 1 142 ? 13.314 0.526 -17.273 1.00 83.77 142 ASP I CA 1
ATOM 5660 C C . ASP E 1 142 ? 14.766 0.949 -17.523 1.00 76.53 142 ASP I C 1
ATOM 5661 O O . ASP E 1 142 ? 15.134 2.031 -17.039 1.00 81.39 142 ASP I O 1
ATOM 5666 N N . MET F 1 1 ? 22.660 -37.366 -13.702 1.00 43.39 1 MET G N 1
ATOM 5667 C CA . MET F 1 1 ? 23.492 -36.629 -12.721 1.00 45.01 1 MET G CA 1
ATOM 5668 C C . MET F 1 1 ? 23.984 -37.584 -11.615 1.00 43.57 1 MET G C 1
ATOM 5669 O O . MET F 1 1 ? 23.177 -38.390 -11.139 1.00 42.26 1 MET G O 1
ATOM 5674 N N . LEU F 1 2 ? 25.256 -37.467 -11.235 1.00 43.99 2 LEU G N 1
ATOM 5675 C CA . LEU F 1 2 ? 25.816 -38.318 -10.149 1.00 46.25 2 LEU G CA 1
ATOM 5676 C C . LEU F 1 2 ? 26.179 -37.421 -8.956 1.00 44.41 2 LEU G C 1
ATOM 5677 O O . LEU F 1 2 ? 26.929 -36.448 -9.166 1.00 41.34 2 LEU G O 1
ATOM 5682 N N . CYS F 1 3 ? 25.688 -37.767 -7.777 1.00 39.94 3 CYS G N 1
ATOM 5683 C CA . CYS F 1 3 ? 25.970 -36.989 -6.550 1.00 40.52 3 CYS G CA 1
ATOM 5684 C C . CYS F 1 3 ? 26.910 -37.815 -5.668 1.00 39.89 3 CYS G C 1
ATOM 5685 O O . CYS F 1 3 ? 26.801 -39.058 -5.709 1.00 43.01 3 CYS G O 1
ATOM 5688 N N . VAL F 1 4 ? 27.824 -37.160 -4.951 1.00 40.49 4 VAL G N 1
ATOM 5689 C CA . VAL F 1 4 ? 28.849 -37.924 -4.182 1.00 39.63 4 VAL G CA 1
ATOM 5690 C C . VAL F 1 4 ? 28.877 -37.569 -2.689 1.00 37.96 4 VAL G C 1
ATOM 5691 O O . VAL F 1 4 ? 28.548 -36.424 -2.337 1.00 37.42 4 VAL G O 1
ATOM 5695 N N . ASP F 1 5 ? 29.169 -38.577 -1.859 1.00 35.07 5 ASP G N 1
ATOM 5696 C CA . ASP F 1 5 ? 29.236 -38.423 -0.384 1.00 36.38 5 ASP G CA 1
ATOM 5697 C C . ASP F 1 5 ? 30.588 -37.845 0.061 1.00 36.33 5 ASP G C 1
ATOM 5698 O O . ASP F 1 5 ? 31.524 -37.821 -0.758 1.00 38.32 5 ASP G O 1
ATOM 5703 N N . VAL F 1 6 ? 30.695 -37.523 1.351 1.00 34.58 6 VAL G N 1
ATOM 5704 C CA . VAL F 1 6 ? 31.947 -36.978 1.941 1.00 36.15 6 VAL G CA 1
ATOM 5705 C C . VAL F 1 6 ? 33.116 -37.964 1.779 1.00 36.19 6 VAL G C 1
ATOM 5706 O O . VAL F 1 6 ? 34.202 -37.516 1.377 1.00 35.68 6 VAL G O 1
ATOM 5710 N N . ASN F 1 7 ? 32.861 -39.253 1.958 1.00 35.06 7 ASN G N 1
ATOM 5711 C CA . ASN F 1 7 ? 33.954 -40.263 1.925 1.00 40.81 7 ASN G CA 1
ATOM 5712 C C . ASN F 1 7 ? 34.629 -40.216 0.546 1.00 35.32 7 ASN G C 1
ATOM 5713 O O . ASN F 1 7 ? 35.845 -40.319 0.482 1.00 35.61 7 ASN G O 1
ATOM 5718 N N . VAL F 1 8 ? 33.825 -40.032 -0.491 1.00 36.38 8 VAL G N 1
ATOM 5719 C CA . VAL F 1 8 ? 34.408 -40.045 -1.859 1.00 36.85 8 VAL G CA 1
ATOM 5720 C C . VAL F 1 8 ? 35.441 -38.915 -2.016 1.00 35.92 8 VAL G C 1
ATOM 5721 O O . VAL F 1 8 ? 36.567 -39.225 -2.455 1.00 35.84 8 VAL G O 1
ATOM 5725 N N . LEU F 1 9 ? 35.118 -37.704 -1.569 1.00 32.07 9 LEU G N 1
ATOM 5726 C CA . LEU F 1 9 ? 36.080 -36.569 -1.619 1.00 33.97 9 LEU G CA 1
ATOM 5727 C C . LEU F 1 9 ? 37.288 -36.815 -0.691 1.00 31.82 9 LEU G C 1
ATOM 5728 O O . LEU F 1 9 ? 38.388 -36.447 -1.049 1.00 30.71 9 LEU G O 1
ATOM 5733 N N . VAL F 1 10 ? 37.028 -37.356 0.502 1.00 30.42 10 VAL G N 1
ATOM 5734 C CA . VAL F 1 10 ? 38.146 -37.547 1.471 1.00 33.30 10 VAL G CA 1
ATOM 5735 C C . VAL F 1 10 ? 39.167 -38.548 0.917 1.00 38.06 10 VAL G C 1
ATOM 5736 O O . VAL F 1 10 ? 40.364 -38.226 0.915 1.00 36.67 10 VAL G O 1
ATOM 5740 N N . TYR F 1 11 ? 38.657 -39.657 0.380 1.00 35.77 11 TYR G N 1
ATOM 5741 C CA . TYR F 1 11 ? 39.558 -40.697 -0.170 1.00 38.78 11 TYR G CA 1
ATOM 5742 C C . TYR F 1 11 ? 40.316 -40.106 -1.363 1.00 40.94 11 TYR G C 1
ATOM 5743 O O . TYR F 1 11 ? 41.508 -40.353 -1.500 1.00 42.39 11 TYR G O 1
ATOM 5752 N N . ALA F 1 12 ? 39.594 -39.356 -2.195 1.00 41.89 12 ALA G N 1
ATOM 5753 C CA . ALA F 1 12 ? 40.226 -38.805 -3.410 1.00 42.09 12 ALA G CA 1
ATOM 5754 C C . ALA F 1 12 ? 41.335 -37.824 -3.017 1.00 40.21 12 ALA G C 1
ATOM 5755 O O . ALA F 1 12 ? 42.317 -37.753 -3.758 1.00 44.37 12 ALA G O 1
ATOM 5757 N N . HIS F 1 13 ? 41.203 -37.113 -1.929 1.00 40.99 13 HIS G N 1
ATOM 5758 C CA . HIS F 1 13 ? 42.193 -36.037 -1.631 1.00 41.77 13 HIS G CA 1
ATOM 5759 C C . HIS F 1 13 ? 43.340 -36.493 -0.721 1.00 47.00 13 HIS G C 1
ATOM 5760 O O . HIS F 1 13 ? 44.441 -35.938 -0.854 1.00 48.16 13 HIS G O 1
ATOM 5767 N N . ARG F 1 14 ? 43.070 -37.460 0.181 1.00 47.24 14 ARG G N 1
ATOM 5768 C CA . ARG F 1 14 ? 44.162 -37.812 1.125 1.00 47.20 14 ARG G CA 1
ATOM 5769 C C . ARG F 1 14 ? 45.031 -38.941 0.557 1.00 49.68 14 ARG G C 1
ATOM 5770 O O . ARG F 1 14 ? 44.569 -40.088 0.569 1.00 46.55 14 ARG G O 1
ATOM 5778 N N . ALA F 1 15 ? 46.279 -38.615 0.238 1.00 50.74 15 ALA G N 1
ATOM 5779 C CA . ALA F 1 15 ? 47.258 -39.560 -0.355 1.00 50.87 15 ALA G CA 1
ATOM 5780 C C . ALA F 1 15 ? 47.556 -40.703 0.614 1.00 51.69 15 ALA G C 1
ATOM 5781 O O . ALA F 1 15 ? 47.683 -41.833 0.140 1.00 66.15 15 ALA G O 1
ATOM 5783 N N . ASP F 1 16 ? 47.621 -40.423 1.907 1.00 53.08 16 ASP G N 1
ATOM 5784 C CA . ASP F 1 16 ? 48.012 -41.395 2.964 1.00 54.19 16 ASP G CA 1
ATOM 5785 C C . ASP F 1 16 ? 47.043 -42.587 3.011 1.00 54.72 16 ASP G C 1
ATOM 5786 O O . ASP F 1 16 ? 47.489 -43.660 3.428 1.00 59.90 16 ASP G O 1
ATOM 5791 N N . LEU F 1 17 ? 45.753 -42.370 2.775 1.00 54.70 17 LEU G N 1
ATOM 5792 C CA . LEU F 1 17 ? 44.733 -43.458 2.820 1.00 50.51 17 LEU G CA 1
ATOM 5793 C C . LEU F 1 17 ? 44.945 -44.529 1.731 1.00 50.01 17 LEU G C 1
ATOM 5794 O O . LEU F 1 17 ? 45.324 -44.172 0.614 1.00 47.92 17 LEU G O 1
ATOM 5799 N N . ARG F 1 18 ? 44.639 -45.783 2.063 1.00 50.75 18 ARG G N 1
ATOM 5800 C CA . ARG F 1 18 ? 44.779 -46.935 1.117 1.00 61.86 18 ARG G CA 1
ATOM 5801 C C . ARG F 1 18 ? 43.860 -46.781 -0.104 1.00 59.64 18 ARG G C 1
ATOM 5802 O O . ARG F 1 18 ? 44.280 -47.165 -1.198 1.00 63.42 18 ARG G O 1
ATOM 5810 N N . GLU F 1 19 ? 42.651 -46.258 0.080 1.00 53.51 19 GLU G N 1
ATOM 5811 C CA . GLU F 1 19 ? 41.628 -46.103 -0.987 1.00 52.00 19 GLU G CA 1
ATOM 5812 C C . GLU F 1 19 ? 42.001 -44.995 -1.983 1.00 50.33 19 GLU G C 1
ATOM 5813 O O . GLU F 1 19 ? 41.304 -44.884 -3.013 1.00 47.46 19 GLU G O 1
ATOM 5819 N N . HIS F 1 20 ? 43.040 -44.205 -1.721 1.00 47.38 20 HIS G N 1
ATOM 5820 C CA . HIS F 1 20 ? 43.269 -42.956 -2.501 1.00 49.51 20 HIS G CA 1
ATOM 5821 C C . HIS F 1 20 ? 43.457 -43.122 -4.013 1.00 52.31 20 HIS G C 1
ATOM 5822 O O . HIS F 1 20 ? 42.810 -42.335 -4.726 1.00 50.82 20 HIS G O 1
ATOM 5829 N N . ALA F 1 21 ? 44.214 -44.118 -4.509 1.00 56.78 21 ALA G N 1
ATOM 5830 C CA . ALA F 1 21 ? 44.434 -44.157 -5.978 1.00 52.99 21 ALA G CA 1
ATOM 5831 C C . ALA F 1 21 ? 43.129 -44.367 -6.752 1.00 49.61 21 ALA G C 1
ATOM 5832 O O . ALA F 1 21 ? 42.884 -43.613 -7.698 1.00 50.17 21 ALA G O 1
ATOM 5834 N N . ASP F 1 22 ? 42.303 -45.306 -6.293 1.00 50.18 22 ASP G N 1
ATOM 5835 C CA . ASP F 1 22 ? 41.007 -45.580 -6.954 1.00 51.32 22 ASP G CA 1
ATOM 5836 C C . ASP F 1 22 ? 40.049 -44.378 -6.875 1.00 47.26 22 ASP G C 1
ATOM 5837 O O . ASP F 1 22 ? 39.428 -44.058 -7.884 1.00 45.18 22 ASP G O 1
ATOM 5842 N N . TYR F 1 23 ? 39.952 -43.762 -5.694 1.00 47.61 23 TYR G N 1
ATOM 5843 C CA . TYR F 1 23 ? 39.046 -42.588 -5.502 1.00 42.53 23 TYR G CA 1
ATOM 5844 C C . TYR F 1 23 ? 39.517 -41.379 -6.332 1.00 42.52 23 TYR G C 1
ATOM 5845 O O . TYR F 1 23 ? 38.688 -40.696 -6.932 1.00 44.50 23 TYR G O 1
ATOM 5854 N N . ARG F 1 24 ? 40.827 -41.135 -6.346 1.00 47.19 24 ARG G N 1
ATOM 5855 C CA . ARG F 1 24 ? 41.336 -39.941 -7.079 1.00 44.97 24 ARG G CA 1
ATOM 5856 C C . ARG F 1 24 ? 41.039 -40.112 -8.569 1.00 50.91 24 ARG G C 1
ATOM 5857 O O . ARG F 1 24 ? 40.532 -39.170 -9.184 1.00 45.61 24 ARG G O 1
ATOM 5865 N N . GLY F 1 25 ? 41.278 -41.336 -9.081 1.00 55.64 25 GLY G N 1
ATOM 5866 C CA . GLY F 1 25 ? 40.970 -41.573 -10.498 1.00 53.78 25 GLY G CA 1
ATOM 5867 C C . GLY F 1 25 ? 39.485 -41.403 -10.736 1.00 58.32 25 GLY G C 1
ATOM 5868 O O . GLY F 1 25 ? 39.121 -40.692 -11.685 1.00 58.53 25 GLY G O 1
ATOM 5869 N N . LEU F 1 26 ? 38.658 -41.945 -9.840 1.00 50.11 26 LEU G N 1
ATOM 5870 C CA . LEU F 1 26 ? 37.206 -41.864 -10.107 1.00 48.08 26 LEU G CA 1
ATOM 5871 C C . LEU F 1 26 ? 36.758 -40.398 -10.104 1.00 49.94 26 LEU G C 1
ATOM 5872 O O . LEU F 1 26 ? 35.984 -40.012 -10.987 1.00 48.65 26 LEU G O 1
ATOM 5877 N N . LEU F 1 27 ? 37.251 -39.625 -9.129 1.00 48.76 27 LEU G N 1
ATOM 5878 C CA . LEU F 1 27 ? 36.785 -38.223 -8.989 1.00 42.35 27 LEU G CA 1
ATOM 5879 C C . LEU F 1 27 ? 37.180 -37.423 -10.223 1.00 42.04 27 LEU G C 1
ATOM 5880 O O . LEU F 1 27 ? 36.362 -36.670 -10.732 1.00 46.26 27 LEU G O 1
ATOM 5885 N N . GLU F 1 28 ? 38.409 -37.639 -10.676 1.00 50.92 28 GLU G N 1
ATOM 5886 C CA . GLU F 1 28 ? 38.908 -36.889 -11.855 1.00 51.38 28 GLU G CA 1
ATOM 5887 C C . GLU F 1 28 ? 38.026 -37.276 -13.053 1.00 51.99 28 GLU G C 1
ATOM 5888 O O . GLU F 1 28 ? 37.653 -36.385 -13.828 1.00 48.98 28 GLU G O 1
ATOM 5894 N N . ARG F 1 29 ? 37.674 -38.561 -13.167 1.00 56.86 29 ARG G N 1
ATOM 5895 C CA . ARG F 1 29 ? 36.753 -38.974 -14.267 1.00 59.80 29 ARG G CA 1
ATOM 5896 C C . ARG F 1 29 ? 35.354 -38.346 -14.127 1.00 55.15 29 ARG G C 1
ATOM 5897 O O . ARG F 1 29 ? 34.850 -37.803 -15.116 1.00 51.97 29 ARG G O 1
ATOM 5905 N N . LEU F 1 30 ? 34.786 -38.365 -12.917 1.00 44.09 30 LEU G N 1
ATOM 5906 C CA . LEU F 1 30 ? 33.417 -37.823 -12.715 1.00 45.12 30 LEU G CA 1
ATOM 5907 C C . LEU F 1 30 ? 33.421 -36.315 -13.011 1.00 41.50 30 LEU G C 1
ATOM 5908 O O . LEU F 1 30 ? 32.466 -35.836 -13.621 1.00 43.67 30 LEU G O 1
ATOM 5913 N N . ALA F 1 31 ? 34.461 -35.619 -12.557 1.00 41.06 31 ALA G N 1
ATOM 5914 C CA . ALA F 1 31 ? 34.573 -34.148 -12.708 1.00 43.24 31 ALA G CA 1
ATOM 5915 C C . ALA F 1 31 ? 34.671 -33.744 -14.187 1.00 46.47 31 ALA G C 1
ATOM 5916 O O . ALA F 1 31 ? 34.290 -32.605 -14.490 1.00 48.46 31 ALA G O 1
ATOM 5918 N N . ASN F 1 32 ? 35.379 -34.542 -14.990 1.00 52.31 32 ASN G N 1
ATOM 5919 C CA . ASN F 1 32 ? 35.620 -34.204 -16.427 1.00 53.12 32 ASN G CA 1
ATOM 5920 C C . ASN F 1 32 ? 34.573 -34.822 -17.376 1.00 55.87 32 ASN G C 1
ATOM 5921 O O . ASN F 1 32 ? 34.651 -34.534 -18.577 1.00 58.13 32 ASN G O 1
ATOM 5926 N N . ASP F 1 33 ? 33.653 -35.640 -16.872 1.00 54.26 33 ASP G N 1
ATOM 5927 C CA . ASP F 1 33 ? 32.607 -36.320 -17.687 1.00 62.02 33 ASP G CA 1
ATOM 5928 C C . ASP F 1 33 ? 31.466 -35.389 -18.118 1.00 64.47 33 ASP G C 1
ATOM 5929 O O . ASP F 1 33 ? 31.282 -34.343 -17.488 1.00 67.89 33 ASP G O 1
ATOM 5934 N N . ASP F 1 34 ? 30.734 -35.765 -19.168 1.00 63.76 34 ASP G N 1
ATOM 5935 C CA . ASP F 1 34 ? 29.520 -35.001 -19.552 1.00 67.14 34 ASP G CA 1
ATOM 5936 C C . ASP F 1 34 ? 28.467 -35.043 -18.443 1.00 60.94 34 ASP G C 1
ATOM 5937 O O . ASP F 1 34 ? 27.829 -34.008 -18.203 1.00 63.17 34 ASP G O 1
ATOM 5942 N N . GLU F 1 35 ? 28.267 -36.195 -17.806 1.00 55.87 35 GLU G N 1
ATOM 5943 C CA . GLU F 1 35 ? 27.169 -36.210 -16.813 1.00 51.24 35 GLU G CA 1
ATOM 5944 C C . GLU F 1 35 ? 27.585 -35.245 -15.684 1.00 45.28 35 GLU G C 1
ATOM 5945 O O . GLU F 1 35 ? 28.737 -35.303 -15.249 1.00 44.08 35 GLU G O 1
ATOM 5951 N N . PRO F 1 36 ? 26.677 -34.390 -15.193 1.00 44.12 36 PRO G N 1
ATOM 5952 C CA . PRO F 1 36 ? 27.024 -33.428 -14.147 1.00 44.08 36 PRO G CA 1
ATOM 5953 C C . PRO F 1 36 ? 27.409 -34.142 -12.850 1.00 42.67 36 PRO G C 1
ATOM 5954 O O . PRO F 1 36 ? 26.785 -35.150 -12.535 1.00 42.63 36 PRO G O 1
ATOM 5958 N N . LEU F 1 37 ? 28.408 -33.609 -12.156 1.00 40.11 37 LEU G N 1
ATOM 5959 C CA . LEU F 1 37 ? 28.759 -34.148 -10.826 1.00 40.56 37 LEU G CA 1
ATOM 5960 C C . LEU F 1 37 ? 28.095 -33.208 -9.811 1.00 40.45 37 LEU G C 1
ATOM 5961 O O . LEU F 1 37 ? 28.512 -32.040 -9.697 1.00 38.10 37 LEU G O 1
ATOM 5966 N N . GLY F 1 38 ? 27.125 -33.724 -9.071 1.00 41.43 38 GLY G N 1
ATOM 5967 C CA . GLY F 1 38 ? 26.388 -32.838 -8.159 1.00 39.91 38 GLY G CA 1
ATOM 5968 C C . GLY F 1 38 ? 27.075 -32.834 -6.810 1.00 39.69 38 GLY G C 1
ATOM 5969 O O . GLY F 1 38 ? 27.309 -33.917 -6.262 1.00 39.50 38 GLY G O 1
ATOM 5970 N N . LEU F 1 39 ? 27.436 -31.648 -6.338 1.00 37.97 39 LEU G N 1
ATOM 5971 C CA . LEU F 1 39 ? 28.117 -31.560 -5.035 1.00 33.61 39 LEU G CA 1
ATOM 5972 C C . LEU F 1 39 ? 27.236 -30.787 -4.051 1.00 32.87 39 LEU G C 1
ATOM 5973 O O . LEU F 1 39 ? 27.207 -29.551 -4.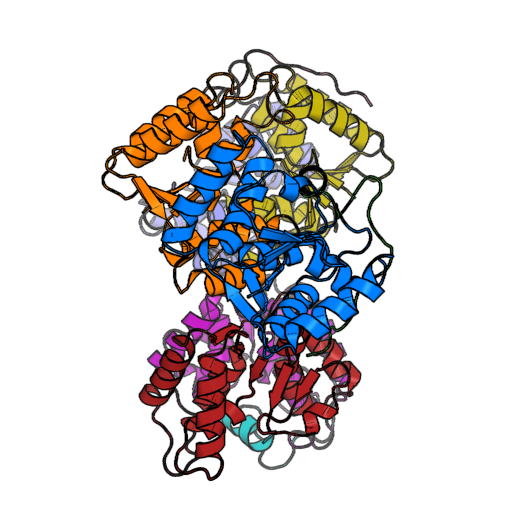084 1.00 32.25 39 LEU G O 1
ATOM 5978 N N . PRO F 1 40 ? 26.661 -31.495 -3.069 1.00 32.32 40 PRO G N 1
ATOM 5979 C CA . PRO F 1 40 ? 25.826 -30.852 -2.087 1.00 31.49 40 PRO G CA 1
ATOM 5980 C C . PRO F 1 40 ? 26.700 -29.909 -1.242 1.00 30.00 40 PRO G C 1
ATOM 5981 O O . PRO F 1 40 ? 27.820 -30.231 -0.940 1.00 29.91 40 PRO G O 1
ATOM 5985 N N . ASP F 1 41 ? 26.098 -28.811 -0.813 1.00 31.32 41 ASP G N 1
ATOM 5986 C CA . ASP F 1 41 ? 26.828 -27.874 0.066 1.00 33.89 41 ASP G CA 1
ATOM 5987 C C . ASP F 1 41 ? 27.233 -28.665 1.324 1.00 34.04 41 ASP G C 1
ATOM 5988 O O . ASP F 1 41 ? 28.350 -28.494 1.781 1.00 33.28 41 ASP G O 1
ATOM 5993 N N . SER F 1 42 ? 26.336 -29.524 1.815 1.00 34.10 42 SER G N 1
ATOM 5994 C CA . SER F 1 42 ? 26.603 -30.295 3.061 1.00 38.41 42 SER G CA 1
ATOM 5995 C C . SER F 1 42 ? 27.828 -31.204 2.838 1.00 36.63 42 SER G C 1
ATOM 5996 O O . SER F 1 42 ? 28.590 -31.412 3.782 1.00 33.55 42 SER G O 1
ATOM 5999 N N . VAL F 1 43 ? 27.926 -31.807 1.655 1.00 33.48 43 VAL G N 1
ATOM 6000 C CA . VAL F 1 43 ? 29.100 -32.670 1.328 1.00 32.89 43 VAL G CA 1
ATOM 6001 C C . VAL F 1 43 ? 30.433 -31.891 1.271 1.00 33.15 43 VAL G C 1
ATOM 6002 O O . VAL F 1 43 ? 31.409 -32.344 1.862 1.00 32.04 43 VAL G O 1
ATOM 6006 N N . LEU F 1 44 ? 30.428 -30.728 0.601 1.00 33.12 44 LEU G N 1
ATOM 6007 C CA . LEU F 1 44 ? 31.675 -29.924 0.532 1.00 30.18 44 LEU G CA 1
ATOM 6008 C C . LEU F 1 44 ? 32.056 -29.469 1.951 1.00 33.54 44 LEU G C 1
ATOM 6009 O O . LEU F 1 44 ? 33.200 -29.686 2.344 1.00 33.67 44 LEU G O 1
ATOM 6014 N N . ALA F 1 45 ? 31.059 -29.003 2.709 1.00 31.43 45 ALA G N 1
ATOM 6015 C CA . ALA F 1 45 ? 31.314 -28.579 4.103 1.00 34.30 45 ALA G CA 1
ATOM 6016 C C . ALA F 1 45 ? 31.785 -29.795 4.933 1.00 36.67 45 ALA G C 1
ATOM 6017 O O . ALA F 1 45 ? 32.765 -29.662 5.665 1.00 33.43 45 ALA G O 1
ATOM 6019 N N . GLY F 1 46 ? 31.145 -30.948 4.723 1.00 34.06 46 GLY G N 1
ATOM 6020 C CA . GLY F 1 46 ? 31.500 -32.181 5.471 1.00 34.68 46 GLY G CA 1
ATOM 6021 C C . GLY F 1 46 ? 32.940 -32.596 5.148 1.00 32.84 46 GLY G C 1
ATOM 6022 O O . GLY F 1 46 ? 33.668 -32.971 6.059 1.00 30.85 46 GLY G O 1
ATOM 6023 N N . PHE F 1 47 ? 33.330 -32.471 3.872 1.00 29.94 47 PHE G N 1
ATOM 6024 C CA . PHE F 1 47 ? 34.708 -32.843 3.460 1.00 34.10 47 PHE G CA 1
ATOM 6025 C C . PHE F 1 47 ? 35.732 -31.946 4.174 1.00 33.90 47 PHE G C 1
ATOM 6026 O O . PHE F 1 47 ? 36.708 -32.479 4.714 1.00 34.03 47 PHE G O 1
ATOM 6034 N N . ILE F 1 48 ? 35.458 -30.631 4.226 1.00 33.09 48 ILE G N 1
ATOM 6035 C CA . ILE F 1 48 ? 36.399 -29.708 4.939 1.00 32.43 48 ILE G CA 1
ATOM 6036 C C . ILE F 1 48 ? 36.441 -30.065 6.433 1.00 34.17 48 ILE G C 1
ATOM 6037 O O . ILE F 1 48 ? 37.527 -30.094 7.005 1.00 33.65 48 ILE G O 1
ATOM 6042 N N . ARG F 1 49 ? 35.274 -30.356 6.997 1.00 30.21 49 ARG G N 1
ATOM 6043 C CA . ARG F 1 49 ? 35.260 -30.645 8.446 1.00 32.57 49 ARG G CA 1
ATOM 6044 C C . ARG F 1 49 ? 36.111 -31.904 8.719 1.00 33.22 49 ARG G C 1
ATOM 6045 O O . ARG F 1 49 ? 36.852 -31.881 9.699 1.00 38.62 49 ARG G O 1
ATOM 6053 N N . VAL F 1 50 ? 35.968 -32.962 7.904 1.00 34.64 50 VAL G N 1
ATOM 6054 C CA . VAL F 1 50 ? 36.726 -34.242 8.151 1.00 37.28 50 VAL G CA 1
ATOM 6055 C C . VAL F 1 50 ? 38.249 -34.141 7.933 1.00 35.19 50 VAL G C 1
ATOM 6056 O O . VAL F 1 50 ? 38.991 -34.500 8.840 1.00 35.70 50 VAL G O 1
ATOM 6060 N N . VAL F 1 51 ? 38.667 -33.546 6.811 1.00 37.36 51 VAL G N 1
ATOM 6061 C CA . VAL F 1 51 ? 40.119 -33.454 6.458 1.00 37.19 51 VAL G CA 1
ATOM 6062 C C . VAL F 1 51 ? 40.857 -32.571 7.466 1.00 38.38 51 VAL G C 1
ATOM 6063 O O . VAL F 1 51 ? 42.022 -32.863 7.752 1.00 41.87 51 VAL G O 1
ATOM 6067 N N . THR F 1 52 ? 40.215 -31.495 7.908 1.00 38.43 52 THR G N 1
ATOM 6068 C CA . THR F 1 52 ? 40.839 -30.505 8.840 1.00 38.49 52 THR G CA 1
ATOM 6069 C C . THR F 1 52 ? 40.731 -31.000 10.289 1.00 35.35 52 THR G C 1
ATOM 6070 O O . THR F 1 52 ? 41.257 -30.312 11.162 1.00 36.25 52 THR G O 1
ATOM 6074 N N . ASN F 1 53 ? 40.062 -32.133 10.518 1.00 36.30 53 ASN G N 1
ATOM 6075 C CA . ASN F 1 53 ? 39.767 -32.569 11.912 1.00 39.54 53 ASN G CA 1
ATOM 6076 C C . ASN F 1 53 ? 40.939 -33.315 12.583 1.00 44.38 53 ASN G C 1
ATOM 6077 O O . ASN F 1 53 ? 41.312 -34.405 12.106 1.00 43.72 53 ASN G O 1
ATOM 6082 N N . ARG F 1 54 ? 41.400 -32.790 13.721 1.00 48.29 54 ARG G N 1
ATOM 6083 C CA . ARG F 1 54 ? 42.508 -33.399 14.524 1.00 52.89 54 ARG G CA 1
ATOM 6084 C C . ARG F 1 54 ? 42.074 -34.773 15.048 1.00 53.43 54 ARG G C 1
ATOM 6085 O O . ARG F 1 54 ? 42.921 -35.652 15.194 1.00 50.04 54 ARG G O 1
ATOM 6093 N N . ARG F 1 55 ? 40.805 -34.885 15.425 1.00 56.19 55 ARG G N 1
ATOM 6094 C CA . ARG F 1 55 ? 40.278 -36.184 15.891 1.00 58.69 55 ARG G CA 1
ATOM 6095 C C . ARG F 1 55 ? 40.348 -37.230 14.769 1.00 54.64 55 ARG G C 1
ATOM 6096 O O . ARG F 1 55 ? 40.473 -38.403 15.116 1.00 53.41 55 ARG G O 1
ATOM 6104 N N . VAL F 1 56 ? 40.006 -36.874 13.530 1.00 46.25 56 VAL G N 1
ATOM 6105 C CA . VAL F 1 56 ? 40.134 -37.823 12.374 1.00 44.23 56 VAL G CA 1
ATOM 6106 C C . VAL F 1 56 ? 41.553 -38.177 11.885 1.00 49.81 56 VAL G C 1
ATOM 6107 O O . VAL F 1 56 ? 41.830 -39.376 11.722 1.00 50.14 56 VAL G O 1
ATOM 6111 N N . PHE F 1 57 ? 42.445 -37.196 11.744 1.00 49.56 57 PHE G N 1
ATOM 6112 C CA . PHE F 1 57 ? 43.765 -37.462 11.114 1.00 47.82 57 PHE G CA 1
ATOM 6113 C C . PHE F 1 57 ? 44.900 -37.021 12.035 1.00 50.80 57 PHE G C 1
ATOM 6114 O O . PHE F 1 57 ? 44.775 -35.975 12.682 1.00 48.85 57 PHE G O 1
ATOM 6122 N N . THR F 1 58 ? 45.977 -37.811 12.052 1.00 48.70 58 THR G N 1
ATOM 6123 C CA . THR F 1 58 ? 47.139 -37.445 12.889 1.00 54.88 58 THR G CA 1
ATOM 6124 C C . THR F 1 58 ? 47.681 -36.117 12.359 1.00 52.64 58 THR G C 1
ATOM 6125 O O . THR F 1 58 ? 47.877 -35.213 13.184 1.00 48.93 58 THR G O 1
ATOM 6129 N N . GLU F 1 59 ? 47.779 -35.981 11.032 1.00 47.30 59 GLU G N 1
ATOM 6130 C CA . GLU F 1 59 ? 48.171 -34.678 10.458 1.00 49.18 59 GLU G CA 1
ATOM 6131 C C . GLU F 1 59 ? 46.996 -34.201 9.597 1.00 45.82 59 GLU G C 1
ATOM 6132 O O . GLU F 1 59 ? 46.919 -34.566 8.416 1.00 41.72 59 GLU G O 1
ATOM 6138 N N . PRO F 1 60 ? 46.137 -33.321 10.128 1.00 41.74 60 PRO G N 1
ATOM 6139 C CA . PRO F 1 60 ? 44.992 -32.872 9.367 1.00 43.82 60 PRO G CA 1
ATOM 6140 C C . PRO F 1 60 ? 45.411 -31.968 8.207 1.00 43.55 60 PRO G C 1
ATOM 6141 O O . PRO F 1 60 ? 46.452 -31.351 8.298 1.00 43.98 60 PRO G O 1
ATOM 6145 N N . THR F 1 61 ? 44.624 -31.968 7.139 1.00 41.58 61 THR G N 1
ATOM 6146 C CA . THR F 1 61 ? 44.842 -30.991 6.043 1.00 42.52 61 THR G CA 1
ATOM 6147 C C . THR F 1 61 ? 44.595 -29.568 6.591 1.00 43.16 61 THR G C 1
ATOM 6148 O O . THR F 1 61 ? 43.760 -29.432 7.498 1.00 39.25 61 THR G O 1
ATOM 6152 N N . SER F 1 62 ? 45.342 -28.562 6.125 1.00 42.56 62 SER G N 1
ATOM 6153 C CA . SER F 1 62 ? 45.054 -27.151 6.496 1.00 41.89 62 SER G CA 1
ATOM 6154 C C . SER F 1 62 ? 43.704 -26.726 5.884 1.00 41.00 62 SER G C 1
ATOM 6155 O O . SER F 1 62 ? 43.369 -27.212 4.799 1.00 37.02 62 SER G O 1
ATOM 6158 N N . PRO F 1 63 ? 42.939 -25.810 6.524 1.00 36.27 63 PRO G N 1
ATOM 6159 C CA . PRO F 1 63 ? 41.677 -25.321 5.973 1.00 37.17 63 PRO G CA 1
ATOM 6160 C C . PRO F 1 63 ? 41.996 -24.628 4.634 1.00 37.99 63 PRO G C 1
ATOM 6161 O O . PRO F 1 63 ? 41.262 -24.789 3.707 1.00 34.45 63 PRO G O 1
ATOM 6165 N N . GLN F 1 64 ? 43.134 -23.918 4.582 1.00 41.05 64 GLN G N 1
ATOM 6166 C CA . GLN F 1 64 ? 43.492 -23.219 3.320 1.00 46.73 64 GLN G CA 1
ATOM 6167 C C . GLN F 1 64 ? 43.631 -24.291 2.219 1.00 43.35 64 GLN G C 1
ATOM 6168 O O . GLN F 1 64 ? 43.076 -24.086 1.132 1.00 45.42 64 GLN G O 1
ATOM 6174 N N . ASP F 1 65 ? 44.282 -25.417 2.522 1.00 41.75 65 ASP G N 1
ATOM 6175 C CA . ASP F 1 65 ? 44.385 -26.539 1.540 1.00 46.10 65 ASP G CA 1
ATOM 6176 C C . ASP F 1 65 ? 43.013 -27.172 1.233 1.00 42.19 65 ASP G C 1
ATOM 6177 O O . ASP F 1 65 ? 42.754 -27.494 0.066 1.00 36.82 65 ASP G O 1
ATOM 6182 N N . ALA F 1 66 ? 42.194 -27.370 2.279 1.00 40.52 66 ALA G N 1
ATOM 6183 C CA . ALA F 1 66 ? 40.870 -27.997 2.073 1.00 40.06 66 ALA G CA 1
ATOM 6184 C C . ALA F 1 66 ? 39.988 -27.103 1.181 1.00 38.12 66 ALA G C 1
ATOM 6185 O O . ALA F 1 66 ? 39.381 -27.613 0.241 1.00 32.46 66 ALA G O 1
ATOM 6187 N N . TRP F 1 67 ? 39.992 -25.789 1.451 1.00 37.46 67 TRP G N 1
ATOM 6188 C CA . TRP F 1 67 ? 39.173 -24.832 0.650 1.00 35.81 67 TRP G CA 1
ATOM 6189 C C . TRP F 1 67 ? 39.670 -24.795 -0.815 1.00 33.74 67 TRP G C 1
ATOM 6190 O O . TRP F 1 67 ? 38.842 -24.703 -1.720 1.00 37.36 67 TRP G O 1
ATOM 6201 N N . GLN F 1 68 ? 40.986 -24.815 -1.002 1.00 35.38 68 GLN G N 1
ATOM 6202 C CA . GLN F 1 68 ? 41.558 -24.792 -2.387 1.00 40.29 68 GLN G CA 1
ATOM 6203 C C . GLN F 1 68 ? 41.115 -26.069 -3.136 1.00 39.91 68 GLN G C 1
ATOM 6204 O O . GLN F 1 68 ? 40.718 -25.969 -4.295 1.00 37.44 68 GLN G O 1
ATOM 6210 N N . ALA F 1 69 ? 41.114 -27.206 -2.435 1.00 38.49 69 ALA G N 1
ATOM 6211 C CA . ALA F 1 69 ? 40.648 -28.461 -3.071 1.00 36.21 69 ALA G CA 1
ATOM 6212 C C . ALA F 1 69 ? 39.173 -28.321 -3.476 1.00 33.88 69 ALA G C 1
ATOM 6213 O O . ALA F 1 69 ? 38.822 -28.723 -4.587 1.00 38.22 69 ALA G O 1
ATOM 6215 N N . VAL F 1 70 ? 38.354 -27.723 -2.610 1.00 33.99 70 VAL G N 1
ATOM 6216 C CA . VAL F 1 70 ? 36.921 -27.512 -2.956 1.00 35.02 70 VAL G CA 1
ATOM 6217 C C . VAL F 1 70 ? 36.830 -26.564 -4.160 1.00 38.40 70 VAL G C 1
ATOM 6218 O O . VAL F 1 70 ? 36.062 -26.839 -5.091 1.00 36.43 70 VAL G O 1
ATOM 6222 N N . ASP F 1 71 ? 37.643 -25.513 -4.117 1.00 38.81 71 ASP G N 1
ATOM 6223 C CA . ASP F 1 71 ? 37.570 -24.487 -5.191 1.00 38.00 71 ASP G CA 1
ATOM 6224 C C . ASP F 1 71 ? 37.952 -25.142 -6.526 1.00 38.71 71 ASP G C 1
ATOM 6225 O O . ASP F 1 71 ? 37.218 -24.968 -7.504 1.00 47.25 71 ASP G O 1
ATOM 6230 N N . ALA F 1 72 ? 38.989 -25.967 -6.508 1.00 43.04 72 ALA G N 1
ATOM 6231 C CA . ALA F 1 72 ? 39.463 -26.642 -7.738 1.00 40.81 72 ALA G CA 1
ATOM 6232 C C . ALA F 1 72 ? 38.377 -27.578 -8.285 1.00 41.57 72 ALA G C 1
ATOM 6233 O O . ALA F 1 72 ? 38.100 -27.547 -9.487 1.00 37.69 72 ALA G O 1
ATOM 6235 N N . LEU F 1 73 ? 37.738 -28.336 -7.388 1.00 35.09 73 LEU G N 1
ATOM 6236 C CA . LEU F 1 73 ? 36.658 -29.264 -7.809 1.00 33.86 73 LEU G CA 1
ATOM 6237 C C . LEU F 1 73 ? 35.447 -28.513 -8.385 1.00 34.00 73 LEU G C 1
ATOM 6238 O O . LEU F 1 73 ? 34.915 -28.963 -9.379 1.00 37.14 73 LEU G O 1
ATOM 6243 N N . LEU F 1 74 ? 35.052 -27.396 -7.760 1.00 38.60 74 LEU G N 1
ATOM 6244 C CA . LEU F 1 74 ? 33.904 -26.567 -8.244 1.00 42.33 74 LEU G CA 1
ATOM 6245 C C . LEU F 1 74 ? 34.265 -26.032 -9.638 1.00 42.07 74 LEU G C 1
ATOM 6246 O O . LEU F 1 74 ? 33.351 -25.860 -10.441 1.00 44.45 74 LEU G O 1
ATOM 6251 N N . ALA F 1 75 ? 35.541 -25.744 -9.856 1.00 42.03 75 ALA G N 1
ATOM 6252 C CA . ALA F 1 75 ? 36.062 -25.246 -11.162 1.00 43.40 75 ALA G CA 1
ATOM 6253 C C . ALA F 1 75 ? 35.849 -26.291 -12.276 1.00 44.55 75 ALA G C 1
ATOM 6254 O O . ALA F 1 75 ? 35.823 -25.876 -13.442 1.00 43.98 75 ALA G O 1
ATOM 6256 N N . ALA F 1 76 ? 35.756 -27.585 -11.944 1.00 42.70 76 ALA G N 1
ATOM 6257 C CA . ALA F 1 76 ? 35.701 -28.667 -12.964 1.00 47.12 76 ALA G CA 1
ATOM 6258 C C . ALA F 1 76 ? 34.463 -28.553 -13.856 1.00 49.49 76 ALA G C 1
ATOM 6259 O O . ALA F 1 76 ? 33.396 -28.130 -13.381 1.00 44.66 76 ALA G O 1
ATOM 6261 N N . PRO F 1 77 ? 34.576 -28.949 -15.146 1.00 52.75 77 PRO G N 1
ATOM 6262 C CA . PRO F 1 77 ? 33.489 -28.707 -16.093 1.00 52.86 77 PRO G CA 1
ATOM 6263 C C . PRO F 1 77 ? 32.176 -29.397 -15.702 1.00 50.58 77 PRO G C 1
ATOM 6264 O O . PRO F 1 77 ? 31.161 -28.800 -15.890 1.00 49.05 77 PRO G O 1
ATOM 6268 N N . ALA F 1 78 ? 32.239 -30.640 -15.239 1.00 48.38 78 ALA G N 1
ATOM 6269 C CA . ALA F 1 78 ? 31.054 -31.386 -14.748 1.00 49.73 78 ALA G CA 1
ATOM 6270 C C . ALA F 1 78 ? 30.461 -30.816 -13.450 1.00 45.98 78 ALA G C 1
ATOM 6271 O O . ALA F 1 78 ? 29.271 -31.051 -13.199 1.00 44.81 78 ALA G O 1
ATOM 6273 N N . ALA F 1 79 ? 31.317 -30.286 -12.577 1.00 45.04 79 ALA G N 1
ATOM 6274 C CA . ALA F 1 79 ? 30.868 -29.978 -11.199 1.00 44.37 79 ALA G CA 1
ATOM 6275 C C . ALA F 1 79 ? 29.736 -28.964 -11.107 1.00 42.36 79 ALA G C 1
ATOM 6276 O O . ALA F 1 79 ? 29.833 -27.908 -11.738 1.00 39.44 79 ALA G O 1
ATOM 6278 N N . MET F 1 80 ? 28.708 -29.304 -10.328 1.00 36.95 80 MET G N 1
ATOM 6279 C CA . MET F 1 80 ? 27.613 -28.360 -10.037 1.00 40.40 80 MET G CA 1
ATOM 6280 C C . MET F 1 80 ? 27.418 -28.348 -8.518 1.00 42.97 80 MET G C 1
ATOM 6281 O O . MET F 1 80 ? 27.127 -29.424 -7.960 1.00 39.88 80 MET G O 1
ATOM 6286 N N . ARG F 1 81 ? 27.504 -27.185 -7.892 1.00 40.21 81 ARG G N 1
ATOM 6287 C CA . ARG F 1 81 ? 27.187 -27.108 -6.446 1.00 39.87 81 ARG G CA 1
ATOM 6288 C C . ARG F 1 81 ? 25.677 -27.278 -6.298 1.00 36.97 81 ARG G C 1
ATOM 6289 O O . ARG F 1 81 ? 24.952 -26.657 -7.064 1.00 38.15 81 ARG G O 1
ATOM 6297 N N . LEU F 1 82 ? 25.239 -28.008 -5.285 1.00 36.31 82 LEU G N 1
ATOM 6298 C CA . LEU F 1 82 ? 23.783 -28.122 -5.028 1.00 40.19 82 LEU G CA 1
ATOM 6299 C C . LEU F 1 82 ? 23.419 -27.487 -3.669 1.00 42.03 82 LEU G C 1
ATOM 6300 O O . LEU F 1 82 ? 24.069 -27.820 -2.677 1.00 41.67 82 LEU G O 1
ATOM 6305 N N . ARG F 1 83 ? 22.390 -26.646 -3.643 1.00 41.08 83 ARG G N 1
ATOM 6306 C CA . ARG F 1 83 ? 21.894 -25.984 -2.406 1.00 44.98 83 ARG G CA 1
ATOM 6307 C C . ARG F 1 83 ? 20.543 -26.633 -2.105 1.00 43.63 83 ARG G C 1
ATOM 6308 O O . ARG F 1 83 ? 19.808 -26.911 -3.058 1.00 46.58 83 ARG G O 1
ATOM 6316 N N . PRO F 1 84 ? 20.173 -26.909 -0.839 1.00 42.93 84 PRO G N 1
ATOM 6317 C CA . PRO F 1 84 ? 18.965 -27.698 -0.619 1.00 49.16 84 PRO G CA 1
ATOM 6318 C C . PRO F 1 84 ? 17.741 -27.008 -1.242 1.00 66.22 84 PRO G C 1
ATOM 6319 O O . PRO F 1 84 ? 17.510 -25.850 -0.969 1.00 77.26 84 PRO G O 1
ATOM 6323 N N . GLY F 1 85 ? 16.966 -27.774 -2.003 1.00 69.37 85 GLY G N 1
ATOM 6324 C CA . GLY F 1 85 ? 15.784 -27.275 -2.725 1.00 76.51 85 GLY G CA 1
ATOM 6325 C C . GLY F 1 85 ? 14.536 -27.093 -1.888 1.00 78.47 85 GLY G C 1
ATOM 6326 O O . GLY F 1 85 ? 14.517 -27.524 -0.722 1.00 71.25 85 GLY G O 1
ATOM 6327 N N . GLU F 1 86 ? 13.538 -26.417 -2.460 1.00 76.84 86 GLU G N 1
ATOM 6328 C CA . GLU F 1 86 ? 12.228 -26.346 -1.775 1.00 78.14 86 GLU G CA 1
ATOM 6329 C C . GLU F 1 86 ? 11.803 -27.813 -1.692 1.00 64.51 86 GLU G C 1
ATOM 6330 O O . GLU F 1 86 ? 11.239 -28.199 -0.665 1.00 75.67 86 GLU G O 1
ATOM 6336 N N . ARG F 1 87 ? 12.072 -28.588 -2.736 1.00 53.60 87 ARG G N 1
ATOM 6337 C CA . ARG F 1 87 ? 11.819 -30.054 -2.762 1.00 55.22 87 ARG G CA 1
ATOM 6338 C C . ARG F 1 87 ? 12.714 -30.812 -1.755 1.00 49.76 87 ARG G C 1
ATOM 6339 O O . ARG F 1 87 ? 12.342 -31.940 -1.396 1.00 46.25 87 ARG G O 1
ATOM 6347 N N . HIS F 1 88 ? 13.895 -30.282 -1.417 1.00 43.09 88 HIS G N 1
ATOM 6348 C CA . HIS F 1 88 ? 14.844 -31.079 -0.590 1.00 43.74 88 HIS G CA 1
ATOM 6349 C C . HIS F 1 88 ? 14.235 -31.446 0.775 1.00 44.19 88 HIS G C 1
ATOM 6350 O O . HIS F 1 88 ? 14.339 -32.612 1.138 1.00 39.37 88 HIS G O 1
ATOM 6357 N N . TRP F 1 89 ? 13.559 -30.508 1.432 1.00 38.11 89 TRP G N 1
ATOM 6358 C CA . TRP F 1 89 ? 13.027 -30.794 2.783 1.00 40.72 89 TRP G CA 1
ATOM 6359 C C . TRP F 1 89 ? 11.989 -31.926 2.707 1.00 44.59 89 TRP G C 1
ATOM 6360 O O . TRP F 1 89 ? 12.066 -32.847 3.522 1.00 42.14 89 TRP G O 1
ATOM 6371 N N . MET F 1 90 ? 11.106 -31.859 1.710 1.00 41.45 90 MET G N 1
ATOM 6372 C CA . MET F 1 90 ? 10.068 -32.911 1.555 1.00 48.31 90 MET G CA 1
ATOM 6373 C C . MET F 1 90 ? 10.741 -34.255 1.238 1.00 46.48 90 MET G C 1
ATOM 6374 O O . MET F 1 90 ? 10.334 -35.268 1.804 1.00 44.58 90 MET G O 1
ATOM 6379 N N . ALA F 1 91 ? 11.756 -34.221 0.372 1.00 42.11 91 ALA G N 1
ATOM 6380 C CA . ALA F 1 91 ? 12.477 -35.459 0.008 1.00 44.61 91 ALA G CA 1
ATOM 6381 C C . ALA F 1 91 ? 13.164 -36.030 1.261 1.00 42.89 91 ALA G C 1
ATOM 6382 O O . ALA F 1 91 ? 13.160 -37.260 1.431 1.00 43.77 91 ALA G O 1
ATOM 6384 N N . PHE F 1 92 ? 13.731 -35.151 2.082 1.00 40.51 92 PHE G N 1
ATOM 6385 C CA . PHE F 1 92 ? 14.402 -35.599 3.327 1.00 40.24 92 PHE G CA 1
ATOM 6386 C C . PHE F 1 92 ? 13.380 -36.265 4.262 1.00 41.77 92 PHE G C 1
ATOM 6387 O O . PHE F 1 92 ? 13.656 -37.358 4.779 1.00 40.15 92 PHE G O 1
ATOM 6395 N N . ARG F 1 93 ? 12.199 -35.655 4.394 1.00 43.25 93 ARG G N 1
ATOM 6396 C CA . ARG F 1 93 ? 11.138 -36.234 5.272 1.00 47.02 93 ARG G CA 1
ATOM 6397 C C . ARG F 1 93 ? 10.680 -37.602 4.728 1.00 47.96 93 ARG G C 1
ATOM 6398 O O . ARG F 1 93 ? 10.423 -38.503 5.534 1.00 46.15 93 ARG G O 1
ATOM 6406 N N . GLN F 1 94 ? 10.524 -37.702 3.410 1.00 50.48 94 GLN G N 1
ATOM 6407 C CA . GLN F 1 94 ? 10.066 -38.969 2.795 1.00 52.55 94 GLN G CA 1
ATOM 6408 C C . GLN F 1 94 ? 11.091 -40.085 3.040 1.00 47.77 94 GLN G C 1
ATOM 6409 O O . GLN F 1 94 ? 10.683 -41.187 3.446 1.00 47.08 94 GLN G O 1
ATOM 6415 N N . LEU F 1 95 ? 12.375 -39.770 2.865 1.00 43.49 95 LEU G N 1
ATOM 6416 C CA . LEU F 1 95 ? 13.436 -40.777 3.125 1.00 43.77 95 LEU G CA 1
ATOM 6417 C C . LEU F 1 95 ? 13.439 -41.174 4.615 1.00 45.85 95 LEU G C 1
ATOM 6418 O O . LEU F 1 95 ? 13.524 -42.386 4.892 1.00 43.03 95 LEU G O 1
ATOM 6423 N N . ALA F 1 96 ? 13.312 -40.195 5.515 1.00 39.69 96 ALA G N 1
ATOM 6424 C CA . ALA F 1 96 ? 13.340 -40.476 6.966 1.00 41.29 96 ALA G CA 1
ATOM 6425 C C . ALA F 1 96 ? 12.145 -41.353 7.374 1.00 48.45 96 ALA G C 1
ATOM 6426 O O . ALA F 1 96 ? 12.361 -42.324 8.100 1.00 46.57 96 ALA G O 1
ATOM 6428 N N . SER F 1 97 ? 10.958 -41.021 6.855 1.00 50.72 97 SER G N 1
ATOM 6429 C CA . SER F 1 97 ? 9.715 -41.779 7.149 1.00 57.15 97 SER G CA 1
ATOM 6430 C C . SER F 1 97 ? 9.865 -43.188 6.582 1.00 54.93 97 SER G C 1
ATOM 6431 O O . SER F 1 97 ? 9.449 -44.135 7.238 1.00 50.76 97 SER G O 1
ATOM 6434 N N . ASP F 1 98 ? 10.506 -43.288 5.419 1.00 51.65 98 ASP G N 1
ATOM 6435 C CA . ASP F 1 98 ? 10.615 -44.596 4.744 1.00 56.53 98 ASP G CA 1
ATOM 6436 C C . ASP F 1 98 ? 11.359 -45.564 5.668 1.00 55.59 98 ASP G C 1
ATOM 6437 O O . ASP F 1 98 ? 11.032 -46.746 5.605 1.00 53.91 98 ASP G O 1
ATOM 6442 N N . VAL F 1 99 ? 12.403 -45.096 6.368 1.00 56.26 99 VAL G N 1
ATOM 6443 C CA . VAL F 1 99 ? 13.235 -46.007 7.221 1.00 57.68 99 VAL G CA 1
ATOM 6444 C C . VAL F 1 99 ? 12.954 -45.842 8.726 1.00 59.70 99 VAL G C 1
ATOM 6445 O O . VAL F 1 99 ? 13.705 -46.458 9.499 1.00 54.60 99 VAL G O 1
ATOM 6449 N N . ASP F 1 100 ? 11.956 -45.035 9.138 1.00 62.12 100 ASP G N 1
ATOM 6450 C CA . ASP F 1 100 ? 11.771 -44.768 10.596 1.00 59.92 100 ASP G CA 1
ATOM 6451 C C . ASP F 1 100 ? 13.111 -44.243 11.116 1.00 54.71 100 ASP G C 1
ATOM 6452 O O . ASP F 1 100 ? 13.544 -44.694 12.184 1.00 50.01 100 ASP G O 1
ATOM 6457 N N . ALA F 1 101 ? 13.736 -43.297 10.395 1.00 48.45 101 ALA G N 1
ATOM 6458 C CA . ALA F 1 101 ? 15.140 -42.916 10.695 1.00 45.90 101 ALA G CA 1
ATOM 6459 C C . ALA F 1 101 ? 15.338 -42.363 12.106 1.00 44.60 101 ALA G C 1
ATOM 6460 O O . ALA F 1 101 ? 14.485 -41.606 12.566 1.00 47.84 101 ALA G O 1
ATOM 6462 N N . ASN F 1 102 ? 16.424 -42.789 12.760 1.00 47.30 102 ASN G N 1
ATOM 6463 C CA . ASN F 1 102 ? 16.777 -42.304 14.121 1.00 48.22 102 ASN G CA 1
ATOM 6464 C C . ASN F 1 102 ? 18.296 -42.082 14.222 1.00 45.87 102 ASN G C 1
ATOM 6465 O O . ASN F 1 102 ? 19.042 -42.760 13.496 1.00 47.83 102 ASN G O 1
ATOM 6470 N N . GLY F 1 103 ? 18.718 -41.166 15.087 1.00 43.94 103 GLY G N 1
ATOM 6471 C CA . GLY F 1 103 ? 20.146 -40.883 15.258 1.00 42.92 103 GLY G CA 1
ATOM 6472 C C . GLY F 1 103 ? 20.803 -40.490 13.937 1.00 44.66 103 GLY G C 1
ATOM 6473 O O . GLY F 1 103 ? 20.187 -39.714 13.196 1.00 45.12 103 GLY G O 1
ATOM 6474 N N . ASN F 1 104 ? 21.895 -41.152 13.586 1.00 44.82 104 ASN G N 1
ATOM 6475 C CA . ASN F 1 104 ? 22.725 -40.871 12.378 1.00 47.68 104 ASN G CA 1
ATOM 6476 C C . ASN F 1 104 ? 21.932 -41.081 11.073 1.00 44.85 104 ASN G C 1
ATOM 6477 O O . ASN F 1 104 ? 22.312 -40.477 10.051 1.00 43.48 104 ASN G O 1
ATOM 6482 N N . ASP F 1 105 ? 20.873 -41.895 11.106 1.00 44.85 105 ASP G N 1
ATOM 6483 C CA . ASP F 1 105 ? 20.048 -42.155 9.907 1.00 43.16 105 ASP G CA 1
ATOM 6484 C C . ASP F 1 105 ? 19.514 -40.799 9.408 1.00 42.33 105 ASP G C 1
ATOM 6485 O O . ASP F 1 105 ? 19.358 -40.664 8.203 1.00 39.28 105 ASP G O 1
ATOM 6490 N N . ILE F 1 106 ? 19.181 -39.894 10.325 1.00 40.18 106 ILE G N 1
ATOM 6491 C CA . ILE F 1 106 ? 18.632 -38.567 9.930 1.00 39.39 106 ILE G CA 1
ATOM 6492 C C . ILE F 1 106 ? 19.681 -37.823 9.082 1.00 37.52 106 ILE G C 1
ATOM 6493 O O . ILE F 1 106 ? 19.307 -37.312 8.017 1.00 44.08 106 ILE G O 1
ATOM 6498 N N . ALA F 1 107 ? 20.948 -37.863 9.489 1.00 36.83 107 ALA G N 1
ATOM 6499 C CA . ALA F 1 107 ? 22.024 -37.186 8.732 1.00 37.60 107 ALA G CA 1
ATOM 6500 C C . ALA F 1 107 ? 22.136 -37.824 7.341 1.00 40.74 107 ALA G C 1
ATOM 6501 O O . ALA F 1 107 ? 22.210 -37.066 6.350 1.00 37.74 107 ALA G O 1
ATOM 6503 N N . ASP F 1 108 ? 22.056 -39.158 7.274 1.00 37.08 108 ASP G N 1
ATOM 6504 C CA . ASP F 1 108 ? 22.104 -39.889 5.982 1.00 34.82 108 ASP G CA 1
ATOM 6505 C C . ASP F 1 108 ? 20.896 -39.513 5.115 1.00 36.05 108 ASP G C 1
ATOM 6506 O O . ASP F 1 108 ? 21.091 -39.281 3.911 1.00 38.50 108 ASP G O 1
ATOM 6511 N N . ALA F 1 109 ? 19.720 -39.410 5.727 1.00 34.59 109 ALA G N 1
ATOM 6512 C CA . ALA F 1 109 ? 18.492 -39.061 4.968 1.00 36.12 109 ALA G CA 1
ATOM 6513 C C . ALA F 1 109 ? 18.661 -37.648 4.365 1.00 39.30 109 ALA G C 1
ATOM 6514 O O . ALA F 1 109 ? 18.319 -37.445 3.196 1.00 38.40 109 ALA G O 1
ATOM 6516 N N . HIS F 1 110 ? 19.210 -36.737 5.156 1.00 40.32 110 HIS G N 1
ATOM 6517 C CA . HIS F 1 110 ? 19.381 -35.340 4.677 1.00 39.11 110 HIS G CA 1
ATOM 6518 C C . HIS F 1 110 ? 20.351 -35.304 3.480 1.00 42.53 110 HIS G C 1
ATOM 6519 O O . HIS F 1 110 ? 20.003 -34.673 2.477 1.00 42.01 110 HIS G O 1
ATOM 6526 N N . LEU F 1 111 ? 21.464 -36.039 3.555 1.00 38.96 111 LEU G N 1
ATOM 6527 C CA . LEU F 1 111 ? 22.416 -36.145 2.415 1.00 42.67 111 LEU G CA 1
ATOM 6528 C C . LEU F 1 111 ? 21.761 -36.838 1.208 1.00 44.16 111 LEU G C 1
ATOM 6529 O O . LEU F 1 111 ? 21.862 -36.281 0.100 1.00 33.61 111 LEU G O 1
ATOM 6534 N N . ALA F 1 112 ? 21.006 -37.914 1.459 1.00 37.31 112 ALA G N 1
ATOM 6535 C CA . ALA F 1 112 ? 20.328 -38.716 0.410 1.00 42.78 112 ALA G CA 1
ATOM 6536 C C . ALA F 1 112 ? 19.314 -37.838 -0.334 1.00 40.31 112 ALA G C 1
ATOM 6537 O O . ALA F 1 112 ? 19.156 -38.035 -1.556 1.00 35.42 112 ALA G O 1
ATOM 6539 N N . ALA F 1 113 ? 18.675 -36.927 0.386 1.00 35.03 113 ALA G N 1
ATOM 6540 C CA . ALA F 1 113 ? 17.605 -36.078 -0.180 1.00 36.84 113 ALA G CA 1
ATOM 6541 C C . ALA F 1 113 ? 18.178 -35.277 -1.375 1.00 35.89 113 ALA G C 1
ATOM 6542 O O . ALA F 1 113 ? 17.434 -35.077 -2.345 1.00 35.77 113 ALA G O 1
ATOM 6544 N N . TYR F 1 114 ? 19.433 -34.842 -1.316 1.00 36.47 114 TYR G N 1
ATOM 6545 C CA . TYR F 1 114 ? 19.944 -34.101 -2.495 1.00 36.70 114 TYR G CA 1
ATOM 6546 C C . TYR F 1 114 ? 19.890 -34.993 -3.752 1.00 41.32 114 TYR G C 1
ATOM 6547 O O . TYR F 1 114 ? 19.468 -34.499 -4.819 1.00 37.61 114 TYR G O 1
ATOM 6556 N N . ALA F 1 115 ? 20.273 -36.264 -3.636 1.00 33.99 115 ALA G N 1
ATOM 6557 C CA . ALA F 1 115 ? 20.184 -37.173 -4.804 1.00 37.21 115 ALA G CA 1
ATOM 6558 C C . ALA F 1 115 ? 18.724 -37.400 -5.243 1.00 43.00 115 ALA G C 1
ATOM 6559 O O . ALA F 1 115 ? 18.449 -37.301 -6.451 1.00 43.06 115 ALA G O 1
ATOM 6561 N N . LEU F 1 116 ? 17.822 -37.622 -4.287 1.00 43.75 116 LEU G N 1
ATOM 6562 C CA . LEU F 1 116 ? 16.397 -37.930 -4.607 1.00 44.01 116 LEU G CA 1
ATOM 6563 C C . LEU F 1 116 ? 15.692 -36.755 -5.297 1.00 44.40 116 LEU G C 1
ATOM 6564 O O . LEU F 1 116 ? 14.956 -36.990 -6.253 1.00 47.04 116 LEU G O 1
ATOM 6569 N N . GLU F 1 117 ? 15.941 -35.540 -4.817 1.00 46.92 117 GLU G N 1
ATOM 6570 C CA . GLU F 1 117 ? 15.292 -34.323 -5.372 1.00 49.41 117 GLU G CA 1
ATOM 6571 C C . GLU F 1 117 ? 15.741 -34.178 -6.837 1.00 50.53 117 GLU G C 1
ATOM 6572 O O . GLU F 1 117 ? 14.932 -33.773 -7.659 1.00 50.76 117 GLU G O 1
ATOM 6578 N N . ASN F 1 118 ? 17.007 -34.477 -7.108 1.00 46.63 118 ASN G N 1
ATOM 6579 C CA . ASN F 1 118 ? 17.566 -34.378 -8.480 1.00 50.18 118 ASN G CA 1
ATOM 6580 C C . ASN F 1 118 ? 17.346 -35.667 -9.298 1.00 51.50 118 ASN G C 1
ATOM 6581 O O . ASN F 1 118 ? 17.767 -35.675 -10.452 1.00 53.57 118 ASN G O 1
ATOM 6586 N N . ASN F 1 119 ? 16.790 -36.735 -8.710 1.00 49.89 119 ASN G N 1
ATOM 6587 C CA . ASN F 1 119 ? 16.707 -38.047 -9.425 1.00 51.97 119 ASN G CA 1
ATOM 6588 C C . ASN F 1 119 ? 18.128 -38.413 -9.868 1.00 48.34 119 ASN G C 1
ATOM 6589 O O . ASN F 1 119 ? 18.295 -38.848 -11.014 1.00 53.73 119 ASN G O 1
ATOM 6594 N N . ALA F 1 120 ? 19.111 -38.185 -9.006 1.00 43.67 120 ALA G N 1
ATOM 6595 C CA . ALA F 1 120 ? 20.530 -38.427 -9.321 1.00 44.83 120 ALA G CA 1
ATOM 6596 C C . ALA F 1 120 ? 21.010 -39.730 -8.674 1.00 47.01 120 ALA G C 1
ATOM 6597 O O . ALA F 1 120 ? 20.382 -40.165 -7.700 1.00 42.49 120 ALA G O 1
ATOM 6599 N N . THR F 1 121 ? 22.020 -40.352 -9.261 1.00 45.12 121 THR G N 1
ATOM 6600 C CA . THR F 1 121 ? 22.632 -41.520 -8.583 1.00 48.61 121 THR G CA 1
ATOM 6601 C C . THR F 1 121 ? 23.374 -40.987 -7.344 1.00 46.10 121 THR G C 1
ATOM 6602 O O . THR F 1 121 ? 24.064 -39.960 -7.473 1.00 44.09 121 THR G O 1
ATOM 6606 N N . TRP F 1 122 ? 23.306 -41.700 -6.220 1.00 41.44 122 TRP G N 1
ATOM 6607 C CA . TRP F 1 122 ? 24.048 -41.269 -5.005 1.00 37.94 122 TRP G CA 1
ATOM 6608 C C . TRP F 1 122 ? 25.249 -42.192 -4.871 1.00 44.04 122 TRP G C 1
ATOM 6609 O O . TRP F 1 122 ? 25.028 -43.413 -4.639 1.00 42.24 122 TRP G O 1
ATOM 6620 N N . LEU F 1 123 ? 26.455 -41.649 -4.886 1.00 40.37 123 LEU G N 1
ATOM 6621 C CA . LEU F 1 123 ? 27.591 -42.573 -4.684 1.00 44.55 123 LEU G CA 1
ATOM 6622 C C . LEU F 1 123 ? 28.131 -42.420 -3.267 1.00 42.31 123 LEU G C 1
ATOM 6623 O O . LEU F 1 123 ? 28.557 -41.311 -2.902 1.00 48.10 123 LEU G O 1
ATOM 6628 N N . SER F 1 124 ? 28.079 -43.509 -2.497 1.00 41.60 124 SER G N 1
ATOM 6629 C CA . SER F 1 124 ? 28.686 -43.458 -1.141 1.00 40.53 124 SER G CA 1
ATOM 6630 C C . SER F 1 124 ? 29.401 -44.771 -0.778 1.00 40.04 124 SER G C 1
ATOM 6631 O O . SER F 1 124 ? 28.836 -45.827 -1.070 1.00 41.06 124 SER G O 1
ATOM 6634 N N . ALA F 1 125 ? 30.533 -44.669 -0.090 1.00 38.35 125 ALA G N 1
ATOM 6635 C CA . ALA F 1 125 ? 31.258 -45.845 0.439 1.00 40.54 125 ALA G CA 1
ATOM 6636 C C . ALA F 1 125 ? 30.340 -46.521 1.467 1.00 40.02 125 ALA G C 1
ATOM 6637 O O . ALA F 1 125 ? 30.506 -47.721 1.695 1.00 39.88 125 ALA G O 1
ATOM 6639 N N . ASP F 1 126 ? 29.568 -45.714 2.213 1.00 40.60 126 ASP G N 1
ATOM 6640 C CA . ASP F 1 126 ? 28.713 -46.282 3.284 1.00 45.89 126 ASP G CA 1
ATOM 6641 C C . ASP F 1 126 ? 27.631 -47.176 2.656 1.00 45.04 126 ASP G C 1
ATOM 6642 O O . ASP F 1 126 ? 26.811 -46.661 1.890 1.00 44.93 126 ASP G O 1
ATOM 6647 N N . ARG F 1 127 ? 27.516 -48.418 3.134 1.00 44.22 127 ARG G N 1
ATOM 6648 C CA . ARG F 1 127 ? 26.545 -49.384 2.544 1.00 47.08 127 ARG G CA 1
ATOM 6649 C C . ARG F 1 127 ? 25.197 -49.228 3.261 1.00 45.33 127 ARG G C 1
ATOM 6650 O O . ARG F 1 127 ? 24.232 -49.846 2.804 1.00 44.11 127 ARG G O 1
ATOM 6658 N N . GLY F 1 128 ? 25.138 -48.372 4.282 1.00 45.52 128 GLY G N 1
ATOM 6659 C CA . GLY F 1 128 ? 23.889 -48.063 5.012 1.00 48.98 128 GLY G CA 1
ATOM 6660 C C . GLY F 1 128 ? 22.853 -47.441 4.078 1.00 48.59 128 GLY G C 1
ATOM 6661 O O . GLY F 1 128 ? 21.664 -47.657 4.305 1.00 45.35 128 GLY G O 1
ATOM 6662 N N . PHE F 1 129 ? 23.285 -46.697 3.048 1.00 48.75 129 PHE G N 1
ATOM 6663 C CA . PHE F 1 129 ? 22.370 -45.970 2.116 1.00 41.46 129 PHE G CA 1
ATOM 6664 C C . PHE F 1 129 ? 21.502 -47.009 1.384 1.00 47.04 129 PHE G C 1
ATOM 6665 O O . PHE F 1 129 ? 20.446 -46.637 0.846 1.00 52.83 129 PHE G O 1
ATOM 6673 N N . ALA F 1 130 ? 21.921 -48.277 1.398 1.00 43.23 130 ALA G N 1
ATOM 6674 C CA . ALA F 1 130 ? 21.127 -49.374 0.789 1.00 45.72 130 ALA G CA 1
ATOM 6675 C C . ALA F 1 130 ? 19.765 -49.439 1.507 1.00 43.54 130 ALA G C 1
ATOM 6676 O O . ALA F 1 130 ? 18.810 -49.900 0.902 1.00 44.22 130 ALA G O 1
ATOM 6678 N N . ARG F 1 131 ? 19.684 -48.925 2.728 1.00 46.80 131 ARG G N 1
ATOM 6679 C CA . ARG F 1 131 ? 18.412 -48.880 3.503 1.00 50.96 131 ARG G CA 1
ATOM 6680 C C . ARG F 1 131 ? 17.348 -48.058 2.748 1.00 51.07 131 ARG G C 1
ATOM 6681 O O . ARG F 1 131 ? 16.169 -48.411 2.879 1.00 49.51 131 ARG G O 1
ATOM 6689 N N . PHE F 1 132 ? 17.736 -46.990 2.030 1.00 48.49 132 PHE G N 1
ATOM 6690 C CA . PHE F 1 132 ? 16.681 -46.148 1.403 1.00 46.48 132 PHE G CA 1
ATOM 6691 C C . PHE F 1 132 ? 16.296 -46.767 0.058 1.00 50.31 132 PHE G C 1
ATOM 6692 O O . PHE F 1 132 ? 16.960 -46.489 -0.955 1.00 50.29 132 PHE G O 1
ATOM 6700 N N . ARG F 1 133 ? 15.150 -47.465 0.039 1.00 54.44 133 ARG G N 1
ATOM 6701 C CA . ARG F 1 133 ? 14.687 -48.166 -1.194 1.00 59.00 133 ARG G CA 1
ATOM 6702 C C . ARG F 1 133 ? 14.421 -47.122 -2.287 1.00 59.98 133 ARG G C 1
ATOM 6703 O O . ARG F 1 133 ? 14.721 -47.397 -3.459 1.00 53.57 133 ARG G O 1
ATOM 6711 N N . ARG F 1 134 ? 13.869 -45.977 -1.893 1.00 54.12 134 ARG G N 1
ATOM 6712 C CA . ARG F 1 134 ? 13.560 -44.888 -2.850 1.00 56.66 134 ARG G CA 1
ATOM 6713 C C . ARG F 1 134 ? 14.856 -44.375 -3.509 1.00 56.87 134 ARG G C 1
ATOM 6714 O O . ARG F 1 134 ? 14.789 -43.959 -4.673 1.00 56.68 134 ARG G O 1
ATOM 6722 N N . LEU F 1 135 ? 15.952 -44.288 -2.752 1.00 50.59 135 LEU G N 1
ATOM 6723 C CA . LEU F 1 135 ? 17.225 -43.702 -3.260 1.00 47.68 135 LEU G CA 1
ATOM 6724 C C . LEU F 1 135 ? 17.911 -44.553 -4.333 1.00 51.89 135 LEU G C 1
ATOM 6725 O O . LEU F 1 135 ? 17.968 -45.778 -4.154 1.00 47.98 135 LEU G O 1
ATOM 6730 N N . ARG F 1 136 ? 18.499 -43.921 -5.351 1.00 47.57 136 ARG G N 1
ATOM 6731 C CA . ARG F 1 136 ? 19.324 -44.709 -6.296 1.00 51.60 136 ARG G CA 1
ATOM 6732 C C . ARG F 1 136 ? 20.756 -44.584 -5.759 1.00 51.74 136 ARG G C 1
ATOM 6733 O O . ARG F 1 136 ? 21.412 -43.574 -6.056 1.00 50.83 136 ARG G O 1
ATOM 6741 N N . TRP F 1 137 ? 21.242 -45.626 -5.080 1.00 48.09 137 TRP G N 1
ATOM 6742 C CA . TRP F 1 137 ? 22.578 -45.589 -4.428 1.00 47.24 137 TRP G CA 1
ATOM 6743 C C . TRP F 1 137 ? 23.496 -46.626 -5.057 1.00 47.72 137 TRP G C 1
ATOM 6744 O O . TRP F 1 137 ? 23.012 -47.735 -5.330 1.00 49.84 137 TRP G O 1
ATOM 6755 N N . ARG F 1 138 ? 24.735 -46.249 -5.336 1.00 48.43 138 ARG G N 1
ATOM 6756 C CA . ARG F 1 138 ? 25.735 -47.198 -5.872 1.00 52.04 138 ARG G CA 1
ATOM 6757 C C . ARG F 1 138 ? 27.051 -47.031 -5.110 1.00 51.82 138 ARG G C 1
ATOM 6758 O O . ARG F 1 138 ? 27.342 -45.887 -4.679 1.00 43.28 138 ARG G O 1
ATOM 6766 N N . HIS F 1 139 ? 27.802 -48.124 -4.927 1.00 48.35 139 HIS G N 1
ATOM 6767 C CA . HIS F 1 139 ? 29.161 -47.979 -4.355 1.00 48.93 139 HIS G CA 1
ATOM 6768 C C . HIS F 1 139 ? 29.974 -47.200 -5.389 1.00 47.48 139 HIS G C 1
ATOM 6769 O O . HIS F 1 139 ? 29.771 -47.437 -6.583 1.00 48.72 139 HIS G O 1
ATOM 6776 N N . PRO F 1 140 ? 30.887 -46.295 -4.975 1.00 49.23 140 PRO G N 1
ATOM 6777 C CA . PRO F 1 140 ? 31.641 -45.433 -5.902 1.00 48.81 140 PRO G CA 1
ATOM 6778 C C . PRO F 1 140 ? 32.516 -46.258 -6.863 1.00 54.17 140 PRO G C 1
ATOM 6779 O O . PRO F 1 140 ? 32.679 -45.836 -7.982 1.00 52.87 140 PRO G O 1
ATOM 6783 N N . LEU F 1 141 ? 33.104 -47.351 -6.377 1.00 53.97 141 LEU G N 1
ATOM 6784 C CA . LEU F 1 141 ? 34.012 -48.215 -7.180 1.00 61.55 141 LEU G CA 1
ATOM 6785 C C . LEU F 1 141 ? 33.192 -49.286 -7.914 1.00 68.54 141 LEU G C 1
ATOM 6786 O O . LEU F 1 141 ? 33.810 -50.181 -8.524 1.00 70.54 141 LEU G O 1
ATOM 6791 N N . ASP F 1 142 ? 31.867 -49.267 -7.752 1.00 76.32 142 ASP G N 1
ATOM 6792 C CA . ASP F 1 142 ? 30.965 -50.249 -8.408 1.00 79.81 142 ASP G CA 1
ATOM 6793 C C . ASP F 1 142 ? 30.215 -49.570 -9.561 1.00 81.85 142 ASP G C 1
ATOM 6794 O O . ASP F 1 142 ? 30.875 -49.292 -10.583 1.00 84.52 142 ASP G O 1
ATOM 6799 N N . TYR G 2 1 ? 40.160 -31.008 -15.159 1.00 70.30 1 TYR H N 1
ATOM 6800 C CA . TYR G 2 1 ? 40.297 -31.008 -13.677 1.00 65.08 1 TYR H CA 1
ATOM 6801 C C . TYR G 2 1 ? 41.224 -32.126 -13.211 1.00 65.40 1 TYR H C 1
ATOM 6802 O O . TYR G 2 1 ? 41.053 -33.266 -13.686 1.00 63.46 1 TYR H O 1
ATOM 6811 N N . ARG G 2 2 ? 42.200 -31.792 -12.367 1.00 66.65 2 ARG H N 1
ATOM 6812 C CA . ARG G 2 2 ? 43.087 -32.811 -11.755 1.00 67.04 2 ARG H CA 1
ATOM 6813 C C . ARG G 2 2 ? 43.090 -32.625 -10.230 1.00 65.31 2 ARG H C 1
ATOM 6814 O O . ARG G 2 2 ? 43.217 -31.472 -9.780 1.00 63.41 2 ARG H O 1
ATOM 6822 N N . VAL G 2 3 ? 42.932 -33.709 -9.467 1.00 62.01 3 VAL H N 1
ATOM 6823 C CA . VAL G 2 3 ? 43.031 -33.605 -7.978 1.00 58.24 3 VAL H CA 1
ATOM 6824 C C . VAL G 2 3 ? 44.476 -33.285 -7.595 1.00 62.94 3 VAL H C 1
ATOM 6825 O O . VAL G 2 3 ? 45.384 -33.863 -8.217 1.00 67.97 3 VAL H O 1
ATOM 6829 N N . GLN G 2 4 ? 44.695 -32.412 -6.611 1.00 65.56 4 GLN H N 1
ATOM 6830 C CA . GLN G 2 4 ? 46.077 -32.251 -6.110 1.00 66.65 4 GLN H CA 1
ATOM 6831 C C . GLN G 2 4 ? 46.098 -33.011 -4.780 1.00 69.29 4 GLN H C 1
ATOM 6832 O O . GLN G 2 4 ? 45.570 -32.493 -3.795 1.00 69.32 4 GLN H O 1
ATOM 6838 N N . PRO G 2 5 ? 46.738 -34.198 -4.718 1.00 74.52 5 PRO H N 1
ATOM 6839 C CA . PRO G 2 5 ? 46.760 -35.013 -3.505 1.00 71.87 5 PRO H CA 1
ATOM 6840 C C . PRO G 2 5 ? 47.657 -34.404 -2.425 1.00 69.48 5 PRO H C 1
ATOM 6841 O O . PRO G 2 5 ? 48.589 -33.701 -2.760 1.00 67.84 5 PRO H O 1
ATOM 6845 N N . SER G 2 6 ? 47.303 -34.648 -1.169 1.00 62.02 6 SER H N 1
ATOM 6846 C CA . SER G 2 6 ? 48.125 -34.171 -0.037 1.00 58.76 6 SER H CA 1
ATOM 6847 C C . SER G 2 6 ? 47.856 -35.049 1.184 1.00 56.83 6 SER H C 1
ATOM 6848 O O . SER G 2 6 ? 46.915 -35.857 1.149 1.00 50.04 6 SER H O 1
ATOM 6851 N N . GLY G 2 7 ? 48.705 -34.928 2.189 1.00 57.97 7 GLY H N 1
ATOM 6852 C CA . GLY G 2 7 ? 48.468 -35.609 3.469 1.00 60.37 7 GLY H CA 1
ATOM 6853 C C . GLY G 2 7 ? 49.404 -36.742 3.783 1.00 60.07 7 GLY H C 1
ATOM 6854 O O . GLY G 2 7 ? 49.839 -37.430 2.853 1.00 65.82 7 GLY H O 1
ATOM 6855 N N . LYS G 2 8 ? 49.660 -36.926 5.079 1.00 61.36 8 LYS H N 1
ATOM 6856 C CA . LYS G 2 8 ? 50.569 -38.002 5.546 1.00 64.13 8 LYS H CA 1
ATOM 6857 C C . LYS G 2 8 ? 50.219 -38.347 6.995 1.00 65.94 8 LYS H C 1
ATOM 6858 O O . LYS G 2 8 ? 49.526 -37.523 7.624 1.00 64.44 8 LYS H O 1
ATOM 6864 N N . GLY G 2 9 ? 50.648 -39.516 7.479 1.00 67.11 9 GLY H N 1
ATOM 6865 C CA . GLY G 2 9 ? 50.482 -39.939 8.883 1.00 66.41 9 GLY H CA 1
ATOM 6866 C C . GLY G 2 9 ? 49.222 -40.739 9.123 1.00 66.10 9 GLY H C 1
ATOM 6867 O O . GLY G 2 9 ? 49.141 -41.375 10.185 1.00 64.34 9 GLY H O 1
ATOM 6868 N N . GLY G 2 10 ? 48.319 -40.780 8.148 1.00 64.85 10 GLY H N 1
ATOM 6869 C CA . GLY G 2 10 ? 47.140 -41.656 8.248 1.00 66.88 10 GLY H CA 1
ATOM 6870 C C . GLY G 2 10 ? 46.059 -41.207 9.211 1.00 66.51 10 GLY H C 1
ATOM 6871 O O . GLY G 2 10 ? 46.098 -40.037 9.653 1.00 61.33 10 GLY H O 1
ATOM 6872 N N . LEU G 2 11 ? 45.120 -42.104 9.503 1.00 64.23 11 LEU H N 1
ATOM 6873 C CA . LEU G 2 11 ? 43.989 -41.840 10.432 1.00 63.11 11 LEU H CA 1
ATOM 6874 C C . LEU G 2 11 ? 44.353 -41.978 11.912 1.00 62.37 11 LEU H C 1
ATOM 6875 O O . LEU G 2 11 ? 45.340 -42.675 12.212 1.00 63.50 11 LEU H O 1
ATOM 6880 N N . ARG G 2 12 ? 43.583 -41.348 12.797 1.00 59.60 12 ARG H N 1
ATOM 6881 C CA . ARG G 2 12 ? 43.724 -41.599 14.257 1.00 61.52 12 ARG H CA 1
ATOM 6882 C C . ARG G 2 12 ? 43.166 -43.009 14.540 1.00 59.19 12 ARG H C 1
ATOM 6883 O O . ARG G 2 12 ? 42.366 -43.491 13.740 1.00 61.16 12 ARG H O 1
ATOM 6891 N N . PRO G 2 13 ? 43.570 -43.707 15.621 1.00 64.28 13 PRO H N 1
ATOM 6892 C CA . PRO G 2 13 ? 43.085 -45.065 15.889 1.00 64.71 13 PRO H CA 1
ATOM 6893 C C . PRO G 2 13 ? 41.571 -45.137 16.156 1.00 62.87 13 PRO H C 1
ATOM 6894 O O . PRO G 2 13 ? 41.048 -44.224 16.748 1.00 62.20 13 PRO H O 1
ATOM 6898 N N . GLY G 2 14 ? 40.906 -46.178 15.648 1.00 62.94 14 GLY H N 1
ATOM 6899 C CA . GLY G 2 14 ? 39.463 -46.386 15.886 1.00 62.03 14 GLY H CA 1
ATOM 6900 C C . GLY G 2 14 ? 38.573 -45.571 14.955 1.00 59.07 14 GLY H C 1
ATOM 6901 O O . GLY G 2 14 ? 37.350 -45.730 15.032 1.00 59.27 14 GLY H O 1
ATOM 6902 N N . VAL G 2 15 ? 39.173 -44.825 14.032 1.00 57.16 15 VAL H N 1
ATOM 6903 C CA . VAL G 2 15 ? 38.381 -43.955 13.121 1.00 57.28 15 VAL H CA 1
ATOM 6904 C C . VAL G 2 15 ? 38.166 -44.715 11.801 1.00 58.11 15 VAL H C 1
ATOM 6905 O O . VAL G 2 15 ? 39.160 -45.234 11.259 1.00 55.28 15 VAL H O 1
ATOM 6909 N N . ASP G 2 16 ? 36.915 -44.847 11.352 1.00 56.77 16 ASP H N 1
ATOM 6910 C CA . ASP G 2 16 ? 36.668 -45.448 10.013 1.00 60.67 16 ASP H CA 1
ATOM 6911 C C . ASP G 2 16 ? 35.912 -44.434 9.138 1.00 59.47 16 ASP H C 1
ATOM 6912 O O . ASP G 2 16 ? 34.751 -44.147 9.458 1.00 59.46 16 ASP H O 1
ATOM 6917 N N . LEU G 2 17 ? 36.500 -44.034 8.008 1.00 58.10 17 LEU H N 1
ATOM 6918 C CA . LEU G 2 17 ? 35.883 -43.020 7.093 1.00 54.51 17 LEU H CA 1
ATOM 6919 C C . LEU G 2 17 ? 34.616 -43.585 6.456 1.00 52.81 17 LEU H C 1
ATOM 6920 O O . LEU G 2 17 ? 33.770 -42.782 6.042 1.00 56.38 17 LEU H O 1
ATOM 6925 N N . SER G 2 18 ? 34.556 -44.902 6.294 1.00 53.04 18 SER H N 1
ATOM 6926 C CA . SER G 2 18 ? 33.437 -45.597 5.609 1.00 57.57 18 SER H CA 1
ATOM 6927 C C . SER G 2 18 ? 32.101 -45.347 6.337 1.00 59.11 18 SER H C 1
ATOM 6928 O O . SER G 2 18 ? 31.072 -45.433 5.657 1.00 56.60 18 SER H O 1
ATOM 6931 N N . SER G 2 19 ? 32.101 -45.252 7.674 1.00 59.11 19 SER H N 1
ATOM 6932 C CA . SER G 2 19 ? 30.824 -45.090 8.419 1.00 59.06 19 SER H CA 1
ATOM 6933 C C . SER G 2 19 ? 30.564 -43.614 8.751 1.00 55.80 19 SER H C 1
ATOM 6934 O O . SER G 2 19 ? 31.364 -43.028 9.492 1.00 60.22 19 SER H O 1
ATOM 6937 N N . ASN G 2 20 ? 29.448 -43.072 8.262 1.00 53.34 20 ASN H N 1
ATOM 6938 C CA . ASN G 2 20 ? 29.059 -41.681 8.623 1.00 51.80 20 ASN H CA 1
ATOM 6939 C C . ASN G 2 20 ? 28.795 -41.610 10.132 1.00 52.05 20 ASN H C 1
ATOM 6940 O O . ASN G 2 20 ? 29.277 -40.670 10.778 1.00 48.66 20 ASN H O 1
ATOM 6945 N N . ALA G 2 21 ? 28.115 -42.629 10.662 1.00 48.12 21 ALA H N 1
ATOM 6946 C CA . ALA G 2 21 ? 27.844 -42.667 12.111 1.00 51.26 21 ALA H CA 1
ATOM 6947 C C . ALA G 2 21 ? 29.146 -42.747 12.917 1.00 50.88 21 ALA H C 1
ATOM 6948 O O . ALA G 2 21 ? 29.277 -41.978 13.871 1.00 56.11 21 ALA H O 1
ATOM 6950 N N . ALA G 2 22 ? 30.080 -43.616 12.515 1.00 53.69 22 ALA H N 1
ATOM 6951 C CA . ALA G 2 22 ? 31.339 -43.777 13.285 1.00 53.90 22 ALA H CA 1
ATOM 6952 C C . ALA G 2 22 ? 32.172 -42.487 13.227 1.00 53.16 22 ALA H C 1
ATOM 6953 O O . ALA G 2 22 ? 32.630 -42.018 14.282 1.00 50.85 22 ALA H O 1
ATOM 6955 N N . LEU G 2 23 ? 32.264 -41.890 12.032 1.00 52.37 23 LEU H N 1
ATOM 6956 C CA . LEU G 2 23 ? 33.063 -40.650 11.855 1.00 50.96 23 LEU H CA 1
ATOM 6957 C C . LEU G 2 23 ? 32.433 -39.542 12.705 1.00 50.44 23 LEU H C 1
ATOM 6958 O O . LEU G 2 23 ? 33.176 -38.815 13.391 1.00 50.92 23 LEU H O 1
ATOM 6963 N N . ALA G 2 24 ? 31.108 -39.492 12.702 1.00 47.92 24 ALA H N 1
ATOM 6964 C CA . ALA G 2 24 ? 30.386 -38.458 13.465 1.00 49.95 24 ALA H CA 1
ATOM 6965 C C . ALA G 2 24 ? 30.706 -38.604 14.951 1.00 52.86 24 ALA H C 1
ATOM 6966 O O . ALA G 2 24 ? 31.011 -37.588 15.599 1.00 54.23 24 ALA H O 1
ATOM 6968 N N . GLU G 2 25 ? 30.705 -39.846 15.439 1.00 54.08 25 GLU H N 1
ATOM 6969 C CA . GLU G 2 25 ? 31.004 -40.074 16.875 1.00 58.79 25 GLU H CA 1
ATOM 6970 C C . GLU G 2 25 ? 32.438 -39.642 17.172 1.00 56.69 25 GLU H C 1
ATOM 6971 O O . GLU G 2 25 ? 32.640 -38.974 18.183 1.00 56.21 25 GLU H O 1
ATOM 6977 N N . ALA G 2 26 ? 33.366 -39.960 16.271 1.00 53.90 26 ALA H N 1
ATOM 6978 C CA . ALA G 2 26 ? 34.791 -39.651 16.508 1.00 55.94 26 ALA H CA 1
ATOM 6979 C C . ALA G 2 26 ? 34.990 -38.133 16.603 1.00 55.80 26 ALA H C 1
ATOM 6980 O O . ALA G 2 26 ? 35.745 -37.699 17.479 1.00 58.18 26 ALA H O 1
ATOM 6982 N N . MET G 2 27 ? 34.345 -37.376 15.719 1.00 53.38 27 MET H N 1
ATOM 6983 C CA . MET G 2 27 ? 34.441 -35.884 15.681 1.00 54.51 27 MET H CA 1
ATOM 6984 C C . MET G 2 27 ? 33.842 -35.240 16.941 1.00 57.05 27 MET H C 1
ATOM 6985 O O . MET G 2 27 ? 34.347 -34.182 17.321 1.00 55.75 27 MET H O 1
ATOM 6990 N N . ASN G 2 28 ? 32.743 -35.792 17.448 1.00 61.52 28 ASN H N 1
ATOM 6991 C CA . ASN G 2 28 ? 32.030 -35.308 18.658 1.00 73.24 28 ASN H CA 1
ATOM 6992 C C . ASN G 2 28 ? 30.633 -35.928 18.603 1.00 69.83 28 ASN H C 1
ATOM 6993 O O . ASN G 2 28 ? 30.080 -36.000 17.506 1.00 62.39 28 ASN H O 1
ATOM 6998 N N . TYR H 2 1 ? 14.903 -0.126 24.170 1.00 64.31 1 TYR D N 1
ATOM 6999 C CA . TYR H 2 1 ? 14.974 -0.078 22.681 1.00 62.89 1 TYR D CA 1
ATOM 7000 C C . TYR H 2 1 ? 15.856 1.068 22.197 1.00 64.66 1 TYR D C 1
ATOM 7001 O O . TYR H 2 1 ? 15.632 2.215 22.643 1.00 64.01 1 TYR D O 1
ATOM 7010 N N . ARG H 2 2 ? 16.848 0.760 21.365 1.00 67.63 2 ARG D N 1
ATOM 7011 C CA . ARG H 2 2 ? 17.702 1.798 20.738 1.00 69.27 2 ARG D CA 1
ATOM 7012 C C . ARG H 2 2 ? 17.673 1.637 19.218 1.00 67.56 2 ARG D C 1
ATOM 7013 O O . ARG H 2 2 ? 17.785 0.492 18.760 1.00 63.95 2 ARG D O 1
ATOM 7021 N N . VAL H 2 3 ? 17.485 2.721 18.472 1.00 66.56 3 VAL D N 1
ATOM 7022 C CA . VAL H 2 3 ? 17.572 2.576 16.989 1.00 64.74 3 VAL D CA 1
ATOM 7023 C C . VAL H 2 3 ? 19.021 2.225 16.638 1.00 65.80 3 VAL D C 1
ATOM 7024 O O . VAL H 2 3 ? 19.937 2.849 17.200 1.00 68.13 3 VAL D O 1
ATOM 7028 N N . GLN H 2 4 ? 19.224 1.286 15.722 1.00 67.10 4 GLN D N 1
ATOM 7029 C CA . GLN H 2 4 ? 20.603 1.060 15.239 1.00 68.92 4 GLN D CA 1
ATOM 7030 C C . GLN H 2 4 ? 20.665 1.823 13.911 1.00 69.65 4 GLN D C 1
ATOM 7031 O O . GLN H 2 4 ? 20.169 1.293 12.910 1.00 68.82 4 GLN D O 1
ATOM 7037 N N . PRO H 2 5 ? 21.306 3.009 13.850 1.00 71.74 5 PRO D N 1
ATOM 7038 C CA . PRO H 2 5 ? 21.288 3.835 12.633 1.00 69.06 5 PRO D CA 1
ATOM 7039 C C . PRO H 2 5 ? 22.087 3.214 11.488 1.00 65.22 5 PRO D C 1
ATOM 7040 O O . PRO H 2 5 ? 23.032 2.500 11.749 1.00 60.01 5 PRO D O 1
ATOM 7044 N N . SER H 2 6 ? 21.628 3.467 10.267 1.00 65.48 6 SER D N 1
ATOM 7045 C CA . SER H 2 6 ? 22.284 2.909 9.066 1.00 65.05 6 SER D CA 1
ATOM 7046 C C . SER H 2 6 ? 22.153 3.881 7.893 1.00 61.29 6 SER D C 1
ATOM 7047 O O . SER H 2 6 ? 21.299 4.783 7.948 1.00 62.26 6 SER D O 1
ATOM 7050 N N . GLY H 2 7 ? 22.987 3.704 6.883 1.00 58.21 7 GLY D N 1
ATOM 7051 C CA . GLY H 2 7 ? 22.817 4.475 5.641 1.00 59.75 7 GLY D CA 1
ATOM 7052 C C . GLY H 2 7 ? 23.844 5.539 5.361 1.00 60.90 7 GLY D C 1
ATOM 7053 O O . GLY H 2 7 ? 24.434 6.077 6.311 1.00 60.02 7 GLY D O 1
ATOM 7054 N N . LYS H 2 8 ? 24.071 5.766 4.069 1.00 62.85 8 LYS D N 1
ATOM 7055 C CA . LYS H 2 8 ? 25.049 6.776 3.622 1.00 65.92 8 LYS D CA 1
ATOM 7056 C C . LYS H 2 8 ? 24.700 7.210 2.199 1.00 64.57 8 LYS D C 1
ATOM 7057 O O . LYS H 2 8 ? 24.067 6.401 1.489 1.00 59.79 8 LYS D O 1
ATOM 7063 N N . GLY H 2 9 ? 25.149 8.394 1.780 1.00 63.96 9 GLY D N 1
ATOM 7064 C CA . GLY H 2 9 ? 24.995 8.856 0.387 1.00 65.63 9 GLY D CA 1
ATOM 7065 C C . GLY H 2 9 ? 23.723 9.608 0.054 1.00 65.84 9 GLY D C 1
ATOM 7066 O O . GLY H 2 9 ? 23.659 10.094 -1.078 1.00 65.82 9 GLY D O 1
ATOM 7067 N N . GLY H 2 10 ? 22.760 9.723 0.972 1.00 63.88 10 GLY D N 1
ATOM 7068 C CA . GLY H 2 10 ? 21.587 10.592 0.748 1.00 64.06 10 GLY D CA 1
ATOM 7069 C C . GLY H 2 10 ? 20.518 10.110 -0.223 1.00 64.48 10 GLY D C 1
ATOM 7070 O O . GLY H 2 10 ? 20.557 8.930 -0.609 1.00 61.75 10 GLY D O 1
ATOM 7071 N N . LEU H 2 11 ? 19.579 10.994 -0.579 1.00 63.24 11 LEU D N 1
ATOM 7072 C CA . LEU H 2 11 ? 18.456 10.694 -1.511 1.00 62.35 11 LEU D CA 1
ATOM 7073 C C . LEU H 2 11 ? 18.810 10.807 -2.992 1.00 63.76 11 LEU D C 1
ATOM 7074 O O . LEU H 2 11 ? 19.782 11.512 -3.314 1.00 64.05 11 LEU D O 1
ATOM 7079 N N . ARG H 2 12 ? 18.034 10.161 -3.859 1.00 60.19 12 ARG D N 1
ATOM 7080 C CA . ARG H 2 12 ? 18.186 10.417 -5.313 1.00 61.30 12 ARG D CA 1
ATOM 7081 C C . ARG H 2 12 ? 17.622 11.825 -5.591 1.00 60.72 12 ARG D C 1
ATOM 7082 O O . ARG H 2 12 ? 16.781 12.291 -4.827 1.00 54.51 12 ARG D O 1
ATOM 7090 N N . PRO H 2 13 ? 18.056 12.522 -6.663 1.00 61.86 13 PRO D N 1
ATOM 7091 C CA . PRO H 2 13 ? 17.604 13.888 -6.904 1.00 63.34 13 PRO D CA 1
ATOM 7092 C C . PRO H 2 13 ? 16.091 13.980 -7.156 1.00 61.19 13 PRO D C 1
ATOM 7093 O O . PRO H 2 13 ? 15.525 13.078 -7.733 1.00 57.92 13 PRO D O 1
ATOM 7097 N N . GLY H 2 14 ? 15.470 15.030 -6.624 1.00 61.07 14 GLY D N 1
ATOM 7098 C CA . GLY H 2 14 ? 14.031 15.273 -6.824 1.00 60.33 14 GLY D CA 1
ATOM 7099 C C . GLY H 2 14 ? 13.164 14.492 -5.845 1.00 57.89 14 GLY D C 1
ATOM 7100 O O . GLY H 2 14 ? 11.969 14.757 -5.817 1.00 58.10 14 GLY D O 1
ATOM 7101 N N . VAL H 2 15 ? 13.763 13.697 -4.960 1.00 56.88 15 VAL D N 1
ATOM 7102 C CA . VAL H 2 15 ? 12.900 12.846 -4.085 1.00 59.49 15 VAL D CA 1
ATOM 7103 C C . VAL H 2 15 ? 12.699 13.559 -2.746 1.00 62.81 15 VAL D C 1
ATOM 7104 O O . VAL H 2 15 ? 13.699 14.021 -2.177 1.00 64.97 15 VAL D O 1
ATOM 7108 N N . ASP H 2 16 ? 11.444 13.716 -2.319 1.00 61.04 16 ASP D N 1
ATOM 7109 C CA . ASP H 2 16 ? 11.187 14.267 -0.969 1.00 65.27 16 ASP D CA 1
ATOM 7110 C C . ASP H 2 16 ? 10.433 13.218 -0.144 1.00 65.36 16 ASP D C 1
ATOM 7111 O O . ASP H 2 16 ? 9.263 12.948 -0.471 1.00 61.84 16 ASP D O 1
ATOM 7116 N N . LEU H 2 17 ? 11.027 12.778 0.962 1.00 66.06 17 LEU D N 1
ATOM 7117 C CA . LEU H 2 17 ? 10.417 11.780 1.887 1.00 62.54 17 LEU D CA 1
ATOM 7118 C C . LEU H 2 17 ? 9.159 12.359 2.543 1.00 61.37 17 LEU D C 1
ATOM 7119 O O . LEU H 2 17 ? 8.266 11.580 2.887 1.00 60.30 17 LEU D O 1
ATOM 7124 N N . SER H 2 18 ? 9.134 13.671 2.769 1.00 60.62 18 SER D N 1
ATOM 7125 C CA . SER H 2 18 ? 8.042 14.338 3.524 1.00 60.35 18 SER D CA 1
ATOM 7126 C C . SER H 2 18 ? 6.670 14.143 2.850 1.00 61.18 18 SER D C 1
ATOM 7127 O O . SER H 2 18 ? 5.679 14.164 3.592 1.00 68.56 18 SER D O 1
ATOM 7130 N N . SER H 2 19 ? 6.584 14.132 1.517 1.00 60.75 19 SER D N 1
ATOM 7131 C CA . SER H 2 19 ? 5.287 13.979 0.805 1.00 58.34 19 SER D CA 1
ATOM 7132 C C . SER H 2 19 ? 5.072 12.521 0.375 1.00 55.28 19 SER D C 1
ATOM 7133 O O . SER H 2 19 ? 5.871 12.013 -0.436 1.00 53.12 19 SER D O 1
ATOM 7136 N N . ASN H 2 20 ? 3.989 11.908 0.852 1.00 49.92 20 ASN D N 1
ATOM 7137 C CA . ASN H 2 20 ? 3.654 10.523 0.441 1.00 48.07 20 ASN D CA 1
ATOM 7138 C C . ASN H 2 20 ? 3.381 10.495 -1.069 1.00 50.03 20 ASN D C 1
ATOM 7139 O O . ASN H 2 20 ? 3.846 9.556 -1.735 1.00 49.85 20 ASN D O 1
ATOM 7144 N N . ALA H 2 21 ? 2.667 11.507 -1.573 1.00 47.42 21 ALA D N 1
ATOM 7145 C CA . ALA H 2 21 ? 2.324 11.520 -3.013 1.00 52.05 21 ALA D CA 1
ATOM 7146 C C . ALA H 2 21 ? 3.599 11.591 -3.876 1.00 52.54 21 ALA D C 1
ATOM 7147 O O . ALA H 2 21 ? 3.698 10.809 -4.822 1.00 52.19 21 ALA D O 1
ATOM 7149 N N . ALA H 2 22 ? 4.546 12.463 -3.513 1.00 55.01 22 ALA D N 1
ATOM 7150 C CA . ALA H 2 22 ? 5.786 12.612 -4.319 1.00 56.85 22 ALA D CA 1
ATOM 7151 C C . ALA H 2 22 ? 6.622 11.325 -4.250 1.00 58.94 22 ALA D C 1
ATOM 7152 O O . ALA H 2 22 ? 7.073 10.839 -5.299 1.00 50.05 22 ALA D O 1
ATOM 7154 N N . LEU H 2 23 ? 6.723 10.760 -3.040 1.00 52.99 23 LEU D N 1
ATOM 7155 C CA . LEU H 2 23 ? 7.540 9.545 -2.841 1.00 53.73 23 LEU D CA 1
ATOM 7156 C C . LEU H 2 23 ? 6.910 8.441 -3.680 1.00 55.70 23 LEU D C 1
ATOM 7157 O O . LEU H 2 23 ? 7.650 7.726 -4.366 1.00 56.14 23 LEU D O 1
ATOM 7162 N N . ALA H 2 24 ? 5.579 8.382 -3.666 1.00 55.01 24 ALA D N 1
ATOM 7163 C CA . ALA H 2 24 ? 4.858 7.336 -4.413 1.00 54.76 24 ALA D CA 1
ATOM 7164 C C . ALA H 2 24 ? 5.158 7.505 -5.906 1.00 56.55 24 ALA D C 1
ATOM 7165 O O . ALA H 2 24 ? 5.457 6.502 -6.581 1.00 62.08 24 ALA D O 1
ATOM 7167 N N . GLU H 2 25 ? 5.141 8.753 -6.375 1.00 53.99 25 GLU D N 1
ATOM 7168 C CA . GLU H 2 25 ? 5.442 8.986 -7.806 1.00 59.64 25 GLU D CA 1
ATOM 7169 C C . GLU H 2 25 ? 6.881 8.551 -8.114 1.00 59.83 25 GLU D C 1
ATOM 7170 O O . GLU H 2 25 ? 7.064 7.858 -9.118 1.00 57.31 25 GLU D O 1
ATOM 7176 N N . ALA H 2 26 ? 7.835 8.889 -7.245 1.00 57.93 26 ALA D N 1
ATOM 7177 C CA . ALA H 2 26 ? 9.254 8.565 -7.512 1.00 57.77 26 ALA D CA 1
ATOM 7178 C C . ALA H 2 26 ? 9.474 7.051 -7.568 1.00 57.81 26 ALA D C 1
ATOM 7179 O O . ALA H 2 26 ? 10.152 6.574 -8.481 1.00 56.36 26 ALA D O 1
ATOM 7181 N N . MET H 2 27 ? 8.880 6.331 -6.620 1.00 51.78 27 MET D N 1
ATOM 7182 C CA . MET H 2 27 ? 9.026 4.853 -6.564 1.00 56.08 27 MET D CA 1
ATOM 7183 C C . MET H 2 27 ? 8.373 4.190 -7.775 1.00 60.13 27 MET D C 1
ATOM 7184 O O . MET H 2 27 ? 8.910 3.158 -8.165 1.00 67.51 27 MET D O 1
ATOM 7189 N N . ASN H 2 28 ? 7.226 4.704 -8.231 1.00 63.49 28 ASN D N 1
ATOM 7190 C CA . ASN H 2 28 ? 6.378 4.154 -9.320 1.00 64.26 28 ASN D CA 1
ATOM 7191 C C . ASN H 2 28 ? 4.945 4.100 -8.780 1.00 63.36 28 ASN D C 1
ATOM 7192 O O . ASN H 2 28 ? 4.705 3.262 -7.871 1.00 54.63 28 ASN D O 1
ATOM 7197 N N . TYR I 2 1 ? 23.622 4.474 -36.625 1.00 77.69 1 TYR J N 1
ATOM 7198 C CA . TYR I 2 1 ? 22.600 3.419 -36.856 1.00 74.66 1 TYR J CA 1
ATOM 7199 C C . TYR I 2 1 ? 21.207 3.956 -36.526 1.00 73.96 1 TYR J C 1
ATOM 7200 O O . TYR I 2 1 ? 20.993 4.502 -35.437 1.00 71.14 1 TYR J O 1
ATOM 7209 N N . ARG I 2 2 ? 20.309 3.854 -37.498 1.00 74.81 2 ARG J N 1
ATOM 7210 C CA . ARG I 2 2 ? 18.910 4.272 -37.264 1.00 76.52 2 ARG J CA 1
ATOM 7211 C C . ARG I 2 2 ? 18.020 3.126 -37.752 1.00 74.84 2 ARG J C 1
ATOM 7212 O O . ARG I 2 2 ? 18.310 2.579 -38.823 1.00 75.07 2 ARG J O 1
ATOM 7220 N N . VAL I 2 3 ? 17.014 2.747 -36.968 1.00 73.63 3 VAL J N 1
ATOM 7221 C CA . VAL I 2 3 ? 16.135 1.609 -37.355 1.00 71.94 3 VAL J CA 1
ATOM 7222 C C . VAL I 2 3 ? 15.325 2.003 -38.584 1.00 72.32 3 VAL J C 1
ATOM 7223 O O . VAL I 2 3 ? 14.953 3.170 -38.675 1.00 75.62 3 VAL J O 1
ATOM 7227 N N . GLN I 2 4 ? 15.098 1.067 -39.504 1.00 74.29 4 GLN J N 1
ATOM 7228 C CA . GLN I 2 4 ? 14.166 1.399 -40.605 1.00 76.24 4 GLN J CA 1
ATOM 7229 C C . GLN I 2 4 ? 12.851 0.721 -40.221 1.00 72.72 4 GLN J C 1
ATOM 7230 O O . GLN I 2 4 ? 12.739 -0.501 -40.414 1.00 69.05 4 GLN J O 1
ATOM 7236 N N . PRO I 2 5 ? 11.832 1.491 -39.797 1.00 70.12 5 PRO J N 1
ATOM 7237 C CA . PRO I 2 5 ? 10.558 0.934 -39.353 1.00 68.62 5 PRO J CA 1
ATOM 7238 C C . PRO I 2 5 ? 9.757 0.332 -40.514 1.00 68.80 5 PRO J C 1
ATOM 7239 O O . PRO I 2 5 ? 9.895 0.804 -41.625 1.00 67.22 5 PRO J O 1
ATOM 7243 N N . SER I 2 6 ? 8.999 -0.725 -40.229 1.00 66.72 6 SER J N 1
ATOM 7244 C CA . SER I 2 6 ? 8.235 -1.424 -41.286 1.00 68.50 6 SER J CA 1
ATOM 7245 C C . SER I 2 6 ? 6.990 -2.104 -40.719 1.00 68.52 6 SER J C 1
ATOM 7246 O O . SER I 2 6 ? 6.954 -2.321 -39.509 1.00 67.01 6 SER J O 1
ATOM 7249 N N . GLY I 2 7 ? 6.030 -2.438 -41.582 1.00 68.55 7 GLY J N 1
ATOM 7250 C CA . GLY I 2 7 ? 4.857 -3.234 -41.173 1.00 70.82 7 GLY J CA 1
ATOM 7251 C C . GLY I 2 7 ? 3.552 -2.485 -41.024 1.00 74.00 7 GLY J C 1
ATOM 7252 O O . GLY I 2 7 ? 3.581 -1.277 -40.767 1.00 76.59 7 GLY J O 1
ATOM 7253 N N . LYS I 2 8 ? 2.451 -3.212 -41.205 1.00 76.94 8 LYS J N 1
ATOM 7254 C CA . LYS I 2 8 ? 1.097 -2.629 -41.096 1.00 79.54 8 LYS J CA 1
ATOM 7255 C C . LYS I 2 8 ? 0.131 -3.769 -40.784 1.00 81.43 8 LYS J C 1
ATOM 7256 O O . LYS I 2 8 ? 0.512 -4.930 -41.031 1.00 83.92 8 LYS J O 1
ATOM 7262 N N . GLY I 2 9 ? -1.059 -3.460 -40.275 1.00 76.95 9 GLY J N 1
ATOM 7263 C CA . GLY I 2 9 ? -2.112 -4.462 -40.022 1.00 77.12 9 GLY J CA 1
ATOM 7264 C C . GLY I 2 9 ? -2.083 -5.045 -38.625 1.00 78.00 9 GLY J C 1
ATOM 7265 O O . GLY I 2 9 ? -3.075 -5.691 -38.242 1.00 82.01 9 GLY J O 1
ATOM 7266 N N . GLY I 2 10 ? -1.028 -4.811 -37.856 1.00 77.18 10 GLY J N 1
ATOM 7267 C CA . GLY I 2 10 ? -1.033 -5.232 -36.441 1.00 74.54 10 GLY J CA 1
ATOM 7268 C C . GLY I 2 10 ? -0.969 -6.733 -36.206 1.00 74.36 10 GLY J C 1
ATOM 7269 O O . GLY I 2 10 ? -0.783 -7.476 -37.189 1.00 67.54 10 GLY J O 1
ATOM 7270 N N . LEU I 2 11 ? -1.224 -7.162 -34.960 1.00 77.04 11 LEU J N 1
ATOM 7271 C CA . LEU I 2 11 ? -1.202 -8.597 -34.542 1.00 78.12 11 LEU J CA 1
ATOM 7272 C C . LEU I 2 11 ? -2.487 -9.374 -34.840 1.00 82.36 11 LEU J C 1
ATOM 7273 O O . LEU I 2 11 ? -3.556 -8.744 -34.904 1.00 77.86 11 LEU J O 1
ATOM 7278 N N . ARG I 2 12 ? -2.418 -10.681 -34.953 1.00 87.41 12 ARG J N 1
ATOM 7279 C CA . ARG I 2 12 ? -3.673 -11.475 -35.044 1.00 94.07 12 ARG J CA 1
ATOM 7280 C C . ARG I 2 12 ? -4.329 -11.310 -33.670 1.00 96.44 12 ARG J C 1
ATOM 7281 O O . ARG I 2 12 ? -3.624 -10.950 -32.712 1.00 91.31 12 ARG J O 1
ATOM 7289 N N . PRO I 2 13 ? -5.623 -11.545 -33.496 1.00 104.44 13 PRO J N 1
ATOM 7290 C CA . PRO I 2 13 ? -6.287 -11.226 -32.227 1.00 108.29 13 PRO J CA 1
ATOM 7291 C C . PRO I 2 13 ? -5.800 -12.043 -31.021 1.00 111.51 13 PRO J C 1
ATOM 7292 O O . PRO I 2 13 ? -5.666 -11.477 -29.950 1.00 118.72 13 PRO J O 1
ATOM 7296 N N . GLY I 2 14 ? -5.573 -13.338 -31.189 1.00 107.85 14 GLY J N 1
ATOM 7297 C CA . GLY I 2 14 ? -5.047 -14.163 -30.085 1.00 106.67 14 GLY J CA 1
ATOM 7298 C C . GLY I 2 14 ? -3.646 -13.820 -29.590 1.00 103.34 14 GLY J C 1
ATOM 7299 O O . GLY I 2 14 ? -3.445 -13.839 -28.360 1.00 100.67 14 GLY J O 1
ATOM 7300 N N . ASP I 2 16 ? -0.135 -12.492 -28.061 1.00 88.93 16 ASP J N 1
ATOM 7301 C CA . ASP I 2 16 ? 0.371 -11.389 -27.185 1.00 84.91 16 ASP J CA 1
ATOM 7302 C C . ASP I 2 16 ? 1.910 -11.430 -27.275 1.00 76.17 16 ASP J C 1
ATOM 7303 O O . ASP I 2 16 ? 2.483 -12.442 -26.853 1.00 73.75 16 ASP J O 1
ATOM 7308 N N . LEU I 2 17 ? 2.544 -10.344 -27.718 1.00 72.94 17 LEU J N 1
ATOM 7309 C CA . LEU I 2 17 ? 4.030 -10.234 -27.856 1.00 70.27 17 LEU J CA 1
ATOM 7310 C C . LEU I 2 17 ? 4.793 -10.193 -26.522 1.00 67.99 17 LEU J C 1
ATOM 7311 O O . LEU I 2 17 ? 5.960 -10.603 -26.492 1.00 63.86 17 LEU J O 1
ATOM 7316 N N . SER I 2 18 ? 4.153 -9.670 -25.478 1.00 70.31 18 SER J N 1
ATOM 7317 C CA . SER I 2 18 ? 4.811 -9.477 -24.159 1.00 72.56 18 SER J CA 1
ATOM 7318 C C . SER I 2 18 ? 5.183 -10.859 -23.612 1.00 73.60 18 SER J C 1
ATOM 7319 O O . SER I 2 18 ? 6.153 -10.908 -22.844 1.00 75.75 18 SER J O 1
ATOM 7322 N N . SER I 2 19 ? 4.381 -11.896 -23.864 1.00 71.08 19 SER J N 1
ATOM 7323 C CA . SER I 2 19 ? 4.651 -13.204 -23.210 1.00 70.46 19 SER J CA 1
ATOM 7324 C C . SER I 2 19 ? 5.370 -14.139 -24.183 1.00 68.60 19 SER J C 1
ATOM 7325 O O . SER I 2 19 ? 4.783 -14.491 -25.219 1.00 67.70 19 SER J O 1
ATOM 7328 N N . ASN I 2 20 ? 6.559 -14.585 -23.786 1.00 64.83 20 ASN J N 1
ATOM 7329 C CA . ASN I 2 20 ? 7.294 -15.553 -24.627 1.00 63.77 20 ASN J CA 1
ATOM 7330 C C . ASN I 2 20 ? 6.487 -16.850 -24.752 1.00 63.92 20 ASN J C 1
ATOM 7331 O O . ASN I 2 20 ? 6.350 -17.355 -25.876 1.00 61.64 20 ASN J O 1
ATOM 7336 N N . ALA I 2 21 ? 5.922 -17.343 -23.642 1.00 63.75 21 ALA J N 1
ATOM 7337 C CA . ALA I 2 21 ? 5.137 -18.600 -23.686 1.00 64.82 21 ALA J CA 1
ATOM 7338 C C . ALA I 2 21 ? 3.883 -18.442 -24.551 1.00 65.48 21 ALA J C 1
ATOM 7339 O O . ALA I 2 21 ? 3.582 -19.361 -25.324 1.00 64.09 21 ALA J O 1
ATOM 7341 N N . ALA I 2 22 ? 3.183 -17.312 -24.402 1.00 66.73 22 ALA J N 1
ATOM 7342 C CA . ALA I 2 22 ? 1.949 -17.059 -25.186 1.00 68.19 22 ALA J CA 1
ATOM 7343 C C . ALA I 2 22 ? 2.311 -16.967 -26.671 1.00 67.41 22 ALA J C 1
ATOM 7344 O O . ALA I 2 22 ? 1.604 -17.560 -27.496 1.00 69.32 22 ALA J O 1
ATOM 7346 N N . LEU I 2 23 ? 3.427 -16.293 -26.967 1.00 64.86 23 LEU J N 1
ATOM 7347 C CA . LEU I 2 23 ? 3.875 -16.174 -28.377 1.00 63.83 23 LEU J CA 1
ATOM 7348 C C . LEU I 2 23 ? 4.184 -17.578 -28.903 1.00 64.67 23 LEU J C 1
ATOM 7349 O O . LEU I 2 23 ? 3.755 -17.898 -30.024 1.00 63.22 23 LEU J O 1
ATOM 7354 N N . ALA I 2 24 ? 4.834 -18.398 -28.075 1.00 65.68 24 ALA J N 1
ATOM 7355 C CA . ALA I 2 24 ? 5.211 -19.763 -28.499 1.00 67.72 24 ALA J CA 1
ATOM 7356 C C . ALA I 2 24 ? 3.954 -20.587 -28.795 1.00 69.54 24 ALA J C 1
ATOM 7357 O O . ALA I 2 24 ? 3.919 -21.218 -29.858 1.00 66.54 24 ALA J O 1
ATOM 7359 N N . GLU I 2 25 ? 2.943 -20.489 -27.928 1.00 72.79 25 GLU J N 1
ATOM 7360 C CA . GLU I 2 25 ? 1.661 -21.209 -28.143 1.00 78.20 25 GLU J CA 1
ATOM 7361 C C . GLU I 2 25 ? 0.955 -20.715 -29.405 1.00 77.84 25 GLU J C 1
ATOM 7362 O O . GLU I 2 25 ? 0.494 -21.548 -30.186 1.00 77.52 25 GLU J O 1
ATOM 7368 N N . ALA I 2 26 ? 0.941 -19.399 -29.609 1.00 77.00 26 ALA J N 1
ATOM 7369 C CA . ALA I 2 26 ? 0.244 -18.861 -30.795 1.00 77.50 26 ALA J CA 1
ATOM 7370 C C . ALA I 2 26 ? 0.947 -19.393 -32.037 1.00 75.79 26 ALA J C 1
ATOM 7371 O O . ALA I 2 26 ? 0.245 -19.789 -32.979 1.00 78.52 26 ALA J O 1
ATOM 7373 N N . MET I 2 27 ? 2.281 -19.413 -32.019 1.00 70.64 27 MET J N 1
ATOM 7374 C CA . MET I 2 27 ? 3.081 -19.969 -33.149 1.00 69.44 27 MET J CA 1
ATOM 7375 C C . MET I 2 27 ? 2.832 -21.478 -33.322 1.00 71.22 27 MET J C 1
ATOM 7376 O O . MET I 2 27 ? 2.930 -21.938 -34.474 1.00 74.36 27 MET J O 1
ATOM 7381 N N . ASN I 2 28 ? 2.667 -22.229 -32.227 1.00 71.56 28 ASN J N 1
ATOM 7382 C CA . ASN I 2 28 ? 2.376 -23.690 -32.285 1.00 71.04 28 ASN J CA 1
ATOM 7383 C C . ASN I 2 28 ? 1.187 -24.021 -31.367 1.00 71.17 28 ASN J C 1
ATOM 7384 O O . ASN I 2 28 ? 1.146 -25.151 -30.844 1.00 70.76 28 ASN J O 1
#

Nearest PDB structures (foldseek):
  7vwo-assembly3_I  TM=1.005E+00  e=1.377E-24  Mycobacterium tuberculosis H37Rv
  3zvk-assembly1_D  TM=7.985E-01  e=1.035E-05  Rickettsia felis
  2h1o-assembly1_A  TM=7.427E-01  e=2.706E-04  Neisseria gonorrhoeae
  5k8j-assembly1_B  TM=7.685E-01  e=7.204E-04  Caulobacter vibrioides CB15
  4xgr-assembly1_A  TM=7.727E-01  e=7.077E-03  Mycobacterium tuberculosis H37Rv